Protein 8B7P (pdb70)

Solvent-accessible surface area: 32199 Å² total

Radius of gyration: 28.64 Å; Cα contacts (8 Å, |Δi|>4): 2467; chains: 4; bounding box: 53×58×83 Å

Sequence (848 aa):
YVFPALVQDGAATGDWKYVRDWTGSYGNGPVEDVTSLDIRCNKDASTNGNATETLPVKAGEEIGFTVRTNIGHPGPLLAYMAKAPGDASDFDGDGQVWFKIYEDGPTVTDDGLTWPSDGATNVNFTIPSSLPDGDYLLRVEHIALHGAGTEGGAQFYLSCGQVSVTGGGNGDPAPLVAFPGAYDPTDPGILINIYWPVPTNYTPPGPKVWSGYVFPALVQDGAATGDWKYVRDWTGSYGNGPVEDVTSLDIRCNKDASTTNGNATETLPVKAGEEIGFTVRTNIGHPGPLLAYMAKAPGDASDFDGDGQVWFKIYEDGPTVTDDGLTWPSDGATNVNFTIPSSLPDGDYLLRVEHIALHGAGTEGGAQFYLSCGQVSVTGGGNGDPAPLVAFPGAYDPTDPGILINIYWPVPTNYTPPGPKVWSGYVFPALVQDGAATGDWKKYVRDWTGSYGNGPVEDVTSLDIRCNKDASTNGNATETLPVKAGEEIGFTVRTNIGHPGPLLAYMAKAPGDASDFDGDGQVWFKIYEDGPTVTDDGLTWPSDGATNVNFTIPSSLPDGDYLLRVEHIALHGAGTEGGAQFYLSCGQVSVTGGGNGDPAPLVAFPGAYDPTDPGILINIYWPVPTNYTPPGPKVWSGYVFPALVQDGAATGDWKYVRDWTGSYGNGPVEDVTSLDIRCNKDASTNGNATETLPVKAGEEIGFTVRTNIGHPGPLLAYMAKAPGDASDFDGDGQVWFKIYEDGPTVTDDGLTWPSDGATNVNFTIPSSLPDGDYLLRVEHIALHGAGTEGGAQFYLSCGQVSVTGGGNGDPAPLVAFPGAYDPTDPGILINIYWPVPTNYTPPGPKVWSG

Foldseek 3Di:
DAFFFKAFPNHTDDGVAQWQDADPVVVLAFDLDQQDLCLQAHHPRLQFQLPHDAAEDEAFGKMKTFDDQFDAFDFKKWKKKFFAPAFRRNGSQFDQGIATADMFGWDQDPQFTDTPRHGHRMDIGTRHQQADFGKMWMKIWTWGCQQQQDQSRITIHIIIGIYTYDNHRNDDGDDTAGRSPQDDSVPDLRNDDCPPPHDPDRDHGGDDHDND/DAQFFKDFPRGTDDGCAQWFDADPVVVLFFDLDQLDLCQPAHHPRLQFQLPHDAAADEAFGKMKTFDPQFDAFDFKKWKWKFFAPAFRRNGSQADQGIATADMFGWDQDPQFTHGPRHRHRMGIGTRFLQADFGKMWMKIWTWRCQQLQDQSGITIHIIIGIYTYDNHRNDDGDDTAGRSPQDDSPPPLRNDDCRDPNDDDRDHGGDDHDHD/DAFFFKDFPHGTDDGQQQWQDAPPVVVLAFDLDQQDLCLPAHHPRLQFQPPHDAAEDEQFGKMKTFDPQFDQFDFKKWKKKFFDPAFRRRHSQADQGIFTQDMWDWDQDPQFTHTPRHRPRMTIGHRAQQADFGKMWMKIWTWGCQQLQDQSRITIHIIIGIYGYDNHHNDDGDDTGGGSPQDDSPPQLRRDDCPDPNDDDRDHGGDDHDRD/DAFQFKDFPHGTDDGCQQWFDADCVVVQFFDLDQQDLCQQAHHPRLQFLLRHDAAADEAFGKMKTFDPQFDQFDFKKWKWKFFAPAFRRNGNQFDQGIFTADMWDWDQDPQFTDTPRHGPRMGIGGRAQQAAFGKMWMKIWTWGCQQLQDQSRITIHIIIGIYGYPNHRNDDGDDTAGRSPQDDSPPPLRNDDCRPPHDPDRDHGGDDNDRD

B-factor: mean 17.62, std 5.5, range [0.5, 69.41]

Secondary structure (P-SEA, 3-state):
cccccccccccccccccccccccccccccccccccccccccccccccccccbbbbbbccbbbbbbbbcccccccbbbbbbbbbbcccccccccccccbbbccbbbbbbcccccccccccccbbbbbcccccccbbbbbbbbbbbcccccccccbbbbcbbbbbbbccccccccccccccccccccccccccccccccccccccccccccccc/cccccccccccccccccccccccccccccccccccccccccccccccccccbbbbbbccccccbbbbcccccccbbbbbbbbbbcccccccccccccbbbccbbbbbbcccccccccccccbbbbbcccccccbbbbbbbbbbbcccccccccbbbbcbbbbbbbccccccccccccccccccccccccccccccccccccccccccccccc/cccccccccccccccccccccccccccccccccccccccccccccccccccbbbbbbcccbbbbbbccccccccbbbbbbbbbbcccccccccccccbbbcccccccccccccccccccccbbbbbcccccccbbbbbbbbbbbcccccccccbbbbcbbbbbbbccccccccccccccccccccccccccccccccccccccccccccccc/cccccccccccccccccccccccccccccccccccccccccccccccccccbbbbbbbccbbbbbbccccccccbbbbbbbbbbcccccccccccccbbbcccccccccccccccccccccbbbbbcccccccbbbbbbbbbbbcccccccccbbbbcbbbbbbbccccccccccccccccccccccccccccccccccccccccccccccc

Nearest PDB structures (foldseek):
  8b7p-assembly4_DDD  TM=1.004E+00  e=1.283E-44  Aspergillus nidulans FGSC A4
  7exk-assembly4_D  TM=9.395E-01  e=3.707E-27  Gelatoporia subvermispora B
  4b5q-assembly1_B  TM=9.252E-01  e=2.926E-27  Phanerodontia chrysosporium
  3eii-assembly4_D  TM=9.608E-01  e=3.506E-26  Thermothielavioides terrestris
  4d7v-assembly1_A  TM=8.338E-01  e=1.393E-19  Neurospora crassa OR74A

Structure (mmCIF, N/CA/C/O backbone):
data_8B7P
#
_entry.id   8B7P
#
_cell.length_a   47.900
_cell.length_b   64.378
_cell.length_c   76.237
_cell.angle_alpha   86.459
_cell.angle_beta   85.540
_cell.angle_gamma   68.208
#
_symmetry.space_group_name_H-M   'P 1'
#
loop_
_entity.id
_entity.type
_entity.pdbx_description
1 polymer 'Endo-beta-1,4-glucanase D'
2 non-polymer 2-acetamido-2-deoxy-beta-D-glucopyranose
3 non-polymer 'COPPER (II) ION'
4 water water
#
loop_
_atom_site.group_PDB
_atom_site.id
_atom_site.type_symbol
_atom_site.label_atom_id
_atom_site.label_alt_id
_atom_site.label_comp_id
_atom_site.label_asym_id
_atom_site.label_entity_id
_atom_site.label_seq_id
_atom_site.pdbx_PDB_ins_code
_atom_site.Cartn_x
_atom_site.Cartn_y
_atom_site.Cartn_z
_atom_site.occupancy
_atom_site.B_iso_or_equiv
_atom_site.auth_seq_id
_atom_site.auth_comp_id
_atom_site.auth_asym_id
_atom_site.auth_atom_id
_atom_site.pdbx_PDB_model_num
ATOM 23 N N . TYR A 1 2 ? 0.886 2.846 13.517 1.000 17.666 2 TYR AAA N 1
ATOM 24 C CA . TYR A 1 2 ? 0.124 3.839 12.776 1.000 16.992 2 TYR AAA CA 1
ATOM 25 C C . TYR A 1 2 ? -0.803 3.077 11.818 1.000 17.371 2 TYR AAA C 1
ATOM 26 O O . TYR A 1 2 ? -0.573 1.851 11.630 1.000 19.180 2 TYR AAA O 1
ATOM 44 N N . VAL A 1 3 ? -1.800 3.754 11.242 1.000 16.057 3 VAL AAA N 1
ATOM 45 C CA . VAL A 1 3 ? -2.676 3.196 10.170 1.000 15.798 3 VAL AAA CA 1
ATOM 46 C C . VAL A 1 3 ? -2.865 4.244 9.079 1.000 14.585 3 VAL AAA C 1
ATOM 47 O O . VAL A 1 3 ? -2.552 5.422 9.308 1.000 12.886 3 VAL AAA O 1
ATOM 60 N N . PHE A 1 4 ? -3.325 3.772 7.923 1.000 14.269 4 PHE AAA N 1
ATOM 61 C CA . PHE A 1 4 ? -3.672 4.573 6.728 1.000 14.174 4 PHE AAA CA 1
ATOM 62 C C . PHE A 1 4 ? -5.177 4.452 6.550 1.000 14.605 4 PHE AAA C 1
ATOM 63 O O . PHE A 1 4 ? -5.649 3.525 5.901 1.000 15.815 4 PHE AAA O 1
ATOM 80 N N . PRO A 1 5 ? -5.982 5.329 7.190 1.000 14.887 5 PRO AAA N 1
ATOM 81 C CA . PRO A 1 5 ? -7.442 5.155 7.227 1.000 14.827 5 PRO AAA CA 1
ATOM 82 C C . PRO A 1 5 ? -8.282 5.724 6.074 1.000 14.529 5 PRO AAA C 1
ATOM 83 O O . PRO A 1 5 ? -9.386 5.253 5.875 1.000 13.567 5 PRO AAA O 1
ATOM 94 N N . ALA A 1 6 ? -7.788 6.745 5.363 1.000 14.694 6 ALA AAA N 1
ATOM 95 C CA . ALA A 1 6 ? -8.591 7.438 4.331 1.000 14.626 6 ALA AAA CA 1
ATOM 96 C C . ALA A 1 6 ? -7.729 7.883 3.160 1.000 14.090 6 ALA AAA C 1
ATOM 97 O O . ALA A 1 6 ? -6.568 8.240 3.381 1.000 14.105 6 ALA AAA O 1
ATOM 104 N N . LEU A 1 7 ? -8.315 7.873 1.961 1.000 13.981 7 LEU AAA N 1
ATOM 105 C CA . LEU A 1 7 ? -7.704 8.427 0.728 1.000 13.767 7 LEU AAA CA 1
ATOM 106 C C . LEU A 1 7 ? -7.786 9.951 0.780 1.000 13.824 7 LEU AAA C 1
ATOM 107 O O . LEU A 1 7 ? -8.763 10.485 1.375 1.000 14.128 7 LEU AAA O 1
ATOM 123 N N . VAL A 1 8 ? -6.803 10.602 0.165 1.000 13.336 8 VAL AAA N 1
ATOM 124 C CA . VAL A 1 8 ? -6.696 12.078 0.030 1.000 14.023 8 VAL AAA CA 1
ATOM 125 C C . VAL A 1 8 ? -6.806 12.393 -1.460 1.000 15.050 8 VAL AAA C 1
ATOM 126 O O . VAL A 1 8 ? -6.000 11.860 -2.246 1.000 14.975 8 VAL AAA O 1
ATOM 139 N N . GLN A 1 9 ? -7.783 13.200 -1.837 1.000 16.066 9 GLN AAA N 1
ATOM 140 C CA . GLN A 1 9 ? -7.972 13.639 -3.239 1.000 17.017 9 GLN AAA CA 1
ATOM 141 C C . GLN A 1 9 ? -8.254 15.146 -3.227 1.000 17.422 9 GLN AAA C 1
ATOM 142 O O . GLN A 1 9 ? -8.915 15.594 -2.290 1.000 15.998 9 GLN AAA O 1
ATOM 156 N N . ASP A 1 10 ? -7.710 15.889 -4.201 1.000 19.059 10 ASP AAA N 1
ATOM 157 C CA . ASP A 1 10 ? -7.892 17.358 -4.361 1.000 20.684 10 ASP AAA CA 1
ATOM 158 C C . ASP A 1 10 ? -7.533 18.050 -3.055 1.000 19.104 10 ASP AAA C 1
ATOM 159 O O . ASP A 1 10 ? -8.257 18.936 -2.671 1.000 21.081 10 ASP AAA O 1
ATOM 168 N N . GLY A 1 11 ? -6.479 17.621 -2.377 1.000 19.592 11 GLY AAA N 1
ATOM 169 C CA . GLY A 1 11 ? -6.007 18.279 -1.146 1.000 19.292 11 GLY AAA CA 1
ATOM 170 C C . GLY A 1 11 ? -7.056 18.273 -0.040 1.000 18.972 11 GLY AAA C 1
ATOM 171 O O . GLY A 1 11 ? -7.102 19.264 0.707 1.000 20.133 11 GLY AAA O 1
ATOM 175 N N . ALA A 1 12 ? -7.864 17.213 0.085 1.000 17.550 12 ALA AAA N 1
ATOM 176 C CA . ALA A 1 12 ? -8.764 16.987 1.245 1.000 17.120 12 ALA AAA CA 1
ATOM 177 C C . ALA A 1 12 ? -8.881 15.485 1.539 1.000 17.129 12 ALA AAA C 1
ATOM 178 O O . ALA A 1 12 ? -8.862 14.669 0.577 1.000 17.712 12 ALA AAA O 1
ATOM 185 N N . ALA A 1 13 ? -8.917 15.126 2.825 1.000 15.967 13 ALA AAA N 1
ATOM 186 C CA . ALA A 1 13 ? -9.147 13.739 3.280 1.000 15.720 13 ALA AAA CA 1
ATOM 187 C C . ALA A 1 13 ? -10.608 13.417 2.975 1.000 14.968 13 ALA AAA C 1
ATOM 188 O O . ALA A 1 13 ? -11.432 14.300 3.093 1.000 15.423 13 ALA AAA O 1
ATOM 195 N N . THR A 1 14 ? -10.886 12.207 2.529 1.000 14.731 14 THR AAA N 1
ATOM 196 C CA . THR A 1 14 ? -12.233 11.609 2.542 1.000 14.272 14 THR AAA CA 1
ATOM 197 C C . THR A 1 14 ? -12.427 10.986 3.929 1.000 14.532 14 THR AAA C 1
ATOM 198 O O . THR A 1 14 ? -11.552 11.150 4.803 1.000 15.746 14 THR AAA O 1
ATOM 209 N N . GLY A 1 15 ? -13.522 10.283 4.145 1.000 14.258 15 GLY AAA N 1
ATOM 210 C CA . GLY A 1 15 ? -13.864 9.817 5.499 1.000 14.319 15 GLY AAA CA 1
ATOM 211 C C . GLY A 1 15 ? -12.947 8.693 5.891 1.000 14.216 15 GLY AAA C 1
ATOM 212 O O . GLY A 1 15 ? -12.547 7.943 4.985 1.000 14.261 15 GLY AAA O 1
ATOM 216 N N . ASP A 1 16 ? -12.595 8.604 7.170 1.000 13.653 16 ASP AAA N 1
ATOM 217 C CA . ASP A 1 16 ? -11.838 7.447 7.699 1.000 14.188 16 ASP AAA CA 1
ATOM 218 C C . ASP A 1 16 ? -12.565 6.147 7.323 1.000 13.687 16 ASP AAA C 1
ATOM 219 O O . ASP A 1 16 ? -13.718 5.986 7.745 1.000 12.483 16 ASP AAA O 1
ATOM 228 N N . TRP A 1 17 ? -11.871 5.243 6.622 1.000 13.664 17 TRP AAA N 1
ATOM 229 C CA . TRP A 1 17 ? -12.329 3.887 6.208 1.000 13.313 17 TRP AAA CA 1
ATOM 230 C C . TRP A 1 17 ? -13.488 3.956 5.221 1.000 13.786 17 TRP AAA C 1
ATOM 231 O O . TRP A 1 17 ? -14.161 2.946 5.105 1.000 14.051 17 TRP AAA O 1
ATOM 252 N N . LYS A 1 18 ? -13.744 5.098 4.583 1.000 14.678 18 LYS AAA N 1
ATOM 253 C CA . LYS A 1 18 ? -14.853 5.249 3.598 1.000 14.981 18 LYS AAA CA 1
ATOM 254 C C . LYS A 1 18 ? -14.425 4.533 2.312 1.000 14.746 18 LYS AAA C 1
ATOM 255 O O . LYS A 1 18 ? -15.041 3.512 1.965 1.000 15.253 18 LYS AAA O 1
ATOM 274 N N . TYR A 1 19 ? -13.344 5.003 1.695 1.000 14.016 19 TYR AAA N 1
ATOM 275 C CA . TYR A 1 19 ? -12.822 4.464 0.418 1.000 13.990 19 TYR AAA CA 1
ATOM 276 C C . TYR A 1 19 ? -11.642 3.515 0.668 1.000 12.983 19 TYR AAA C 1
ATOM 277 O O . TYR A 1 19 ? -10.983 3.164 -0.323 1.000 12.815 19 TYR AAA O 1
ATOM 295 N N . VAL A 1 20 ? -11.392 3.140 1.925 1.000 11.562 20 VAL AAA N 1
ATOM 296 C CA . VAL A 1 20 ? -10.265 2.273 2.378 1.000 11.045 20 VAL AAA CA 1
ATOM 297 C C . VAL A 1 20 ? -10.874 1.125 3.180 1.000 10.977 20 VAL AAA C 1
ATOM 298 O O . VAL A 1 20 ? -11.778 1.385 3.988 1.000 10.997 20 VAL AAA O 1
ATOM 311 N N . ARG A 1 21 ? -10.417 -0.103 2.965 1.000 11.142 21 ARG AAA N 1
ATOM 312 C CA . ARG A 1 21 ? -10.974 -1.296 3.667 1.000 11.490 21 ARG AAA CA 1
ATOM 313 C C . ARG A 1 21 ? -10.545 -1.269 5.135 1.000 11.674 21 ARG AAA C 1
ATOM 314 O O . ARG A 1 21 ? -9.342 -1.415 5.389 1.000 12.552 21 ARG AAA O 1
ATOM 335 N N . ASP A 1 22 ? -11.455 -1.068 6.084 1.000 11.816 22 ASP AAA N 1
ATOM 336 C CA . ASP A 1 22 ? -11.090 -1.183 7.526 1.000 11.534 22 ASP AAA CA 1
ATOM 337 C C . ASP A 1 22 ? -10.686 -2.636 7.807 1.000 12.240 22 ASP AAA C 1
ATOM 338 O O . ASP A 1 22 ? -11.134 -3.526 7.056 1.000 12.350 22 ASP AAA O 1
ATOM 347 N N . TRP A 1 23 ? -9.854 -2.868 8.829 1.000 12.502 23 TRP AAA N 1
ATOM 348 C CA . TRP A 1 23 ? -9.341 -4.219 9.159 1.000 13.016 23 TRP AAA CA 1
ATOM 349 C C . TRP A 1 23 ? -9.449 -4.523 10.662 1.000 13.672 23 TRP AAA C 1
ATOM 350 O O . TRP A 1 23 ? -9.360 -3.574 11.512 1.000 12.843 23 TRP AAA O 1
ATOM 371 N N . THR A 1 24 ? -9.675 -5.811 10.957 1.000 13.655 24 THR AAA N 1
ATOM 372 C CA . THR A 1 24 ? -9.791 -6.381 12.317 1.000 12.997 24 THR AAA CA 1
ATOM 373 C C . THR A 1 24 ? -8.576 -5.972 13.129 1.000 13.053 24 THR AAA C 1
ATOM 374 O O . THR A 1 24 ? -7.442 -6.460 12.827 1.000 12.151 24 THR AAA O 1
ATOM 385 N N . GLY A 1 25 ? -8.827 -5.122 14.111 1.000 13.253 25 GLY AAA N 1
ATOM 386 C CA . GLY A 1 25 ? -7.823 -4.704 15.098 1.000 14.371 25 GLY AAA CA 1
ATOM 387 C C . GLY A 1 25 ? -7.142 -3.411 14.694 1.000 14.039 25 GLY AAA C 1
ATOM 388 O O . GLY A 1 25 ? -6.079 -3.129 15.262 1.000 16.224 25 GLY AAA O 1
ATOM 392 N N . SER A 1 26 ? -7.734 -2.627 13.791 1.000 13.597 26 SER AAA N 1
ATOM 393 C CA . SER A 1 26 ? -7.131 -1.362 13.277 1.000 13.144 26 SER AAA CA 1
ATOM 394 C C . SER A 1 26 ? -7.041 -0.335 14.403 1.000 13.727 26 SER AAA C 1
ATOM 395 O O . SER A 1 26 ? -6.186 0.566 14.335 1.000 13.355 26 SER AAA O 1
ATOM 403 N N . TYR A 1 27 ? -7.883 -0.498 15.416 1.000 14.983 27 TYR AAA N 1
ATOM 404 C CA . TYR A 1 27 ? -7.913 0.353 16.622 1.000 16.172 27 TYR AAA CA 1
ATOM 405 C C . TYR A 1 27 ? -6.556 0.266 17.322 1.000 16.290 27 TYR AAA C 1
ATOM 406 O O . TYR A 1 27 ? -6.165 1.276 17.889 1.000 16.737 27 TYR AAA O 1
ATOM 424 N N . GLY A 1 28 ? -5.876 -0.887 17.278 1.000 15.976 28 GLY AAA N 1
ATOM 425 C CA . GLY A 1 28 ? -4.650 -1.147 18.062 1.000 16.216 28 GLY AAA CA 1
ATOM 426 C C . GLY A 1 28 ? -3.369 -0.754 17.337 1.000 17.257 28 GLY AAA C 1
ATOM 427 O O . GLY A 1 28 ? -2.280 -0.880 17.972 1.000 16.783 28 GLY AAA O 1
ATOM 431 N N . ASN A 1 29 ? -3.494 -0.343 16.059 1.000 17.746 29 ASN AAA N 1
ATOM 432 C CA . ASN A 1 29 ? -2.418 0.147 15.159 1.000 18.766 29 ASN AAA CA 1
ATOM 433 C C . ASN A 1 29 ? -1.332 -0.925 14.993 1.000 18.812 29 ASN AAA C 1
ATOM 434 O O . ASN A 1 29 ? -0.163 -0.547 14.796 1.000 19.210 29 ASN AAA O 1
ATOM 445 N N . GLY A 1 30 ? -1.721 -2.204 15.046 1.000 19.580 30 GLY AAA N 1
ATOM 446 C CA . GLY A 1 30 ? -0.827 -3.382 15.065 1.000 18.479 30 GLY AAA CA 1
ATOM 447 C C . GLY A 1 30 ? -0.171 -3.665 13.711 1.000 17.998 30 GLY AAA C 1
ATOM 448 O O . GLY A 1 30 ? -0.789 -3.487 12.645 1.000 15.602 30 GLY AAA O 1
ATOM 452 N N . PRO A 1 31 ? 1.118 -4.100 13.756 1.000 16.446 31 PRO AAA N 1
ATOM 453 C CA . PRO A 1 31 ? 1.878 -4.470 12.567 1.000 16.340 31 PRO AAA CA 1
ATOM 454 C C . PRO A 1 31 ? 1.481 -5.862 12.083 1.000 15.235 31 PRO AAA C 1
ATOM 455 O O . PRO A 1 31 ? 1.263 -6.729 12.921 1.000 14.700 31 PRO AAA O 1
ATOM 466 N N . VAL A 1 32 ? 1.432 -6.050 10.769 1.000 13.855 32 VAL AAA N 1
ATOM 467 C CA . VAL A 1 32 ? 1.539 -7.414 10.177 1.000 13.509 32 VAL AAA CA 1
ATOM 468 C C . VAL A 1 32 ? 3.004 -7.835 10.347 1.000 13.283 32 VAL AAA C 1
ATOM 469 O O . VAL A 1 32 ? 3.872 -6.991 10.084 1.000 11.681 32 VAL AAA O 1
ATOM 482 N N . GLU A 1 33 ? 3.253 -9.075 10.772 1.000 14.437 33 GLU AAA N 1
ATOM 483 C CA . GLU A 1 33 ? 4.608 -9.578 11.136 1.000 15.907 33 GLU AAA CA 1
ATOM 484 C C . GLU A 1 33 ? 4.974 -10.813 10.292 1.000 16.239 33 GLU AAA C 1
ATOM 485 O O . GLU A 1 33 ? 6.167 -11.205 10.309 1.000 18.406 33 GLU AAA O 1
ATOM 497 N N . ASP A 1 34 ? 4.033 -11.377 9.532 1.000 15.115 34 ASP AAA N 1
ATOM 498 C CA . ASP A 1 34 ? 4.235 -12.640 8.782 1.000 14.066 34 ASP AAA CA 1
ATOM 499 C C . ASP A 1 34 ? 3.900 -12.314 7.324 1.000 14.158 34 ASP AAA C 1
ATOM 500 O O . ASP A 1 34 ? 2.702 -12.185 7.011 1.000 12.806 34 ASP AAA O 1
ATOM 509 N N . VAL A 1 35 ? 4.913 -12.153 6.464 1.000 14.399 35 VAL AAA N 1
ATOM 510 C CA . VAL A 1 35 ? 4.699 -11.871 5.010 1.000 14.678 35 VAL AAA CA 1
ATOM 511 C C . VAL A 1 35 ? 4.113 -13.100 4.272 1.000 15.089 35 VAL AAA C 1
ATOM 512 O O . VAL A 1 35 ? 3.867 -12.963 3.059 1.000 16.071 35 VAL AAA O 1
ATOM 525 N N . THR A 1 36 ? 3.945 -14.275 4.900 1.000 15.897 36 THR AAA N 1
ATOM 526 C CA . THR A 1 36 ? 3.260 -15.445 4.262 1.000 16.809 36 THR AAA CA 1
ATOM 527 C C . THR A 1 36 ? 1.755 -15.409 4.558 1.000 16.241 36 THR AAA C 1
ATOM 528 O O . THR A 1 36 ? 1.025 -16.140 3.887 1.000 17.336 36 THR AAA O 1
ATOM 539 N N . SER A 1 37 ? 1.323 -14.607 5.535 1.000 16.105 37 SER AAA N 1
ATOM 540 C CA . SER A 1 37 ? -0.096 -14.433 5.961 1.000 15.950 37 SER AAA CA 1
ATOM 541 C C . SER A 1 37 ? -0.912 -13.700 4.891 1.000 15.458 37 SER AAA C 1
ATOM 542 O O . SER A 1 37 ? -0.357 -12.786 4.251 1.000 13.558 37 SER AAA O 1
ATOM 550 N N . LEU A 1 38 ? -2.213 -14.013 4.785 1.000 15.694 38 LEU AAA N 1
ATOM 551 C CA . LEU A 1 38 ? -3.196 -13.254 3.956 1.000 15.300 38 LEU AAA CA 1
ATOM 552 C C . LEU A 1 38 ? -3.271 -11.790 4.439 1.000 15.034 38 LEU AAA C 1
ATOM 553 O O . LEU A 1 38 ? -3.677 -10.904 3.646 1.000 13.322 38 LEU AAA O 1
ATOM 569 N N . ASP A 1 39 ? -2.884 -11.541 5.695 1.000 15.152 39 ASP AAA N 1
ATOM 570 C CA . ASP A 1 39 ? -2.800 -10.192 6.307 1.000 15.942 39 ASP AAA CA 1
ATOM 571 C C . ASP A 1 39 ? -1.945 -9.251 5.430 1.000 16.466 39 ASP AAA C 1
ATOM 572 O O . ASP A 1 39 ? -2.326 -8.062 5.263 1.000 16.656 39 ASP AAA O 1
ATOM 581 N N . ILE A 1 40 ? -0.849 -9.741 4.844 1.000 15.829 40 ILE AAA N 1
ATOM 582 C CA . ILE A 1 40 ? 0.089 -8.873 4.069 1.000 15.422 40 ILE AAA CA 1
ATOM 583 C C . ILE A 1 40 ? -0.615 -8.270 2.846 1.000 15.523 40 ILE AAA C 1
ATOM 584 O O . ILE A 1 40 ? -0.107 -7.260 2.337 1.000 16.433 40 ILE AAA O 1
ATOM 600 N N . ARG A 1 41 ? -1.718 -8.836 2.352 1.000 14.534 41 ARG AAA N 1
ATOM 601 C CA . ARG A 1 41 ? -2.407 -8.246 1.168 1.000 13.788 41 ARG AAA CA 1
ATOM 602 C C . ARG A 1 41 ? -3.038 -6.878 1.520 1.000 13.491 41 ARG AAA C 1
ATOM 603 O O . ARG A 1 41 ? -2.522 -5.834 1.000 1.000 12.759 41 ARG AAA O 1
ATOM 624 N N . CYS A 1 42 ? -4.087 -6.863 2.359 1.000 13.184 42 CYS AAA N 1
ATOM 625 C CA . CYS A 1 42 ? -4.888 -5.653 2.723 1.000 13.351 42 CYS AAA CA 1
ATOM 626 C C . CYS A 1 42 ? -5.102 -5.547 4.241 1.000 12.907 42 CYS AAA C 1
ATOM 627 O O . CYS A 1 42 ? -5.948 -4.742 4.667 1.000 12.647 42 CYS AAA O 1
ATOM 634 N N . ASN A 1 43 ? -4.351 -6.310 5.032 1.000 13.240 43 ASN AAA N 1
ATOM 635 C CA . ASN A 1 43 ? -4.430 -6.340 6.518 1.000 13.250 43 ASN AAA CA 1
ATOM 636 C C . ASN A 1 43 ? -5.568 -7.275 6.931 1.000 13.778 43 ASN AAA C 1
ATOM 637 O O . ASN A 1 43 ? -6.285 -7.788 6.037 1.000 14.894 43 ASN AAA O 1
ATOM 648 N N . LYS A 1 44 ? -5.724 -7.507 8.233 1.000 15.055 44 LYS AAA N 1
ATOM 649 C CA . LYS A 1 44 ? -6.476 -8.675 8.758 1.000 15.410 44 LYS AAA CA 1
ATOM 650 C C . LYS A 1 44 ? -7.942 -8.597 8.315 1.000 15.674 44 LYS AAA C 1
ATOM 651 O O . LYS A 1 44 ? -8.615 -7.597 8.620 1.000 14.780 44 LYS AAA O 1
ATOM 670 N N . ASP A 1 45 ? -8.388 -9.631 7.593 1.000 15.995 45 ASP AAA N 1
ATOM 671 C CA . ASP A 1 45 ? -9.800 -9.861 7.197 1.000 16.517 45 ASP AAA CA 1
ATOM 672 C C . ASP A 1 45 ? -10.208 -8.883 6.073 1.000 16.906 45 ASP AAA C 1
ATOM 673 O O . ASP A 1 45 ? -11.370 -8.975 5.605 1.000 16.720 45 ASP AAA O 1
ATOM 682 N N . ALA A 1 46 ? -9.310 -8.006 5.606 1.000 15.534 46 ALA AAA N 1
ATOM 683 C CA . ALA A 1 46 ? -9.692 -6.907 4.703 1.000 16.340 46 ALA AAA CA 1
ATOM 684 C C . ALA A 1 46 ? -9.722 -7.402 3.264 1.000 17.294 46 ALA AAA C 1
ATOM 685 O O . ALA A 1 46 ? -10.333 -6.721 2.462 1.000 18.961 46 ALA AAA O 1
ATOM 692 N N . SER A 1 47 ? -9.070 -8.512 2.933 1.000 18.534 47 SER AAA N 1
ATOM 693 C CA . SER A 1 47 ? -8.883 -8.913 1.513 1.000 20.453 47 SER AAA CA 1
ATOM 694 C C . SER A 1 47 ? -10.213 -9.411 0.953 1.000 21.922 47 SER AAA C 1
ATOM 695 O O . SER A 1 47 ? -10.467 -9.157 -0.224 1.000 22.832 47 SER AAA O 1
ATOM 703 N N . THR A 1 48 ? -11.020 -10.095 1.762 1.000 24.790 48 THR AAA N 1
ATOM 704 C CA . THR A 1 48 ? -12.020 -11.075 1.247 1.000 27.205 48 THR AAA CA 1
ATOM 705 C C . THR A 1 48 ? -13.069 -10.318 0.413 1.000 29.211 48 THR AAA C 1
ATOM 706 O O . THR A 1 48 ? -13.462 -10.859 -0.638 1.000 27.871 48 THR AAA O 1
ATOM 717 N N . ASN A 1 49 ? -13.441 -9.089 0.805 1.000 32.966 49 ASN AAA N 1
ATOM 718 C CA . ASN A 1 49 ? -14.153 -8.118 -0.084 1.000 32.003 49 ASN AAA CA 1
ATOM 719 C C . ASN A 1 49 ? -14.263 -6.738 0.587 1.000 28.008 49 ASN AAA C 1
ATOM 720 O O . ASN A 1 49 ? -13.828 -6.594 1.753 1.000 27.342 49 ASN AAA O 1
ATOM 731 N N . GLY A 1 50 ? -14.828 -5.769 -0.139 1.000 24.146 50 GLY AAA N 1
ATOM 732 C CA . GLY A 1 50 ? -15.140 -4.420 0.362 1.000 23.448 50 GLY AAA CA 1
ATOM 733 C C . GLY A 1 50 ? -16.636 -4.162 0.321 1.000 21.964 50 GLY AAA C 1
ATOM 734 O O . GLY A 1 50 ? -17.045 -3.081 -0.172 1.000 20.081 50 GLY AAA O 1
ATOM 738 N N . ASN A 1 51 ? -17.431 -5.113 0.821 1.000 21.537 51 ASN AAA N 1
ATOM 739 C CA . ASN A 1 51 ? -18.910 -5.080 0.699 1.000 22.511 51 ASN AAA CA 1
ATOM 740 C C . ASN A 1 51 ? -19.453 -3.848 1.447 1.000 21.748 51 ASN AAA C 1
ATOM 741 O O . ASN A 1 51 ? -20.615 -3.461 1.137 1.000 25.125 51 ASN AAA O 1
ATOM 752 N N . ALA A 1 52 ? -18.666 -3.242 2.355 1.000 19.152 52 ALA AAA N 1
ATOM 753 C CA . ALA A 1 52 ? -19.004 -1.998 3.095 1.000 16.970 52 ALA AAA CA 1
ATOM 754 C C . ALA A 1 52 ? -17.928 -0.914 2.926 1.000 14.914 52 ALA AAA C 1
ATOM 755 O O . ALA A 1 52 ? -17.823 -0.069 3.830 1.000 12.768 52 ALA AAA O 1
ATOM 762 N N . THR A 1 53 ? -17.190 -0.914 1.810 1.000 13.514 53 THR AAA N 1
ATOM 763 C CA . THR A 1 53 ? -16.202 0.133 1.442 1.000 13.592 53 THR AAA CA 1
ATOM 764 C C . THR A 1 53 ? -16.592 0.724 0.091 1.000 14.543 53 THR AAA C 1
ATOM 765 O O . THR A 1 53 ? -17.017 -0.061 -0.766 1.000 12.931 53 THR AAA O 1
ATOM 776 N N . GLU A 1 54 ? -16.385 2.032 -0.116 1.000 16.094 54 GLU AAA N 1
ATOM 777 C CA . GLU A 1 54 ? -16.736 2.694 -1.399 1.000 18.144 54 GLU AAA CA 1
ATOM 778 C C . GLU A 1 54 ? -15.505 2.816 -2.295 1.000 17.050 54 GLU AAA C 1
ATOM 779 O O . GLU A 1 54 ? -14.374 2.584 -1.841 1.000 17.865 54 GLU AAA O 1
ATOM 791 N N . THR A 1 55 ? -15.738 3.129 -3.554 1.000 16.325 55 THR AAA N 1
ATOM 792 C CA . THR A 1 55 ? -14.680 3.265 -4.577 1.000 16.709 55 THR AAA CA 1
ATOM 793 C C . THR A 1 55 ? -14.625 4.735 -5.012 1.000 16.562 55 THR AAA C 1
ATOM 794 O O . THR A 1 55 ? -15.690 5.307 -5.360 1.000 17.444 55 THR AAA O 1
ATOM 805 N N . LEU A 1 56 ? -13.445 5.352 -4.974 1.000 15.942 56 LEU AAA N 1
ATOM 806 C CA . LEU A 1 56 ? -13.276 6.787 -5.327 1.000 15.870 56 LEU AAA CA 1
ATOM 807 C C . LEU A 1 56 ? -13.025 6.890 -6.825 1.000 16.727 56 LEU AAA C 1
ATOM 808 O O . LEU A 1 56 ? -12.087 6.277 -7.323 1.000 19.664 56 LEU AAA O 1
ATOM 824 N N . PRO A 1 57 ? -13.832 7.632 -7.620 1.000 17.274 57 PRO AAA N 1
ATOM 825 C CA . PRO A 1 57 ? -13.438 7.931 -8.999 1.000 17.551 57 PRO AAA CA 1
ATOM 826 C C . PRO A 1 57 ? -12.146 8.761 -9.033 1.000 17.195 57 PRO AAA C 1
ATOM 827 O O . PRO A 1 57 ? -12.022 9.738 -8.285 1.000 18.116 57 PRO AAA O 1
ATOM 838 N N . VAL A 1 58 ? -11.197 8.331 -9.856 1.000 15.595 58 VAL AAA N 1
ATOM 839 C CA . VAL A 1 58 ? -9.907 9.043 -10.027 1.000 15.958 58 VAL AAA CA 1
ATOM 840 C C . VAL A 1 58 ? -9.553 9.010 -11.510 1.000 17.370 58 VAL AAA C 1
ATOM 841 O O . VAL A 1 58 ? -10.203 8.206 -12.269 1.000 17.693 58 VAL AAA O 1
ATOM 854 N N . LYS A 1 59 ? -8.586 9.856 -11.888 1.000 17.996 59 LYS AAA N 1
ATOM 855 C CA . LYS A 1 59 ? -7.962 9.910 -13.244 1.000 19.684 59 LYS AAA CA 1
ATOM 856 C C . LYS A 1 59 ? -6.577 9.255 -13.220 1.000 18.031 59 LYS AAA C 1
ATOM 857 O O . LYS A 1 59 ? -5.835 9.452 -12.230 1.000 17.517 59 LYS AAA O 1
ATOM 876 N N . ALA A 1 60 ? -6.238 8.537 -14.287 1.000 18.489 60 ALA AAA N 1
ATOM 877 C CA . ALA A 1 60 ? -4.846 8.209 -14.665 1.000 18.974 60 ALA AAA CA 1
ATOM 878 C C . ALA A 1 60 ? -4.053 9.522 -14.655 1.000 18.785 60 ALA AAA C 1
ATOM 879 O O . ALA A 1 60 ? -4.478 10.451 -15.330 1.000 17.776 60 ALA AAA O 1
ATOM 886 N N . GLY A 1 61 ? -3.010 9.620 -13.833 1.000 19.307 61 GLY AAA N 1
ATOM 887 C CA . GLY A 1 61 ? -2.137 10.808 -13.750 1.000 19.687 61 GLY AAA CA 1
ATOM 888 C C . GLY A 1 61 ? -2.379 11.607 -12.482 1.000 19.343 61 GLY AAA C 1
ATOM 889 O O . GLY A 1 61 ? -1.577 12.513 -12.198 1.000 17.961 61 GLY AAA O 1
ATOM 893 N N . GLU A 1 62 ? -3.434 11.278 -11.733 1.000 18.859 62 GLU AAA N 1
ATOM 894 C CA . GLU A 1 62 ? -3.865 12.065 -10.550 1.000 19.379 62 GLU AAA CA 1
ATOM 895 C C . GLU A 1 62 ? -3.009 11.646 -9.356 1.000 20.390 62 GLU AAA C 1
ATOM 896 O O . GLU A 1 62 ? -2.664 10.459 -9.298 1.000 21.181 62 GLU AAA O 1
ATOM 908 N N . GLU A 1 63 ? -2.683 12.595 -8.468 1.000 20.564 63 GLU AAA N 1
ATOM 909 C CA . GLU A 1 63 ? -2.018 12.343 -7.165 1.000 21.056 63 GLU AAA CA 1
ATOM 910 C C . GLU A 1 63 ? -3.122 12.032 -6.152 1.000 20.740 63 GLU AAA C 1
ATOM 911 O O . GLU A 1 63 ? -3.945 12.912 -5.834 1.000 21.665 63 GLU AAA O 1
ATOM 920 N N . ILE A 1 64 ? -3.198 10.757 -5.788 1.000 19.624 64 ILE AAA N 1
ATOM 921 C CA . ILE A 1 64 ? -4.052 10.212 -4.713 1.000 18.620 64 ILE AAA CA 1
ATOM 922 C C . ILE A 1 64 ? -3.093 9.856 -3.583 1.000 17.829 64 ILE AAA C 1
ATOM 923 O O . ILE A 1 64 ? -2.038 9.266 -3.873 1.000 17.992 64 ILE AAA O 1
ATOM 939 N N . GLY A 1 65 ? -3.430 10.268 -2.364 1.000 16.751 65 GLY AAA N 1
ATOM 940 C CA . GLY A 1 65 ? -2.688 9.915 -1.150 1.000 15.767 65 GLY AAA CA 1
ATOM 941 C C . GLY A 1 65 ? -3.544 9.204 -0.119 1.000 14.920 65 GLY AAA C 1
ATOM 942 O O . GLY A 1 65 ? -4.669 8.753 -0.448 1.000 13.751 65 GLY AAA O 1
ATOM 946 N N . PHE A 1 66 ? -2.981 9.072 1.081 1.000 14.186 66 PHE AAA N 1
ATOM 947 C CA . PHE A 1 66 ? -3.632 8.534 2.297 1.000 14.674 66 PHE AAA CA 1
ATOM 948 C C . PHE A 1 66 ? -3.274 9.456 3.470 1.000 15.811 66 PHE AAA C 1
ATOM 949 O O . PHE A 1 66 ? -2.135 9.972 3.539 1.000 16.751 66 PHE AAA O 1
ATOM 966 N N . THR A 1 67 ? -4.225 9.647 4.378 1.000 17.068 67 THR AAA N 1
ATOM 967 C CA . THR A 1 67 ? -3.964 10.192 5.729 1.000 17.388 67 THR AAA CA 1
ATOM 968 C C . THR A 1 67 ? -3.125 9.152 6.469 1.000 18.092 67 THR AAA C 1
ATOM 969 O O . THR A 1 67 ? -3.171 7.968 6.079 1.000 18.387 67 THR AAA O 1
ATOM 980 N N . VAL A 1 68 ? -2.376 9.579 7.473 1.000 18.822 68 VAL AAA N 1
ATOM 981 C CA . VAL A 1 68 ? -1.662 8.665 8.408 1.000 19.927 68 VAL AAA CA 1
ATOM 982 C C . VAL A 1 68 ? -2.242 8.922 9.799 1.000 19.725 68 VAL AAA C 1
ATOM 983 O O . VAL A 1 68 ? -2.383 10.102 10.159 1.000 18.176 68 VAL AAA O 1
ATOM 996 N N . ARG A 1 69 ? -2.664 7.874 10.510 1.000 21.213 69 ARG AAA N 1
ATOM 997 C CA . ARG A 1 69 ? -3.247 8.068 11.858 1.000 21.752 69 ARG AAA CA 1
ATOM 998 C C . ARG A 1 69 ? -2.103 8.040 12.860 1.000 23.816 69 ARG AAA C 1
ATOM 999 O O . ARG A 1 69 ? -1.543 6.954 13.077 1.000 20.956 69 ARG AAA O 1
A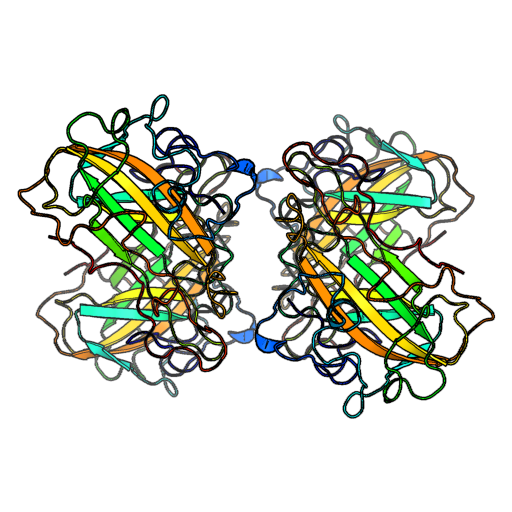TOM 1020 N N . THR A 1 70 ? -1.978 9.201 13.515 1.000 26.089 70 THR AAA N 1
ATOM 1021 C CA . THR A 1 70 ? -0.820 9.817 14.197 1.000 27.194 70 THR AAA CA 1
ATOM 1022 C C . THR A 1 70 ? 0.212 10.091 13.090 1.000 24.184 70 THR AAA C 1
ATOM 1023 O O . THR A 1 70 ? -0.002 11.047 12.327 1.000 21.432 70 THR AAA O 1
ATOM 1034 N N . ASN A 1 71 ? 1.268 9.297 12.969 1.000 23.089 71 ASN AAA N 1
ATOM 1035 C CA . ASN A 1 71 ? 2.350 9.608 12.002 1.000 20.645 71 ASN AAA CA 1
ATOM 1036 C C . ASN A 1 71 ? 3.183 8.355 11.750 1.000 18.265 71 ASN AAA C 1
ATOM 1037 O O . ASN A 1 71 ? 3.050 7.403 12.506 1.000 16.645 71 ASN AAA O 1
ATOM 1048 N N . ILE A 1 72 ? 4.017 8.366 10.710 1.000 16.046 72 ILE AAA N 1
ATOM 1049 C CA . ILE A 1 72 ? 4.990 7.267 10.504 1.000 15.130 72 ILE AAA CA 1
ATOM 1050 C C . ILE A 1 72 ? 6.106 7.496 11.539 1.000 15.385 72 ILE AAA C 1
ATOM 1051 O O . ILE A 1 72 ? 6.914 8.434 11.358 1.000 15.245 72 ILE AAA O 1
ATOM 1067 N N . GLY A 1 73 ? 6.055 6.748 12.650 1.000 14.751 73 GLY AAA N 1
ATOM 1068 C CA . GLY A 1 73 ? 6.940 6.898 13.817 1.000 14.354 73 GLY AAA CA 1
ATOM 1069 C C . GLY A 1 73 ? 8.009 5.825 13.853 1.000 14.718 73 GLY AAA C 1
ATOM 1070 O O . GLY A 1 73 ? 8.727 5.742 14.859 1.000 15.540 73 GLY AAA O 1
ATOM 1074 N N . HIS A 1 74 ? 8.110 5.009 12.807 1.000 15.444 74 HIS AAA N 1
ATOM 1075 C CA . HIS A 1 74 ? 9.201 4.013 12.639 1.000 15.561 74 HIS AAA CA 1
ATOM 1076 C C . HIS A 1 74 ? 10.005 4.330 11.378 1.000 15.220 74 HIS AAA C 1
ATOM 1077 O O . HIS A 1 74 ? 9.503 4.922 10.418 1.000 14.552 74 HIS AAA O 1
ATOM 1092 N N . PRO A 1 75 ? 11.286 3.905 11.339 1.000 15.619 75 PRO AAA N 1
ATOM 1093 C CA . PRO A 1 75 ? 12.103 4.034 10.130 1.000 15.474 75 PRO AAA CA 1
ATOM 1094 C C . PRO A 1 75 ? 11.760 2.956 9.090 1.000 15.653 75 PRO AAA C 1
ATOM 1095 O O . PRO A 1 75 ? 11.631 1.772 9.474 1.000 16.330 75 PRO AAA O 1
ATOM 1106 N N . GLY A 1 76 ? 11.611 3.354 7.821 1.000 14.544 76 GLY AAA N 1
ATOM 1107 C CA . GLY A 1 76 ? 11.627 2.388 6.708 1.000 13.987 76 GLY AAA CA 1
ATOM 1108 C C . GLY A 1 76 ? 11.078 2.943 5.400 1.000 13.202 76 GLY AAA C 1
ATOM 1109 O O . GLY A 1 76 ? 10.711 4.109 5.319 1.000 12.987 76 GLY AAA O 1
ATOM 1113 N N . PRO A 1 77 ? 11.045 2.103 4.336 1.000 12.949 77 PRO AAA N 1
ATOM 1114 C CA . PRO A 1 77 ? 10.585 2.510 3.016 1.000 13.041 77 PRO AAA CA 1
ATOM 1115 C C . PRO A 1 77 ? 9.056 2.650 2.977 1.000 13.145 77 PRO AAA C 1
ATOM 1116 O O . PRO A 1 77 ? 8.357 1.930 3.721 1.000 12.257 77 PRO AAA O 1
ATOM 1127 N N . LEU A 1 78 ? 8.578 3.560 2.133 1.000 13.254 78 LEU AAA N 1
ATOM 1128 C CA . LEU A 1 78 ? 7.156 3.649 1.705 1.000 12.881 78 LEU AAA CA 1
ATOM 1129 C C . LEU A 1 78 ? 7.034 2.962 0.341 1.000 12.581 78 LEU AAA C 1
ATOM 1130 O O . LEU A 1 78 ? 7.928 3.165 -0.532 1.000 10.974 78 LEU AAA O 1
ATOM 1146 N N . LEU A 1 79 ? 5.992 2.144 0.184 1.000 12.836 79 LEU AAA N 1
ATOM 1147 C CA . LEU A 1 79 ? 5.669 1.441 -1.087 1.000 13.158 79 LEU AAA CA 1
ATOM 1148 C C . LEU A 1 79 ? 4.167 1.551 -1.347 1.000 13.299 79 LEU AAA C 1
ATOM 1149 O O . LEU A 1 79 ? 3.380 1.550 -0.377 1.000 13.935 79 LEU AAA O 1
ATOM 1165 N N . ALA A 1 80 ? 3.780 1.662 -2.613 1.000 13.184 80 ALA AAA N 1
ATOM 1166 C CA . ALA A 1 80 ? 2.373 1.567 -3.044 1.000 13.283 80 ALA AAA CA 1
ATOM 1167 C C . ALA A 1 80 ? 2.282 0.529 -4.170 1.000 13.569 80 ALA AAA C 1
ATOM 1168 O O . ALA A 1 80 ? 3.226 0.437 -5.009 1.000 13.525 80 ALA AAA O 1
ATOM 1175 N N . TYR A 1 81 ? 1.189 -0.235 -4.162 1.000 13.267 81 TYR AAA N 1
ATOM 1176 C CA . TYR A 1 81 ? 0.815 -1.233 -5.191 1.000 12.747 81 TYR AAA CA 1
ATOM 1177 C C . TYR A 1 81 ? -0.641 -0.992 -5.615 1.000 12.380 81 TYR AAA C 1
ATOM 1178 O O . TYR A 1 81 ? -1.460 -0.483 -4.809 1.000 11.599 81 TYR AAA O 1
ATOM 1196 N N . MET A 1 82 ? -0.956 -1.396 -6.846 1.000 12.899 82 MET AAA N 1
ATOM 1197 C CA . MET A 1 82 ? -2.340 -1.492 -7.368 1.000 13.427 82 MET AAA CA 1
ATOM 1198 C C . MET A 1 82 ? -2.573 -2.874 -8.014 1.000 13.660 82 MET AAA C 1
ATOM 1199 O O . MET A 1 82 ? -1.607 -3.581 -8.327 1.000 13.672 82 MET AAA O 1
ATOM 1213 N N . ALA A 1 83 ? -3.843 -3.214 -8.201 1.000 13.949 83 ALA AAA N 1
ATOM 1214 C CA . ALA A 1 83 ? -4.359 -4.468 -8.770 1.000 14.789 83 ALA AAA CA 1
ATOM 1215 C C . ALA A 1 83 ? -5.687 -4.175 -9.485 1.000 14.778 83 ALA AAA C 1
ATOM 1216 O O . ALA A 1 83 ? -6.592 -3.636 -8.822 1.000 15.030 83 ALA AAA O 1
ATOM 1223 N N . LYS A 1 84 ? -5.777 -4.486 -10.785 1.000 14.824 84 LYS AAA N 1
ATOM 1224 C CA . LYS A 1 84 ? -6.998 -4.339 -11.612 1.000 14.736 84 LYS AAA CA 1
ATOM 1225 C C . LYS A 1 84 ? -7.990 -5.391 -11.133 1.000 16.030 84 LYS AAA C 1
ATOM 1226 O O . LYS A 1 84 ? -7.643 -6.580 -11.202 1.000 14.514 84 LYS AAA O 1
ATOM 1235 N N . ALA A 1 85 ? -9.160 -4.944 -10.659 1.000 18.212 85 ALA AAA N 1
ATOM 1236 C CA . ALA A 1 85 ? -10.345 -5.785 -10.365 1.000 20.521 85 ALA AAA CA 1
ATOM 1237 C C . ALA A 1 85 ? -11.022 -6.183 -11.671 1.000 21.086 85 ALA AAA C 1
ATOM 1238 O O . ALA A 1 85 ? -11.063 -5.393 -12.606 1.000 21.111 85 ALA AAA O 1
ATOM 1245 N N . PRO A 1 86 ? -11.533 -7.431 -11.789 1.000 22.284 86 PRO AAA N 1
ATOM 1246 C CA . PRO A 1 86 ? -12.211 -7.871 -13.008 1.000 21.605 86 PRO AAA CA 1
ATOM 1247 C C . PRO A 1 86 ? -13.589 -7.212 -13.171 1.000 20.305 86 PRO AAA C 1
ATOM 1248 O O . PRO A 1 86 ? -14.033 -7.101 -14.293 1.000 19.620 86 PRO AAA O 1
ATOM 1259 N N . GLY A 1 87 ? -14.184 -6.738 -12.069 1.000 20.297 87 GLY AAA N 1
ATOM 1260 C CA . GLY A 1 87 ? -15.411 -5.909 -12.054 1.000 20.009 87 GLY AAA CA 1
ATOM 1261 C C . GLY A 1 87 ? -15.328 -4.785 -11.029 1.000 19.526 87 GLY AAA C 1
ATOM 1262 O O . GLY A 1 87 ? -14.408 -3.955 -11.142 1.000 18.196 87 GLY AAA O 1
ATOM 1266 N N . ASP A 1 88 ? -16.260 -4.759 -10.065 1.000 19.237 88 ASP AAA N 1
ATOM 1267 C CA . ASP A 1 88 ? -16.341 -3.734 -8.989 1.000 20.160 88 ASP AAA CA 1
ATOM 1268 C C . ASP A 1 88 ? -15.224 -3.999 -7.955 1.000 18.499 88 ASP AAA C 1
ATOM 1269 O O . ASP A 1 88 ? -15.032 -5.158 -7.548 1.000 17.716 88 ASP AAA O 1
ATOM 1278 N N . ALA A 1 89 ? -14.508 -2.957 -7.535 1.000 17.319 89 ALA AAA N 1
ATOM 1279 C CA . ALA A 1 89 ? -13.400 -3.030 -6.558 1.000 16.646 89 ALA AAA CA 1
ATOM 1280 C C . ALA A 1 89 ? -13.899 -3.775 -5.319 1.000 17.407 89 ALA AAA C 1
ATOM 1281 O O . ALA A 1 89 ? -13.167 -4.654 -4.851 1.000 18.507 89 ALA AAA O 1
ATOM 1288 N N . SER A 1 90 ? -15.117 -3.463 -4.859 1.000 16.840 90 SER AAA N 1
ATOM 1289 C CA . SER A 1 90 ? -15.744 -4.023 -3.622 1.000 18.601 90 SER AAA CA 1
ATOM 1290 C C . SER A 1 90 ? -16.004 -5.536 -3.741 1.000 17.648 90 SER AAA C 1
ATOM 1291 O O . SER A 1 90 ? -16.318 -6.140 -2.727 1.000 17.003 90 SER AAA O 1
ATOM 1299 N N . ASP A 1 91 ? -15.913 -6.126 -4.931 1.000 18.044 91 ASP AAA N 1
ATOM 1300 C CA . ASP A 1 91 ? -16.118 -7.586 -5.122 1.000 18.865 91 ASP AAA CA 1
ATOM 1301 C C . ASP A 1 91 ? -14.767 -8.264 -5.348 1.000 17.122 91 ASP AAA C 1
ATOM 1302 O O . ASP A 1 91 ? -14.743 -9.471 -5.554 1.000 16.495 91 ASP AAA O 1
ATOM 1311 N N . PHE A 1 92 ? -13.683 -7.499 -5.345 1.000 15.888 92 PHE AAA N 1
ATOM 1312 C CA . PHE A 1 92 ? -12.340 -8.008 -5.702 1.000 15.332 92 PHE AAA CA 1
ATOM 1313 C C . PHE A 1 92 ? -11.593 -8.406 -4.418 1.000 15.012 92 PHE AAA C 1
ATOM 1314 O O . PHE A 1 92 ? -11.481 -7.542 -3.526 1.000 14.365 92 PHE AAA O 1
ATOM 1331 N N . ASP A 1 93 ? -11.129 -9.665 -4.337 1.000 15.596 93 ASP AAA N 1
ATOM 1332 C CA . ASP A 1 93 ? -10.333 -10.219 -3.207 1.000 15.916 93 ASP AAA CA 1
ATOM 1333 C C . ASP A 1 93 ? -8.843 -9.913 -3.375 1.000 15.664 93 ASP AAA C 1
ATOM 1334 O O . ASP A 1 93 ? -8.113 -10.056 -2.373 1.000 15.244 93 ASP AAA O 1
ATOM 1343 N N . GLY A 1 94 ? -8.380 -9.515 -4.563 1.000 14.279 94 GLY AAA N 1
ATOM 1344 C CA . GLY A 1 94 ? -6.962 -9.180 -4.752 1.000 14.306 94 GLY AAA CA 1
ATOM 1345 C C . GLY A 1 94 ? -6.092 -10.427 -4.747 1.000 14.974 94 GLY AAA C 1
ATOM 1346 O O . GLY A 1 94 ? -4.867 -10.300 -4.549 1.000 14.123 94 GLY AAA O 1
ATOM 1350 N N . ASP A 1 95 ? -6.681 -11.587 -5.052 1.000 15.258 95 ASP AAA N 1
ATOM 1351 C CA . ASP A 1 95 ? -5.954 -12.881 -5.156 1.000 15.280 95 ASP AAA CA 1
ATOM 1352 C C . ASP A 1 95 ? -5.205 -12.977 -6.487 1.000 15.162 95 ASP AAA C 1
ATOM 1353 O O . ASP A 1 95 ? -5.516 -12.214 -7.402 1.000 15.189 95 ASP AAA O 1
ATOM 1362 N N . GLY A 1 96 ? -4.225 -13.882 -6.577 1.000 15.313 96 GLY AAA N 1
ATOM 1363 C CA . GLY A 1 96 ? -3.485 -14.162 -7.821 1.000 14.809 96 GLY AAA CA 1
ATOM 1364 C C . GLY A 1 96 ? -2.386 -13.135 -8.064 1.000 15.116 96 GLY AAA C 1
ATOM 1365 O O . GLY A 1 96 ? -2.230 -12.211 -7.210 1.000 15.117 96 GLY AAA O 1
ATOM 1369 N N . GLN A 1 97 ? -1.649 -13.286 -9.174 1.000 14.795 97 GLN AAA N 1
ATOM 1370 C CA . GLN A 1 97 ? -0.538 -12.384 -9.576 1.000 14.442 97 GLN AAA CA 1
ATOM 1371 C C . GLN A 1 97 ? -1.165 -11.162 -10.264 1.000 13.489 97 GLN AAA C 1
ATOM 1372 O O . GLN A 1 97 ? -1.226 -11.127 -11.506 1.000 12.294 97 GLN AAA O 1
ATOM 1378 N N . VAL A 1 98 ? -1.655 -10.208 -9.474 1.000 12.342 98 VAL AAA N 1
ATOM 1379 C CA . VAL A 1 98 ? -2.467 -9.063 -9.976 1.000 11.899 98 VAL AAA CA 1
ATOM 1380 C C . VAL A 1 98 ? -1.845 -7.750 -9.486 1.000 11.906 98 VAL AAA C 1
ATOM 1381 O O . VAL A 1 98 ? -2.290 -6.687 -9.936 1.000 12.909 98 VAL AAA O 1
ATOM 1394 N N . TRP A 1 99 ? -0.877 -7.810 -8.572 1.000 11.128 99 TRP AAA N 1
ATOM 1395 C CA . TRP A 1 99 ? -0.282 -6.597 -7.965 1.000 10.946 99 TRP AAA CA 1
ATOM 1396 C C . TRP A 1 99 ? 0.942 -6.124 -8.761 1.000 10.895 99 TRP AAA C 1
ATOM 1397 O O . TRP A 1 99 ? 1.790 -6.970 -9.119 1.000 10.638 99 TRP AAA O 1
ATOM 1418 N N . PHE A 1 100 ? 1.030 -4.812 -8.994 1.000 11.027 100 PHE AAA N 1
ATOM 1419 C CA . PHE A 1 100 ? 2.215 -4.112 -9.548 1.000 11.652 100 PHE AAA CA 1
ATOM 1420 C C . PHE A 1 100 ? 2.560 -2.949 -8.627 1.000 12.451 100 PHE AAA C 1
ATOM 1421 O O . PHE A 1 100 ? 1.677 -2.387 -7.965 1.000 13.866 100 PHE AAA O 1
ATOM 1438 N N . LYS A 1 101 ? 3.840 -2.638 -8.528 1.000 12.815 101 LYS AAA N 1
ATOM 1439 C CA . LYS A 1 101 ? 4.324 -1.527 -7.687 1.000 13.357 101 LYS AAA CA 1
ATOM 1440 C C . LYS A 1 101 ? 4.246 -0.243 -8.517 1.000 13.861 101 LYS AAA C 1
ATOM 1441 O O . LYS A 1 101 ? 4.757 -0.240 -9.641 1.000 13.864 101 LYS AAA O 1
ATOM 1460 N N . ILE A 1 102 ? 3.667 0.824 -7.956 1.000 15.157 102 ILE AAA N 1
ATOM 1461 C CA . ILE A 1 102 ? 3.605 2.169 -8.600 1.000 14.617 102 ILE AAA CA 1
ATOM 1462 C C . ILE A 1 102 ? 4.579 3.144 -7.932 1.000 14.526 102 ILE AAA C 1
ATOM 1463 O O . ILE A 1 102 ? 4.816 4.178 -8.539 1.000 14.228 102 ILE AAA O 1
ATOM 1479 N N . TYR A 1 103 ? 5.154 2.814 -6.761 1.000 14.735 103 TYR AAA N 1
ATOM 1480 C CA . TYR A 1 103 ? 5.956 3.749 -5.923 1.000 14.014 103 TYR AAA CA 1
ATOM 1481 C C . TYR A 1 103 ? 6.813 3.004 -4.891 1.000 14.394 103 TYR AAA C 1
ATOM 1482 O O . TYR A 1 103 ? 6.397 1.981 -4.320 1.000 14.399 103 TYR AAA O 1
ATOM 1500 N N . GLU A 1 104 ? 7.984 3.566 -4.597 1.000 14.131 104 GLU AAA N 1
ATOM 1501 C CA . GLU A 1 104 ? 8.842 3.112 -3.489 1.000 14.225 104 GLU AAA CA 1
ATOM 1502 C C . GLU A 1 104 ? 9.892 4.196 -3.269 1.000 14.236 104 GLU AAA C 1
ATOM 1503 O O . GLU A 1 104 ? 10.253 4.854 -4.263 1.000 14.465 104 GLU AAA O 1
ATOM 1515 N N . ASP A 1 105 ? 10.302 4.419 -2.025 1.000 13.588 105 ASP AAA N 1
ATOM 1516 C CA . ASP A 1 105 ? 11.400 5.351 -1.706 1.000 14.251 105 ASP AAA CA 1
ATOM 1517 C C . ASP A 1 105 ? 12.461 4.547 -0.976 1.000 14.586 105 ASP AAA C 1
ATOM 1518 O O . ASP A 1 105 ? 12.274 3.326 -0.786 1.000 14.531 105 ASP AAA O 1
ATOM 1527 N N . GLY A 1 106 ? 13.569 5.208 -0.686 1.000 14.556 106 GLY AAA N 1
ATOM 1528 C CA . GLY A 1 106 ? 14.724 4.610 -0.007 1.000 14.973 106 GLY AAA CA 1
ATOM 1529 C C . GLY A 1 106 ? 15.398 5.616 0.914 1.000 14.542 106 GLY AAA C 1
ATOM 1530 O O . GLY A 1 106 ? 14.996 6.774 0.976 1.000 13.607 106 GLY AAA O 1
ATOM 1534 N N . PRO A 1 107 ? 16.405 5.178 1.695 1.000 14.790 107 PRO AAA N 1
ATOM 1535 C CA . PRO A 1 107 ? 16.958 6.014 2.745 1.000 15.323 107 PRO AAA CA 1
ATOM 1536 C C . PRO A 1 107 ? 18.073 6.943 2.254 1.000 15.478 107 PRO AAA C 1
ATOM 1537 O O . PRO A 1 107 ? 18.579 6.801 1.141 1.000 15.994 107 PRO AAA O 1
ATOM 1548 N N . THR A 1 108 ? 18.405 7.885 3.121 1.000 15.455 108 THR AAA N 1
ATOM 1549 C CA . THR A 1 108 ? 19.572 8.783 3.022 1.000 15.055 108 THR AAA CA 1
ATOM 1550 C C . THR A 1 108 ? 20.581 8.377 4.097 1.000 14.540 108 THR AAA C 1
ATOM 1551 O O . THR A 1 108 ? 20.184 8.174 5.223 1.000 13.645 108 THR AAA O 1
ATOM 1562 N N . VAL A 1 109 ? 21.859 8.282 3.748 1.000 15.801 109 VAL AAA N 1
ATOM 1563 C CA . VAL A 1 109 ? 22.971 8.026 4.713 1.000 16.696 109 VAL AAA CA 1
ATOM 1564 C C . VAL A 1 109 ? 23.386 9.348 5.358 1.000 17.248 109 VAL AAA C 1
ATOM 1565 O O . VAL A 1 109 ? 23.898 10.223 4.636 1.000 17.225 109 VAL AAA O 1
ATOM 1578 N N . THR A 1 110 ? 23.165 9.475 6.665 1.000 18.260 110 THR AAA N 1
ATOM 1579 C CA . THR A 1 110 ? 23.666 10.598 7.496 1.000 18.349 110 THR AAA CA 1
ATOM 1580 C C . THR A 1 110 ? 24.769 10.105 8.443 1.000 19.938 110 THR AAA C 1
ATOM 1581 O O . THR A 1 110 ? 25.024 8.863 8.544 1.000 17.553 110 THR AAA O 1
ATOM 1592 N N . ASP A 1 111 ? 25.414 11.081 9.088 1.000 23.230 111 ASP AAA N 1
ATOM 1593 C CA . ASP A 1 111 ? 26.180 10.958 10.362 1.000 26.245 111 ASP AAA CA 1
ATOM 1594 C C . ASP A 1 111 ? 25.433 10.025 11.360 1.000 25.175 111 ASP AAA C 1
ATOM 1595 O O . ASP A 1 111 ? 26.009 9.003 11.768 1.000 24.391 111 ASP AAA O 1
ATOM 1601 N N . ASP A 1 112 ? 24.185 10.350 11.727 1.000 25.175 112 ASP AAA N 1
ATOM 1602 C CA . ASP A 1 112 ? 23.370 9.638 12.749 1.000 24.554 112 ASP AAA CA 1
ATOM 1603 C C . ASP A 1 112 ? 22.889 8.260 12.242 1.000 24.481 112 ASP AAA C 1
ATOM 1604 O O . ASP A 1 112 ? 22.238 7.568 13.028 1.000 25.048 112 ASP AAA O 1
ATOM 1610 N N . GLY A 1 113 ? 23.208 7.841 11.005 1.000 23.441 113 GLY AAA N 1
ATOM 1611 C CA . GLY A 1 113 ? 22.672 6.614 10.365 1.000 22.198 113 GLY AAA CA 1
ATOM 1612 C C . GLY A 1 113 ? 21.665 6.916 9.253 1.000 21.859 113 GLY AAA C 1
ATOM 1613 O O . GLY A 1 113 ? 21.735 8.035 8.666 1.000 22.819 113 GLY AAA O 1
ATOM 1617 N N . LEU A 1 114 ? 20.739 5.987 8.954 1.000 19.467 114 LEU AAA N 1
ATOM 1618 C CA . LEU A 1 114 ? 19.719 6.194 7.885 1.000 17.728 114 LEU AAA CA 1
ATOM 1619 C C . LEU A 1 114 ? 18.625 7.157 8.367 1.000 18.347 114 LEU AAA C 1
ATOM 1620 O O . LEU A 1 114 ? 18.127 6.971 9.491 1.000 18.446 114 LEU AAA O 1
ATOM 1636 N N . THR A 1 115 ? 18.273 8.159 7.550 1.000 17.423 115 THR AAA N 1
ATOM 1637 C CA . THR A 1 115 ? 17.002 8.924 7.651 1.000 17.120 115 THR AAA CA 1
ATOM 1638 C C . THR A 1 115 ? 16.118 8.434 6.496 1.000 17.288 115 THR AAA C 1
ATOM 1639 O O . THR A 1 115 ? 16.683 7.789 5.583 1.000 17.256 115 THR AAA O 1
ATOM 1650 N N . TRP A 1 116 ? 14.802 8.693 6.535 1.000 16.658 116 TRP AAA N 1
ATOM 1651 C CA . TRP A 1 116 ? 13.825 8.161 5.538 1.000 16.917 116 TRP AAA CA 1
ATOM 1652 C C . TRP A 1 116 ? 12.839 9.249 5.111 1.000 16.167 116 TRP AAA C 1
ATOM 1653 O O . TRP A 1 116 ? 12.396 10.039 5.942 1.000 18.506 116 TRP AAA O 1
ATOM 1674 N N . PRO A 1 117 ? 12.438 9.327 3.821 1.000 15.635 117 PRO AAA N 1
ATOM 1675 C CA . PRO A 1 117 ? 11.453 10.311 3.392 1.000 15.765 117 PRO AAA CA 1
ATOM 1676 C C . PRO A 1 117 ? 10.148 10.228 4.189 1.000 16.012 117 PRO AAA C 1
ATOM 1677 O O . PRO A 1 117 ? 9.521 11.233 4.296 1.000 17.404 117 PRO AAA O 1
ATOM 1688 N N . SER A 1 118 ? 9.828 9.084 4.788 1.000 16.272 118 SER AAA N 1
ATOM 1689 C CA . SER A 1 118 ? 8.554 8.849 5.512 1.000 16.431 118 SER AAA CA 1
ATOM 1690 C C . SER A 1 118 ? 8.617 9.365 6.948 1.000 17.367 118 SER AAA C 1
ATOM 1691 O O . SER A 1 118 ? 7.561 9.503 7.512 1.000 18.762 118 SER AAA O 1
ATOM 1699 N N . ASP A 1 119 ? 9.803 9.562 7.523 1.000 18.086 119 ASP AAA N 1
ATOM 1700 C CA . ASP A 1 119 ? 9.992 9.818 8.973 1.000 17.352 119 ASP AAA CA 1
ATOM 1701 C C . ASP A 1 119 ? 9.044 10.936 9.402 1.000 17.716 119 ASP AAA C 1
ATOM 1702 O O . ASP A 1 119 ? 9.128 12.015 8.784 1.000 18.254 119 ASP AAA O 1
ATOM 1711 N N . GLY A 1 120 ? 8.183 10.673 10.401 1.000 16.754 120 GLY AAA N 1
ATOM 1712 C CA . GLY A 1 120 ? 7.249 11.636 11.026 1.000 16.603 120 GLY AAA CA 1
ATOM 1713 C C . GLY A 1 120 ? 6.023 11.987 10.179 1.000 15.614 120 GLY AAA C 1
ATOM 1714 O O . GLY A 1 120 ? 5.249 12.847 10.631 1.000 15.466 120 GLY AAA O 1
ATOM 1718 N N . ALA A 1 121 ? 5.823 11.366 9.013 1.000 15.336 121 ALA AAA N 1
ATOM 1719 C CA . ALA A 1 121 ? 4.824 11.798 7.998 1.000 16.852 121 ALA AAA CA 1
ATOM 1720 C C . ALA A 1 121 ? 3.385 11.673 8.542 1.000 17.389 121 ALA AAA C 1
ATOM 1721 O O . ALA A 1 121 ? 3.070 10.623 9.165 1.000 17.675 121 ALA AAA O 1
ATOM 1728 N N . THR A 1 122 ? 2.545 12.695 8.309 1.000 18.411 122 THR AAA N 1
ATOM 1729 C CA . THR A 1 122 ? 1.111 12.762 8.720 1.000 18.187 122 THR AAA CA 1
ATOM 1730 C C . THR A 1 122 ? 0.212 12.490 7.521 1.000 19.313 122 THR AAA C 1
ATOM 1731 O O . THR A 1 122 ? -0.985 12.196 7.726 1.000 19.696 122 THR AAA O 1
ATOM 1742 N N . ASN A 1 123 ? 0.771 12.600 6.319 1.000 21.152 123 ASN AAA N 1
ATOM 1743 C CA . ASN A 1 123 ? 0.120 12.097 5.089 1.000 21.618 123 ASN AAA CA 1
ATOM 1744 C C . ASN A 1 123 ? 1.198 11.571 4.131 1.000 20.277 123 ASN AAA C 1
ATOM 1745 O O . ASN A 1 123 ? 2.403 11.867 4.328 1.000 18.749 123 ASN AAA O 1
ATOM 1756 N N . VAL A 1 124 ? 0.761 10.838 3.110 1.000 17.717 124 VAL AAA N 1
ATOM 1757 C CA . VAL A 1 124 ? 1.647 10.224 2.085 1.000 16.764 124 VAL AAA CA 1
ATOM 1758 C C . VAL A 1 124 ? 0.872 10.408 0.798 1.000 15.708 124 VAL AAA C 1
ATOM 1759 O O . VAL A 1 124 ? -0.335 10.425 0.895 1.000 13.768 124 VAL AAA O 1
ATOM 1772 N N . ASN A 1 125 ? 1.538 10.556 -0.339 1.000 16.420 125 ASN AAA N 1
ATOM 1773 C CA . ASN A 1 125 ? 0.833 10.645 -1.646 1.000 17.193 125 ASN AAA CA 1
ATOM 1774 C C . ASN A 1 125 ? 1.582 9.812 -2.676 1.000 17.320 125 ASN AAA C 1
ATOM 1775 O O . ASN A 1 125 ? 2.801 9.594 -2.496 1.000 17.993 125 ASN AAA O 1
ATOM 1785 N N . PHE A 1 126 ? 0.854 9.393 -3.709 1.000 17.466 126 PHE AAA N 1
ATOM 1786 C CA . PHE A 1 126 ? 1.360 8.662 -4.892 1.000 16.869 126 PHE AAA CA 1
ATOM 1787 C C . PHE A 1 126 ? 0.717 9.272 -6.135 1.000 17.639 126 PHE AAA C 1
ATOM 1788 O O . PHE A 1 126 ? -0.169 10.139 -5.995 1.000 18.657 126 PHE AAA O 1
ATOM 1805 N N . THR A 1 127 ? 1.136 8.831 -7.312 1.000 16.512 127 THR AAA N 1
ATOM 1806 C CA . THR A 1 127 ? 0.594 9.301 -8.607 1.000 17.629 127 THR AAA CA 1
ATOM 1807 C C . THR A 1 127 ? 0.140 8.098 -9.430 1.000 17.599 127 THR AAA C 1
ATOM 1808 O O . THR A 1 127 ? 0.989 7.313 -9.821 1.000 18.198 127 THR AAA O 1
ATOM 1819 N N . ILE A 1 128 ? -1.160 7.956 -9.650 1.000 17.185 128 ILE AAA N 1
ATOM 1820 C CA . ILE A 1 128 ? -1.727 6.936 -10.572 1.000 17.004 128 ILE AAA CA 1
ATOM 1821 C C . ILE A 1 128 ? -1.049 7.141 -11.934 1.000 16.354 128 ILE AAA C 1
ATOM 1822 O O . ILE A 1 128 ? -1.237 8.172 -12.567 1.000 13.944 128 ILE AAA O 1
ATOM 1838 N N . PRO A 1 129 ? -0.198 6.198 -12.415 1.000 17.176 129 PRO AAA N 1
ATOM 1839 C CA . PRO A 1 129 ? 0.471 6.359 -13.711 1.000 17.063 129 PRO AAA CA 1
ATOM 1840 C C . PRO A 1 129 ? -0.508 6.800 -14.811 1.000 17.172 129 PRO AAA C 1
ATOM 1841 O O . PRO A 1 129 ? -1.596 6.266 -14.875 1.000 16.624 129 PRO AAA O 1
ATOM 1852 N N . SER A 1 130 ? -0.081 7.742 -15.645 1.000 17.132 130 SER AAA N 1
ATOM 1853 C CA . SER A 1 130 ? -0.904 8.412 -16.679 1.000 18.080 130 SER AAA CA 1
ATOM 1854 C C . SER A 1 130 ? -1.359 7.417 -17.752 1.000 17.428 130 SER AAA C 1
ATOM 1855 O O . SER A 1 130 ? -2.396 7.693 -18.365 1.000 16.508 130 SER AAA O 1
ATOM 1863 N N . SER A 1 131 ? -0.644 6.305 -17.964 1.000 16.992 131 SER AAA N 1
ATOM 1864 C CA . SER A 1 131 ? -0.992 5.294 -19.005 1.000 17.240 131 SER AAA CA 1
ATOM 1865 C C . SER A 1 131 ? -1.854 4.146 -18.436 1.000 16.643 131 SER AAA C 1
ATOM 1866 O O . SER A 1 131 ? -2.287 3.295 -19.247 1.000 17.536 131 SER AAA O 1
ATOM 1874 N N . LEU A 1 132 ? -2.132 4.117 -17.127 1.000 15.581 132 LEU AAA N 1
ATOM 1875 C CA . LEU A 1 132 ? -2.930 3.037 -16.476 1.000 15.909 132 LEU AAA CA 1
ATOM 1876 C C . LEU A 1 132 ? -4.298 2.932 -17.150 1.000 16.322 132 LEU AAA C 1
ATOM 1877 O O . LEU A 1 132 ? -4.989 3.943 -17.248 1.000 16.762 132 LEU AAA O 1
ATOM 1893 N N . PRO A 1 133 ? -4.752 1.730 -17.590 1.000 15.890 133 PRO AAA N 1
ATOM 1894 C CA . PRO A 1 133 ? -6.049 1.580 -18.258 1.000 16.253 133 PRO AAA CA 1
ATOM 1895 C C . PRO A 1 133 ? -7.277 1.799 -17.353 1.000 16.586 133 PRO AAA C 1
ATOM 1896 O O . PRO A 1 133 ? -7.209 1.589 -16.143 1.000 17.015 133 PRO AAA O 1
ATOM 1907 N N . ASP A 1 134 ? -8.391 2.213 -17.954 1.000 16.101 134 ASP AAA N 1
ATOM 1908 C CA . ASP A 1 134 ? -9.673 2.389 -17.227 1.000 14.281 134 ASP AAA CA 1
ATOM 1909 C C . ASP A 1 134 ? -9.961 1.064 -16.505 1.000 13.995 134 ASP AAA C 1
ATOM 1910 O O . ASP A 1 134 ? -9.629 -0.017 -17.087 1.000 12.898 134 ASP AAA O 1
ATOM 1919 N N . GLY A 1 135 ? -10.540 1.148 -15.299 1.000 12.729 135 GLY AAA N 1
ATOM 1920 C CA . GLY A 1 135 ? -10.857 -0.017 -14.455 1.000 12.732 135 GLY AAA CA 1
ATOM 1921 C C . GLY A 1 135 ? -10.993 0.337 -12.982 1.000 12.440 135 GLY AAA C 1
ATOM 1922 O O . GLY A 1 135 ? -10.665 1.489 -12.592 1.000 12.397 135 GLY AAA O 1
ATOM 1926 N N . ASP A 1 136 ? -11.482 -0.626 -12.195 1.000 12.664 136 ASP AAA N 1
ATOM 1927 C CA . ASP A 1 136 ? -11.535 -0.592 -10.711 1.000 12.594 136 ASP AAA CA 1
ATOM 1928 C C . ASP A 1 136 ? -10.224 -1.238 -10.209 1.000 12.676 136 ASP AAA C 1
ATOM 1929 O O . ASP A 1 136 ? -9.844 -2.361 -10.694 1.000 12.862 136 ASP AAA O 1
ATOM 1938 N N . TYR A 1 137 ? -9.508 -0.542 -9.324 1.000 11.255 137 TYR AAA N 1
ATOM 1939 C CA . TYR A 1 137 ? -8.248 -1.048 -8.730 1.000 11.055 137 TYR AAA CA 1
ATOM 1940 C C . TYR A 1 137 ? -8.311 -1.039 -7.202 1.000 10.477 137 TYR AAA C 1
ATOM 1941 O O . TYR A 1 137 ? -9.027 -0.185 -6.625 1.000 10.085 137 TYR AAA O 1
ATOM 1959 N N . LEU A 1 138 ? -7.570 -1.955 -6.562 1.000 9.760 138 LEU AAA N 1
ATOM 1960 C CA . LEU A 1 138 ? -7.146 -1.774 -5.145 1.000 9.205 138 LEU AAA CA 1
ATOM 1961 C C . LEU A 1 138 ? -5.860 -0.934 -5.173 1.000 8.855 138 LEU AAA C 1
ATOM 1962 O O . LEU A 1 138 ? -5.078 -1.107 -6.112 1.000 8.778 138 LEU AAA O 1
ATOM 1978 N N . LEU A 1 139 ? -5.732 0.028 -4.257 1.000 8.613 139 LEU AAA N 1
ATOM 1979 C CA . LEU A 1 139 ? -4.506 0.827 -4.024 1.000 8.370 139 LEU AAA CA 1
ATOM 1980 C C . LEU A 1 139 ? -4.016 0.465 -2.625 1.000 8.936 139 LEU AAA C 1
ATOM 1981 O O . LEU A 1 139 ? -4.740 0.828 -1.620 1.000 9.429 139 LEU AAA O 1
ATOM 1997 N N . ARG A 1 140 ? -2.948 -0.343 -2.596 1.000 9.049 140 ARG AAA N 1
ATOM 1998 C CA . ARG A 1 140 ? -2.265 -0.889 -1.397 1.000 8.985 140 ARG AAA CA 1
ATOM 1999 C C . ARG A 1 140 ? -1.077 0.006 -1.064 1.000 9.466 140 ARG AAA C 1
ATOM 2000 O O . ARG A 1 140 ? -0.141 0.049 -1.865 1.000 8.583 140 ARG AAA O 1
ATOM 2021 N N . VAL A 1 141 ? -1.168 0.698 0.077 1.000 10.305 141 VAL AAA N 1
ATOM 2022 C CA . VAL A 1 141 ? -0.102 1.553 0.660 1.000 10.734 141 VAL AAA CA 1
ATOM 2023 C C . VAL A 1 141 ? 0.555 0.746 1.778 1.000 11.188 141 VAL AAA C 1
ATOM 2024 O O . VAL A 1 141 ? -0.160 0.128 2.564 1.000 11.263 141 VAL AAA O 1
ATOM 2037 N N . GLU A 1 142 ? 1.882 0.781 1.844 1.000 11.506 142 GLU AAA N 1
ATOM 2038 C CA . GLU A 1 142 ? 2.668 -0.004 2.824 1.000 11.388 142 GLU AAA CA 1
ATOM 2039 C C . GLU A 1 142 ? 3.844 0.832 3.287 1.000 11.045 142 GLU AAA C 1
ATOM 2040 O O . GLU A 1 142 ? 4.520 1.396 2.410 1.000 11.119 142 GLU AAA O 1
ATOM 2052 N N . HIS A 1 143 ? 4.033 0.929 4.600 1.000 10.281 143 HIS AAA N 1
ATOM 2053 C CA . HIS A 1 143 ? 5.315 1.318 5.248 1.000 9.876 143 HIS AAA CA 1
ATOM 2054 C C . HIS A 1 143 ? 5.872 0.067 5.921 1.000 10.021 143 HIS AAA C 1
ATOM 2055 O O . HIS A 1 143 ? 5.107 -0.574 6.648 1.000 11.215 143 HIS AAA O 1
ATOM 2070 N N . ILE A 1 144 ? 7.119 -0.293 5.625 1.000 10.286 144 ILE AAA N 1
ATOM 2071 C CA . ILE A 1 144 ? 7.885 -1.425 6.241 1.000 10.382 144 ILE AAA CA 1
ATOM 2072 C C . ILE A 1 144 ? 8.843 -0.822 7.266 1.000 10.667 144 ILE AAA C 1
ATOM 2073 O O . ILE A 1 144 ? 9.874 -0.238 6.825 1.000 10.806 144 ILE AAA O 1
ATOM 2089 N N . ALA A 1 145 ? 8.490 -0.921 8.552 1.000 11.553 145 ALA AAA N 1
ATOM 2090 C CA . ALA A 1 145 ? 9.298 -0.471 9.711 1.000 11.987 145 ALA AAA CA 1
ATOM 2091 C C . ALA A 1 145 ? 10.423 -1.489 9.941 1.000 12.872 145 ALA AAA C 1
ATOM 2092 O O . ALA A 1 145 ? 10.116 -2.716 9.926 1.000 14.305 145 ALA AAA O 1
ATOM 2099 N N . LEU A 1 146 ? 11.675 -1.031 10.070 1.000 12.820 146 LEU AAA N 1
ATOM 2100 C CA . LEU A 1 146 ? 12.888 -1.907 9.984 1.000 12.966 146 LEU AAA CA 1
ATOM 2101 C C . LEU A 1 146 ? 13.738 -1.854 11.262 1.000 13.315 146 LEU AAA C 1
ATOM 2102 O O . LEU A 1 146 ? 14.767 -2.500 11.282 1.000 12.086 146 LEU AAA O 1
ATOM 2118 N N . HIS A 1 147 ? 13.260 -1.164 12.295 1.000 14.344 147 HIS AAA N 1
ATOM 2119 C CA . HIS A 1 147 ? 13.985 -0.878 13.557 1.000 15.620 147 HIS AAA CA 1
ATOM 2120 C C . HIS A 1 147 ? 14.265 -2.170 14.328 1.000 15.794 147 HIS AAA C 1
ATOM 2121 O O . HIS A 1 147 ? 15.242 -2.163 15.076 1.000 16.802 147 HIS AAA O 1
ATOM 2136 N N . GLY A 1 148 ? 13.454 -3.221 14.143 1.000 16.173 148 GLY AAA N 1
ATOM 2137 C CA . GLY A 1 148 ? 13.694 -4.573 14.693 1.000 15.704 148 GLY AAA CA 1
ATOM 2138 C C . GLY A 1 148 ? 13.884 -5.638 13.612 1.000 16.793 148 GLY AAA C 1
ATOM 2139 O O . GLY A 1 148 ? 13.662 -6.835 13.915 1.000 16.721 148 GLY AAA O 1
ATOM 2143 N N . ALA A 1 149 ? 14.298 -5.245 12.398 1.000 16.717 149 ALA AAA N 1
ATOM 2144 C CA . ALA A 1 149 ? 14.293 -6.100 11.187 1.000 17.268 149 ALA AAA CA 1
ATOM 2145 C C . ALA A 1 149 ? 15.588 -6.923 11.077 1.000 17.929 149 ALA AAA C 1
ATOM 2146 O O . ALA A 1 149 ? 15.712 -7.684 10.081 1.000 17.049 149 ALA AAA O 1
ATOM 2153 N N . GLY A 1 150 ? 16.523 -6.743 12.024 1.000 17.890 150 GLY AAA N 1
ATOM 2154 C CA . GLY A 1 150 ? 17.810 -7.463 12.100 1.000 18.762 150 GLY AAA CA 1
ATOM 2155 C C . GLY A 1 150 ? 17.617 -8.964 12.249 1.000 19.335 150 GLY AAA C 1
ATOM 2156 O O . GLY A 1 150 ? 18.495 -9.740 11.821 1.000 19.251 150 GLY AAA O 1
ATOM 2160 N N . THR A 1 151 ? 16.529 -9.384 12.875 1.000 19.286 151 THR AAA N 1
ATOM 2161 C CA . THR A 1 151 ? 16.230 -10.824 13.037 1.000 20.789 151 THR AAA CA 1
ATOM 2162 C C . THR A 1 151 ? 15.070 -11.173 12.103 1.000 19.898 151 THR AAA C 1
ATOM 2163 O O . THR A 1 151 ? 14.256 -10.284 11.752 1.000 18.836 151 THR AAA O 1
ATOM 2174 N N . GLU A 1 152 ? 15.001 -12.441 11.735 1.000 20.194 152 GLU AAA N 1
ATOM 2175 C CA . GLU A 1 152 ? 13.937 -12.974 10.863 1.000 19.924 152 GLU AAA CA 1
ATOM 2176 C C . GLU A 1 152 ? 12.630 -12.930 11.654 1.000 18.206 152 GLU AAA C 1
ATOM 2177 O O . GLU A 1 152 ? 12.596 -13.415 12.799 1.000 16.718 152 GLU AAA O 1
ATOM 2189 N N . GLY A 1 153 ? 11.608 -12.322 11.072 1.000 16.666 153 GLY AAA N 1
ATOM 2190 C CA . GLY A 1 153 ? 10.304 -12.160 11.732 1.000 16.191 153 GLY AAA CA 1
ATOM 2191 C C . GLY A 1 153 ? 10.161 -10.779 12.346 1.000 15.244 153 GLY AAA C 1
ATOM 2192 O O . GLY A 1 153 ? 9.081 -10.510 12.912 1.000 14.987 153 GLY AAA O 1
ATOM 2196 N N . GLY A 1 154 ? 11.165 -9.912 12.186 1.000 13.656 154 GLY AAA N 1
ATOM 2197 C CA . GLY A 1 154 ? 11.282 -8.657 12.952 1.000 13.736 154 GLY AAA CA 1
ATOM 2198 C C . GLY A 1 154 ? 10.833 -7.411 12.201 1.000 13.730 154 GLY AAA C 1
ATOM 2199 O O . GLY A 1 154 ? 10.566 -6.405 12.867 1.000 12.670 154 GLY AAA O 1
ATOM 2203 N N . ALA A 1 155 ? 10.838 -7.428 10.862 1.000 14.883 155 ALA AAA N 1
ATOM 2204 C CA . ALA A 1 155 ? 10.277 -6.349 10.006 1.000 14.971 155 ALA AAA CA 1
ATOM 2205 C C . ALA A 1 155 ? 8.783 -6.215 10.307 1.000 14.784 155 ALA AAA C 1
ATOM 2206 O O . ALA A 1 155 ? 8.145 -7.242 10.571 1.000 15.229 155 ALA AAA O 1
ATOM 2213 N N . GLN A 1 156 ? 8.271 -4.987 10.325 1.000 14.027 156 GLN AAA N 1
ATOM 2214 C CA . GLN A 1 156 ? 6.843 -4.701 10.601 1.000 13.878 156 GLN AAA CA 1
ATOM 2215 C C . GLN A 1 156 ? 6.242 -4.078 9.349 1.000 13.566 156 GLN AAA C 1
ATOM 2216 O O . GLN A 1 156 ? 6.935 -3.279 8.710 1.000 13.791 156 GLN AAA O 1
ATOM 2230 N N . PHE A 1 157 ? 5.004 -4.453 9.033 1.000 13.545 157 PHE AAA N 1
ATOM 2231 C CA 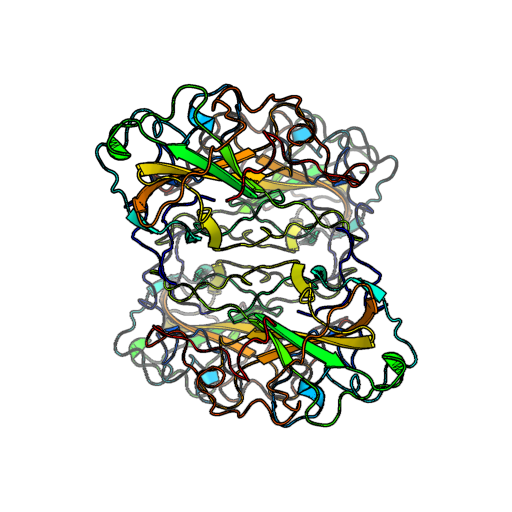. PHE A 1 157 ? 4.264 -4.041 7.817 1.000 13.443 157 PHE AAA CA 1
ATOM 2232 C C . PHE A 1 157 ? 2.975 -3.323 8.236 1.000 14.009 157 PHE AAA C 1
ATOM 2233 O O . PHE A 1 157 ? 2.147 -3.889 8.949 1.000 13.616 157 PHE AAA O 1
ATOM 2250 N N . TYR A 1 158 ? 2.865 -2.062 7.820 1.000 14.867 158 TYR AAA N 1
ATOM 2251 C CA . TYR A 1 158 ? 1.738 -1.142 8.099 1.000 15.318 158 TYR AAA CA 1
ATOM 2252 C C . TYR A 1 158 ? 1.086 -0.804 6.749 1.000 15.556 158 TYR AAA C 1
ATOM 2253 O O . TYR A 1 158 ? 1.717 -0.165 5.924 1.000 15.340 158 TYR AAA O 1
ATOM 2271 N N . LEU A 1 159 ? -0.138 -1.281 6.549 1.000 16.723 159 LEU AAA N 1
ATOM 2272 C CA . LEU A 1 159 ? -0.823 -1.440 5.231 1.000 18.048 159 LEU AAA CA 1
ATOM 2273 C C . LEU A 1 159 ? -2.267 -0.972 5.315 1.000 16.267 159 LEU AAA C 1
ATOM 2274 O O . LEU A 1 159 ? -2.874 -1.103 6.400 1.000 15.748 159 LEU AAA O 1
ATOM 2290 N N . SER A 1 160 ? -2.816 -0.617 4.158 1.000 15.879 160 SER AAA N 1
ATOM 2291 C CA . SER A 1 160 ? -4.271 -0.500 3.909 1.000 15.775 160 SER AAA CA 1
ATOM 2292 C C . SER A 1 160 ? -4.531 -0.663 2.401 1.000 16.025 160 SER AAA C 1
ATOM 2293 O O . SER A 1 160 ? -3.599 -0.440 1.609 1.000 14.883 160 SER AAA O 1
ATOM 2301 N N . CYS A 1 161 ? -5.740 -1.068 2.017 1.000 15.576 161 CYS AAA N 1
ATOM 2302 C CA . CYS A 1 161 ? -6.183 -1.129 0.599 1.000 15.637 161 CYS AAA CA 1
ATOM 2303 C C . CYS A 1 161 ? -7.360 -0.176 0.398 1.000 15.421 161 CYS AAA C 1
ATOM 2304 O O . CYS A 1 161 ? -8.459 -0.371 1.023 1.000 14.929 161 CYS AAA O 1
ATOM 2311 N N . GLY A 1 162 ? -7.122 0.844 -0.420 1.000 15.989 162 GLY AAA N 1
ATOM 2312 C CA . GLY A 1 162 ? -8.169 1.730 -0.949 1.000 15.393 162 GLY AAA CA 1
ATOM 2313 C C . GLY A 1 162 ? -8.769 1.166 -2.232 1.000 15.366 162 GLY AAA C 1
ATOM 2314 O O . GLY A 1 162 ? -8.108 0.319 -2.907 1.000 14.342 162 GLY AAA O 1
ATOM 2318 N N . GLN A 1 163 ? -9.974 1.619 -2.569 1.000 14.354 163 GLN AAA N 1
ATOM 2319 C CA . GLN A 1 163 ? -10.673 1.228 -3.817 1.000 15.305 163 GLN AAA CA 1
ATOM 2320 C C . GLN A 1 163 ? -10.787 2.479 -4.689 1.000 14.587 163 GLN AAA C 1
ATOM 2321 O O . GLN A 1 163 ? -11.191 3.545 -4.155 1.000 15.148 163 GLN AAA O 1
ATOM 2335 N N . VAL A 1 164 ? -10.360 2.394 -5.943 1.000 13.340 164 VAL AAA N 1
ATOM 2336 C CA . VAL A 1 164 ? -10.497 3.527 -6.892 1.000 12.981 164 VAL AAA CA 1
ATOM 2337 C C . VAL A 1 164 ? -11.047 2.985 -8.206 1.000 13.119 164 VAL AAA C 1
ATOM 2338 O O . VAL A 1 164 ? -10.824 1.812 -8.514 1.000 13.794 164 VAL AAA O 1
ATOM 2351 N N . SER A 1 165 ? -11.757 3.841 -8.922 1.000 13.139 165 SER AAA N 1
ATOM 2352 C CA . SER A 1 165 ? -12.238 3.620 -10.303 1.000 13.961 165 SER AAA CA 1
ATOM 2353 C C . SER A 1 165 ? -11.548 4.651 -11.196 1.000 14.401 165 SER AAA C 1
ATOM 2354 O O . SER A 1 165 ? -11.720 5.879 -10.944 1.000 14.088 165 SER AAA O 1
ATOM 2362 N N . VAL A 1 166 ? -10.766 4.151 -12.154 1.000 14.678 166 VAL AAA N 1
ATOM 2363 C CA . VAL A 1 166 ? -9.836 4.954 -12.994 1.000 15.836 166 VAL AAA CA 1
ATOM 2364 C C . VAL A 1 166 ? -10.502 5.212 -14.351 1.000 16.440 166 VAL AAA C 1
ATOM 2365 O O . VAL A 1 166 ? -11.083 4.262 -14.949 1.000 15.587 166 VAL AAA O 1
ATOM 2378 N N . THR A 1 167 ? -10.464 6.482 -14.761 1.000 17.783 167 THR AAA N 1
ATOM 2379 C CA . THR A 1 167 ? -10.879 6.995 -16.094 1.000 19.431 167 THR AAA CA 1
ATOM 2380 C C . THR A 1 167 ? -9.753 7.889 -16.624 1.000 19.737 167 THR AAA C 1
ATOM 2381 O O . THR A 1 167 ? -8.817 8.171 -15.845 1.000 18.496 167 THR AAA O 1
ATOM 2392 N N . GLY A 1 168 ? -9.861 8.341 -17.880 1.000 21.359 168 GLY AAA N 1
ATOM 2393 C CA . GLY A 1 168 ? -8.811 9.115 -18.577 1.000 21.551 168 GLY AAA CA 1
ATOM 2394 C C . GLY A 1 168 ? -7.553 8.281 -18.733 1.000 20.789 168 GLY AAA C 1
ATOM 2395 O O . GLY A 1 168 ? -6.444 8.831 -18.631 1.000 20.402 168 GLY AAA O 1
ATOM 2399 N N . GLY A 1 169 ? -7.727 6.979 -18.932 1.000 20.782 169 GLY AAA N 1
ATOM 2400 C CA . GLY A 1 169 ? -6.623 6.005 -18.885 1.000 22.755 169 GLY AAA CA 1
ATOM 2401 C C . GLY A 1 169 ? -6.009 5.815 -20.259 1.000 23.525 169 GLY AAA C 1
ATOM 2402 O O . GLY A 1 169 ? -6.678 6.138 -21.261 1.000 24.708 169 GLY AAA O 1
ATOM 2406 N N . GLY A 1 170 ? -4.778 5.311 -20.292 1.000 23.535 170 GLY AAA N 1
ATOM 2407 C CA . GLY A 1 170 ? -4.022 5.027 -21.521 1.000 23.152 170 GLY AAA CA 1
ATOM 2408 C C . GLY A 1 170 ? -3.960 3.534 -21.776 1.000 22.627 170 GLY AAA C 1
ATOM 2409 O O . GLY A 1 170 ? -4.875 2.820 -21.317 1.000 21.268 170 GLY AAA O 1
ATOM 2413 N N . ASN A 1 171 ? -2.900 3.084 -22.454 1.000 23.494 171 ASN AAA N 1
ATOM 2414 C CA . ASN A 1 171 ? -2.738 1.680 -22.927 1.000 24.620 171 ASN AAA CA 1
ATOM 2415 C C . ASN A 1 171 ? -1.483 1.091 -22.277 1.000 22.101 171 ASN AAA C 1
ATOM 2416 O O . ASN A 1 171 ? -0.716 0.400 -22.949 1.000 23.241 171 ASN AAA O 1
ATOM 2427 N N . GLY A 1 172 ? -1.290 1.376 -20.994 1.000 20.864 172 GLY AAA N 1
ATOM 2428 C CA . GLY A 1 172 ? -0.227 0.756 -20.188 1.000 19.696 172 GLY AAA CA 1
ATOM 2429 C C . GLY A 1 172 ? -0.516 -0.710 -19.936 1.000 19.371 172 GLY AAA C 1
ATOM 2430 O O . GLY A 1 172 ? -1.700 -1.093 -19.766 1.000 17.149 172 GLY AAA O 1
ATOM 2434 N N . ASP A 1 173 ? 0.533 -1.522 -19.917 1.000 20.474 173 ASP AAA N 1
ATOM 2435 C CA . ASP A 1 173 ? 0.440 -2.935 -19.483 1.000 21.292 173 ASP AAA CA 1
ATOM 2436 C C . ASP A 1 173 ? 1.235 -3.103 -18.192 1.000 20.298 173 ASP AAA C 1
ATOM 2437 O O . ASP A 1 173 ? 2.360 -3.583 -18.240 1.000 18.691 173 ASP AAA O 1
ATOM 2446 N N . PRO A 1 174 ? 0.663 -2.746 -17.012 1.000 20.109 174 PRO AAA N 1
ATOM 2447 C CA . PRO A 1 174 ? 1.354 -2.933 -15.737 1.000 18.973 174 PRO AAA CA 1
ATOM 2448 C C . PRO A 1 174 ? 1.982 -4.327 -15.636 1.000 17.334 174 PRO AAA C 1
ATOM 2449 O O . PRO A 1 174 ? 1.376 -5.301 -15.987 1.000 16.286 174 PRO AAA O 1
ATOM 2460 N N . ALA A 1 175 ? 3.205 -4.348 -15.135 1.000 17.424 175 ALA AAA N 1
ATOM 2461 C CA . ALA A 1 175 ? 4.077 -5.536 -15.003 1.000 18.005 175 ALA AAA CA 1
ATOM 2462 C C . ALA A 1 175 ? 5.375 -5.038 -14.378 1.000 18.353 175 ALA AAA C 1
ATOM 2463 O O . ALA A 1 175 ? 5.694 -3.850 -14.461 1.000 18.336 175 ALA AAA O 1
ATOM 2470 N N . PRO A 1 176 ? 6.141 -5.917 -13.713 1.000 17.555 176 PRO AAA N 1
ATOM 2471 C CA . PRO A 1 176 ? 5.710 -7.299 -13.503 1.000 17.803 176 PRO AAA CA 1
ATOM 2472 C C . PRO A 1 176 ? 4.580 -7.371 -12.460 1.000 17.514 176 PRO AAA C 1
ATOM 2473 O O . PRO A 1 176 ? 4.459 -6.424 -11.674 1.000 16.932 176 PRO AAA O 1
ATOM 2484 N N . LEU A 1 177 ? 3.782 -8.456 -12.493 1.000 16.598 177 LEU AAA N 1
ATOM 2485 C CA . LEU A 1 177 ? 2.650 -8.726 -11.548 1.000 17.163 177 LEU AAA CA 1
ATOM 2486 C C . LEU A 1 177 ? 3.044 -9.782 -10.503 1.000 15.898 177 LEU AAA C 1
ATOM 2487 O O . LEU A 1 177 ? 3.687 -10.797 -10.868 1.000 14.901 177 LEU AAA O 1
ATOM 2503 N N . VAL A 1 178 ? 2.633 -9.573 -9.251 1.000 14.120 178 VAL AAA N 1
ATOM 2504 C CA . VAL A 1 178 ? 3.034 -10.443 -8.117 1.000 13.299 178 VAL AAA CA 1
ATOM 2505 C C . VAL A 1 178 ? 1.821 -10.668 -7.216 1.000 13.104 178 VAL AAA C 1
ATOM 2506 O O . VAL A 1 178 ? 0.789 -10.011 -7.447 1.000 12.177 178 VAL AAA O 1
ATOM 2519 N N . ALA A 1 179 ? 1.942 -11.587 -6.252 1.000 12.599 179 ALA AAA N 1
ATOM 2520 C CA . ALA A 1 179 ? 0.860 -11.939 -5.307 1.000 12.835 179 ALA AAA CA 1
ATOM 2521 C C . ALA A 1 179 ? 1.244 -11.510 -3.896 1.000 12.376 179 ALA AAA C 1
ATOM 2522 O O . ALA A 1 179 ? 2.425 -11.526 -3.577 1.000 12.378 179 ALA AAA O 1
ATOM 2529 N N . PHE A 1 180 ? 0.247 -11.136 -3.099 1.000 12.787 180 PHE AAA N 1
ATOM 2530 C CA . PHE A 1 180 ? 0.341 -10.966 -1.628 1.000 13.120 180 PHE AAA CA 1
ATOM 2531 C C . PHE A 1 180 ? -0.599 -11.974 -0.970 1.000 12.611 180 PHE AAA C 1
ATOM 2532 O O . PHE A 1 180 ? -1.802 -11.855 -1.129 1.000 12.366 180 PHE AAA O 1
ATOM 2549 N N . PRO A 1 181 ? -0.106 -13.020 -0.266 1.000 12.930 181 PRO AAA N 1
ATOM 2550 C CA . PRO A 1 181 ? 1.322 -13.228 -0.019 1.000 12.887 181 PRO AAA CA 1
ATOM 2551 C C . PRO A 1 181 ? 2.013 -13.849 -1.235 1.000 13.113 181 PRO AAA C 1
ATOM 2552 O O . PRO A 1 181 ? 1.314 -14.325 -2.112 1.000 15.127 181 PRO AAA O 1
ATOM 2563 N N . GLY A 1 182 ? 3.346 -13.822 -1.271 1.000 13.177 182 GLY AAA N 1
ATOM 2564 C CA . GLY A 1 182 ? 4.172 -14.449 -2.329 1.000 13.460 182 GLY AAA CA 1
ATOM 2565 C C . GLY A 1 182 ? 5.276 -13.523 -2.834 1.000 13.545 182 GLY AAA C 1
ATOM 2566 O O . GLY A 1 182 ? 6.368 -13.996 -3.099 1.000 14.462 182 GLY AAA O 1
ATOM 2570 N N . ALA A 1 183 ? 5.007 -12.230 -2.944 1.000 14.264 183 ALA AAA N 1
ATOM 2571 C CA . ALA A 1 183 ? 5.973 -11.205 -3.404 1.000 14.866 183 ALA AAA CA 1
ATOM 2572 C C . ALA A 1 183 ? 7.173 -11.190 -2.461 1.000 14.947 183 ALA AAA C 1
ATOM 2573 O O . ALA A 1 183 ? 8.291 -11.106 -2.929 1.000 14.898 183 ALA AAA O 1
ATOM 2580 N N . TYR A 1 184 ? 6.919 -11.236 -1.164 1.000 15.439 184 TYR AAA N 1
ATOM 2581 C CA . TYR A 1 184 ? 7.943 -11.009 -0.120 1.000 15.749 184 TYR AAA CA 1
ATOM 2582 C C . TYR A 1 184 ? 8.328 -12.366 0.479 1.000 16.143 184 TYR AAA C 1
ATOM 2583 O O . TYR A 1 184 ? 7.433 -13.207 0.664 1.000 13.268 184 TYR AAA O 1
ATOM 2601 N N . ASP A 1 185 ? 9.634 -12.548 0.743 1.000 17.833 185 ASP AAA N 1
ATOM 2602 C CA . ASP A 1 185 ? 10.232 -13.652 1.545 1.000 18.525 185 ASP AAA CA 1
ATOM 2603 C C . ASP A 1 185 ? 10.885 -13.053 2.793 1.000 17.842 185 ASP AAA C 1
ATOM 2604 O O . ASP A 1 185 ? 11.517 -12.007 2.715 1.000 20.054 185 ASP AAA O 1
ATOM 2613 N N . PRO A 1 186 ? 10.773 -13.662 3.990 1.000 17.327 186 PRO AAA N 1
ATOM 2614 C CA . PRO A 1 186 ? 11.376 -13.089 5.194 1.000 17.642 186 PRO AAA CA 1
ATOM 2615 C C . PRO A 1 186 ? 12.912 -12.978 5.240 1.000 18.736 186 PRO AAA C 1
ATOM 2616 O O . PRO A 1 186 ? 13.397 -12.293 6.128 1.000 20.254 186 PRO AAA O 1
ATOM 2627 N N . THR A 1 187 ? 13.642 -13.622 4.323 1.000 19.287 187 THR AAA N 1
ATOM 2628 C CA . THR A 1 187 ? 15.125 -13.479 4.180 1.000 19.257 187 THR AAA CA 1
ATOM 2629 C C . THR A 1 187 ? 15.512 -12.404 3.141 1.000 19.789 187 THR AAA C 1
ATOM 2630 O O . THR A 1 187 ? 16.716 -12.165 3.020 1.000 20.763 187 THR AAA O 1
ATOM 2641 N N . ASP A 1 188 ? 14.550 -11.751 2.458 1.000 19.724 188 ASP AAA N 1
ATOM 2642 C CA . ASP A 1 188 ? 14.760 -10.701 1.410 1.000 18.867 188 ASP AAA CA 1
ATOM 2643 C C . ASP A 1 188 ? 15.646 -9.573 1.942 1.000 17.274 188 ASP AAA C 1
ATOM 2644 O O . ASP A 1 188 ? 15.466 -9.116 3.070 1.000 16.632 188 ASP AAA O 1
ATOM 2653 N N . PRO A 1 189 ? 16.603 -9.053 1.138 1.000 16.433 189 PRO AAA N 1
ATOM 2654 C CA . PRO A 1 189 ? 17.612 -8.119 1.656 1.000 16.625 189 PRO AAA CA 1
ATOM 2655 C C . PRO A 1 189 ? 17.023 -6.764 2.091 1.000 15.931 189 PRO AAA C 1
ATOM 2656 O O . PRO A 1 189 ? 17.678 -6.057 2.817 1.000 16.319 189 PRO AAA O 1
ATOM 2667 N N . GLY A 1 190 ? 15.784 -6.465 1.691 1.000 16.001 190 GLY AAA N 1
ATOM 2668 C CA . GLY A 1 190 ? 15.030 -5.266 2.104 1.000 15.286 190 GLY AAA CA 1
ATOM 2669 C C . GLY A 1 190 ? 14.158 -5.498 3.329 1.000 15.091 190 GLY AAA C 1
ATOM 2670 O O . GLY A 1 190 ? 13.625 -4.500 3.820 1.000 14.412 190 GLY AAA O 1
ATOM 2674 N N . ILE A 1 191 ? 14.048 -6.749 3.811 1.000 14.426 191 ILE AAA N 1
ATOM 2675 C CA . ILE A 1 191 ? 13.170 -7.164 4.947 1.000 14.852 191 ILE AAA CA 1
ATOM 2676 C C . ILE A 1 191 ? 14.012 -7.638 6.137 1.000 16.388 191 ILE AAA C 1
ATOM 2677 O O . ILE A 1 191 ? 13.708 -7.242 7.293 1.000 19.165 191 ILE AAA O 1
ATOM 2693 N N . LEU A 1 192 ? 14.973 -8.522 5.889 1.000 16.746 192 LEU AAA N 1
ATOM 2694 C CA . LEU A 1 192 ? 15.908 -9.013 6.925 1.000 16.547 192 LEU AAA CA 1
ATOM 2695 C C . LEU A 1 192 ? 17.163 -8.146 6.836 1.000 16.831 192 LEU AAA C 1
ATOM 2696 O O . LEU A 1 192 ? 17.961 -8.376 5.913 1.000 17.376 192 LEU AAA O 1
ATOM 2712 N N . ILE A 1 193 ? 17.303 -7.138 7.701 1.000 16.271 193 ILE AAA N 1
ATOM 2713 C CA . ILE A 1 193 ? 18.384 -6.123 7.522 1.000 15.697 193 ILE AAA CA 1
ATOM 2714 C C . ILE A 1 193 ? 18.690 -5.459 8.868 1.000 15.527 193 ILE AAA C 1
ATOM 2715 O O . ILE A 1 193 ? 17.742 -5.072 9.566 1.000 13.642 193 ILE AAA O 1
ATOM 2731 N N . ASN A 1 194 ? 19.980 -5.345 9.203 1.000 15.220 194 ASN AAA N 1
ATOM 2732 C CA . ASN A 1 194 ? 20.439 -4.502 10.338 1.000 15.534 194 ASN AAA CA 1
ATOM 2733 C C . ASN A 1 194 ? 20.670 -3.087 9.816 1.000 15.126 194 ASN AAA C 1
ATOM 2734 O O . ASN A 1 194 ? 21.708 -2.865 9.148 1.000 13.714 194 ASN AAA O 1
ATOM 2745 N N . ILE A 1 195 ? 19.756 -2.165 10.098 1.000 15.060 195 ILE AAA N 1
ATOM 2746 C CA . ILE A 1 195 ? 19.814 -0.806 9.495 1.000 16.778 195 ILE AAA CA 1
ATOM 2747 C C . ILE A 1 195 ? 20.845 0.054 10.241 1.000 17.789 195 ILE AAA C 1
ATOM 2748 O O . ILE A 1 195 ? 21.103 1.171 9.729 1.000 18.656 195 ILE AAA O 1
ATOM 2764 N N . TYR A 1 196 ? 21.419 -0.439 11.357 1.000 19.268 196 TYR AAA N 1
ATOM 2765 C CA . TYR A 1 196 ? 22.232 0.337 12.334 1.000 20.522 196 TYR AAA CA 1
ATOM 2766 C C . TYR A 1 196 ? 23.738 -0.013 12.282 1.000 23.837 196 TYR AAA C 1
ATOM 2767 O O . TYR A 1 196 ? 24.529 0.921 12.046 1.000 23.159 196 TYR AAA O 1
ATOM 2785 N N . TRP A 1 197 ? 24.132 -1.274 12.555 1.000 28.076 197 TRP AAA N 1
ATOM 2786 C CA . TRP A 1 197 ? 25.445 -1.661 13.174 1.000 29.199 197 TRP AAA CA 1
ATOM 2787 C C . TRP A 1 197 ? 26.584 -1.619 12.166 1.000 31.456 197 TRP AAA C 1
ATOM 2788 O O . TRP A 1 197 ? 27.701 -1.251 12.561 1.000 31.788 197 TRP AAA O 1
ATOM 2794 N N . PRO A 1 198 ? 26.361 -2.170 10.937 1.000 27.319 198 PRO AAA N 1
ATOM 2795 C CA . PRO A 1 198 ? 26.922 -1.649 9.689 1.000 23.891 198 PRO AAA CA 1
ATOM 2796 C C . PRO A 1 198 ? 25.876 -0.864 8.868 1.000 20.735 198 PRO AAA C 1
ATOM 2797 O O . PRO A 1 198 ? 24.888 -1.429 8.446 1.000 16.151 198 PRO AAA O 1
ATOM 2808 N N . VAL A 1 199 ? 26.106 0.430 8.650 1.000 17.968 199 VAL AAA N 1
ATOM 2809 C CA . VAL A 1 199 ? 25.090 1.332 8.042 1.000 18.063 199 VAL AAA CA 1
ATOM 2810 C C . VAL A 1 199 ? 24.902 0.961 6.566 1.000 17.994 199 VAL AAA C 1
ATOM 2811 O O . VAL A 1 199 ? 25.821 1.118 5.763 1.000 18.781 199 VAL AAA O 1
ATOM 2824 N N . PRO A 1 200 ? 23.706 0.492 6.129 1.000 16.973 200 PRO AAA N 1
ATOM 2825 C CA . PRO A 1 200 ? 23.515 0.066 4.739 1.000 15.746 200 PRO AAA CA 1
ATOM 2826 C C . PRO A 1 200 ? 23.859 1.194 3.762 1.000 14.795 200 PRO AAA C 1
ATOM 2827 O O . PRO A 1 200 ? 23.442 2.322 3.983 1.000 14.552 200 PRO AAA O 1
ATOM 2838 N N . THR A 1 201 ? 24.580 0.841 2.707 1.000 13.927 201 THR AAA N 1
ATOM 2839 C CA . THR A 1 201 ? 25.058 1.761 1.654 1.000 14.938 201 THR AAA CA 1
ATOM 2840 C C . THR A 1 201 ? 24.090 1.717 0.459 1.000 15.635 201 THR AAA C 1
ATOM 2841 O O . THR A 1 201 ? 24.074 2.699 -0.288 1.000 14.298 201 THR AAA O 1
ATOM 2852 N N . ASN A 1 202 ? 23.337 0.624 0.263 1.000 16.338 202 ASN AAA N 1
ATOM 2853 C CA . ASN A 1 202 ? 22.579 0.374 -0.998 1.000 18.033 202 ASN AAA CA 1
ATOM 2854 C C . ASN A 1 202 ? 21.286 -0.364 -0.655 1.000 17.085 202 ASN AAA C 1
ATOM 2855 O O . ASN A 1 202 ? 21.020 -1.404 -1.294 1.000 16.912 202 ASN AAA O 1
ATOM 2866 N N . TYR A 1 203 ? 20.519 0.143 0.306 1.000 16.491 203 TYR AAA N 1
ATOM 2867 C CA . TYR A 1 203 ? 19.233 -0.474 0.720 1.000 16.933 203 TYR AAA CA 1
ATOM 2868 C C . TYR A 1 203 ? 18.260 -0.544 -0.464 1.000 16.814 203 TYR AAA C 1
ATOM 2869 O O . TYR A 1 203 ? 18.018 0.455 -1.126 1.000 15.798 203 TYR AAA O 1
ATOM 2887 N N . THR A 1 204 ? 17.611 -1.701 -0.546 1.000 18.938 204 THR AAA N 1
ATOM 2888 C CA . THR A 1 204 ? 16.891 -2.293 -1.693 1.000 21.497 204 THR AAA CA 1
ATOM 2889 C C . THR A 1 204 ? 15.472 -2.653 -1.244 1.000 20.246 204 THR AAA C 1
ATOM 2890 O O . THR A 1 204 ? 15.288 -3.754 -0.714 1.000 21.587 204 THR AAA O 1
ATOM 2901 N N . PRO A 1 205 ? 14.429 -1.786 -1.415 1.000 18.099 205 PRO AAA N 1
ATOM 2902 C CA . PRO A 1 205 ? 13.085 -2.105 -0.915 1.000 16.330 205 PRO AAA CA 1
ATOM 2903 C C . PRO A 1 205 ? 12.669 -3.425 -1.559 1.000 15.022 205 PRO AAA C 1
ATOM 2904 O O . PRO A 1 205 ? 13.020 -3.696 -2.701 1.000 15.185 205 PRO AAA O 1
ATOM 2915 N N . PRO A 1 206 ? 12.003 -4.337 -0.826 1.000 14.148 206 PRO AAA N 1
ATOM 2916 C CA . PRO A 1 206 ? 11.648 -5.632 -1.388 1.000 13.646 206 PRO AAA CA 1
ATOM 2917 C C . PRO A 1 206 ? 10.558 -5.540 -2.461 1.000 12.847 206 PRO AAA C 1
ATOM 2918 O O . PRO A 1 206 ? 9.988 -4.498 -2.640 1.000 12.517 206 PRO AAA O 1
ATOM 2929 N N . GLY A 1 207 ? 10.265 -6.673 -3.083 1.000 12.948 207 GLY AAA N 1
ATOM 2930 C CA . GLY A 1 207 ? 9.170 -6.838 -4.044 1.000 12.920 207 GLY AAA CA 1
ATOM 2931 C C . GLY A 1 207 ? 9.704 -6.512 -5.421 1.000 13.311 207 GLY AAA C 1
ATOM 2932 O O . GLY A 1 207 ? 10.901 -6.290 -5.596 1.000 12.736 207 GLY AAA O 1
ATOM 2936 N N . PRO A 1 208 ? 8.808 -6.449 -6.419 1.000 14.016 208 PRO AAA N 1
ATOM 2937 C CA . PRO A 1 208 ? 9.214 -6.278 -7.810 1.000 14.109 208 PRO AAA CA 1
ATOM 2938 C C . PRO A 1 208 ? 9.516 -4.812 -8.142 1.000 14.758 208 PRO AAA C 1
ATOM 2939 O O . PRO A 1 208 ? 9.185 -3.955 -7.386 1.000 13.377 208 PRO AAA O 1
ATOM 2950 N N . LYS A 1 209 ? 10.113 -4.547 -9.303 1.000 16.417 209 LYS AAA N 1
ATOM 2951 C CA . LYS A 1 209 ? 10.491 -3.164 -9.694 1.000 17.005 209 LYS AAA CA 1
ATOM 2952 C C . LYS A 1 209 ? 9.211 -2.329 -9.898 1.000 15.812 209 LYS AAA C 1
ATOM 2953 O O . LYS A 1 209 ? 8.096 -2.904 -10.004 1.000 13.428 209 LYS AAA O 1
ATOM 2972 N N . VAL A 1 210 ? 9.376 -1.011 -9.916 1.000 14.590 210 VAL AAA N 1
ATOM 2973 C CA . VAL A 1 210 ? 8.271 -0.037 -10.107 1.000 14.121 210 VAL AAA CA 1
ATOM 2974 C C . VAL A 1 210 ? 7.787 -0.152 -11.552 1.000 14.106 210 VAL AAA C 1
ATOM 2975 O O . VAL A 1 210 ? 8.629 -0.183 -12.515 1.000 13.290 210 VAL AAA O 1
ATOM 2988 N N . TRP A 1 211 ? 6.475 -0.207 -11.719 1.000 13.656 211 TRP AAA N 1
ATOM 2989 C CA . TRP A 1 211 ? 5.859 0.003 -13.042 1.000 14.037 211 TRP AAA CA 1
ATOM 2990 C C . TRP A 1 211 ? 5.570 1.497 -13.232 1.000 14.787 211 TRP AAA C 1
ATOM 2991 O O . TRP A 1 211 ? 4.686 2.027 -12.529 1.000 15.185 211 TRP AAA O 1
ATOM 3012 N N . SER A 1 212 ? 6.331 2.135 -14.131 1.000 15.489 212 SER AAA N 1
ATOM 3013 C CA . SER A 1 212 ? 6.246 3.562 -14.555 1.000 15.420 212 SER AAA CA 1
ATOM 3014 C C . SER A 1 212 ? 5.306 3.695 -15.760 1.000 15.345 212 SER AAA C 1
ATOM 3015 O O . SER A 1 212 ? 4.636 4.740 -15.876 1.000 15.769 212 SER AAA O 1
ATOM 3023 N N . GLY A 1 213 ? 5.264 2.678 -16.627 1.000 14.893 213 GLY AAA N 1
ATOM 3024 C CA . GLY A 1 213 ? 4.609 2.754 -17.957 1.000 14.919 213 GLY AAA CA 1
ATOM 3025 C C . GLY A 1 213 ? 5.472 3.553 -18.919 1.000 14.233 213 GLY AAA C 1
ATOM 3026 O O . GLY A 1 213 ? 5.198 3.740 -20.102 1.000 14.002 213 GLY AAA O 1
ATOM 3053 N N . TYR B 1 2 ? 14.189 24.677 13.353 1.000 16.731 2 TYR BBB N 1
ATOM 3054 C CA . TYR B 1 2 ? 14.960 23.673 12.630 1.000 16.372 2 TYR BBB CA 1
ATOM 3055 C C . TYR B 1 2 ? 15.842 24.412 11.630 1.000 15.610 2 TYR BBB C 1
ATOM 3056 O O . TYR B 1 2 ? 15.490 25.582 11.337 1.000 16.318 2 TYR BBB O 1
ATOM 3074 N N . VAL B 1 3 ? 16.924 23.770 11.174 1.000 13.912 3 VAL BBB N 1
ATOM 3075 C CA . VAL B 1 3 ? 17.826 24.292 10.110 1.000 14.752 3 VAL BBB CA 1
ATOM 3076 C C . VAL B 1 3 ? 17.978 23.234 9.024 1.000 14.307 3 VAL BBB C 1
ATOM 3077 O O . VAL B 1 3 ? 17.769 22.037 9.334 1.000 13.954 3 VAL BBB O 1
ATOM 3090 N N . PHE B 1 4 ? 18.308 23.689 7.814 1.000 13.485 4 PHE BBB N 1
ATOM 3091 C CA . PHE B 1 4 ? 18.706 22.868 6.644 1.000 13.597 4 PHE BBB CA 1
ATOM 3092 C C . PHE B 1 4 ? 20.209 23.015 6.461 1.000 15.194 4 PHE BBB C 1
ATOM 3093 O O . PHE B 1 4 ? 20.662 23.932 5.777 1.000 14.807 4 PHE BBB O 1
ATOM 3110 N N . PRO B 1 5 ? 21.028 22.170 7.135 1.000 16.858 5 PRO BBB N 1
ATOM 3111 C CA . PRO B 1 5 ? 22.479 22.381 7.187 1.000 16.825 5 PRO BBB CA 1
ATOM 3112 C C . PRO B 1 5 ? 23.342 21.752 6.076 1.000 16.695 5 PRO BBB C 1
ATOM 3113 O O . PRO B 1 5 ? 24.490 22.117 5.961 1.000 16.773 5 PRO BBB O 1
ATOM 3124 N N . ALA B 1 6 ? 22.790 20.864 5.251 1.000 16.480 6 ALA BBB N 1
ATOM 3125 C CA . ALA B 1 6 ? 23.601 20.041 4.333 1.000 15.799 6 ALA BBB CA 1
ATOM 3126 C C . ALA B 1 6 ? 22.801 19.607 3.112 1.000 15.207 6 ALA BBB C 1
ATOM 3127 O O . ALA B 1 6 ? 21.643 19.171 3.268 1.000 14.738 6 ALA BBB O 1
ATOM 3134 N N . LEU B 1 7 ? 23.426 19.668 1.939 1.000 14.861 7 LEU BBB N 1
ATOM 3135 C CA . LEU B 1 7 ? 22.820 19.122 0.706 1.000 15.001 7 LEU BBB CA 1
ATOM 3136 C C . LEU B 1 7 ? 22.806 17.597 0.794 1.000 15.019 7 LEU BBB C 1
ATOM 3137 O O . LEU B 1 7 ? 23.626 17.016 1.539 1.000 14.982 7 LEU BBB O 1
ATOM 3153 N N . VAL B 1 8 ? 21.955 16.978 -0.010 1.000 14.566 8 VAL BBB N 1
ATOM 3154 C CA . VAL B 1 8 ? 21.847 15.500 -0.129 1.000 14.890 8 VAL BBB CA 1
ATOM 3155 C C . VAL B 1 8 ? 21.954 15.130 -1.611 1.000 15.435 8 VAL BBB C 1
ATOM 3156 O O . VAL B 1 8 ? 21.166 15.618 -2.434 1.000 15.755 8 VAL BBB O 1
ATOM 3169 N N . GLN B 1 9 ? 22.891 14.267 -1.942 1.000 17.061 9 GLN BBB N 1
ATOM 3170 C CA . GLN B 1 9 ? 23.085 13.835 -3.342 1.000 19.054 9 GLN BBB CA 1
ATOM 3171 C C . GLN B 1 9 ? 23.246 12.323 -3.352 1.000 20.349 9 GLN BBB C 1
ATOM 3172 O O . GLN B 1 9 ? 24.013 11.812 -2.510 1.000 18.551 9 GLN BBB O 1
ATOM 3186 N N . ASP B 1 10 ? 22.524 11.651 -4.249 1.000 23.009 10 ASP BBB N 1
ATOM 3187 C CA . ASP B 1 10 ? 22.764 10.222 -4.548 1.000 25.201 10 ASP BBB CA 1
ATOM 3188 C C . ASP B 1 10 ? 22.619 9.429 -3.247 1.000 24.112 10 ASP BBB C 1
ATOM 3189 O O . ASP B 1 10 ? 23.557 8.680 -2.908 1.000 23.719 10 ASP BBB O 1
ATOM 3198 N N . GLY B 1 11 ? 21.521 9.668 -2.519 1.000 24.763 11 GLY BBB N 1
ATOM 3199 C CA . GLY B 1 11 ? 21.116 8.962 -1.286 1.000 22.178 11 GLY BBB CA 1
ATOM 3200 C C . GLY B 1 11 ? 22.134 9.080 -0.154 1.000 22.541 11 GLY BBB C 1
ATOM 3201 O O . GLY B 1 11 ? 22.185 8.130 0.666 1.000 23.251 11 GLY BBB O 1
ATOM 3205 N N . ALA B 1 12 ? 22.909 10.171 -0.066 1.000 19.409 12 ALA BBB N 1
ATOM 3206 C CA . ALA B 1 12 ? 23.799 10.440 1.090 1.000 18.588 12 ALA BBB CA 1
ATOM 3207 C C . ALA B 1 12 ? 23.863 11.935 1.395 1.000 18.749 12 ALA BBB C 1
ATOM 3208 O O . ALA B 1 12 ? 23.737 12.757 0.472 1.000 18.616 12 ALA BBB O 1
ATOM 3215 N N . ALA B 1 13 ? 24.046 12.257 2.671 1.000 18.908 13 ALA BBB N 1
ATOM 3216 C CA . ALA B 1 13 ? 24.238 13.633 3.176 1.000 19.463 13 ALA BBB CA 1
ATOM 3217 C C . ALA B 1 13 ? 25.702 14.014 2.932 1.000 19.509 13 ALA BBB C 1
ATOM 3218 O O . ALA B 1 13 ? 26.567 13.194 3.239 1.000 19.063 13 ALA BBB O 1
ATOM 3225 N N . THR B 1 14 ? 25.947 15.199 2.373 1.000 18.986 14 THR BBB N 1
ATOM 3226 C CA . THR B 1 14 ? 27.273 15.875 2.373 1.000 18.755 14 THR BBB CA 1
ATOM 3227 C C . THR B 1 14 ? 27.429 16.531 3.752 1.000 17.846 14 THR BBB C 1
ATOM 3228 O O . THR B 1 14 ? 26.458 16.556 4.511 1.000 20.281 14 THR BBB O 1
ATOM 3239 N N . GLY B 1 15 ? 28.603 17.027 4.092 1.000 17.122 15 GLY BBB N 1
ATOM 3240 C CA . GLY B 1 15 ? 28.855 17.503 5.466 1.000 16.349 15 GLY BBB CA 1
ATOM 3241 C C . GLY B 1 15 ? 28.009 18.716 5.794 1.000 15.462 15 GLY BBB C 1
ATOM 3242 O O . GLY B 1 15 ? 27.644 19.452 4.869 1.000 15.272 15 GLY BBB O 1
ATOM 3246 N N . ASP B 1 16 ? 27.698 18.901 7.074 1.000 14.811 16 ASP BBB N 1
ATOM 3247 C CA . ASP B 1 16 ? 26.958 20.068 7.596 1.000 15.152 16 ASP BBB CA 1
ATOM 3248 C C . ASP B 1 16 ? 27.671 21.370 7.171 1.000 14.858 16 ASP BBB C 1
ATOM 3249 O O . ASP B 1 16 ? 28.868 21.516 7.453 1.000 13.832 16 ASP BBB O 1
ATOM 3258 N N . TRP B 1 17 ? 26.951 22.273 6.491 1.000 14.362 17 TRP BBB N 1
ATOM 3259 C CA . TRP B 1 17 ? 27.413 23.631 6.099 1.000 14.072 17 TRP BBB CA 1
ATOM 3260 C C . TRP B 1 17 ? 28.558 23.565 5.096 1.000 14.887 17 TRP BBB C 1
ATOM 3261 O O . TRP B 1 17 ? 29.169 24.613 4.875 1.000 16.102 17 TRP BBB O 1
ATOM 3282 N N . LYS B 1 18 ? 28.833 22.406 4.495 1.000 16.050 18 LYS BBB N 1
ATOM 3283 C CA . LYS B 1 18 ? 29.945 22.261 3.512 1.000 16.343 18 LYS BBB CA 1
ATOM 3284 C C . LYS B 1 18 ? 29.553 22.958 2.201 1.000 15.736 18 LYS BBB C 1
ATOM 3285 O O . LYS B 1 18 ? 30.252 23.938 1.817 1.000 15.444 18 LYS BBB O 1
ATOM 3304 N N . TYR B 1 19 ? 28.468 22.480 1.577 1.000 14.040 19 TYR BBB N 1
ATOM 3305 C CA . TYR B 1 19 ? 27.909 23.014 0.312 1.000 13.665 19 TYR BBB CA 1
ATOM 3306 C C . TYR B 1 19 ? 26.695 23.898 0.571 1.000 12.436 19 TYR BBB C 1
ATOM 3307 O O . TYR B 1 19 ? 26.104 24.302 -0.425 1.000 11.948 19 TYR BBB O 1
ATOM 3325 N N . VAL B 1 20 ? 26.378 24.176 1.836 1.000 12.107 20 VAL BBB N 1
ATOM 3326 C CA . VAL B 1 20 ? 25.268 25.070 2.293 1.000 11.746 20 VAL BBB CA 1
ATOM 3327 C C . VAL B 1 20 ? 25.868 26.183 3.148 1.000 12.086 20 VAL BBB C 1
ATOM 3328 O O . VAL B 1 20 ? 26.740 25.889 3.983 1.000 12.563 20 VAL BBB O 1
ATOM 3341 N N . ARG B 1 21 ? 25.404 27.417 2.974 1.000 12.335 21 ARG BBB N 1
ATOM 3342 C CA . ARG B 1 21 ? 26.007 28.607 3.639 1.000 12.562 21 ARG BBB CA 1
ATOM 3343 C C . ARG B 1 21 ? 25.521 28.687 5.095 1.000 12.405 21 ARG BBB C 1
ATOM 3344 O O . ARG B 1 21 ? 24.318 28.937 5.314 1.000 11.981 21 ARG BBB O 1
ATOM 3365 N N . ASP B 1 22 ? 26.409 28.513 6.063 1.000 12.090 22 ASP BBB N 1
ATOM 3366 C CA . ASP B 1 22 ? 26.035 28.662 7.492 1.000 12.160 22 ASP BBB CA 1
ATOM 3367 C C . ASP B 1 22 ? 25.659 30.129 7.711 1.000 12.707 22 ASP BBB C 1
ATOM 3368 O O . ASP B 1 22 ? 26.060 30.954 6.873 1.000 13.253 22 ASP BBB O 1
ATOM 3377 N N . TRP B 1 23 ? 24.848 30.405 8.736 1.000 12.709 23 TRP BBB N 1
ATOM 3378 C CA . TRP B 1 23 ? 24.351 31.751 9.100 1.000 13.126 23 TRP BBB CA 1
ATOM 3379 C C . TRP B 1 23 ? 24.549 32.039 10.597 1.000 13.422 23 TRP BBB C 1
ATOM 3380 O O . TRP B 1 23 ? 24.442 31.093 11.427 1.000 11.987 23 TRP BBB O 1
ATOM 3401 N N . THR B 1 24 ? 24.860 33.302 10.904 1.000 13.488 24 THR BBB N 1
ATOM 3402 C CA . THR B 1 24 ? 24.970 33.848 12.266 1.000 13.699 24 THR BBB CA 1
ATOM 3403 C C . THR B 1 24 ? 23.751 33.414 13.068 1.000 14.872 24 THR BBB C 1
ATOM 3404 O O . THR B 1 24 ? 22.624 33.864 12.702 1.000 12.949 24 THR BBB O 1
ATOM 3415 N N . GLY B 1 25 ? 23.975 32.596 14.108 1.000 15.810 25 GLY BBB N 1
ATOM 3416 C CA . GLY B 1 25 ? 22.935 32.164 15.059 1.000 16.113 25 GLY BBB CA 1
ATOM 3417 C C . GLY B 1 25 ? 22.304 30.843 14.673 1.000 17.080 25 GLY BBB C 1
ATOM 3418 O O . GLY B 1 25 ? 21.250 30.497 15.248 1.000 18.771 25 GLY BBB O 1
ATOM 3422 N N . SER B 1 26 ? 22.909 30.097 13.753 1.000 17.136 26 SER BBB N 1
ATOM 3423 C CA . SER B 1 26 ? 22.339 28.828 13.237 1.000 16.571 26 SER BBB CA 1
ATOM 3424 C C . SER B 1 26 ? 22.096 27.851 14.401 1.000 17.388 26 SER BBB C 1
ATOM 3425 O O . SER B 1 26 ? 21.060 27.111 14.358 1.000 17.887 26 SER BBB O 1
ATOM 3433 N N . TYR B 1 27 ? 22.982 27.851 15.401 1.000 16.798 27 TYR BBB N 1
ATOM 3434 C CA . TYR B 1 27 ? 22.989 26.893 16.540 1.000 18.665 27 TYR BBB CA 1
ATOM 3435 C C . TYR B 1 27 ? 21.668 26.920 17.329 1.000 18.406 27 TYR BBB C 1
ATOM 3436 O O . TYR B 1 27 ? 21.370 25.884 17.932 1.000 17.647 27 TYR BBB O 1
ATOM 3454 N N . GLY B 1 28 ? 20.942 28.055 17.360 1.000 19.255 28 GLY BBB N 1
ATOM 3455 C CA . GLY B 1 28 ? 19.677 28.249 18.105 1.000 19.234 28 GLY BBB CA 1
ATOM 3456 C C . GLY B 1 28 ? 18.416 28.033 17.256 1.000 20.770 28 GLY BBB C 1
ATOM 3457 O O . GLY B 1 28 ? 17.286 28.140 17.832 1.000 22.234 28 GLY BBB O 1
ATOM 3461 N N . ASN B 1 29 ? 18.579 27.807 15.943 1.000 19.581 29 ASN BBB N 1
ATOM 3462 C CA . ASN B 1 29 ? 17.524 27.366 14.990 1.000 20.165 29 ASN BBB CA 1
ATOM 3463 C C . ASN B 1 29 ? 16.424 28.434 14.895 1.000 19.289 29 ASN BBB C 1
ATOM 3464 O O . ASN B 1 29 ? 15.264 28.080 14.604 1.000 17.828 29 ASN BBB O 1
ATOM 3475 N N . GLY B 1 30 ? 16.783 29.700 15.129 1.000 19.767 30 GLY BBB N 1
ATOM 3476 C CA . GLY B 1 30 ? 15.862 30.851 15.192 1.000 18.590 30 GLY BBB CA 1
ATOM 3477 C C . GLY B 1 30 ? 15.185 31.118 13.843 1.000 18.801 30 GLY BBB C 1
ATOM 3478 O O . GLY B 1 30 ? 15.814 30.983 12.774 1.000 16.653 30 GLY BBB O 1
ATOM 3482 N N . PRO B 1 31 ? 13.885 31.512 13.873 1.000 17.552 31 PRO BBB N 1
ATOM 3483 C CA . PRO B 1 31 ? 13.139 31.859 12.664 1.000 18.459 31 PRO BBB CA 1
ATOM 3484 C C . PRO B 1 31 ? 13.547 33.214 12.094 1.000 17.803 31 PRO BBB C 1
ATOM 3485 O O . PRO B 1 31 ? 13.809 34.097 12.867 1.000 21.019 31 PRO BBB O 1
ATOM 3496 N N . VAL B 1 32 ? 13.530 33.366 10.780 1.000 17.456 32 VAL BBB N 1
ATOM 3497 C CA . VAL B 1 32 ? 13.490 34.719 10.141 1.000 17.853 32 VAL BBB CA 1
ATOM 3498 C C . VAL B 1 32 ? 12.039 35.208 10.237 1.000 17.107 32 VAL BBB C 1
ATOM 3499 O O . VAL B 1 32 ? 11.153 34.414 9.916 1.000 15.078 32 VAL BBB O 1
ATOM 3512 N N . GLU B 1 33 ? 11.827 36.436 10.707 1.000 18.243 33 GLU BBB N 1
ATOM 3513 C CA . GLU B 1 33 ? 10.490 36.990 11.044 1.000 19.533 33 GLU BBB CA 1
ATOM 3514 C C . GLU B 1 33 ? 10.132 38.155 10.123 1.000 18.744 33 GLU BBB C 1
ATOM 3515 O O . GLU B 1 33 ? 8.947 38.497 10.053 1.000 20.997 33 GLU BBB O 1
ATOM 3527 N N . ASP B 1 34 ? 11.107 38.737 9.439 1.000 17.050 34 ASP BBB N 1
ATOM 3528 C CA . ASP B 1 34 ? 10.919 39.989 8.680 1.000 15.999 34 ASP BBB CA 1
ATOM 3529 C C . ASP B 1 34 ? 11.184 39.666 7.213 1.000 15.204 34 ASP BBB C 1
ATOM 3530 O O . ASP B 1 34 ? 12.349 39.456 6.880 1.000 16.491 34 ASP BBB O 1
ATOM 3539 N N . VAL B 1 35 ? 10.157 39.593 6.371 1.000 13.915 35 VAL BBB N 1
ATOM 3540 C CA . VAL B 1 35 ? 10.353 39.301 4.918 1.000 13.616 35 VAL BBB CA 1
ATOM 3541 C C . VAL B 1 35 ? 10.968 40.522 4.203 1.000 13.058 35 VAL BBB C 1
ATOM 3542 O O . VAL B 1 35 ? 11.275 40.362 3.000 1.000 12.011 35 VAL BBB O 1
ATOM 3555 N N . THR B 1 36 ? 11.106 41.693 4.858 1.000 13.227 36 THR BBB N 1
ATOM 3556 C CA . THR B 1 36 ? 11.755 42.915 4.273 1.000 14.039 36 THR BBB CA 1
ATOM 3557 C C . THR B 1 36 ? 13.241 42.963 4.641 1.000 13.978 36 THR BBB C 1
ATOM 3558 O O . THR B 1 36 ? 13.921 43.914 4.217 1.000 15.094 36 THR BBB O 1
ATOM 3569 N N . SER B 1 37 ? 13.722 41.975 5.401 1.000 13.770 37 SER BBB N 1
ATOM 3570 C CA . SER B 1 37 ? 15.112 41.915 5.919 1.000 13.210 37 SER BBB CA 1
ATOM 3571 C C . SER B 1 37 ? 15.958 41.166 4.907 1.000 12.627 37 SER BBB C 1
ATOM 3572 O O . SER B 1 37 ? 15.411 40.257 4.272 1.000 11.727 37 SER BBB O 1
ATOM 3580 N N . LEU B 1 38 ? 17.247 41.512 4.804 1.000 13.265 38 LEU BBB N 1
ATOM 3581 C CA . LEU B 1 38 ? 18.249 40.735 4.012 1.000 12.773 38 LEU BBB CA 1
ATOM 3582 C C . LEU B 1 38 ? 18.265 39.268 4.479 1.000 12.625 38 LEU BBB C 1
ATOM 3583 O O . LEU B 1 38 ? 18.633 38.398 3.672 1.000 13.007 38 LEU BBB O 1
ATOM 3599 N N . ASP B 1 39 ? 17.855 38.985 5.715 1.000 12.324 39 ASP BBB N 1
ATOM 3600 C CA . ASP B 1 39 ? 17.891 37.613 6.283 1.000 13.492 39 ASP BBB CA 1
ATOM 3601 C C . ASP B 1 39 ? 16.990 36.683 5.448 1.000 13.890 39 ASP BBB C 1
ATOM 3602 O O . ASP B 1 39 ? 17.260 35.489 5.393 1.000 14.338 39 ASP BBB O 1
ATOM 3611 N N . ILE B 1 40 ? 15.974 37.199 4.773 1.000 14.719 40 ILE BBB N 1
ATOM 3612 C CA . ILE B 1 40 ? 15.011 36.352 4.006 1.000 14.761 40 ILE BBB CA 1
ATOM 3613 C C . ILE B 1 40 ? 15.674 35.715 2.778 1.000 15.610 40 ILE BBB C 1
ATOM 3614 O O . ILE B 1 40 ? 15.044 34.833 2.170 1.000 17.097 40 ILE BBB O 1
ATOM 3630 N N . ARG B 1 41 ? 16.860 36.154 2.368 1.000 14.896 41 ARG BBB N 1
ATOM 3631 C CA . ARG B 1 41 ? 17.479 35.617 1.147 1.000 14.974 41 ARG BBB CA 1
ATOM 3632 C C . ARG B 1 41 ? 18.098 34.264 1.492 1.000 15.056 41 ARG BBB C 1
ATOM 3633 O O . ARG B 1 41 ? 17.597 33.246 0.968 1.000 14.437 41 ARG BBB O 1
ATOM 3654 N N . CYS B 1 42 ? 19.164 34.278 2.304 1.000 15.935 42 CYS BBB N 1
ATOM 3655 C CA . CYS B 1 42 ? 19.979 33.093 2.696 1.000 15.961 42 CYS BBB CA 1
ATOM 3656 C C . CYS B 1 42 ? 20.151 32.999 4.227 1.000 15.905 42 CYS BBB C 1
ATOM 3657 O O . CYS B 1 42 ? 21.009 32.207 4.678 1.000 14.836 42 CYS BBB O 1
ATOM 3664 N N . ASN B 1 43 ? 19.343 33.734 4.998 1.000 16.057 43 ASN BBB N 1
ATOM 3665 C CA . ASN B 1 43 ? 19.391 33.771 6.487 1.000 16.395 43 ASN BBB CA 1
ATOM 3666 C C . ASN B 1 43 ? 20.517 34.721 6.907 1.000 16.729 43 ASN BBB C 1
ATOM 3667 O O . ASN B 1 43 ? 21.095 35.412 6.022 1.000 16.635 43 ASN BBB O 1
ATOM 3678 N N . LYS B 1 44 ? 20.779 34.823 8.206 1.000 17.246 44 LYS BBB N 1
ATOM 3679 C CA . LYS B 1 44 ? 21.474 36.017 8.759 1.000 19.589 44 LYS BBB CA 1
ATOM 3680 C C . LYS B 1 44 ? 22.964 35.990 8.385 1.000 18.155 44 LYS BBB C 1
ATOM 3681 O O . LYS B 1 44 ? 23.696 35.146 8.917 1.000 16.695 44 LYS BBB O 1
ATOM 3700 N N . ASP B 1 45 ? 23.359 36.945 7.536 1.000 18.746 45 ASP BBB N 1
ATOM 3701 C CA . ASP B 1 45 ? 24.759 37.293 7.167 1.000 17.816 45 ASP BBB CA 1
ATOM 3702 C C . ASP B 1 45 ? 25.227 36.336 6.057 1.000 17.346 45 ASP BBB C 1
ATOM 3703 O O . ASP B 1 45 ? 26.376 36.474 5.565 1.000 17.278 45 ASP BBB O 1
ATOM 3712 N N . ALA B 1 46 ? 24.349 35.460 5.573 1.000 16.115 46 ALA BBB N 1
ATOM 3713 C CA . ALA B 1 46 ? 24.746 34.373 4.653 1.000 16.112 46 ALA BBB CA 1
ATOM 3714 C C . ALA B 1 46 ? 24.799 34.867 3.199 1.000 16.973 46 ALA BBB C 1
ATOM 3715 O O . ALA B 1 46 ? 25.502 34.226 2.402 1.000 16.757 46 ALA BBB O 1
ATOM 3722 N N . SER B 1 47 ? 24.083 35.943 2.851 1.000 18.970 47 SER BBB N 1
ATOM 3723 C CA . SER B 1 47 ? 23.908 36.400 1.446 1.000 21.505 47 SER BBB CA 1
ATOM 3724 C C . SER B 1 47 ? 25.228 36.953 0.901 1.000 23.720 47 SER BBB C 1
ATOM 3725 O O . SER B 1 47 ? 25.607 36.566 -0.216 1.000 24.406 47 SER BBB O 1
ATOM 3733 N N . THR B 1 48 ? 25.920 37.780 1.688 1.000 26.285 48 THR BBB N 1
ATOM 3734 C CA A THR B 1 48 ? 27.054 38.615 1.208 0.500 28.101 48 THR BBB CA 1
ATOM 3735 C CA B THR B 1 48 ? 27.079 38.606 1.235 0.500 26.967 48 THR BBB CA 1
ATOM 3736 C C . THR B 1 48 ? 27.956 37.767 0.295 1.000 28.474 48 THR BBB C 1
ATOM 3737 O O . THR B 1 48 ? 28.172 38.199 -0.846 1.000 27.728 48 THR BBB O 1
ATOM 3757 N N . ASN B 1 49 ? 28.419 36.601 0.761 1.000 30.188 49 ASN BBB N 1
ATOM 3758 C CA . ASN B 1 49 ? 29.240 35.676 -0.071 1.000 29.374 49 ASN BBB CA 1
ATOM 3759 C C . ASN B 1 49 ? 29.296 34.272 0.557 1.000 29.419 49 ASN BBB C 1
ATOM 3760 O O . ASN B 1 49 ? 28.745 34.062 1.678 1.000 31.129 49 ASN BBB O 1
ATOM 3771 N N . GLY B 1 50 ? 29.950 33.346 -0.154 1.000 27.080 50 GLY BBB N 1
ATOM 3772 C CA . GLY B 1 50 ? 30.262 31.984 0.305 1.000 25.969 50 GLY BBB CA 1
ATOM 3773 C C . GLY B 1 50 ? 31.757 31.730 0.280 1.000 25.174 50 GLY BBB C 1
ATOM 3774 O O . GLY B 1 50 ? 32.160 30.624 -0.149 1.000 24.354 50 GLY BBB O 1
ATOM 3778 N N . ASN B 1 51 ? 32.553 32.701 0.747 1.000 24.777 51 ASN BBB N 1
ATOM 3779 C CA . ASN B 1 51 ? 34.037 32.638 0.750 1.000 25.276 51 ASN BBB CA 1
ATOM 3780 C C . ASN B 1 51 ? 34.496 31.352 1.467 1.000 25.395 51 ASN BBB C 1
ATOM 3781 O O . ASN B 1 51 ? 35.658 30.986 1.297 1.000 29.990 51 ASN BBB O 1
ATOM 3792 N N . ALA B 1 52 ? 33.631 30.696 2.251 1.000 23.633 52 ALA BBB N 1
ATOM 3793 C CA . ALA B 1 52 ? 33.952 29.494 3.059 1.000 20.727 52 ALA BBB CA 1
ATOM 3794 C C . ALA B 1 52 ? 32.918 28.396 2.811 1.000 18.756 52 ALA BBB C 1
ATOM 3795 O O . ALA B 1 52 ? 32.686 27.609 3.728 1.000 18.391 52 ALA BBB O 1
ATOM 3802 N N . THR B 1 53 ? 32.294 28.381 1.639 1.000 17.610 53 THR BBB N 1
ATOM 3803 C CA . THR B 1 53 ? 31.280 27.373 1.251 1.000 17.493 53 THR BBB CA 1
ATOM 3804 C C . THR B 1 53 ? 31.671 26.785 -0.096 1.000 17.126 53 THR BBB C 1
ATOM 3805 O O . THR B 1 53 ? 32.152 27.567 -0.924 1.000 17.047 53 THR BBB O 1
ATOM 3816 N N . GLU B 1 54 ? 31.433 25.482 -0.295 1.000 17.116 54 GLU BBB N 1
ATOM 3817 C CA . GLU B 1 54 ? 31.766 24.753 -1.544 1.000 17.875 54 GLU BBB CA 1
ATOM 3818 C C . GLU B 1 54 ? 30.536 24.658 -2.450 1.000 17.090 54 GLU BBB C 1
ATOM 3819 O O . GLU B 1 54 ? 29.412 24.969 -2.021 1.000 17.347 54 GLU BBB O 1
ATOM 3831 N N . THR B 1 55 ? 30.780 24.293 -3.699 1.000 15.713 55 THR BBB N 1
ATOM 3832 C CA . THR B 1 55 ? 29.783 24.259 -4.789 1.000 16.260 55 THR BBB CA 1
ATOM 3833 C C . THR B 1 55 ? 29.663 22.797 -5.255 1.000 16.510 55 THR BBB C 1
ATOM 3834 O O . THR B 1 55 ? 30.646 22.256 -5.860 1.000 15.054 55 THR BBB O 1
ATOM 3845 N N . LEU B 1 56 ? 28.544 22.142 -4.933 1.000 16.346 56 LEU BBB N 1
ATOM 3846 C CA . LEU B 1 56 ? 28.333 20.702 -5.251 1.000 16.662 56 LEU BBB CA 1
ATOM 3847 C C . LEU B 1 56 ? 28.023 20.566 -6.734 1.000 16.710 56 LEU BBB C 1
ATOM 3848 O O . LEU B 1 56 ? 27.031 21.096 -7.200 1.000 15.975 56 LEU BBB O 1
ATOM 3864 N N . PRO B 1 57 ? 28.857 19.860 -7.523 1.000 18.412 57 PRO BBB N 1
ATOM 3865 C CA . PRO B 1 57 ? 28.528 19.566 -8.921 1.000 18.723 57 PRO BBB CA 1
ATOM 3866 C C . PRO B 1 57 ? 27.256 18.713 -9.026 1.000 18.155 57 PRO BBB C 1
ATOM 3867 O O . PRO B 1 57 ? 27.149 17.691 -8.369 1.000 18.985 57 PRO BBB O 1
ATOM 3878 N N . VAL B 1 58 ? 26.299 19.174 -9.817 1.000 17.650 58 VAL BBB N 1
ATOM 3879 C CA . VAL B 1 58 ? 25.009 18.460 -10.007 1.000 17.751 58 VAL BBB CA 1
ATOM 3880 C C . VAL B 1 58 ? 24.707 18.454 -11.503 1.000 18.424 58 VAL BBB C 1
ATOM 3881 O O . VAL B 1 58 ? 25.335 19.257 -12.220 1.000 19.805 58 VAL BBB O 1
ATOM 3894 N N . LYS B 1 59 ? 23.804 17.567 -11.929 1.000 19.294 59 LYS BBB N 1
ATOM 3895 C CA . LYS B 1 59 ? 23.285 17.459 -13.316 1.000 19.574 59 LYS BBB CA 1
ATOM 3896 C C . LYS B 1 59 ? 21.871 18.075 -13.364 1.000 19.880 59 LYS BBB C 1
ATOM 3897 O O . LYS B 1 59 ? 21.112 17.950 -12.377 1.000 19.455 59 LYS BBB O 1
ATOM 3906 N N . ALA B 1 60 ? 21.522 18.748 -14.466 1.000 20.332 60 ALA BBB N 1
ATOM 3907 C CA . ALA B 1 60 ? 20.126 19.125 -14.780 1.000 20.510 60 ALA BBB CA 1
ATOM 3908 C C . ALA B 1 60 ? 19.294 17.840 -14.769 1.000 20.185 60 ALA BBB C 1
ATOM 3909 O O . ALA B 1 60 ? 19.693 16.887 -15.418 1.000 20.284 60 ALA BBB O 1
ATOM 3916 N N . GLY B 1 61 ? 18.204 17.803 -13.999 1.000 20.796 61 GLY BBB N 1
ATOM 3917 C CA . GLY B 1 61 ? 17.303 16.632 -13.904 1.000 20.415 61 GLY BBB CA 1
ATOM 3918 C C . GLY B 1 61 ? 17.456 15.905 -12.578 1.000 19.731 61 GLY BBB C 1
ATOM 3919 O O . GLY B 1 61 ? 16.525 15.164 -12.190 1.000 19.777 61 GLY BBB O 1
ATOM 3923 N N . GLU B 1 62 ? 18.569 16.138 -11.884 1.000 19.381 62 GLU BBB N 1
ATOM 3924 C CA . GLU B 1 62 ? 18.982 15.345 -10.705 1.000 21.017 62 GLU BBB CA 1
ATOM 3925 C C . GLU B 1 62 ? 18.134 15.722 -9.485 1.000 21.280 62 GLU BBB C 1
ATOM 3926 O O . GLU B 1 62 ? 17.805 16.901 -9.321 1.000 21.410 62 GLU BBB O 1
ATOM 3938 N N . GLU B 1 63 ? 17.837 14.725 -8.662 1.000 23.707 63 GLU BBB N 1
ATOM 3939 C CA . GLU B 1 63 ? 17.206 14.841 -7.317 1.000 24.738 63 GLU BBB CA 1
ATOM 3940 C C . GLU B 1 63 ? 18.292 15.300 -6.338 1.000 22.436 63 GLU BBB C 1
ATOM 3941 O O . GLU B 1 63 ? 19.166 14.490 -6.009 1.000 21.591 63 GLU BBB O 1
ATOM 3950 N N . ILE B 1 64 ? 18.275 16.580 -5.979 1.000 20.908 64 ILE BBB N 1
ATOM 3951 C CA . ILE B 1 64 ? 19.106 17.185 -4.901 1.000 21.324 64 ILE BBB CA 1
ATOM 3952 C C . ILE B 1 64 ? 18.189 17.493 -3.712 1.000 21.697 64 ILE BBB C 1
ATOM 3953 O O . ILE B 1 64 ? 17.082 18.069 -3.925 1.000 22.254 64 ILE BBB O 1
ATOM 3969 N N . GLY B 1 65 ? 18.641 17.140 -2.506 1.000 21.010 65 GLY BBB N 1
ATOM 3970 C CA . GLY B 1 65 ? 17.895 17.353 -1.257 1.000 19.788 65 GLY BBB CA 1
ATOM 3971 C C . GLY B 1 65 ? 18.641 18.220 -0.259 1.000 19.244 65 GLY BBB C 1
ATOM 3972 O O . GLY B 1 65 ? 19.740 18.729 -0.587 1.000 18.945 65 GLY BBB O 1
ATOM 3976 N N . PHE B 1 66 ? 18.036 18.417 0.917 1.000 16.980 66 PHE BBB N 1
ATOM 3977 C CA . PHE B 1 66 ? 18.710 18.929 2.135 1.000 16.122 66 PHE BBB CA 1
ATOM 3978 C C . PHE B 1 66 ? 18.373 17.958 3.276 1.000 16.850 66 PHE BBB C 1
ATOM 3979 O O . PHE B 1 66 ? 17.296 17.334 3.241 1.000 15.377 66 PHE BBB O 1
ATOM 3996 N N . THR B 1 67 ? 19.272 17.822 4.251 1.000 17.242 67 THR BBB N 1
ATOM 3997 C CA . THR B 1 67 ? 18.922 17.275 5.581 1.000 17.991 67 THR BBB CA 1
ATOM 3998 C C . THR B 1 67 ? 18.193 18.377 6.335 1.000 18.212 67 THR BBB C 1
ATOM 3999 O O . THR B 1 67 ? 18.305 19.568 5.946 1.000 17.321 67 THR BBB O 1
ATOM 4010 N N . VAL B 1 68 ? 17.422 17.960 7.324 1.000 18.832 68 VAL BBB N 1
ATOM 4011 C CA . VAL B 1 68 ? 16.750 18.847 8.299 1.000 18.988 68 VAL BBB CA 1
ATOM 4012 C C . VAL B 1 68 ? 17.384 18.532 9.650 1.000 20.501 68 VAL BBB C 1
ATOM 4013 O O . VAL B 1 68 ? 17.485 17.343 9.999 1.000 18.877 68 VAL BBB O 1
ATOM 4026 N N . ARG B 1 69 ? 17.895 19.553 10.333 1.000 22.373 69 ARG BBB N 1
ATOM 4027 C CA . ARG B 1 69 ? 18.442 19.351 11.685 1.000 22.371 69 ARG BBB CA 1
ATOM 4028 C C . ARG B 1 69 ? 17.260 19.310 12.651 1.000 23.779 69 ARG BBB C 1
ATOM 4029 O O . ARG B 1 69 ? 16.680 20.372 12.948 1.000 20.667 69 ARG BBB O 1
ATOM 4050 N N . THR B 1 70 ? 17.085 18.088 13.161 1.000 24.521 70 THR BBB N 1
ATOM 4051 C CA . THR B 1 70 ? 15.935 17.475 13.846 1.000 25.437 70 THR BBB CA 1
ATOM 4052 C C . THR B 1 70 ? 14.867 17.303 12.767 1.000 22.622 70 THR BBB C 1
ATOM 4053 O O . THR B 1 70 ? 15.009 16.388 11.977 1.000 20.004 70 THR BBB O 1
ATOM 4064 N N . ASN B 1 71 ? 13.848 18.140 12.711 1.000 22.301 71 ASN BBB N 1
ATOM 4065 C CA . ASN B 1 71 ? 12.714 17.857 11.804 1.000 21.507 71 ASN BBB CA 1
ATOM 4066 C C . ASN B 1 71 ? 11.862 19.112 11.634 1.000 20.000 71 ASN BBB C 1
ATOM 4067 O O . ASN B 1 71 ? 11.980 20.070 12.422 1.000 19.171 71 ASN BBB O 1
ATOM 4078 N N . ILE B 1 72 ? 11.028 19.105 10.612 1.000 18.865 72 ILE BBB N 1
ATOM 4079 C CA . ILE B 1 72 ? 10.078 20.219 10.398 1.000 18.827 72 ILE BBB CA 1
ATOM 4080 C C . ILE B 1 72 ? 8.976 19.992 11.438 1.000 18.351 72 ILE BBB C 1
ATOM 4081 O O . ILE B 1 72 ? 8.200 19.038 11.270 1.000 20.736 72 ILE BBB O 1
ATOM 4097 N N . GLY B 1 73 ? 9.012 20.737 12.547 1.000 17.450 73 GLY BBB N 1
ATOM 4098 C CA . GLY B 1 73 ? 8.131 20.556 13.717 1.000 16.211 73 GLY BBB CA 1
ATOM 4099 C C . GLY B 1 73 ? 7.106 21.668 13.832 1.000 16.369 73 GLY BBB C 1
ATOM 4100 O O . GLY B 1 73 ? 6.476 21.804 14.917 1.000 16.415 73 GLY BBB O 1
ATOM 4104 N N . HIS B 1 74 ? 6.943 22.447 12.762 1.000 16.286 74 HIS BBB N 1
ATOM 4105 C CA . HIS B 1 74 ? 5.880 23.473 12.599 1.000 16.185 74 HIS BBB CA 1
ATOM 4106 C C . HIS B 1 74 ? 5.124 23.191 11.305 1.000 15.459 74 HIS BBB C 1
ATOM 4107 O O . HIS B 1 74 ? 5.715 22.714 10.329 1.000 14.638 74 HIS BBB O 1
ATOM 4122 N N . PRO B 1 75 ? 3.807 23.503 11.267 1.000 14.769 75 PRO BBB N 1
ATOM 4123 C CA . PRO B 1 75 ? 2.986 23.275 10.077 1.000 14.247 75 PRO BBB CA 1
ATOM 4124 C C . PRO B 1 75 ? 3.271 24.358 9.032 1.000 14.317 75 PRO BBB C 1
ATOM 4125 O O . PRO B 1 75 ? 3.431 25.545 9.420 1.000 14.193 75 PRO BBB O 1
ATOM 4136 N N . GLY B 1 76 ? 3.352 23.954 7.758 1.000 13.841 76 GLY BBB N 1
ATOM 4137 C CA . GLY B 1 76 ? 3.359 24.913 6.643 1.000 12.894 76 GLY BBB CA 1
ATOM 4138 C C . GLY B 1 76 ? 3.985 24.346 5.376 1.000 12.381 76 GLY BBB C 1
ATOM 4139 O O . GLY B 1 76 ? 4.423 23.199 5.356 1.000 11.271 76 GLY BBB O 1
ATOM 4143 N N . PRO B 1 77 ? 4.003 25.162 4.291 1.000 12.551 77 PRO BBB N 1
ATOM 4144 C CA . PRO B 1 77 ? 4.511 24.751 2.985 1.000 13.008 77 PRO BBB CA 1
ATOM 4145 C C . PRO B 1 77 ? 6.045 24.777 2.885 1.000 12.894 77 PRO BBB C 1
ATOM 4146 O O . PRO B 1 77 ? 6.702 25.595 3.548 1.000 11.449 77 PRO BBB O 1
ATOM 4157 N N . LEU B 1 78 ? 6.562 23.877 2.050 1.000 12.998 78 LEU BBB N 1
ATOM 4158 C CA . LEU B 1 78 ? 7.983 23.813 1.656 1.000 12.770 78 LEU BBB CA 1
ATOM 4159 C C . LEU B 1 78 ? 8.071 24.503 0.302 1.000 12.841 78 LEU BBB C 1
ATOM 4160 O O . LEU B 1 78 ? 7.159 24.288 -0.533 1.000 12.335 78 LEU BBB O 1
ATOM 4176 N N . LEU B 1 79 ? 9.067 25.371 0.129 1.000 13.193 79 LEU BBB N 1
ATOM 4177 C CA . LEU B 1 79 ? 9.348 26.030 -1.173 1.000 14.272 79 LEU BBB CA 1
ATOM 4178 C C . LEU B 1 79 ? 10.843 25.905 -1.475 1.000 13.826 79 LEU BBB C 1
ATOM 4179 O O . LEU B 1 79 ? 11.627 25.905 -0.511 1.000 13.827 79 LEU BBB O 1
ATOM 4195 N N . ALA B 1 80 ? 11.210 25.842 -2.759 1.000 13.924 80 ALA BBB N 1
ATOM 4196 C CA . ALA B 1 80 ? 12.609 25.975 -3.226 1.000 13.647 80 ALA BBB CA 1
ATOM 4197 C C . ALA B 1 80 ? 12.677 26.958 -4.403 1.000 14.338 80 ALA BBB C 1
ATOM 4198 O O . ALA B 1 80 ? 11.723 27.008 -5.250 1.000 13.990 80 ALA BBB O 1
ATOM 4205 N N . TYR B 1 81 ? 13.773 27.718 -4.431 1.000 13.797 81 TYR BBB N 1
ATOM 4206 C CA . TYR B 1 81 ? 14.124 28.728 -5.451 1.000 13.954 81 TYR BBB CA 1
ATOM 4207 C C . TYR B 1 81 ? 15.596 28.552 -5.822 1.000 13.776 81 TYR BBB C 1
ATOM 4208 O O . TYR B 1 81 ? 16.396 28.039 -4.983 1.000 13.688 81 TYR BBB O 1
ATOM 4226 N N . MET B 1 82 ? 15.948 29.013 -7.019 1.000 13.708 82 MET BBB N 1
ATOM 4227 C CA . MET B 1 82 ? 17.337 29.005 -7.541 1.000 13.521 82 MET BBB CA 1
ATOM 4228 C C . MET B 1 82 ? 17.671 30.389 -8.114 1.000 14.117 82 MET BBB C 1
ATOM 4229 O O . MET B 1 82 ? 16.750 31.184 -8.338 1.000 14.790 82 MET BBB O 1
ATOM 4243 N N . ALA B 1 83 ? 18.952 30.651 -8.362 1.000 14.532 83 ALA BBB N 1
ATOM 4244 C CA . ALA B 1 83 ? 19.459 31.910 -8.940 1.000 15.662 83 ALA BBB CA 1
ATOM 4245 C C . ALA B 1 83 ? 20.857 31.666 -9.528 1.000 15.208 83 ALA BBB C 1
ATOM 4246 O O . ALA B 1 83 ? 21.748 31.300 -8.758 1.000 14.862 83 ALA BBB O 1
ATOM 4253 N N . LYS B 1 84 ? 20.980 31.792 -10.854 1.000 14.755 84 LYS BBB N 1
ATOM 4254 C CA . LYS B 1 84 ? 22.227 31.715 -11.660 1.000 14.229 84 LYS BBB CA 1
ATOM 4255 C C . LYS B 1 84 ? 23.187 32.814 -11.198 1.000 14.261 84 LYS BBB C 1
ATOM 4256 O O . LYS B 1 84 ? 22.834 34.004 -11.224 1.000 12.748 84 LYS BBB O 1
ATOM 4265 N N . ALA B 1 85 ? 24.361 32.401 -10.735 1.000 15.847 85 ALA BBB N 1
ATOM 4266 C CA . ALA B 1 85 ? 25.461 33.286 -10.313 1.000 16.556 85 ALA BBB CA 1
ATOM 4267 C C . ALA B 1 85 ? 26.100 33.801 -11.588 1.000 16.791 85 ALA BBB C 1
ATOM 4268 O O . ALA B 1 85 ? 26.238 33.028 -12.515 1.000 17.195 85 ALA BBB O 1
ATOM 4275 N N . PRO B 1 86 ? 26.467 35.089 -11.695 1.000 18.171 86 PRO BBB N 1
ATOM 4276 C CA . PRO B 1 86 ? 27.241 35.569 -12.846 1.000 18.677 86 PRO BBB CA 1
ATOM 4277 C C . PRO B 1 86 ? 28.537 34.762 -13.059 1.000 18.797 86 PRO BBB C 1
ATOM 4278 O O . PRO B 1 86 ? 28.909 34.568 -14.205 1.000 18.440 86 PRO BBB O 1
ATOM 4289 N N . GLY B 1 87 ? 29.170 34.305 -11.971 1.000 18.761 87 GLY BBB N 1
ATOM 4290 C CA . GLY B 1 87 ? 30.446 33.559 -11.982 1.000 17.846 87 GLY BBB CA 1
ATOM 4291 C C . GLY B 1 87 ? 30.357 32.360 -11.058 1.000 18.008 87 GLY BBB C 1
ATOM 4292 O O . GLY B 1 87 ? 29.407 31.557 -11.227 1.000 18.525 87 GLY BBB O 1
ATOM 4296 N N . ASP B 1 88 ? 31.273 32.268 -10.091 1.000 17.428 88 ASP BBB N 1
ATOM 4297 C CA . ASP B 1 88 ? 31.317 31.194 -9.061 1.000 18.293 88 ASP BBB CA 1
ATOM 4298 C C . ASP B 1 88 ? 30.207 31.450 -8.028 1.000 16.995 88 ASP BBB C 1
ATOM 4299 O O . ASP B 1 88 ? 30.068 32.610 -7.535 1.000 15.367 88 ASP BBB O 1
ATOM 4308 N N . ALA B 1 89 ? 29.466 30.397 -7.682 1.000 15.983 89 ALA BBB N 1
ATOM 4309 C CA . ALA B 1 89 ? 28.425 30.438 -6.637 1.000 15.892 89 ALA BBB CA 1
ATOM 4310 C C . ALA B 1 89 ? 28.990 31.182 -5.420 1.000 16.494 89 ALA BBB C 1
ATOM 4311 O O . ALA B 1 89 ? 28.334 32.124 -4.957 1.000 15.457 89 ALA BBB O 1
ATOM 4318 N N . SER B 1 90 ? 30.206 30.825 -4.990 1.000 17.717 90 SER BBB N 1
ATOM 4319 C CA . SER B 1 90 ? 30.861 31.330 -3.747 1.000 19.742 90 SER BBB CA 1
ATOM 4320 C C . SER B 1 90 ? 31.118 32.840 -3.792 1.000 19.111 90 SER BBB C 1
ATOM 4321 O O . SER B 1 90 ? 31.432 33.379 -2.750 1.000 17.763 90 SER BBB O 1
ATOM 4329 N N . ASP B 1 91 ? 30.991 33.495 -4.948 1.000 20.898 91 ASP BBB N 1
ATOM 4330 C CA . ASP B 1 91 ? 31.182 34.966 -5.089 1.000 21.014 91 ASP BBB CA 1
ATOM 4331 C C . ASP B 1 91 ? 29.814 35.668 -5.142 1.000 20.463 91 ASP BBB C 1
ATOM 4332 O O . ASP B 1 91 ? 29.774 36.898 -5.060 1.000 21.959 91 ASP BBB O 1
ATOM 4341 N N . PHE B 1 92 ? 28.724 34.919 -5.265 1.000 17.790 92 PHE BBB N 1
ATOM 4342 C CA . PHE B 1 92 ? 27.404 35.455 -5.664 1.000 16.531 92 PHE BBB CA 1
ATOM 4343 C C . PHE B 1 92 ? 26.598 35.832 -4.405 1.000 16.575 92 PHE BBB C 1
ATOM 4344 O O . PHE B 1 92 ? 26.420 34.952 -3.518 1.000 16.079 92 PHE BBB O 1
ATOM 4361 N N . ASP B 1 93 ? 26.092 37.069 -4.311 1.000 16.243 93 ASP BBB N 1
ATOM 4362 C CA . ASP B 1 93 ? 25.293 37.491 -3.125 1.000 17.136 93 ASP BBB CA 1
ATOM 4363 C C . ASP B 1 93 ? 23.777 37.278 -3.362 1.000 16.887 93 ASP BBB C 1
ATOM 4364 O O . ASP B 1 93 ? 23.014 37.559 -2.429 1.000 16.257 93 ASP BBB O 1
ATOM 4373 N N . GLY B 1 94 ? 23.341 36.808 -4.542 1.000 16.152 94 GLY BBB N 1
ATOM 4374 C CA . GLY B 1 94 ? 21.916 36.593 -4.889 1.000 15.688 94 GLY BBB CA 1
ATOM 4375 C C . GLY B 1 94 ? 21.068 37.863 -4.821 1.000 16.068 94 GLY BBB C 1
ATOM 4376 O O . GLY B 1 94 ? 19.841 37.769 -4.524 1.000 16.019 94 GLY BBB O 1
ATOM 4380 N N . ASP B 1 95 ? 21.669 39.021 -5.085 1.000 14.785 95 ASP BBB N 1
ATOM 4381 C CA . ASP B 1 95 ? 20.964 40.325 -5.096 1.000 15.212 95 ASP BBB CA 1
ATOM 4382 C C . ASP B 1 95 ? 20.192 40.476 -6.407 1.000 14.535 95 ASP BBB C 1
ATOM 4383 O O . ASP B 1 95 ? 20.495 39.776 -7.365 1.000 14.123 95 ASP BBB O 1
ATOM 4392 N N . GLY B 1 96 ? 19.208 41.365 -6.428 1.000 15.823 96 GLY BBB N 1
ATOM 4393 C CA . GLY B 1 96 ? 18.415 41.669 -7.632 1.000 16.531 96 GLY BBB CA 1
ATOM 4394 C C . GLY B 1 96 ? 17.415 40.573 -7.985 1.000 16.810 96 GLY BBB C 1
ATOM 4395 O O . GLY B 1 96 ? 17.325 39.544 -7.276 1.000 16.017 96 GLY BBB O 1
ATOM 4399 N N . GLN B 1 97 ? 16.709 40.792 -9.084 1.000 18.383 97 GLN BBB N 1
ATOM 4400 C CA . GLN B 1 97 ? 15.613 39.936 -9.578 1.000 18.980 97 GLN BBB CA 1
ATOM 4401 C C . GLN B 1 97 ? 16.230 38.722 -10.281 1.000 17.707 97 GLN BBB C 1
ATOM 4402 O O . GLN B 1 97 ? 16.294 38.737 -11.514 1.000 15.983 97 GLN BBB O 1
ATOM 4416 N N . VAL B 1 98 ? 16.655 37.708 -9.506 1.000 16.619 98 VAL BBB N 1
ATOM 4417 C CA . VAL B 1 98 ? 17.461 36.554 -10.005 1.000 15.845 98 VAL BBB CA 1
ATOM 4418 C C . VAL B 1 98 ? 16.849 35.232 -9.543 1.000 15.719 98 VAL BBB C 1
ATOM 4419 O O . VAL B 1 98 ? 17.350 34.187 -9.989 1.000 16.821 98 VAL BBB O 1
ATOM 4432 N N . TRP B 1 99 ? 15.830 35.265 -8.686 1.000 15.036 99 TRP BBB N 1
ATOM 4433 C CA . TRP B 1 99 ? 15.303 34.068 -7.990 1.000 14.062 99 TRP BBB CA 1
ATOM 4434 C C . TRP B 1 99 ? 14.046 33.556 -8.701 1.000 14.001 99 TRP BBB C 1
ATOM 4435 O O . TRP B 1 99 ? 13.101 34.351 -8.865 1.000 13.972 99 TRP BBB O 1
ATOM 4456 N N . PHE B 1 100 ? 14.035 32.279 -9.094 1.000 13.692 100 PHE BBB N 1
ATOM 4457 C CA . PHE B 1 100 ? 12.839 31.581 -9.630 1.000 14.058 100 PHE BBB CA 1
ATOM 4458 C C . PHE B 1 100 ? 12.492 30.371 -8.752 1.000 13.645 100 PHE BBB C 1
ATOM 4459 O O . PHE B 1 100 ? 13.369 29.737 -8.151 1.000 13.778 100 PHE BBB O 1
ATOM 4476 N N . LYS B 1 101 ? 11.205 30.074 -8.670 1.000 13.408 101 LYS BBB N 1
ATOM 4477 C CA . LYS B 1 101 ? 10.664 28.960 -7.854 1.000 13.404 101 LYS BBB CA 1
ATOM 4478 C C . LYS B 1 101 ? 10.761 27.661 -8.664 1.000 12.838 101 LYS BBB C 1
ATOM 4479 O O . LYS B 1 101 ? 10.371 27.656 -9.839 1.000 12.526 101 LYS BBB O 1
ATOM 4498 N N . ILE B 1 102 ? 11.323 26.615 -8.070 1.000 13.189 102 ILE BBB N 1
ATOM 4499 C CA . ILE B 1 102 ? 11.443 25.269 -8.693 1.000 13.312 102 ILE BBB CA 1
ATOM 4500 C C . ILE B 1 102 ? 10.460 24.304 -8.021 1.000 13.695 102 ILE BBB C 1
ATOM 4501 O O . ILE B 1 102 ? 10.254 23.238 -8.580 1.000 14.161 102 ILE BBB O 1
ATOM 4517 N N . TYR B 1 103 ? 9.848 24.678 -6.892 1.000 14.704 103 TYR BBB N 1
ATOM 4518 C CA . TYR B 1 103 ? 8.997 23.785 -6.045 1.000 14.839 103 TYR BBB CA 1
ATOM 4519 C C . TYR B 1 103 ? 8.166 24.591 -5.037 1.000 14.703 103 TYR BBB C 1
ATOM 4520 O O . TYR B 1 103 ? 8.670 25.569 -4.413 1.000 14.145 103 TYR BBB O 1
ATOM 4538 N N . GLU B 1 104 ? 6.929 24.140 -4.835 1.000 15.722 104 GLU BBB N 1
ATOM 4539 C CA . GLU B 1 104 ? 6.139 24.418 -3.615 1.000 16.429 104 GLU BBB CA 1
ATOM 4540 C C . GLU B 1 104 ? 5.198 23.231 -3.419 1.000 17.160 104 GLU BBB C 1
ATOM 4541 O O . GLU B 1 104 ? 4.948 22.523 -4.401 1.000 16.086 104 GLU BBB O 1
ATOM 4553 N N . ASP B 1 105 ? 4.777 22.999 -2.175 1.000 17.559 105 ASP BBB N 1
ATOM 4554 C CA . ASP B 1 105 ? 3.703 22.047 -1.828 1.000 18.482 105 ASP BBB CA 1
ATOM 4555 C C . ASP B 1 105 ? 2.625 22.834 -1.088 1.000 18.130 105 ASP BBB C 1
ATOM 4556 O O . ASP B 1 105 ? 2.709 24.091 -1.072 1.000 19.070 105 ASP BBB O 1
ATOM 4565 N N . GLY B 1 106 ? 1.644 22.131 -0.531 1.000 16.860 106 GLY BBB N 1
ATOM 4566 C CA . GLY B 1 106 ? 0.455 22.762 0.062 1.000 16.441 106 GLY BBB CA 1
ATOM 4567 C C . GLY B 1 106 ? -0.318 21.785 0.936 1.000 15.652 106 GLY BBB C 1
ATOM 4568 O O . GLY B 1 106 ? -0.005 20.597 0.960 1.000 14.140 106 GLY BBB O 1
ATOM 4572 N N . PRO B 1 107 ? -1.316 22.278 1.701 1.000 14.885 107 PRO BBB N 1
ATOM 4573 C CA . PRO B 1 107 ? -1.851 21.515 2.815 1.000 15.477 107 PRO BBB CA 1
ATOM 4574 C C . PRO B 1 107 ? -2.933 20.542 2.333 1.000 16.212 107 PRO BBB C 1
ATOM 4575 O O . PRO B 1 107 ? -3.356 20.637 1.188 1.000 16.067 107 PRO BBB O 1
ATOM 4586 N N . THR B 1 108 ? -3.288 19.607 3.211 1.000 16.340 108 THR BBB N 1
ATOM 4587 C CA . THR B 1 108 ? -4.468 18.718 3.108 1.000 16.654 108 THR BBB CA 1
ATOM 4588 C C . THR B 1 108 ? -5.508 19.164 4.141 1.000 17.397 108 THR BBB C 1
ATOM 4589 O O . THR B 1 108 ? -5.161 19.324 5.324 1.000 16.835 108 THR BBB O 1
ATOM 4600 N N . VAL B 1 109 ? -6.752 19.355 3.703 1.000 18.886 109 VAL BBB N 1
ATOM 4601 C CA . VAL B 1 109 ? -7.917 19.646 4.585 1.000 19.168 109 VAL BBB CA 1
ATOM 4602 C C . VAL B 1 109 ? -8.320 18.315 5.194 1.000 19.643 109 VAL BBB C 1
ATOM 4603 O O . VAL B 1 109 ? -8.675 17.402 4.424 1.000 20.074 109 VAL BBB O 1
ATOM 4616 N N . THR B 1 110 ? -8.232 18.209 6.510 1.000 21.493 110 THR BBB N 1
ATOM 4617 C CA . THR B 1 110 ? -8.741 17.053 7.278 1.000 21.850 110 THR BBB CA 1
ATOM 4618 C C . THR B 1 110 ? -9.724 17.537 8.340 1.000 23.393 110 THR BBB C 1
ATOM 4619 O O . THR B 1 110 ? -9.901 18.758 8.505 1.000 21.008 110 THR BBB O 1
ATOM 4630 N N . ASP B 1 111 ? -10.313 16.554 9.013 1.000 27.956 111 ASP BBB N 1
ATOM 4631 C CA . ASP B 1 111 ? -11.120 16.637 10.262 1.000 30.596 111 ASP BBB CA 1
ATOM 4632 C C . ASP B 1 111 ? -10.437 17.546 11.309 1.000 28.179 111 ASP BBB C 1
ATOM 4633 O O . ASP B 1 111 ? -11.035 18.580 11.661 1.000 29.127 111 ASP BBB O 1
ATOM 4642 N N . ASP B 1 112 ? -9.233 17.198 11.779 1.000 25.556 112 ASP BBB N 1
ATOM 4643 C CA . ASP B 1 112 ? -8.505 17.910 12.869 1.000 25.373 112 ASP BBB CA 1
ATOM 4644 C C . ASP B 1 112 ? -7.830 19.216 12.370 1.000 24.155 112 ASP BBB C 1
ATOM 4645 O O . ASP B 1 112 ? -7.012 19.759 13.118 1.000 23.588 112 ASP BBB O 1
ATOM 4651 N N . GLY B 1 113 ? -8.153 19.718 11.165 1.000 23.906 113 GLY BBB N 1
ATOM 4652 C CA . GLY B 1 113 ? -7.520 20.898 10.535 1.000 23.336 113 GLY BBB CA 1
ATOM 4653 C C . GLY B 1 113 ? -6.528 20.520 9.444 1.000 23.605 113 GLY BBB C 1
ATOM 4654 O O . GLY B 1 113 ? -6.649 19.405 8.833 1.000 25.794 113 GLY BBB O 1
ATOM 4658 N N . LEU B 1 114 ? -5.567 21.399 9.158 1.000 21.877 114 LEU BBB N 1
ATOM 4659 C CA . LEU B 1 114 ? -4.633 21.189 8.015 1.000 19.817 114 LEU BBB CA 1
ATOM 4660 C C . LEU B 1 114 ? -3.523 20.230 8.439 1.000 19.432 114 LEU BBB C 1
ATOM 4661 O O . LEU B 1 114 ? -3.015 20.378 9.548 1.000 18.273 114 LEU BBB O 1
ATOM 4677 N N . THR B 1 115 ? -3.154 19.295 7.562 1.000 19.379 115 THR BBB N 1
ATOM 4678 C CA . THR B 1 115 ? -1.862 18.580 7.634 1.000 19.085 115 THR BBB CA 1
ATOM 4679 C C . THR B 1 115 ? -1.027 19.091 6.467 1.000 18.547 115 THR BBB C 1
ATOM 4680 O O . THR B 1 115 ? -1.617 19.747 5.596 1.000 17.816 115 THR BBB O 1
ATOM 4691 N N . TRP B 1 116 ? 0.278 18.809 6.487 1.000 18.382 116 TRP BBB N 1
ATOM 4692 C CA . TRP B 1 116 ? 1.290 19.283 5.498 1.000 19.782 116 TRP BBB CA 1
ATOM 4693 C C . TRP B 1 116 ? 2.209 18.119 5.116 1.000 17.726 116 TRP BBB C 1
ATOM 4694 O O . TRP B 1 116 ? 2.545 17.286 5.951 1.000 18.902 116 TRP BBB O 1
ATOM 4715 N N . PRO B 1 117 ? 2.628 17.985 3.839 1.000 17.712 117 PRO BBB N 1
ATOM 4716 C CA . PRO B 1 117 ? 3.572 16.930 3.464 1.000 17.194 117 PRO BBB CA 1
ATOM 4717 C C . PRO B 1 117 ? 4.928 17.090 4.172 1.000 16.720 117 PRO BBB C 1
ATOM 4718 O O . PRO B 1 117 ? 5.613 16.109 4.225 1.000 17.366 117 PRO BBB O 1
ATOM 4729 N N . SER B 1 118 ? 5.254 18.265 4.736 1.000 16.232 118 SER BBB N 1
ATOM 4730 C CA . SER B 1 118 ? 6.546 18.534 5.435 1.000 16.219 118 SER BBB CA 1
ATOM 4731 C C . SER B 1 118 ? 6.500 18.058 6.892 1.000 16.020 118 SER BBB C 1
ATOM 4732 O O . SER B 1 118 ? 7.581 17.884 7.475 1.000 15.270 118 SER BBB O 1
ATOM 4740 N N . ASP B 1 119 ? 5.310 17.873 7.458 1.000 16.038 119 ASP BBB N 1
ATOM 4741 C CA . ASP B 1 119 ? 5.106 17.569 8.902 1.000 16.170 119 ASP BBB CA 1
ATOM 4742 C C . ASP B 1 119 ? 6.056 16.447 9.334 1.000 15.814 119 ASP BBB C 1
ATOM 4743 O O . ASP B 1 119 ? 5.896 15.352 8.792 1.000 16.496 119 ASP BBB O 1
ATOM 4752 N N . GLY B 1 120 ? 6.963 16.700 10.296 1.000 15.317 120 GLY BBB N 1
ATOM 4753 C CA . GLY B 1 120 ? 7.908 15.714 10.875 1.000 15.107 120 GLY BBB CA 1
ATOM 4754 C C . GLY B 1 120 ? 9.126 15.424 9.989 1.000 15.147 120 GLY BBB C 1
ATOM 4755 O O . GLY B 1 120 ? 9.955 14.587 10.375 1.000 14.794 120 GLY BBB O 1
ATOM 4759 N N . ALA B 1 121 ? 9.259 16.074 8.835 1.000 15.329 121 ALA BBB N 1
ATOM 4760 C CA . ALA B 1 121 ? 10.275 15.729 7.809 1.000 16.798 121 ALA BBB CA 1
ATOM 4761 C C . ALA B 1 121 ? 11.687 15.836 8.392 1.000 17.946 121 ALA BBB C 1
ATOM 4762 O O . ALA B 1 121 ? 11.983 16.887 8.997 1.000 20.357 121 ALA BBB O 1
ATOM 4769 N N . THR B 1 122 ? 12.528 14.811 8.199 1.000 17.854 122 THR BBB N 1
ATOM 4770 C CA . THR B 1 122 ? 13.977 14.831 8.556 1.000 18.072 122 THR BBB CA 1
ATOM 4771 C C . THR B 1 122 ? 14.827 15.078 7.304 1.000 18.998 122 THR BBB C 1
ATOM 4772 O O . THR B 1 122 ? 16.080 15.161 7.420 1.000 18.073 122 THR BBB O 1
ATOM 4783 N N . ASN B 1 123 ? 14.173 15.153 6.152 1.000 19.529 123 ASN BBB N 1
ATOM 4784 C CA . ASN B 1 123 ? 14.865 15.391 4.864 1.000 22.107 123 ASN BBB CA 1
ATOM 4785 C C . ASN B 1 123 ? 13.834 15.869 3.851 1.000 20.425 123 ASN BBB C 1
ATOM 4786 O O . ASN B 1 123 ? 12.629 15.548 4.002 1.000 19.979 123 ASN BBB O 1
ATOM 4797 N N . VAL B 1 124 ? 14.299 16.652 2.885 1.000 19.086 124 VAL BBB N 1
ATOM 4798 C CA . VAL B 1 124 ? 13.445 17.243 1.819 1.000 17.229 124 VAL BBB CA 1
ATOM 4799 C C . VAL B 1 124 ? 14.222 17.069 0.508 1.000 16.471 124 VAL BBB C 1
ATOM 4800 O O . VAL B 1 124 ? 15.434 17.024 0.593 1.000 16.067 124 VAL BBB O 1
ATOM 4813 N N . ASN B 1 125 ? 13.549 16.931 -0.635 1.000 16.226 125 ASN BBB N 1
ATOM 4814 C CA . ASN B 1 125 ? 14.202 16.741 -1.956 1.000 17.459 125 ASN BBB CA 1
ATOM 4815 C C . ASN B 1 125 ? 13.506 17.597 -3.027 1.000 17.000 125 ASN BBB C 1
ATOM 4816 O O . ASN B 1 125 ? 12.278 17.801 -2.963 1.000 15.878 125 ASN BBB O 1
ATOM 4826 N N . PHE B 1 126 ? 14.285 18.051 -4.010 1.000 16.335 126 PHE BBB N 1
ATOM 4827 C CA . PHE B 1 126 ? 13.824 18.866 -5.161 1.000 16.037 126 PHE BBB CA 1
ATOM 4828 C C . PHE B 1 126 ? 14.432 18.261 -6.420 1.000 16.379 126 PHE BBB C 1
ATOM 4829 O O . PHE B 1 126 ? 15.331 17.422 -6.308 1.000 16.904 126 PHE BBB O 1
ATOM 4846 N N . THR B 1 127 ? 13.924 18.628 -7.579 1.000 16.558 127 THR BBB N 1
ATOM 4847 C CA . THR B 1 127 ? 14.492 18.189 -8.874 1.000 17.681 127 THR BBB CA 1
ATOM 4848 C C . THR B 1 127 ? 15.005 19.436 -9.578 1.000 17.255 127 THR BBB C 1
ATOM 4849 O O . THR B 1 127 ? 14.212 20.305 -9.862 1.000 17.412 127 THR BBB O 1
ATOM 4860 N N . ILE B 1 128 ? 16.309 19.556 -9.746 1.000 18.820 128 ILE BBB N 1
ATOM 4861 C CA . ILE B 1 128 ? 16.888 20.563 -10.668 1.000 20.017 128 ILE BBB CA 1
ATOM 4862 C C . ILE B 1 128 ? 16.232 20.335 -12.025 1.000 21.131 128 ILE BBB C 1
ATOM 4863 O O . ILE B 1 128 ? 16.315 19.249 -12.583 1.000 22.866 128 ILE BBB O 1
ATOM 4879 N N . PRO B 1 129 ? 15.530 21.325 -12.599 1.000 20.557 129 PRO BBB N 1
ATOM 4880 C CA . PRO B 1 129 ? 14.872 21.105 -13.887 1.000 21.854 129 PRO BBB CA 1
ATOM 4881 C C . PRO B 1 129 ? 15.876 20.703 -14.987 1.000 22.157 129 PRO BBB C 1
ATOM 4882 O O . PRO B 1 129 ? 16.974 21.245 -15.032 1.000 21.336 129 PRO BBB O 1
ATOM 4893 N N . SER B 1 130 ? 15.473 19.765 -15.852 1.000 23.380 130 SER BBB N 1
ATOM 4894 C CA . SER B 1 130 ? 16.322 19.133 -16.898 1.000 25.140 130 SER BBB CA 1
ATOM 4895 C C . SER B 1 130 ? 16.620 20.099 -18.053 1.000 26.426 130 SER BBB C 1
ATOM 4896 O O . SER B 1 130 ? 17.487 19.747 -18.866 1.000 30.472 130 SER BBB O 1
ATOM 4904 N N . SER B 1 131 ? 15.926 21.237 -18.161 1.000 25.481 131 SER BBB N 1
ATOM 4905 C CA . SER B 1 131 ? 16.222 22.290 -19.169 1.000 23.685 131 SER BBB CA 1
ATOM 4906 C C . SER B 1 131 ? 16.992 23.479 -18.548 1.000 24.213 131 SER BBB C 1
ATOM 4907 O O . SER B 1 131 ? 17.304 24.438 -19.293 1.000 25.245 131 SER BBB O 1
ATOM 4915 N N . LEU B 1 132 ? 17.394 23.410 -17.272 1.000 23.086 132 LEU BBB N 1
ATOM 4916 C CA . LEU B 1 132 ? 18.229 24.477 -16.644 1.000 23.165 132 LEU BBB CA 1
ATOM 4917 C C . LEU B 1 132 ? 19.568 24.598 -17.380 1.000 22.232 132 LEU BBB C 1
ATOM 4918 O O . LEU B 1 132 ? 20.270 23.602 -17.547 1.000 21.562 132 LEU BBB O 1
ATOM 4934 N N . PRO B 1 133 ? 19.954 25.811 -17.856 1.000 20.934 133 PRO BBB N 1
ATOM 4935 C CA . PRO B 1 133 ? 21.271 26.031 -18.457 1.000 19.849 133 PRO BBB CA 1
ATOM 4936 C C . PRO B 1 133 ? 22.441 25.711 -17.523 1.000 19.960 133 PRO BBB C 1
ATOM 4937 O O . PRO B 1 133 ? 22.316 25.920 -16.331 1.000 20.547 133 PRO BBB O 1
ATOM 4948 N N . ASP B 1 134 ? 23.548 25.221 -18.069 1.000 19.099 134 ASP BBB N 1
ATOM 4949 C CA . ASP B 1 134 ? 24.799 25.041 -17.284 1.000 19.302 134 ASP BBB CA 1
ATOM 4950 C C . ASP B 1 134 ? 25.055 26.347 -16.517 1.000 18.343 134 ASP BBB C 1
ATOM 4951 O O . ASP B 1 134 ? 24.725 27.428 -17.057 1.000 16.060 134 ASP BBB O 1
ATOM 4960 N N . GLY B 1 135 ? 25.584 26.244 -15.296 1.000 17.925 135 GLY BBB N 1
ATOM 4961 C CA . GLY B 1 135 ? 26.055 27.404 -14.513 1.000 17.843 135 GLY BBB CA 1
ATOM 4962 C C . GLY B 1 135 ? 26.123 27.117 -13.025 1.000 17.643 135 GLY BBB C 1
ATOM 4963 O O . GLY B 1 135 ? 25.615 26.060 -12.598 1.000 18.463 135 GLY BBB O 1
ATOM 4967 N N . ASP B 1 136 ? 26.735 28.033 -12.268 1.000 16.773 136 ASP BBB N 1
ATOM 4968 C CA . ASP B 1 136 ? 26.675 28.070 -10.788 1.000 16.262 136 ASP BBB CA 1
ATOM 4969 C C . ASP B 1 136 ? 25.336 28.721 -10.387 1.000 15.581 136 ASP BBB C 1
ATOM 4970 O O . ASP B 1 136 ? 24.929 29.708 -11.025 1.000 15.075 136 ASP BBB O 1
ATOM 4979 N N . TYR B 1 137 ? 24.637 28.112 -9.431 1.000 15.021 137 TYR BBB N 1
ATOM 4980 C CA . TYR B 1 137 ? 23.340 28.559 -8.872 1.000 15.541 137 TYR BBB CA 1
ATOM 4981 C C . TYR B 1 137 ? 23.379 28.466 -7.346 1.000 14.493 137 TYR BBB C 1
ATOM 4982 O O . TYR B 1 137 ? 24.045 27.549 -6.830 1.000 13.034 137 TYR BBB O 1
ATOM 5000 N N . LEU B 1 138 ? 22.685 29.380 -6.658 1.000 13.863 138 LEU BBB N 1
ATOM 5001 C CA . LEU B 1 138 ? 22.265 29.183 -5.243 1.000 14.137 138 LEU BBB CA 1
ATOM 5002 C C . LEU B 1 138 ? 20.952 28.402 -5.254 1.000 13.509 138 LEU BBB C 1
ATOM 5003 O O . LEU B 1 138 ? 20.123 28.705 -6.136 1.000 13.661 138 LEU BBB O 1
ATOM 5019 N N . LEU B 1 139 ? 20.809 27.456 -4.314 1.000 13.121 139 LEU BBB N 1
ATOM 5020 C CA . LEU B 1 139 ? 19.609 26.616 -4.059 1.000 13.243 139 LEU BBB CA 1
ATOM 5021 C C . LEU B 1 139 ? 19.057 27.015 -2.688 1.000 13.389 139 LEU BBB C 1
ATOM 5022 O O . LEU B 1 139 ? 19.703 26.709 -1.684 1.000 14.721 139 LEU BBB O 1
ATOM 5038 N N . ARG B 1 140 ? 17.939 27.739 -2.690 1.000 13.205 140 ARG BBB N 1
ATOM 5039 C CA . ARG B 1 140 ? 17.264 28.331 -1.512 1.000 12.741 140 ARG BBB CA 1
ATOM 5040 C C . ARG B 1 140 ? 16.081 27.438 -1.143 1.000 13.037 140 ARG BBB C 1
ATOM 5041 O O . ARG B 1 140 ? 15.108 27.413 -1.913 1.000 12.624 140 ARG BBB O 1
ATOM 5062 N N . VAL B 1 141 ? 16.212 26.707 -0.033 1.000 13.714 141 VAL BBB N 1
ATOM 5063 C CA . VAL B 1 141 ? 15.150 25.881 0.602 1.000 14.023 141 VAL BBB CA 1
ATOM 5064 C C . VAL B 1 141 ? 14.494 26.755 1.667 1.000 14.230 141 VAL BBB C 1
ATOM 5065 O O . VAL B 1 141 ? 15.224 27.508 2.314 1.000 14.338 141 VAL BBB O 1
ATOM 5078 N N . GLU B 1 142 ? 13.163 26.724 1.771 1.000 13.526 142 GLU BBB N 1
ATOM 5079 C CA . GLU B 1 142 ? 12.407 27.531 2.756 1.000 13.004 142 GLU BBB CA 1
ATOM 5080 C C . GLU B 1 142 ? 11.179 26.747 3.203 1.000 12.776 142 GLU BBB C 1
ATOM 5081 O O . GLU B 1 142 ? 10.480 26.227 2.341 1.000 12.630 142 GLU BBB O 1
ATOM 5093 N N . HIS B 1 143 ? 10.977 26.635 4.510 1.000 12.298 143 HIS BBB N 1
ATOM 5094 C CA . HIS B 1 143 ? 9.718 26.162 5.140 1.000 11.994 143 HIS BBB CA 1
ATOM 5095 C C . HIS B 1 143 ? 9.149 27.371 5.863 1.000 12.842 143 HIS BBB C 1
ATOM 5096 O O . HIS B 1 143 ? 9.939 28.021 6.601 1.000 13.706 143 HIS BBB O 1
ATOM 5111 N N . ILE B 1 144 ? 7.879 27.697 5.604 1.000 13.140 144 ILE BBB N 1
ATOM 5112 C CA . ILE B 1 144 ? 7.125 28.790 6.290 1.000 13.038 144 ILE BBB CA 1
ATOM 5113 C C . ILE B 1 144 ? 6.220 28.138 7.339 1.000 13.301 144 ILE BBB C 1
ATOM 5114 O O . ILE B 1 144 ? 5.229 27.447 6.940 1.000 13.574 144 ILE BBB O 1
ATOM 5130 N N . ALA B 1 145 ? 6.599 28.295 8.611 1.000 12.946 145 ALA BBB N 1
ATOM 5131 C CA . ALA B 1 145 ? 5.837 27.837 9.788 1.000 13.016 145 ALA BBB CA 1
ATOM 5132 C C . ALA B 1 145 ? 4.700 28.835 9.984 1.000 12.772 145 ALA BBB C 1
ATOM 5133 O O . ALA B 1 145 ? 4.990 30.040 10.060 1.000 14.353 145 ALA BBB O 1
ATOM 5140 N N . LEU B 1 146 ? 3.455 28.375 9.990 1.000 13.001 146 LEU BBB N 1
ATOM 5141 C CA . LEU B 1 146 ? 2.266 29.267 9.918 1.000 12.932 146 LEU BBB CA 1
ATOM 5142 C C . LEU B 1 146 ? 1.430 29.183 11.203 1.000 13.082 146 LEU BBB C 1
ATOM 5143 O O . LEU B 1 146 ? 0.365 29.834 11.260 1.000 12.690 146 LEU BBB O 1
ATOM 5159 N N . HIS B 1 147 ? 1.954 28.525 12.233 1.000 13.763 147 HIS BBB N 1
ATOM 5160 C CA . HIS B 1 147 ? 1.242 28.276 13.514 1.000 14.643 147 HIS BBB CA 1
ATOM 5161 C C . HIS B 1 147 ? 0.860 29.601 14.204 1.000 14.384 147 HIS BBB C 1
ATOM 5162 O O . HIS B 1 147 ? -0.208 29.619 14.834 1.000 15.850 147 HIS BBB O 1
ATOM 5177 N N . GLY B 1 148 ? 1.689 30.648 14.115 1.000 13.939 148 GLY BBB N 1
ATOM 5178 C CA . GLY B 1 148 ? 1.434 31.988 14.687 1.000 14.216 148 GLY BBB CA 1
ATOM 5179 C C . GLY B 1 148 ? 1.274 33.077 13.624 1.000 14.866 148 GLY BBB C 1
ATOM 5180 O O . GLY B 1 148 ? 1.517 34.252 13.934 1.000 15.724 148 GLY BBB O 1
ATOM 5184 N N . ALA B 1 149 ? 0.866 32.722 12.403 1.000 15.666 149 ALA BBB N 1
ATOM 5185 C CA . ALA B 1 149 ? 0.841 33.613 11.226 1.000 15.140 149 ALA BBB CA 1
ATOM 5186 C C . ALA B 1 149 ? -0.497 34.367 11.157 1.000 15.937 149 ALA BBB C 1
ATOM 5187 O O . ALA B 1 149 ? -0.713 35.157 10.190 1.000 14.241 149 ALA BBB O 1
ATOM 5194 N N . GLY B 1 150 ? -1.375 34.112 12.132 1.000 15.571 150 GLY BBB N 1
ATOM 5195 C CA . GLY B 1 150 ? -2.687 34.778 12.247 1.000 16.585 150 GLY BBB CA 1
ATOM 5196 C C . GLY B 1 150 ? -2.547 36.291 12.362 1.000 17.046 150 GLY BBB C 1
ATOM 5197 O O . GLY B 1 150 ? -3.481 37.028 11.994 1.000 17.633 150 GLY BBB O 1
ATOM 5201 N N . THR B 1 151 ? -1.425 36.769 12.864 1.000 16.928 151 THR BBB N 1
ATOM 5202 C CA . THR B 1 151 ? -1.198 38.221 13.012 1.000 17.433 151 THR BBB CA 1
ATOM 5203 C C . THR B 1 151 ? -0.023 38.586 12.114 1.000 17.861 151 THR BBB C 1
ATOM 5204 O O . THR B 1 151 ? 0.776 37.705 11.720 1.000 17.811 151 THR BBB O 1
ATOM 5215 N N . GLU B 1 152 ? 0.026 39.854 11.750 1.000 19.066 152 GLU BBB N 1
ATOM 5216 C CA . GLU B 1 152 ? 1.023 40.363 10.791 1.000 18.470 152 GLU BBB CA 1
ATOM 5217 C C . GLU B 1 152 ? 2.386 40.329 11.475 1.000 17.564 152 GLU BBB C 1
ATOM 5218 O O . GLU B 1 152 ? 2.507 40.890 12.584 1.000 16.318 152 GLU BBB O 1
ATOM 5230 N N . GLY B 1 153 ? 3.353 39.690 10.822 1.000 16.622 153 GLY BBB N 1
ATOM 5231 C CA . GLY B 1 153 ? 4.706 39.512 11.359 1.000 16.436 153 GLY BBB CA 1
ATOM 5232 C C . GLY B 1 153 ? 4.807 38.291 12.246 1.000 16.627 153 GLY BBB C 1
ATOM 5233 O O . GLY B 1 153 ? 5.802 38.216 12.987 1.000 17.118 153 GLY BBB O 1
ATOM 5237 N N . GLY B 1 154 ? 3.867 37.341 12.132 1.000 16.435 154 GLY BBB N 1
ATOM 5238 C CA . GLY B 1 154 ? 3.812 36.141 12.995 1.000 16.113 154 GLY BBB CA 1
ATOM 5239 C C . GLY B 1 154 ? 4.244 34.860 12.291 1.000 16.257 154 GLY BBB C 1
ATOM 5240 O O . GLY B 1 154 ? 4.703 33.925 12.988 1.000 16.390 154 GLY BBB O 1
ATOM 5244 N N . ALA B 1 155 ? 4.111 34.795 10.961 1.000 16.480 155 ALA BBB N 1
ATOM 5245 C CA . ALA B 1 155 ? 4.730 33.745 10.116 1.000 16.753 155 ALA BBB CA 1
ATOM 5246 C C . ALA B 1 155 ? 6.230 33.654 10.432 1.000 16.241 155 ALA BBB C 1
ATOM 5247 O O . ALA B 1 155 ? 6.847 34.697 10.752 1.000 15.701 155 ALA BBB O 1
ATOM 5254 N N . GLN B 1 156 ? 6.782 32.443 10.360 1.000 16.100 156 GLN BBB N 1
ATOM 5255 C CA . GLN B 1 156 ? 8.223 32.156 10.612 1.000 16.191 156 GLN BBB CA 1
ATOM 5256 C C . GLN B 1 156 ? 8.842 31.547 9.349 1.000 15.716 156 GLN BBB C 1
ATOM 5257 O O . GLN B 1 156 ? 8.119 30.830 8.608 1.000 20.229 156 GLN BBB O 1
ATOM 5271 N N . PHE B 1 157 ? 10.134 31.779 9.141 1.000 14.577 157 PHE BBB N 1
ATOM 5272 C CA . PHE B 1 157 ? 10.871 31.431 7.902 1.000 13.537 157 PHE BBB CA 1
ATOM 5273 C C . PHE B 1 157 ? 12.146 30.678 8.307 1.000 13.718 157 PHE BBB C 1
ATOM 5274 O O . PHE B 1 157 ? 13.053 31.263 8.944 1.000 13.758 157 PHE BBB O 1
ATOM 5291 N N . TYR B 1 158 ? 12.201 29.402 7.937 1.000 12.767 158 TYR BBB N 1
ATOM 5292 C CA . TYR B 1 158 ? 13.366 28.519 8.153 1.000 13.020 158 TYR BBB CA 1
ATOM 5293 C C . TYR B 1 158 ? 13.948 28.221 6.766 1.000 13.454 158 TYR BBB C 1
ATOM 5294 O O . TYR B 1 158 ? 13.244 27.694 5.887 1.000 14.331 158 TYR BBB O 1
ATOM 5312 N N . LEU B 1 159 ? 15.177 28.656 6.524 1.000 13.208 159 LEU BBB N 1
ATOM 5313 C CA . LEU B 1 159 ? 15.748 28.606 5.158 1.000 13.695 159 LEU BBB CA 1
ATOM 5314 C C . LEU B 1 159 ? 17.266 28.501 5.206 1.000 12.886 159 LEU BBB C 1
ATOM 5315 O O . LEU B 1 159 ? 17.872 28.864 6.256 1.000 12.482 159 LEU BBB O 1
ATOM 5331 N N . SER B 1 160 ? 17.825 27.984 4.112 1.000 12.307 160 SER BBB N 1
ATOM 5332 C CA . SER B 1 160 ? 19.274 27.928 3.824 1.000 13.162 160 SER BBB CA 1
ATOM 5333 C C . SER B 1 160 ? 19.475 28.123 2.317 1.000 13.441 160 SER BBB C 1
ATOM 5334 O O . SER B 1 160 ? 18.555 27.817 1.533 1.000 13.276 160 SER BBB O 1
ATOM 5342 N N . CYS B 1 161 ? 20.649 28.593 1.923 1.000 13.981 161 CYS BBB N 1
ATOM 5343 C CA . CYS B 1 161 ? 21.085 28.641 0.505 1.000 15.100 161 CYS BBB CA 1
ATOM 5344 C C . CYS B 1 161 ? 22.219 27.636 0.269 1.000 14.908 161 CYS BBB C 1
ATOM 5345 O O . CYS B 1 161 ? 23.321 27.797 0.868 1.000 15.568 161 CYS BBB O 1
ATOM 5352 N N . GLY B 1 162 ? 21.970 26.629 -0.557 1.000 14.269 162 GLY BBB N 1
ATOM 5353 C CA . GLY B 1 162 ? 23.031 25.752 -1.085 1.000 13.976 162 GLY BBB CA 1
ATOM 5354 C C . GLY B 1 162 ? 23.718 26.370 -2.297 1.000 14.379 162 GLY BBB C 1
ATOM 5355 O O . GLY B 1 162 ? 23.131 27.294 -2.914 1.000 13.193 162 GLY BBB O 1
ATOM 5359 N N . GLN B 1 163 ? 24.921 25.881 -2.621 1.000 14.124 163 GLN BBB N 1
ATOM 5360 C CA . GLN B 1 163 ? 25.714 26.256 -3.820 1.000 15.072 163 GLN BBB CA 1
ATOM 5361 C C . GLN B 1 163 ? 25.915 24.986 -4.641 1.000 15.345 163 GLN BBB C 1
ATOM 5362 O O . GLN B 1 163 ? 26.344 23.971 -4.051 1.000 15.256 163 GLN BBB O 1
ATOM 5376 N N . VAL B 1 164 ? 25.555 25.022 -5.923 1.000 15.503 164 VAL BBB N 1
ATOM 5377 C CA . VAL B 1 164 ? 25.612 23.834 -6.821 1.000 15.758 164 VAL BBB CA 1
ATOM 5378 C C . VAL B 1 164 ? 26.106 24.322 -8.171 1.000 18.004 164 VAL BBB C 1
ATOM 5379 O O . VAL B 1 164 ? 25.664 25.403 -8.583 1.000 21.048 164 VAL BBB O 1
ATOM 5392 N N . SER B 1 165 ? 26.962 23.558 -8.843 1.000 18.958 165 SER BBB N 1
ATOM 5393 C CA . SER B 1 165 ? 27.365 23.834 -10.242 1.000 18.732 165 SER BBB CA 1
ATOM 5394 C C . SER B 1 165 ? 26.654 22.838 -11.159 1.000 19.204 165 SER BBB C 1
ATOM 5395 O O . SER B 1 165 ? 26.784 21.637 -10.942 1.000 20.632 165 SER BBB O 1
ATOM 5403 N N . VAL B 1 166 ? 25.919 23.329 -12.150 1.000 19.748 166 VAL BBB N 1
ATOM 5404 C CA . VAL B 1 166 ? 25.119 22.476 -13.066 1.000 20.604 166 VAL BBB CA 1
ATOM 5405 C C . VAL B 1 166 ? 25.904 22.237 -14.359 1.000 21.513 166 VAL BBB C 1
ATOM 5406 O O . VAL B 1 166 ? 26.509 23.199 -14.877 1.000 24.272 166 VAL BBB O 1
ATOM 5419 N N . THR B 1 167 ? 25.916 20.985 -14.821 1.000 21.490 167 THR BBB N 1
ATOM 5420 C CA . THR B 1 167 ? 26.305 20.548 -16.188 1.000 22.219 167 THR BBB CA 1
ATOM 5421 C C . THR B 1 167 ? 25.118 19.753 -16.767 1.000 24.885 167 THR BBB C 1
ATOM 5422 O O . THR B 1 167 ? 24.041 19.715 -16.108 1.000 22.164 167 THR BBB O 1
ATOM 5433 N N . GLY B 1 168 ? 25.275 19.166 -17.964 1.000 25.521 168 GLY BBB N 1
ATOM 5434 C CA . GLY B 1 168 ? 24.205 18.413 -18.654 1.000 25.571 168 GLY BBB CA 1
ATOM 5435 C C . GLY B 1 168 ? 22.945 19.245 -18.812 1.000 26.064 168 GLY BBB C 1
ATOM 5436 O O . GLY B 1 168 ? 21.839 18.648 -18.816 1.000 24.534 168 GLY BBB O 1
ATOM 5440 N N . GLY B 1 169 ? 23.115 20.571 -18.940 1.000 26.817 169 GLY BBB N 1
ATOM 5441 C CA . GLY B 1 169 ? 22.030 21.571 -18.939 1.000 27.391 169 GLY BBB CA 1
ATOM 5442 C C . GLY B 1 169 ? 21.350 21.677 -20.297 1.000 28.818 169 GLY BBB C 1
ATOM 5443 O O . GLY B 1 169 ? 21.894 21.138 -21.270 1.000 29.840 169 GLY BBB O 1
ATOM 5447 N N . GLY B 1 170 ? 20.192 22.338 -20.342 1.000 29.257 170 GLY BBB N 1
ATOM 5448 C CA . GLY B 1 170 ? 19.364 22.570 -21.543 1.000 31.922 170 GLY BBB CA 1
ATOM 5449 C C . GLY B 1 170 ? 19.325 24.051 -21.866 1.000 32.194 170 GLY BBB C 1
ATOM 5450 O O . GLY B 1 170 ? 20.286 24.742 -21.451 1.000 32.280 170 GLY BBB O 1
ATOM 5454 N N . ASN B 1 171 ? 18.269 24.538 -22.531 1.000 31.668 171 ASN BBB N 1
ATOM 5455 C CA . ASN B 1 171 ? 18.158 25.965 -22.963 1.000 32.507 171 ASN BBB CA 1
ATOM 5456 C C . ASN B 1 171 ? 16.864 26.578 -22.429 1.000 28.795 171 ASN BBB C 1
ATOM 5457 O O . ASN B 1 171 ? 16.260 27.390 -23.129 1.000 26.607 171 ASN BBB O 1
ATOM 5468 N N . GLY B 1 172 ? 16.463 26.185 -21.225 1.000 26.778 172 GLY BBB N 1
ATOM 5469 C CA . GLY B 1 172 ? 15.294 26.745 -20.529 1.000 26.509 172 GLY BBB CA 1
ATOM 5470 C C . GLY B 1 172 ? 15.538 28.198 -20.178 1.000 24.924 172 GLY BBB C 1
ATOM 5471 O O . GLY B 1 172 ? 16.730 28.596 -20.088 1.000 25.475 172 GLY BBB O 1
ATOM 5475 N N . ASP B 1 173 ? 14.455 28.949 -19.979 1.000 23.213 173 ASP BBB N 1
ATOM 5476 C CA . ASP B 1 173 ? 14.458 30.406 -19.692 1.000 24.036 173 ASP BBB CA 1
ATOM 5477 C C . ASP B 1 173 ? 13.691 30.653 -18.392 1.000 22.106 173 ASP BBB C 1
ATOM 5478 O O . ASP B 1 173 ? 12.524 31.040 -18.419 1.000 21.942 173 ASP BBB O 1
ATOM 5487 N N . PRO B 1 174 ? 14.330 30.452 -17.220 1.000 20.251 174 PRO BBB N 1
ATOM 5488 C CA . PRO B 1 174 ? 13.623 30.504 -15.945 1.000 20.056 174 PRO BBB CA 1
ATOM 5489 C C . PRO B 1 174 ? 12.917 31.854 -15.776 1.000 18.275 174 PRO BBB C 1
ATOM 5490 O O . PRO B 1 174 ? 13.552 32.886 -15.854 1.000 16.111 174 PRO BBB O 1
ATOM 5501 N N . ALA B 1 175 ? 11.603 31.798 -15.604 1.000 18.136 175 ALA BBB N 1
ATOM 5502 C CA . ALA B 1 175 ? 10.720 32.968 -15.402 1.000 18.639 175 ALA BBB CA 1
ATOM 5503 C C . ALA B 1 175 ? 9.504 32.485 -14.615 1.000 18.450 175 ALA BBB C 1
ATOM 5504 O O . ALA B 1 175 ? 9.083 31.347 -14.793 1.000 20.336 175 ALA BBB O 1
ATOM 5511 N N . PRO B 1 176 ? 8.870 33.338 -13.785 1.000 17.341 176 PRO BBB N 1
ATOM 5512 C CA . PRO B 1 176 ? 9.326 34.716 -13.586 1.000 16.540 176 PRO BBB CA 1
ATOM 5513 C C . PRO B 1 176 ? 10.436 34.792 -12.533 1.000 17.110 176 PRO BBB C 1
ATOM 5514 O O . PRO B 1 176 ? 10.592 33.851 -11.736 1.000 16.615 176 PRO BBB O 1
ATOM 5525 N N . LEU B 1 177 ? 11.169 35.907 -12.537 1.000 16.669 177 LEU BBB N 1
ATOM 5526 C CA . LEU B 1 177 ? 12.271 36.151 -11.575 1.000 16.962 177 LEU BBB CA 1
ATOM 5527 C C . LEU B 1 177 ? 11.835 37.225 -10.569 1.000 16.467 177 LEU BBB C 1
ATOM 5528 O O . LEU B 1 177 ? 11.161 38.217 -10.987 1.000 14.653 177 LEU BBB O 1
ATOM 5544 N N . VAL B 1 178 ? 12.210 36.996 -9.293 1.000 15.571 178 VAL BBB N 1
ATOM 5545 C CA . VAL B 1 178 ? 11.871 37.841 -8.114 1.000 14.535 178 VAL BBB CA 1
ATOM 5546 C C . VAL B 1 178 ? 13.125 38.051 -7.266 1.000 14.185 178 VAL BBB C 1
ATOM 5547 O O . VAL B 1 178 ? 14.113 37.319 -7.459 1.000 13.286 178 VAL BBB O 1
ATOM 5560 N N . ALA B 1 179 ? 13.051 39.035 -6.374 1.000 13.978 179 ALA BBB N 1
ATOM 5561 C CA . ALA B 1 179 ? 14.128 39.444 -5.451 1.000 13.696 179 ALA BBB CA 1
ATOM 5562 C C . ALA B 1 179 ? 13.748 39.015 -4.037 1.000 12.949 179 ALA BBB C 1
ATOM 5563 O O . ALA B 1 179 ? 12.558 38.961 -3.717 1.000 12.735 179 ALA BBB O 1
ATOM 5570 N N . PHE B 1 180 ? 14.760 38.675 -3.254 1.000 13.076 180 PHE BBB N 1
ATOM 5571 C CA . PHE B 1 180 ? 14.694 38.381 -1.802 1.000 13.590 180 PHE BBB CA 1
ATOM 5572 C C . PHE B 1 180 ? 15.677 39.305 -1.083 1.000 13.678 180 PHE BBB C 1
ATOM 5573 O O . PHE B 1 180 ? 16.872 39.208 -1.291 1.000 13.165 180 PHE BBB O 1
ATOM 5590 N N . PRO B 1 181 ? 15.241 40.269 -0.253 1.000 14.323 181 PRO BBB N 1
ATOM 5591 C CA . PRO B 1 181 ? 13.824 40.591 -0.084 1.000 14.042 181 PRO BBB CA 1
ATOM 5592 C C . PRO B 1 181 ? 13.167 41.186 -1.341 1.000 15.204 181 PRO BBB C 1
ATOM 5593 O O . PRO B 1 181 ? 13.894 41.596 -2.267 1.000 15.128 181 PRO BBB O 1
ATOM 5604 N N . GLY B 1 182 ? 11.827 41.197 -1.356 1.000 16.154 182 GLY BBB N 1
ATOM 5605 C CA . GLY B 1 182 ? 10.981 41.866 -2.374 1.000 16.749 182 GLY BBB CA 1
ATOM 5606 C C . GLY B 1 182 ? 9.862 40.970 -2.887 1.000 17.294 182 GLY BBB C 1
ATOM 5607 O O . GLY B 1 182 ? 8.803 41.506 -3.259 1.000 18.283 182 GLY BBB O 1
ATOM 5611 N N . ALA B 1 183 ? 10.088 39.656 -2.930 1.000 16.534 183 ALA BBB N 1
ATOM 5612 C CA . ALA B 1 183 ? 9.106 38.663 -3.420 1.000 16.853 183 ALA BBB CA 1
ATOM 5613 C C . ALA B 1 183 ? 7.954 38.550 -2.410 1.000 16.252 183 ALA BBB C 1
ATOM 5614 O O . ALA B 1 183 ? 6.824 38.375 -2.851 1.000 16.835 183 ALA BBB O 1
ATOM 5621 N N . TYR B 1 184 ? 8.226 38.656 -1.108 1.000 15.642 184 TYR BBB N 1
ATOM 5622 C CA . TYR B 1 184 ? 7.190 38.503 -0.056 1.000 16.070 184 TYR BBB CA 1
ATOM 5623 C C . TYR B 1 184 ? 6.784 39.852 0.534 1.000 15.773 184 TYR BBB C 1
ATOM 5624 O O . TYR B 1 184 ? 7.620 40.779 0.671 1.000 14.522 184 TYR BBB O 1
ATOM 5642 N N . ASP B 1 185 ? 5.497 39.926 0.878 1.000 16.302 185 ASP BBB N 1
ATOM 5643 C CA . ASP B 1 185 ? 4.842 41.054 1.584 1.000 18.023 185 ASP BBB CA 1
ATOM 5644 C C . ASP B 1 185 ? 4.239 40.501 2.868 1.000 17.159 185 ASP BBB C 1
ATOM 5645 O O . ASP B 1 185 ? 3.614 39.454 2.847 1.000 17.928 185 ASP BBB O 1
ATOM 5654 N N . PRO B 1 186 ? 4.393 41.155 4.032 1.000 16.891 186 PRO BBB N 1
ATOM 5655 C CA . PRO B 1 186 ? 3.810 40.635 5.263 1.000 17.222 186 PRO BBB CA 1
ATOM 5656 C C . PRO B 1 186 ? 2.286 40.472 5.219 1.000 18.734 186 PRO BBB C 1
ATOM 5657 O O . PRO B 1 186 ? 1.770 39.816 6.113 1.000 18.054 186 PRO BBB O 1
ATOM 5668 N N . THR B 1 187 ? 1.620 41.066 4.219 1.000 20.395 187 THR BBB N 1
ATOM 5669 C CA . THR B 1 187 ? 0.147 41.006 3.991 1.000 21.690 187 THR BBB CA 1
ATOM 5670 C C . THR B 1 187 ? -0.240 39.853 3.047 1.000 21.676 187 THR BBB C 1
ATOM 5671 O O . THR B 1 187 ? -1.427 39.579 2.998 1.000 21.742 187 THR BBB O 1
ATOM 5682 N N . ASP B 1 188 ? 0.706 39.202 2.345 1.000 21.504 188 ASP BBB N 1
ATOM 5683 C CA . ASP B 1 188 ? 0.452 38.090 1.373 1.000 21.743 188 ASP BBB CA 1
ATOM 5684 C C . ASP B 1 188 ? -0.508 37.072 2.003 1.000 19.902 188 ASP BBB C 1
ATOM 5685 O O . ASP B 1 188 ? -0.449 36.797 3.196 1.000 21.244 188 ASP BBB O 1
ATOM 5694 N N . PRO B 1 189 ? -1.478 36.518 1.249 1.000 18.886 189 PRO BBB N 1
ATOM 5695 C CA . PRO B 1 189 ? -2.466 35.598 1.824 1.000 18.991 189 PRO BBB CA 1
ATOM 5696 C C . PRO B 1 189 ? -1.919 34.192 2.128 1.000 17.470 189 PRO BBB C 1
ATOM 5697 O O . PRO B 1 189 ? -2.576 33.420 2.792 1.000 16.197 189 PRO BBB O 1
ATOM 5708 N N . GLY B 1 190 ? -0.722 33.896 1.635 1.000 16.442 190 GLY BBB N 1
ATOM 5709 C CA . GLY B 1 190 ? 0.049 32.700 2.020 1.000 16.033 190 GLY BBB CA 1
ATOM 5710 C C . GLY B 1 190 ? 0.924 32.909 3.252 1.000 15.203 190 GLY BBB C 1
ATOM 5711 O O . GLY B 1 190 ? 1.477 31.894 3.722 1.000 14.271 190 GLY BBB O 1
ATOM 5715 N N . ILE B 1 191 ? 1.024 34.150 3.753 1.000 14.018 191 ILE BBB N 1
ATOM 5716 C CA . ILE B 1 191 ? 1.909 34.560 4.880 1.000 14.915 191 ILE BBB CA 1
ATOM 5717 C C . ILE B 1 191 ? 1.074 35.043 6.074 1.000 15.853 191 ILE BBB C 1
ATOM 5718 O O . ILE B 1 191 ? 1.390 34.643 7.219 1.000 16.874 191 ILE BBB O 1
ATOM 5734 N N . LEU B 1 192 ? 0.128 35.947 5.826 1.000 16.780 192 LEU BBB N 1
ATOM 5735 C CA . LEU B 1 192 ? -0.807 36.502 6.839 1.000 17.963 192 LEU BBB CA 1
ATOM 5736 C C . LEU B 1 192 ? -2.116 35.715 6.766 1.000 18.230 192 LEU BBB C 1
ATOM 5737 O O . LEU B 1 192 ? -2.946 36.001 5.858 1.000 18.947 192 LEU BBB O 1
ATOM 5753 N N . ILE B 1 193 ? -2.283 34.745 7.664 1.000 17.657 193 ILE BBB N 1
ATOM 5754 C CA . ILE B 1 193 ? -3.355 33.722 7.524 1.000 17.624 193 ILE BBB CA 1
ATOM 5755 C C . ILE B 1 193 ? -3.578 32.999 8.851 1.000 18.044 193 ILE BBB C 1
ATOM 5756 O O . ILE B 1 193 ? -2.584 32.672 9.541 1.000 17.717 193 ILE BBB O 1
ATOM 5772 N N . ASN B 1 194 ? -4.852 32.725 9.149 1.000 17.116 194 ASN BBB N 1
ATOM 5773 C CA . ASN B 1 194 ? -5.285 31.888 10.287 1.000 17.092 194 ASN BBB CA 1
ATOM 5774 C C . ASN B 1 194 ? -5.606 30.472 9.810 1.000 17.577 194 ASN BBB C 1
ATOM 5775 O O . ASN B 1 194 ? -6.722 30.239 9.283 1.000 18.273 194 ASN BBB O 1
ATOM 5786 N N . ILE B 1 195 ? -4.708 29.534 10.093 1.000 17.757 195 ILE BBB N 1
ATOM 5787 C CA . ILE B 1 195 ? -4.762 28.143 9.562 1.000 19.365 195 ILE BBB CA 1
ATOM 5788 C C . ILE B 1 195 ? -5.718 27.289 10.397 1.000 20.076 195 ILE BBB C 1
ATOM 5789 O O . ILE B 1 195 ? -5.949 26.152 9.991 1.000 21.863 195 ILE BBB O 1
ATOM 5805 N N . TYR B 1 196 ? -6.200 27.796 11.537 1.000 22.089 196 TYR BBB N 1
ATOM 5806 C CA . TYR B 1 196 ? -7.105 27.098 12.489 1.000 22.780 196 TYR BBB CA 1
ATOM 5807 C C . TYR B 1 196 ? -8.550 27.546 12.232 1.000 26.473 196 TYR BBB C 1
ATOM 5808 O O . TYR B 1 196 ? -9.368 26.646 11.970 1.000 24.723 196 TYR BBB O 1
ATOM 5826 N N . TRP B 1 197 ? -8.763 28.882 12.257 1.000 32.391 197 TRP BBB N 1
ATOM 5827 C CA . TRP B 1 197 ? -9.996 29.743 12.269 1.000 36.787 197 TRP BBB CA 1
ATOM 5828 C C . TRP B 1 197 ? -11.120 29.131 11.447 1.000 34.276 197 TRP BBB C 1
ATOM 5829 O O . TRP B 1 197 ? -11.720 28.185 11.952 1.000 37.746 197 TRP BBB O 1
ATOM 5850 N N . PRO B 1 198 ? -11.510 29.643 10.241 1.000 29.626 198 PRO BBB N 1
ATOM 5851 C CA . PRO B 1 198 ? -12.136 28.803 9.231 1.000 25.272 198 PRO BBB CA 1
ATOM 5852 C C . PRO B 1 198 ? -10.924 28.067 8.670 1.000 21.079 198 PRO BBB C 1
ATOM 5853 O O . PRO B 1 198 ? -9.954 28.726 8.411 1.000 16.879 198 PRO BBB O 1
ATOM 5864 N N . VAL B 1 199 ? -11.000 26.743 8.584 1.000 19.454 199 VAL BBB N 1
ATOM 5865 C CA . VAL B 1 199 ? -9.897 25.898 8.060 1.000 19.540 199 VAL BBB CA 1
ATOM 5866 C C . VAL B 1 199 ? -9.755 26.291 6.593 1.000 19.747 199 VAL BBB C 1
ATOM 5867 O O . VAL B 1 199 ? -10.689 26.056 5.836 1.000 18.027 199 VAL BBB O 1
ATOM 5880 N N . PRO B 1 200 ? -8.659 26.990 6.176 1.000 20.361 200 PRO BBB N 1
ATOM 5881 C CA . PRO B 1 200 ? -8.455 27.398 4.784 1.000 19.654 200 PRO BBB CA 1
ATOM 5882 C C . PRO B 1 200 ? -8.825 26.321 3.758 1.000 18.603 200 PRO BBB C 1
ATOM 5883 O O . PRO B 1 200 ? -8.457 25.178 3.926 1.000 18.372 200 PRO BBB O 1
ATOM 5894 N N . THR B 1 201 ? -9.556 26.771 2.747 1.000 17.793 201 THR BBB N 1
ATOM 5895 C CA . THR B 1 201 ? -10.073 26.017 1.594 1.000 20.129 201 THR BBB CA 1
ATOM 5896 C C . THR B 1 201 ? -8.961 25.785 0.557 1.000 22.112 201 THR BBB C 1
ATOM 5897 O O . THR B 1 201 ? -8.858 24.641 0.076 1.000 23.159 201 THR BBB O 1
ATOM 5908 N N . ASN B 1 202 ? -8.221 26.849 0.183 1.000 22.473 202 ASN BBB N 1
ATOM 5909 C CA . ASN B 1 202 ? -7.411 26.961 -1.072 1.000 22.301 202 ASN BBB CA 1
ATOM 5910 C C . ASN B 1 202 ? -6.075 27.644 -0.755 1.000 21.815 202 ASN BBB C 1
ATOM 5911 O O . ASN B 1 202 ? -5.732 28.641 -1.434 1.000 21.184 202 ASN BBB O 1
ATOM 5922 N N . TYR B 1 203 ? -5.364 27.161 0.265 1.000 20.995 203 TYR BBB N 1
ATOM 5923 C CA . TYR B 1 203 ? -4.098 27.778 0.715 1.000 21.441 203 TYR BBB CA 1
ATOM 5924 C C . TYR B 1 203 ? -3.178 27.983 -0.494 1.000 21.081 203 TYR BBB C 1
ATOM 5925 O O . TYR B 1 203 ? -2.871 27.005 -1.181 1.000 20.551 203 TYR BBB O 1
ATOM 5943 N N . THR B 1 204 ? -2.744 29.230 -0.694 1.000 22.445 204 THR BBB N 1
ATOM 5944 C CA . THR B 1 204 ? -1.863 29.711 -1.798 1.000 23.880 204 THR BBB CA 1
ATOM 5945 C C . THR B 1 204 ? -0.464 29.995 -1.243 1.000 23.247 204 THR BBB C 1
ATOM 5946 O O . THR B 1 204 ? -0.304 31.019 -0.581 1.000 21.602 204 THR BBB O 1
ATOM 5957 N N . PRO B 1 205 ? 0.595 29.173 -1.511 1.000 21.936 205 PRO BBB N 1
ATOM 5958 C CA . PRO B 1 205 ? 1.955 29.537 -1.095 1.000 20.812 205 PRO BBB CA 1
ATOM 5959 C C . PRO B 1 205 ? 2.310 30.906 -1.684 1.000 19.392 205 PRO BBB C 1
ATOM 5960 O O . PRO B 1 205 ? 1.859 31.257 -2.769 1.000 18.597 205 PRO BBB O 1
ATOM 5971 N N . PRO B 1 206 ? 3.095 31.748 -0.978 1.000 19.527 206 PRO BBB N 1
ATOM 5972 C CA . PRO B 1 206 ? 3.457 33.061 -1.502 1.000 18.564 206 PRO BBB CA 1
ATOM 5973 C C . PRO B 1 206 ? 4.524 32.930 -2.593 1.000 19.530 206 PRO BBB C 1
ATOM 5974 O O . PRO B 1 206 ? 5.003 31.827 -2.792 1.000 20.987 206 PRO BBB O 1
ATOM 5985 N N . GLY B 1 207 ? 4.899 34.061 -3.209 1.000 19.514 207 GLY BBB N 1
ATOM 5986 C CA . GLY B 1 207 ? 5.967 34.167 -4.215 1.000 17.691 207 GLY BBB CA 1
ATOM 5987 C C . GLY B 1 207 ? 5.399 33.891 -5.594 1.000 17.315 207 GLY BBB C 1
ATOM 5988 O O . GLY B 1 207 ? 4.193 33.671 -5.714 1.000 14.916 207 GLY BBB O 1
ATOM 5992 N N . PRO B 1 208 ? 6.271 33.906 -6.636 1.000 16.566 208 PRO BBB N 1
ATOM 5993 C CA . PRO B 1 208 ? 5.881 33.633 -8.024 1.000 16.432 208 PRO BBB CA 1
ATOM 5994 C C . PRO B 1 208 ? 5.556 32.166 -8.372 1.000 16.737 208 PRO BBB C 1
ATOM 5995 O O . PRO B 1 208 ? 5.856 31.285 -7.584 1.000 15.325 208 PRO BBB O 1
ATOM 6006 N N . LYS B 1 209 ? 4.943 31.944 -9.550 1.000 17.080 209 LYS BBB N 1
ATOM 6007 C CA . LYS B 1 209 ? 4.551 30.601 -10.064 1.000 17.401 209 LYS BBB CA 1
ATOM 6008 C C . LYS B 1 209 ? 5.831 29.777 -10.251 1.000 18.210 209 LYS BBB C 1
ATOM 6009 O O . LYS B 1 209 ? 6.917 30.369 -10.464 1.000 18.876 209 LYS BBB O 1
ATOM 6015 N N . VAL B 1 210 ? 5.715 28.460 -10.101 1.000 18.282 210 VAL BBB N 1
ATOM 6016 C CA . VAL B 1 210 ? 6.809 27.466 -10.295 1.000 19.171 210 VAL BBB CA 1
ATOM 6017 C C . VAL B 1 210 ? 7.281 27.537 -11.763 1.000 20.059 210 VAL BBB C 1
ATOM 6018 O O . VAL B 1 210 ? 6.433 27.502 -12.674 1.000 19.757 210 VAL BBB O 1
ATOM 6031 N N . TRP B 1 211 ? 8.586 27.638 -11.999 1.000 21.932 211 TRP BBB N 1
ATOM 6032 C CA . TRP B 1 211 ? 9.173 27.421 -13.341 1.000 23.192 211 TRP BBB CA 1
ATOM 6033 C C . TRP B 1 211 ? 9.720 25.987 -13.410 1.000 26.673 211 TRP BBB C 1
ATOM 6034 O O . TRP B 1 211 ? 10.442 25.585 -12.478 1.000 28.357 211 TRP BBB O 1
ATOM 6055 N N . SER B 1 212 ? 9.406 25.234 -14.469 1.000 32.220 212 SER BBB N 1
ATOM 6056 C CA . SER B 1 212 ? 9.868 23.828 -14.666 1.000 36.087 212 SER BBB CA 1
ATOM 6057 C C . SER B 1 212 ? 10.493 23.654 -16.059 1.000 39.311 212 SER BBB C 1
ATOM 6058 O O . SER B 1 212 ? 10.221 24.487 -16.969 1.000 39.838 212 SER BBB O 1
ATOM 6066 N N . GLY B 1 213 ? 11.296 22.597 -16.215 1.000 43.245 213 GLY BBB N 1
ATOM 6067 C CA . GLY B 1 213 ? 12.161 22.362 -17.391 1.000 46.886 213 GLY BBB CA 1
ATOM 6068 C C . GLY B 1 213 ? 12.439 20.885 -17.631 1.000 51.778 213 GLY BBB C 1
ATOM 6069 O O . GLY B 1 213 ? 13.132 20.239 -16.846 1.000 52.077 213 GLY BBB O 1
ATOM 6096 N N . TYR C 1 2 ? 0.902 24.610 23.208 1.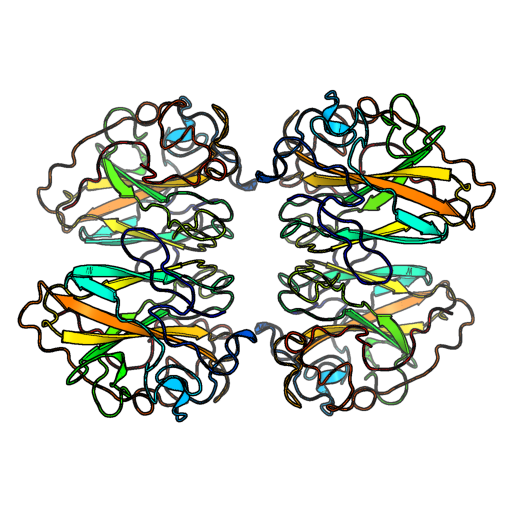000 14.705 2 TYR CCC N 1
ATOM 6097 C CA . TYR C 1 2 ? 0.099 23.659 23.953 1.000 15.492 2 TYR CCC CA 1
ATOM 6098 C C . TYR C 1 2 ? -0.790 24.450 24.918 1.000 15.760 2 TYR CCC C 1
ATOM 6099 O O . TYR C 1 2 ? -0.473 25.633 25.229 1.000 15.162 2 TYR CCC O 1
ATOM 6117 N N . VAL C 1 3 ? -1.866 23.813 25.378 1.000 16.095 3 VAL CCC N 1
ATOM 6118 C CA . VAL C 1 3 ? -2.739 24.343 26.465 1.000 16.902 3 VAL CCC CA 1
ATOM 6119 C C . VAL C 1 3 ? -2.878 23.299 27.582 1.000 15.691 3 VAL CCC C 1
ATOM 6120 O O . VAL C 1 3 ? -2.565 22.109 27.366 1.000 14.088 3 VAL CCC O 1
ATOM 6133 N N . PHE C 1 4 ? -3.276 23.763 28.761 1.000 14.960 4 PHE CCC N 1
ATOM 6134 C CA . PHE C 1 4 ? -3.585 22.929 29.941 1.000 14.922 4 PHE CCC CA 1
ATOM 6135 C C . PHE C 1 4 ? -5.091 22.994 30.136 1.000 15.613 4 PHE CCC C 1
ATOM 6136 O O . PHE C 1 4 ? -5.569 23.884 30.820 1.000 15.822 4 PHE CCC O 1
ATOM 6153 N N . PRO C 1 5 ? -5.892 22.117 29.489 1.000 17.089 5 PRO CCC N 1
ATOM 6154 C CA . PRO C 1 5 ? -7.350 22.290 29.443 1.000 17.021 5 PRO CCC CA 1
ATOM 6155 C C . PRO C 1 5 ? -8.178 21.731 30.610 1.000 16.524 5 PRO CCC C 1
ATOM 6156 O O . PRO C 1 5 ? -9.279 22.162 30.781 1.000 15.504 5 PRO CCC O 1
ATOM 6167 N N . ALA C 1 6 ? -7.649 20.779 31.379 1.000 17.134 6 ALA CCC N 1
ATOM 6168 C CA . ALA C 1 6 ? -8.460 20.003 32.343 1.000 16.676 6 ALA CCC CA 1
ATOM 6169 C C . ALA C 1 6 ? -7.654 19.594 33.573 1.000 16.114 6 ALA CCC C 1
ATOM 6170 O O . ALA C 1 6 ? -6.534 19.107 33.425 1.000 16.004 6 ALA CCC O 1
ATOM 6177 N N . LEU C 1 7 ? -8.269 19.704 34.740 1.000 15.682 7 LEU CCC N 1
ATOM 6178 C CA . LEU C 1 7 ? -7.737 19.101 35.980 1.000 15.838 7 LEU CCC CA 1
ATOM 6179 C C . LEU C 1 7 ? -7.813 17.574 35.903 1.000 16.075 7 LEU CCC C 1
ATOM 6180 O O . LEU C 1 7 ? -8.801 17.031 35.361 1.000 14.670 7 LEU CCC O 1
ATOM 6196 N N . VAL C 1 8 ? -6.803 16.930 36.476 1.000 16.012 8 VAL CCC N 1
ATOM 6197 C CA . VAL C 1 8 ? -6.715 15.461 36.679 1.000 16.901 8 VAL CCC CA 1
ATOM 6198 C C . VAL C 1 8 ? -6.851 15.201 38.179 1.000 18.446 8 VAL CCC C 1
ATOM 6199 O O . VAL C 1 8 ? -6.112 15.843 38.965 1.000 17.425 8 VAL CCC O 1
ATOM 6212 N N . GLN C 1 9 ? -7.751 14.284 38.550 1.000 19.273 9 GLN CCC N 1
ATOM 6213 C CA . GLN C 1 9 ? -7.959 13.840 39.953 1.000 20.350 9 GLN CCC CA 1
ATOM 6214 C C . GLN C 1 9 ? -8.193 12.321 39.987 1.000 22.050 9 GLN CCC C 1
ATOM 6215 O O . GLN C 1 9 ? -8.929 11.791 39.095 1.000 20.295 9 GLN CCC O 1
ATOM 6229 N N . ASP C 1 10 ? -7.608 11.659 40.994 1.000 23.386 10 ASP CCC N 1
ATOM 6230 C CA . ASP C 1 10 ? -7.770 10.210 41.262 1.000 24.646 10 ASP CCC CA 1
ATOM 6231 C C . ASP C 1 10 ? -7.624 9.472 39.928 1.000 23.019 10 ASP CCC C 1
ATOM 6232 O O . ASP C 1 10 ? -8.542 8.727 39.581 1.000 20.719 10 ASP CCC O 1
ATOM 6241 N N . GLY C 1 11 ? -6.539 9.763 39.201 1.000 23.421 11 GLY CCC N 1
ATOM 6242 C CA . GLY C 1 11 ? -6.064 9.020 38.012 1.000 24.021 11 GLY CCC CA 1
ATOM 6243 C C . GLY C 1 11 ? -6.903 9.199 36.744 1.000 24.190 11 GLY CCC C 1
ATOM 6244 O O . GLY C 1 11 ? -6.688 8.404 35.782 1.000 24.253 11 GLY CCC O 1
ATOM 6248 N N . ALA C 1 12 ? -7.807 10.186 36.680 1.000 21.975 12 ALA CCC N 1
ATOM 6249 C CA . ALA C 1 12 ? -8.622 10.437 35.466 1.000 22.556 12 ALA CCC CA 1
ATOM 6250 C C . ALA C 1 12 ? -8.721 11.936 35.183 1.000 22.142 12 ALA CCC C 1
ATOM 6251 O O . ALA C 1 12 ? -8.526 12.748 36.110 1.000 23.305 12 ALA CCC O 1
ATOM 6258 N N . ALA C 1 13 ? -8.962 12.288 33.923 1.000 20.429 13 ALA CCC N 1
ATOM 6259 C CA . ALA C 1 13 ? -9.144 13.687 33.501 1.000 19.153 13 ALA CCC CA 1
ATOM 6260 C C . ALA C 1 13 ? -10.603 14.037 33.795 1.000 19.370 13 ALA CCC C 1
ATOM 6261 O O . ALA C 1 13 ? -11.446 13.128 33.733 1.000 18.951 13 ALA CCC O 1
ATOM 6268 N N . THR C 1 14 ? -10.857 15.286 34.182 1.000 19.072 14 THR CCC N 1
ATOM 6269 C CA . THR C 1 14 ? -12.175 15.961 34.106 1.000 18.475 14 THR CCC CA 1
ATOM 6270 C C . THR C 1 14 ? -12.271 16.547 32.698 1.000 19.165 14 THR CCC C 1
ATOM 6271 O O . THR C 1 14 ? -11.299 16.402 31.936 1.000 20.921 14 THR CCC O 1
ATOM 6282 N N . GLY C 1 15 ? -13.407 17.137 32.347 1.000 18.922 15 GLY CCC N 1
ATOM 6283 C CA . GLY C 1 15 ? -13.688 17.543 30.958 1.000 18.353 15 GLY CCC CA 1
ATOM 6284 C C . GLY C 1 15 ? -12.920 18.795 30.616 1.000 17.726 15 GLY CCC C 1
ATOM 6285 O O . GLY C 1 15 ? -12.685 19.592 31.533 1.000 17.888 15 GLY CCC O 1
ATOM 6289 N N . ASP C 1 16 ? -12.493 18.945 29.365 1.000 16.931 16 ASP CCC N 1
ATOM 6290 C CA . ASP C 1 16 ? -11.746 20.152 28.930 1.000 18.080 16 ASP CCC CA 1
ATOM 6291 C C . ASP C 1 16 ? -12.495 21.423 29.382 1.000 17.457 16 ASP CCC C 1
ATOM 6292 O O . ASP C 1 16 ? -13.676 21.553 29.038 1.000 16.328 16 ASP CCC O 1
ATOM 6301 N N . TRP C 1 17 ? -11.832 22.302 30.151 1.000 17.677 17 TRP CCC N 1
ATOM 6302 C CA . TRP C 1 17 ? -12.302 23.655 30.586 1.000 16.822 17 TRP CCC CA 1
ATOM 6303 C C . TRP C 1 17 ? -13.486 23.557 31.539 1.000 17.769 17 TRP CCC C 1
ATOM 6304 O O . TRP C 1 17 ? -14.168 24.581 31.691 1.000 19.573 17 TRP CCC O 1
ATOM 6325 N N . LYS C 1 18 ? -13.738 22.395 32.154 1.000 18.050 18 LYS CCC N 1
ATOM 6326 C CA A LYS C 1 18 ? -14.858 22.210 33.126 0.500 17.733 18 LYS CCC CA 1
ATOM 6327 C CA B LYS C 1 18 ? -14.862 22.229 33.118 0.500 17.522 18 LYS CCC CA 1
ATOM 6328 C C . LYS C 1 18 ? -14.501 22.930 34.437 1.000 17.336 18 LYS CCC C 1
ATOM 6329 O O . LYS C 1 18 ? -15.255 23.851 34.836 1.000 17.806 18 LYS CCC O 1
ATOM 6365 N N . TYR C 1 19 ? -13.388 22.530 35.056 1.000 15.363 19 TYR CCC N 1
ATOM 6366 C CA . TYR C 1 19 ? -12.870 23.146 36.296 1.000 14.525 19 TYR CCC CA 1
ATOM 6367 C C . TYR C 1 19 ? -11.641 23.984 35.969 1.000 13.944 19 TYR CCC C 1
ATOM 6368 O O . TYR C 1 19 ? -10.884 24.256 36.894 1.000 13.297 19 TYR CCC O 1
ATOM 6386 N N . VAL C 1 20 ? -11.434 24.321 34.698 1.000 13.779 20 VAL CCC N 1
ATOM 6387 C CA . VAL C 1 20 ? -10.309 25.190 34.245 1.000 13.481 20 VAL CCC CA 1
ATOM 6388 C C . VAL C 1 20 ? -10.910 26.336 33.441 1.000 13.510 20 VAL CCC C 1
ATOM 6389 O O . VAL C 1 20 ? -11.861 26.133 32.665 1.000 14.441 20 VAL CCC O 1
ATOM 6402 N N . ARG C 1 21 ? -10.401 27.528 33.670 1.000 13.724 21 ARG CCC N 1
ATOM 6403 C CA . ARG C 1 21 ? -10.925 28.744 33.013 1.000 13.924 21 ARG CCC CA 1
ATOM 6404 C C . ARG C 1 21 ? -10.459 28.745 31.558 1.000 13.801 21 ARG CCC C 1
ATOM 6405 O O . ARG C 1 21 ? -9.233 28.924 31.324 1.000 13.674 21 ARG CCC O 1
ATOM 6426 N N . ASP C 1 22 ? -11.371 28.542 30.610 1.000 13.303 22 ASP CCC N 1
ATOM 6427 C CA . ASP C 1 22 ? -11.025 28.658 29.170 1.000 12.983 22 ASP CCC CA 1
ATOM 6428 C C . ASP C 1 22 ? -10.596 30.105 28.896 1.000 13.726 22 ASP CCC C 1
ATOM 6429 O O . ASP C 1 22 ? -11.022 31.008 29.637 1.000 13.826 22 ASP CCC O 1
ATOM 6438 N N . TRP C 1 23 ? -9.779 30.342 27.874 1.000 14.843 23 TRP CCC N 1
ATOM 6439 C CA . TRP C 1 23 ? -9.274 31.704 27.579 1.000 15.882 23 TRP CCC CA 1
ATOM 6440 C C . TRP C 1 23 ? -9.387 32.021 26.081 1.000 16.526 23 TRP CCC C 1
ATOM 6441 O O . TRP C 1 23 ? -9.378 31.068 25.264 1.000 16.356 23 TRP CCC O 1
ATOM 6462 N N . THR C 1 24 ? -9.572 33.308 25.756 1.000 16.922 24 THR CCC N 1
ATOM 6463 C CA . THR C 1 24 ? -9.787 33.796 24.378 1.000 16.403 24 THR CCC CA 1
ATOM 6464 C C . THR C 1 24 ? -8.603 33.374 23.523 1.000 16.706 24 THR CCC C 1
ATOM 6465 O O . THR C 1 24 ? -7.479 33.852 23.818 1.000 15.398 24 THR CCC O 1
ATOM 6476 N N . GLY C 1 25 ? -8.873 32.548 22.505 1.000 17.107 25 GLY CCC N 1
ATOM 6477 C CA . GLY C 1 25 ? -7.885 32.056 21.530 1.000 17.245 25 GLY CCC CA 1
ATOM 6478 C C . GLY C 1 25 ? -7.257 30.727 21.938 1.000 17.028 25 GLY CCC C 1
ATOM 6479 O O . GLY C 1 25 ? -6.228 30.370 21.327 1.000 17.296 25 GLY CCC O 1
ATOM 6483 N N . SER C 1 26 ? -7.845 30.001 22.901 1.000 15.798 26 SER CCC N 1
ATOM 6484 C CA . SER C 1 26 ? -7.323 28.702 23.402 1.000 15.303 26 SER CCC CA 1
ATOM 6485 C C . SER C 1 26 ? -7.119 27.747 22.224 1.000 16.064 26 SER CCC C 1
ATOM 6486 O O . SER C 1 26 ? -6.184 26.901 22.264 1.000 15.194 26 SER CCC O 1
ATOM 6494 N N . TYR C 1 27 ? -7.943 27.882 21.200 1.000 17.014 27 TYR CCC N 1
ATOM 6495 C CA . TYR C 1 27 ? -7.935 26.958 20.044 1.000 19.292 27 TYR CCC CA 1
ATOM 6496 C C . TYR C 1 27 ? -6.561 26.993 19.370 1.000 18.723 27 TYR CCC C 1
ATOM 6497 O O . TYR C 1 27 ? -6.179 25.951 18.877 1.000 21.124 27 TYR CCC O 1
ATOM 6515 N N . GLY C 1 28 ? -5.874 28.142 19.321 1.000 19.649 28 GLY CCC N 1
ATOM 6516 C CA . GLY C 1 28 ? -4.609 28.336 18.578 1.000 19.796 28 GLY CCC CA 1
ATOM 6517 C C . GLY C 1 28 ? -3.374 27.953 19.391 1.000 21.296 28 GLY CCC C 1
ATOM 6518 O O . GLY C 1 28 ? -2.253 27.884 18.810 1.000 21.255 28 GLY CCC O 1
ATOM 6522 N N . ASN C 1 29 ? -3.547 27.748 20.701 1.000 19.688 29 ASN CCC N 1
ATOM 6523 C CA . ASN C 1 29 ? -2.476 27.301 21.629 1.000 20.754 29 ASN CCC CA 1
ATOM 6524 C C . ASN C 1 29 ? -1.414 28.409 21.736 1.000 19.337 29 ASN CCC C 1
ATOM 6525 O O . ASN C 1 29 ? -0.243 28.090 22.044 1.000 18.305 29 ASN CCC O 1
ATOM 6536 N N . GLY C 1 30 ? -1.833 29.671 21.584 1.000 17.997 30 GLY CCC N 1
ATOM 6537 C CA . GLY C 1 30 ? -0.932 30.843 21.568 1.000 17.926 30 GLY CCC CA 1
ATOM 6538 C C . GLY C 1 30 ? -0.237 31.106 22.913 1.000 16.981 30 GLY CCC C 1
ATOM 6539 O O . GLY C 1 30 ? -0.854 31.028 23.977 1.000 15.471 30 GLY CCC O 1
ATOM 6543 N N . PRO C 1 31 ? 1.063 31.480 22.882 1.000 17.043 31 PRO CCC N 1
ATOM 6544 C CA . PRO C 1 31 ? 1.804 31.861 24.079 1.000 17.393 31 PRO CCC CA 1
ATOM 6545 C C . PRO C 1 31 ? 1.413 33.240 24.613 1.000 17.382 31 PRO CCC C 1
ATOM 6546 O O . PRO C 1 31 ? 1.173 34.124 23.838 1.000 18.817 31 PRO CCC O 1
ATOM 6557 N N . VAL C 1 32 ? 1.446 33.417 25.924 1.000 17.233 32 VAL CCC N 1
ATOM 6558 C CA . VAL C 1 32 ? 1.571 34.773 26.529 1.000 17.789 32 VAL CCC CA 1
ATOM 6559 C C . VAL C 1 32 ? 3.034 35.191 26.319 1.000 17.039 32 VAL CCC C 1
ATOM 6560 O O . VAL C 1 32 ? 3.910 34.345 26.509 1.000 15.442 32 VAL CCC O 1
ATOM 6573 N N . GLU C 1 33 ? 3.275 36.429 25.892 1.000 18.110 33 GLU CCC N 1
ATOM 6574 C CA . GLU C 1 33 ? 4.628 36.939 25.548 1.000 18.920 33 GLU CCC CA 1
ATOM 6575 C C . GLU C 1 33 ? 4.984 38.193 26.368 1.000 19.151 33 GLU CCC C 1
ATOM 6576 O O . GLU C 1 33 ? 6.137 38.654 26.227 1.000 20.254 33 GLU CCC O 1
ATOM 6585 N N . ASP C 1 34 ? 4.047 38.749 27.152 1.000 18.019 34 ASP CCC N 1
ATOM 6586 C CA . ASP C 1 34 ? 4.192 40.050 27.869 1.000 17.006 34 ASP CCC CA 1
ATOM 6587 C C . ASP C 1 34 ? 3.878 39.758 29.344 1.000 16.113 34 ASP CCC C 1
ATOM 6588 O O . ASP C 1 34 ? 2.704 39.601 29.642 1.000 14.698 34 ASP CCC O 1
ATOM 6597 N N . VAL C 1 35 ? 4.896 39.614 30.206 1.000 15.699 35 VAL CCC N 1
ATOM 6598 C CA . VAL C 1 35 ? 4.746 39.318 31.671 1.000 15.306 35 VAL CCC CA 1
ATOM 6599 C C . VAL C 1 35 ? 4.172 40.542 32.420 1.000 15.520 35 VAL CCC C 1
ATOM 6600 O O . VAL C 1 35 ? 3.914 40.404 33.648 1.000 15.885 35 VAL CCC O 1
ATOM 6613 N N . THR C 1 36 ? 3.996 41.705 31.771 1.000 15.257 36 THR CCC N 1
ATOM 6614 C CA . THR C 1 36 ? 3.291 42.877 32.378 1.000 15.512 36 THR CCC CA 1
ATOM 6615 C C . THR C 1 36 ? 1.809 42.879 31.996 1.000 15.131 36 THR CCC C 1
ATOM 6616 O O . THR C 1 36 ? 1.062 43.732 32.540 1.000 16.507 36 THR CCC O 1
ATOM 6627 N N . SER C 1 37 ? 1.403 41.986 31.092 1.000 14.032 37 SER CCC N 1
ATOM 6628 C CA . SER C 1 37 ? 0.004 41.850 30.607 1.000 13.765 37 SER CCC CA 1
ATOM 6629 C C . SER C 1 37 ? -0.841 41.159 31.673 1.000 13.341 37 SER CCC C 1
ATOM 6630 O O . SER C 1 37 ? -0.310 40.324 32.404 1.000 12.988 37 SER CCC O 1
ATOM 6638 N N . LEU C 1 38 ? -2.125 41.481 31.728 1.000 13.784 38 LEU CCC N 1
ATOM 6639 C CA . LEU C 1 38 ? -3.105 40.745 32.565 1.000 14.253 38 LEU CCC CA 1
ATOM 6640 C C . LEU C 1 38 ? -3.173 39.280 32.099 1.000 13.741 38 LEU CCC C 1
ATOM 6641 O O . LEU C 1 38 ? -3.511 38.426 32.919 1.000 13.047 38 LEU CCC O 1
ATOM 6657 N N . ASP C 1 39 ? -2.786 38.987 30.853 1.000 14.493 39 ASP CCC N 1
ATOM 6658 C CA . ASP C 1 39 ? -2.706 37.609 30.281 1.000 15.309 39 ASP CCC CA 1
ATOM 6659 C C . ASP C 1 39 ? -1.807 36.689 31.141 1.000 15.738 39 ASP CCC C 1
ATOM 6660 O O . ASP C 1 39 ? -2.082 35.465 31.228 1.000 16.721 39 ASP CCC O 1
ATOM 6669 N N . ILE C 1 40 ? -0.764 37.209 31.784 1.000 15.447 40 ILE CCC N 1
ATOM 6670 C CA . ILE C 1 40 ? 0.193 36.329 32.509 1.000 15.252 40 ILE CCC CA 1
ATOM 6671 C C . ILE C 1 40 ? -0.493 35.727 33.746 1.000 14.632 40 ILE CCC C 1
ATOM 6672 O O . ILE C 1 40 ? 0.069 34.777 34.262 1.000 14.452 40 ILE CCC O 1
ATOM 6688 N N . ARG C 1 41 ? -1.664 36.209 34.176 1.000 14.382 41 ARG CCC N 1
ATOM 6689 C CA . ARG C 1 41 ? -2.351 35.702 35.392 1.000 14.726 41 ARG CCC CA 1
ATOM 6690 C C . ARG C 1 41 ? -3.014 34.343 35.120 1.000 14.556 41 ARG CCC C 1
ATOM 6691 O O . ARG C 1 41 ? -2.552 33.347 35.737 1.000 13.694 41 ARG CCC O 1
ATOM 6712 N N . CYS C 1 42 ? -4.075 34.318 34.295 1.000 14.065 42 CYS CCC N 1
ATOM 6713 C CA . CYS C 1 42 ? -4.876 33.105 33.939 1.000 14.283 42 CYS CCC CA 1
ATOM 6714 C C . CYS C 1 42 ? -5.065 32.995 32.413 1.000 13.763 42 CYS CCC C 1
ATOM 6715 O O . CYS C 1 42 ? -5.852 32.136 31.955 1.000 12.933 42 CYS CCC O 1
ATOM 6722 N N . ASN C 1 43 ? -4.318 33.794 31.656 1.000 13.448 43 ASN CCC N 1
ATOM 6723 C CA . ASN C 1 43 ? -4.333 33.829 30.172 1.000 13.783 43 ASN CCC CA 1
ATOM 6724 C C . ASN C 1 43 ? -5.463 34.750 29.700 1.000 14.050 43 ASN CCC C 1
ATOM 6725 O O . ASN C 1 43 ? -6.151 35.332 30.537 1.000 13.340 43 ASN CCC O 1
ATOM 6736 N N . LYS C 1 44 ? -5.605 34.943 28.392 1.000 16.231 44 LYS CCC N 1
ATOM 6737 C CA . LYS C 1 44 ? -6.347 36.103 27.828 1.000 17.796 44 LYS CCC CA 1
ATOM 6738 C C . LYS C 1 44 ? -7.836 36.027 28.215 1.000 17.388 44 LYS CCC C 1
ATOM 6739 O O . LYS C 1 44 ? -8.553 35.135 27.725 1.000 15.439 44 LYS CCC O 1
ATOM 6758 N N . ASP C 1 45 ? -8.251 36.965 29.068 1.000 17.999 45 ASP CCC N 1
ATOM 6759 C CA . ASP C 1 45 ? -9.660 37.293 29.410 1.000 18.588 45 ASP CCC CA 1
ATOM 6760 C C . ASP C 1 45 ? -10.144 36.321 30.501 1.000 18.237 45 ASP CCC C 1
ATOM 6761 O O . ASP C 1 45 ? -11.336 36.379 30.878 1.000 17.821 45 ASP CCC O 1
ATOM 6770 N N . ALA C 1 46 ? -9.257 35.475 31.026 1.000 17.322 46 ALA CCC N 1
ATOM 6771 C CA . ALA C 1 46 ? -9.628 34.377 31.940 1.000 17.797 46 ALA CCC CA 1
ATOM 6772 C C . ALA C 1 46 ? -9.696 34.869 33.379 1.000 18.150 46 ALA CCC C 1
ATOM 6773 O O . ALA C 1 46 ? -10.416 34.245 34.167 1.000 21.734 46 ALA CCC O 1
ATOM 6780 N N . SER C 1 47 ? -8.965 35.915 33.739 1.000 18.559 47 SER CCC N 1
ATOM 6781 C CA . SER C 1 47 ? -8.850 36.362 35.155 1.000 19.953 47 SER CCC CA 1
ATOM 6782 C C . SER C 1 47 ? -10.198 36.894 35.666 1.000 21.775 47 SER CCC C 1
ATOM 6783 O O . SER C 1 47 ? -10.520 36.614 36.846 1.000 22.399 47 SER CCC O 1
ATOM 6791 N N . THR C 1 48 ? -10.955 37.623 34.839 1.000 22.595 48 THR CCC N 1
ATOM 6792 C CA . THR C 1 48 ? -12.057 38.512 35.315 1.000 25.642 48 THR CCC CA 1
ATOM 6793 C C . THR C 1 48 ? -12.964 37.717 36.261 1.000 27.109 48 THR CCC C 1
ATOM 6794 O O . THR C 1 48 ? -13.255 38.228 37.376 1.000 26.237 48 THR CCC O 1
ATOM 6805 N N . ASN C 1 49 ? -13.377 36.513 35.839 1.000 28.834 49 ASN CCC N 1
ATOM 6806 C CA . ASN C 1 49 ? -14.126 35.567 36.713 1.000 29.275 49 ASN CCC CA 1
ATOM 6807 C C . ASN C 1 49 ? -14.220 34.169 36.086 1.000 27.887 49 ASN CCC C 1
ATOM 6808 O O . ASN C 1 49 ? -13.723 33.972 34.966 1.000 27.732 49 ASN CCC O 1
ATOM 6819 N N . GLY C 1 50 ? -14.864 33.249 36.806 1.000 27.872 50 GLY CCC N 1
ATOM 6820 C CA . GLY C 1 50 ? -15.356 31.954 36.300 1.000 27.315 50 GLY CCC CA 1
ATOM 6821 C C . GLY C 1 50 ? -16.876 31.903 36.295 1.000 27.391 50 GLY CCC C 1
ATOM 6822 O O . GLY C 1 50 ? -17.412 30.930 36.832 1.000 28.408 50 GLY CCC O 1
ATOM 6826 N N . ASN C 1 51 ? -17.525 32.941 35.753 1.000 27.362 51 ASN CCC N 1
ATOM 6827 C CA . ASN C 1 51 ? -18.916 32.922 35.234 1.000 29.016 51 ASN CCC CA 1
ATOM 6828 C C . ASN C 1 51 ? -19.296 31.464 34.979 1.000 27.170 51 ASN CCC C 1
ATOM 6829 O O . ASN C 1 51 ? -20.226 30.989 35.624 1.000 32.108 51 ASN CCC O 1
ATOM 6840 N N . ALA C 1 52 ? -18.579 30.793 34.071 1.000 23.353 52 ALA CCC N 1
ATOM 6841 C CA . ALA C 1 52 ? -18.908 29.445 33.549 1.000 21.256 52 ALA CCC CA 1
ATOM 6842 C C . ALA C 1 52 ? -17.768 28.443 33.785 1.000 18.588 52 ALA CCC C 1
ATOM 6843 O O . ALA C 1 52 ? -17.530 27.652 32.892 1.000 17.614 52 ALA CCC O 1
ATOM 6850 N N . THR C 1 53 ? -17.095 28.480 34.937 1.000 17.644 53 THR CCC N 1
ATOM 6851 C CA . THR C 1 53 ? -16.083 27.477 35.361 1.000 16.869 53 THR CCC CA 1
ATOM 6852 C C . THR C 1 53 ? -16.541 26.905 36.703 1.000 17.515 53 THR CCC C 1
ATOM 6853 O O . THR C 1 53 ? -17.087 27.687 37.507 1.000 16.391 53 THR CCC O 1
ATOM 6864 N N . GLU C 1 54 ? -16.410 25.582 36.871 1.000 19.121 54 GLU CCC N 1
ATOM 6865 C CA . GLU C 1 54 ? -16.749 24.854 38.117 1.000 21.127 54 GLU CCC CA 1
ATOM 6866 C C . GLU C 1 54 ? -15.478 24.743 38.963 1.000 20.320 54 GLU CCC C 1
ATOM 6867 O O . GLU C 1 54 ? -14.363 24.981 38.431 1.000 19.550 54 GLU CCC O 1
ATOM 6879 N N . THR C 1 55 ? -15.668 24.451 40.244 1.000 19.579 55 THR CCC N 1
ATOM 6880 C CA . THR C 1 55 ? -14.621 24.366 41.288 1.000 21.294 55 THR CCC CA 1
ATOM 6881 C C . THR C 1 55 ? -14.537 22.890 41.721 1.000 23.105 55 THR CCC C 1
ATOM 6882 O O . THR C 1 55 ? -15.587 22.346 42.127 1.000 22.691 55 THR CCC O 1
ATOM 6893 N N . LEU C 1 56 ? -13.374 22.239 41.583 1.000 22.987 56 LEU CCC N 1
ATOM 6894 C CA . LEU C 1 56 ? -13.208 20.795 41.913 1.000 23.845 56 LEU CCC CA 1
ATOM 6895 C C . LEU C 1 56 ? -12.959 20.663 43.408 1.000 25.829 56 LEU CCC C 1
ATOM 6896 O O . LEU C 1 56 ? -12.061 21.317 43.929 1.000 25.949 56 LEU CCC O 1
ATOM 6912 N N . PRO C 1 57 ? -13.757 19.854 44.153 1.000 27.349 57 PRO CCC N 1
ATOM 6913 C CA . PRO C 1 57 ? -13.444 19.536 45.548 1.000 26.800 57 PRO CCC CA 1
ATOM 6914 C C . PRO C 1 57 ? -12.173 18.689 45.610 1.000 24.619 57 PRO CCC C 1
ATOM 6915 O O . PRO C 1 57 ? -12.061 17.727 44.894 1.000 24.845 57 PRO CCC O 1
ATOM 6926 N N . VAL C 1 58 ? -11.238 19.123 46.440 1.000 24.797 58 VAL CCC N 1
ATOM 6927 C CA . VAL C 1 58 ? -9.938 18.442 46.643 1.000 25.079 58 VAL CCC CA 1
ATOM 6928 C C . VAL C 1 58 ? -9.646 18.462 48.136 1.000 25.670 58 VAL CCC C 1
ATOM 6929 O O . VAL C 1 58 ? -10.263 19.298 48.851 1.000 25.252 58 VAL CCC O 1
ATOM 6942 N N . LYS C 1 59 ? -8.740 17.575 48.558 1.000 26.070 59 LYS CCC N 1
ATOM 6943 C CA . LYS C 1 59 ? -8.158 17.525 49.925 1.000 25.799 59 LYS CCC CA 1
ATOM 6944 C C . LYS C 1 59 ? -6.800 18.220 49.900 1.000 24.105 59 LYS CCC C 1
ATOM 6945 O O . LYS C 1 59 ? -6.068 18.039 48.902 1.000 23.283 59 LYS CCC O 1
ATOM 6964 N N . ALA C 1 60 ? -6.461 18.979 50.942 1.000 23.819 60 ALA CCC N 1
ATOM 6965 C CA . ALA C 1 60 ? -5.051 19.313 51.240 1.000 24.171 60 ALA CCC CA 1
ATOM 6966 C C . ALA C 1 60 ? -4.279 17.993 51.348 1.000 23.123 60 ALA CCC C 1
ATOM 6967 O O . ALA C 1 60 ? -4.815 17.062 51.918 1.000 24.537 60 ALA CCC O 1
ATOM 6974 N N . GLY C 1 61 ? -3.107 17.894 50.725 1.000 23.355 61 GLY CCC N 1
ATOM 6975 C CA . GLY C 1 61 ? -2.313 16.651 50.642 1.000 23.123 61 GLY CCC CA 1
ATOM 6976 C C . GLY C 1 61 ? -2.444 15.958 49.292 1.000 22.633 61 GLY CCC C 1
ATOM 6977 O O . GLY C 1 61 ? -1.530 15.206 48.937 1.000 22.861 61 GLY CCC O 1
ATOM 6981 N N . GLU C 1 62 ? -3.524 16.207 48.552 1.000 22.559 62 GLU CCC N 1
ATOM 6982 C CA . GLU C 1 62 ? -3.914 15.420 47.350 1.000 24.185 62 GLU CCC CA 1
ATOM 6983 C C . GLU C 1 62 ? -3.075 15.832 46.125 1.000 24.703 62 GLU CCC C 1
ATOM 6984 O O . GLU C 1 62 ? -2.687 17.000 46.029 1.000 23.707 62 GLU CCC O 1
ATOM 6996 N N . GLU C 1 63 ? -2.824 14.883 45.217 1.000 25.792 63 GLU CCC N 1
ATOM 6997 C CA . GLU C 1 63 ? -2.204 15.091 43.879 1.000 24.561 63 GLU CCC CA 1
ATOM 6998 C C . GLU C 1 63 ? -3.243 15.649 42.900 1.000 23.034 63 GLU CCC C 1
ATOM 6999 O O . GLU C 1 63 ? -4.118 14.886 42.483 1.000 20.986 63 GLU CCC O 1
ATOM 7011 N N . ILE C 1 64 ? -3.139 16.934 42.553 1.000 22.061 64 ILE CCC N 1
ATOM 7012 C CA . ILE C 1 64 ? -3.936 17.575 41.472 1.000 22.066 64 ILE CCC CA 1
ATOM 7013 C C . ILE C 1 64 ? -3.002 17.869 40.300 1.000 20.931 64 ILE CCC C 1
ATOM 7014 O O . ILE C 1 64 ? -1.861 18.352 40.515 1.000 20.131 64 ILE CCC O 1
ATOM 7030 N N . GLY C 1 65 ? -3.493 17.542 39.106 1.000 19.747 65 GLY CCC N 1
ATOM 7031 C CA . GLY C 1 65 ? -2.734 17.597 37.851 1.000 17.934 65 GLY CCC CA 1
ATOM 7032 C C . GLY C 1 65 ? -3.517 18.277 36.756 1.000 16.077 65 GLY CCC C 1
ATOM 7033 O O . GLY C 1 65 ? -4.658 18.692 37.005 1.000 16.350 65 GLY CCC O 1
ATOM 7037 N N . PHE C 1 66 ? -2.902 18.433 35.592 1.000 14.478 66 PHE CCC N 1
ATOM 7038 C CA . PHE C 1 66 ? -3.559 18.948 34.371 1.000 14.915 66 PHE CCC CA 1
ATOM 7039 C C . PHE C 1 66 ? -3.201 18.003 33.220 1.000 15.082 66 PHE CCC C 1
ATOM 7040 O O . PHE C 1 66 ? -2.096 17.482 33.197 1.000 14.272 66 PHE CCC O 1
ATOM 7057 N N . THR C 1 67 ? -4.140 17.773 32.300 1.000 16.638 67 THR CCC N 1
ATOM 7058 C CA . THR C 1 67 ? -3.836 17.249 30.946 1.000 16.317 67 THR CCC CA 1
ATOM 7059 C C . THR C 1 67 ? -3.065 18.349 30.218 1.000 17.074 67 THR CCC C 1
ATOM 7060 O O . THR C 1 67 ? -3.196 19.536 30.599 1.000 16.163 67 THR CCC O 1
ATOM 7071 N N . VAL C 1 68 ? -2.245 17.963 29.250 1.000 17.631 68 VAL CCC N 1
ATOM 7072 C CA . VAL C 1 68 ? -1.638 18.901 28.267 1.000 17.648 68 VAL CCC CA 1
ATOM 7073 C C . VAL C 1 68 ? -2.317 18.604 26.939 1.000 18.655 68 VAL CCC C 1
ATOM 7074 O O . VAL C 1 68 ? -2.472 17.400 26.643 1.000 15.929 68 VAL CCC O 1
ATOM 7087 N N . ARG C 1 69 ? -2.767 19.638 26.213 1.000 21.148 69 ARG CCC N 1
ATOM 7088 C CA . ARG C 1 69 ? -3.334 19.425 24.857 1.000 23.116 69 ARG CCC CA 1
ATOM 7089 C C . ARG C 1 69 ? -2.166 19.324 23.875 1.000 24.475 69 ARG CCC C 1
ATOM 7090 O O . ARG C 1 69 ? -1.542 20.337 23.553 1.000 21.209 69 ARG CCC O 1
ATOM 7111 N N . THR C 1 70 ? -2.087 18.112 23.326 1.000 28.237 70 THR CCC N 1
ATOM 7112 C CA . THR C 1 70 ? -0.929 17.347 22.815 1.000 27.354 70 THR CCC CA 1
ATOM 7113 C C . THR C 1 70 ? 0.159 17.348 23.887 1.000 23.614 70 THR CCC C 1
ATOM 7114 O O . THR C 1 70 ? 0.062 16.474 24.738 1.000 21.053 70 THR CCC O 1
ATOM 7125 N N . ASN C 1 71 ? 1.176 18.206 23.848 1.000 22.725 71 ASN CCC N 1
ATOM 7126 C CA . ASN C 1 71 ? 2.334 17.965 24.750 1.000 22.484 71 ASN CCC CA 1
ATOM 7127 C C . ASN C 1 71 ? 3.216 19.196 24.927 1.000 20.175 71 ASN CCC C 1
ATOM 7128 O O . ASN C 1 71 ? 3.118 20.141 24.125 1.000 17.602 71 ASN CCC O 1
ATOM 7139 N N . ILE C 1 72 ? 4.094 19.136 25.922 1.000 18.196 72 ILE CCC N 1
ATOM 7140 C CA . ILE C 1 72 ? 5.084 20.222 26.157 1.000 18.474 72 ILE CCC CA 1
ATOM 7141 C C . ILE C 1 72 ? 6.212 19.996 25.140 1.000 19.340 72 ILE CCC C 1
ATOM 7142 O O . ILE C 1 72 ? 7.073 19.122 25.395 1.000 21.248 72 ILE CCC O 1
ATOM 7158 N N . GLY C 1 73 ? 6.150 20.691 23.994 1.000 17.788 73 GLY CCC N 1
ATOM 7159 C CA . GLY C 1 73 ? 7.070 20.510 22.859 1.000 17.254 73 GLY CCC CA 1
ATOM 7160 C C . GLY C 1 73 ? 8.098 21.626 22.777 1.000 17.213 73 GLY CCC C 1
ATOM 7161 O O . GLY C 1 73 ? 8.792 21.729 21.719 1.000 17.476 73 GLY CCC O 1
ATOM 7165 N N . HIS C 1 74 ? 8.196 22.447 23.827 1.000 16.031 74 HIS CCC N 1
ATOM 7166 C CA . HIS C 1 74 ? 9.268 23.463 24.006 1.000 15.502 74 HIS CCC CA 1
ATOM 7167 C C . HIS C 1 74 ? 10.023 23.172 25.297 1.000 14.904 74 HIS CCC C 1
ATOM 7168 O O . HIS C 1 74 ? 9.458 22.716 26.291 1.000 14.420 74 HIS CCC O 1
ATOM 7183 N N . PRO C 1 75 ? 11.337 23.480 25.309 1.000 15.282 75 PRO CCC N 1
ATOM 7184 C CA . PRO C 1 75 ? 12.165 23.297 26.500 1.000 14.861 75 PRO CCC CA 1
ATOM 7185 C C . PRO C 1 75 ? 11.874 24.400 27.529 1.000 14.986 75 PRO CCC C 1
ATOM 7186 O O . PRO C 1 75 ? 11.729 25.553 27.123 1.000 14.524 75 PRO CCC O 1
ATOM 7197 N N . GLY C 1 76 ? 11.746 24.031 28.813 1.000 14.396 76 GLY CCC N 1
ATOM 7198 C CA . GLY C 1 76 ? 11.720 25.004 29.918 1.000 13.505 76 GLY CCC CA 1
ATOM 7199 C C . GLY C 1 76 ? 11.151 24.424 31.209 1.000 12.896 76 GLY CCC C 1
ATOM 7200 O O . GLY C 1 76 ? 10.796 23.247 31.263 1.000 12.481 76 GLY CCC O 1
ATOM 7204 N N . PRO C 1 77 ? 11.073 25.252 32.281 1.000 12.567 77 PRO CCC N 1
ATOM 7205 C CA . PRO C 1 77 ? 10.596 24.814 33.591 1.000 12.564 77 PRO CCC CA 1
ATOM 7206 C C . PRO C 1 77 ? 9.059 24.831 33.711 1.000 12.228 77 PRO CCC C 1
ATOM 7207 O O . PRO C 1 77 ? 8.379 25.613 33.013 1.000 11.346 77 PRO CCC O 1
ATOM 7218 N N . LEU C 1 78 ? 8.547 23.912 34.522 1.000 11.793 78 LEU CCC N 1
ATOM 7219 C CA . LEU C 1 78 ? 7.117 23.830 34.913 1.000 11.434 78 LEU CCC CA 1
ATOM 7220 C C . LEU C 1 78 ? 7.010 24.452 36.298 1.000 11.420 78 LEU CCC C 1
ATOM 7221 O O . LEU C 1 78 ? 7.968 24.321 37.068 1.000 11.739 78 LEU CCC O 1
ATOM 7237 N N . LEU C 1 79 ? 5.917 25.165 36.557 1.000 11.885 79 LEU CCC N 1
ATOM 7238 C CA . LEU C 1 79 ? 5.660 25.889 37.828 1.000 12.104 79 LEU CCC CA 1
ATOM 7239 C C . LEU C 1 79 ? 4.166 25.772 38.119 1.000 11.992 79 LEU CCC C 1
ATOM 7240 O O . LEU C 1 79 ? 3.407 25.669 37.148 1.000 12.294 79 LEU CCC O 1
ATOM 7256 N N . ALA C 1 80 ? 3.774 25.791 39.394 1.000 11.904 80 ALA CCC N 1
ATOM 7257 C CA . ALA C 1 80 ? 2.368 25.892 39.837 1.000 12.461 80 ALA CCC CA 1
ATOM 7258 C C . ALA C 1 80 ? 2.314 26.870 41.009 1.000 12.986 80 ALA CCC C 1
ATOM 7259 O O . ALA C 1 80 ? 3.256 26.887 41.864 1.000 13.113 80 ALA CCC O 1
ATOM 7266 N N . TYR C 1 81 ? 1.281 27.706 40.995 1.000 13.354 81 TYR CCC N 1
ATOM 7267 C CA . TYR C 1 81 ? 0.968 28.720 42.026 1.000 13.175 81 TYR CCC CA 1
ATOM 7268 C C . TYR C 1 81 ? -0.494 28.528 42.412 1.000 13.702 81 TYR CCC C 1
ATOM 7269 O O . TYR C 1 81 ? -1.297 27.967 41.615 1.000 12.578 81 TYR CCC O 1
ATOM 7287 N N . MET C 1 82 ? -0.818 29.009 43.600 1.000 14.309 82 MET CCC N 1
ATOM 7288 C CA . MET C 1 82 ? -2.195 29.038 44.120 1.000 15.270 82 MET CCC CA 1
ATOM 7289 C C . MET C 1 82 ? -2.429 30.420 44.727 1.000 15.667 82 MET CCC C 1
ATOM 7290 O O . MET C 1 82 ? -1.440 31.084 45.093 1.000 17.864 82 MET CCC O 1
ATOM 7304 N N . ALA C 1 83 ? -3.685 30.856 44.762 1.000 15.594 83 ALA CCC N 1
ATOM 7305 C CA . ALA C 1 83 ? -4.117 32.069 45.476 1.000 17.258 83 ALA CCC CA 1
ATOM 7306 C C . ALA C 1 83 ? -5.514 31.839 46.064 1.000 17.948 83 ALA CCC C 1
ATOM 7307 O O . ALA C 1 83 ? -6.413 31.332 45.321 1.000 17.210 83 ALA CCC O 1
ATOM 7314 N N . LYS C 1 84 ? -5.677 32.198 47.342 1.000 17.956 84 LYS CCC N 1
ATOM 7315 C CA . LYS C 1 84 ? -6.945 32.063 48.100 1.000 18.090 84 LYS CCC CA 1
ATOM 7316 C C . LYS C 1 84 ? -7.969 33.120 47.656 1.000 17.614 84 LYS CCC C 1
ATOM 7317 O O . LYS C 1 84 ? -7.739 34.320 47.849 1.000 16.905 84 LYS CCC O 1
ATOM 7336 N N . ALA C 1 85 ? -9.104 32.669 47.129 1.000 18.459 85 ALA CCC N 1
ATOM 7337 C CA . ALA C 1 85 ? -10.308 33.499 46.886 1.000 19.459 85 ALA CCC CA 1
ATOM 7338 C C . ALA C 1 85 ? -10.914 33.918 48.223 1.000 19.657 85 ALA CCC C 1
ATOM 7339 O O . ALA C 1 85 ? -10.862 33.163 49.182 1.000 18.463 85 ALA CCC O 1
ATOM 7346 N N . PRO C 1 86 ? -11.522 35.115 48.337 1.000 20.252 86 PRO CCC N 1
ATOM 7347 C CA . PRO C 1 86 ? -12.216 35.495 49.565 1.000 20.844 86 PRO CCC CA 1
ATOM 7348 C C . PRO C 1 86 ? -13.546 34.733 49.676 1.000 20.655 86 PRO CCC C 1
ATOM 7349 O O . PRO C 1 86 ? -13.995 34.493 50.793 1.000 19.827 86 PRO CCC O 1
ATOM 7360 N N . GLY C 1 87 ? -14.128 34.353 48.533 1.000 21.019 87 GLY CCC N 1
ATOM 7361 C CA . GLY C 1 87 ? -15.405 33.621 48.462 1.000 20.177 87 GLY CCC CA 1
ATOM 7362 C C . GLY C 1 87 ? -15.301 32.435 47.526 1.000 20.046 87 GLY CCC C 1
ATOM 7363 O O . GLY C 1 87 ? -14.339 31.669 47.666 1.000 19.078 87 GLY CCC O 1
ATOM 7367 N N . ASP C 1 88 ? -16.269 32.290 46.617 1.000 21.000 88 ASP CCC N 1
ATOM 7368 C CA . ASP C 1 88 ? -16.262 31.228 45.582 1.000 23.487 88 ASP CCC CA 1
ATOM 7369 C C . ASP C 1 88 ? -15.129 31.526 44.595 1.000 23.423 88 ASP CCC C 1
ATOM 7370 O O . ASP C 1 88 ? -14.914 32.728 44.259 1.000 22.263 88 ASP CCC O 1
ATOM 7379 N N . ALA C 1 89 ? -14.435 30.461 44.175 1.000 23.941 89 ALA CCC N 1
ATOM 7380 C CA . ALA C 1 89 ? -13.400 30.463 43.123 1.000 24.773 89 ALA CCC CA 1
ATOM 7381 C C . ALA C 1 89 ? -13.980 31.153 41.886 1.000 25.618 89 ALA CCC C 1
ATOM 7382 O O . ALA C 1 89 ? -13.277 32.019 41.342 1.000 26.114 89 ALA CCC O 1
ATOM 7389 N N . SER C 1 90 ? -15.232 30.834 41.520 1.000 24.206 90 SER CCC N 1
ATOM 7390 C CA . SER C 1 90 ? -15.881 31.249 40.245 1.000 24.525 90 SER CCC CA 1
ATOM 7391 C C . SER C 1 90 ? -16.027 32.776 40.157 1.000 24.306 90 SER CCC C 1
ATOM 7392 O O . SER C 1 90 ? -16.349 33.264 39.067 1.000 25.108 90 SER CCC O 1
ATOM 7398 N N . ASP C 1 91 ? -15.800 33.548 41.218 1.000 25.023 91 ASP CCC N 1
ATOM 7399 C CA . ASP C 1 91 ? -15.758 35.023 41.026 1.000 24.712 91 ASP CCC CA 1
ATOM 7400 C C . ASP C 1 91 ? -14.555 35.627 41.737 1.000 21.535 91 ASP CCC C 1
ATOM 7401 O O . ASP C 1 91 ? -14.583 36.821 42.029 1.000 21.043 91 ASP CCC O 1
ATOM 7410 N N . PHE C 1 92 ? -13.509 34.844 41.929 1.000 18.830 92 PHE CCC N 1
ATOM 7411 C CA . PHE C 1 92 ? -12.179 35.382 42.289 1.000 17.763 92 PHE CCC CA 1
ATOM 7412 C C . PHE C 1 92 ? -11.479 35.812 40.987 1.000 15.943 92 PHE CCC C 1
ATOM 7413 O O . PHE C 1 92 ? -11.522 35.041 40.011 1.000 14.862 92 PHE CCC O 1
ATOM 7430 N N . ASP C 1 93 ? -10.903 37.017 40.949 1.000 15.434 93 ASP CCC N 1
ATOM 7431 C CA . ASP C 1 93 ? -10.149 37.513 39.775 1.000 15.372 93 ASP CCC CA 1
ATOM 7432 C C . ASP C 1 93 ? -8.647 37.299 40.006 1.000 16.004 93 ASP CCC C 1
ATOM 7433 O O . ASP C 1 93 ? -7.865 37.517 39.063 1.000 16.127 93 ASP CCC O 1
ATOM 7442 N N . GLY C 1 94 ? -8.244 36.885 41.212 1.000 15.978 94 GLY CCC N 1
ATOM 7443 C CA . GLY C 1 94 ? -6.829 36.653 41.559 1.000 15.527 94 GLY CCC CA 1
ATOM 7444 C C . GLY C 1 94 ? -5.986 37.914 41.458 1.000 15.510 94 GLY CCC C 1
ATOM 7445 O O . GLY C 1 94 ? -4.791 37.795 41.113 1.000 16.120 94 GLY CCC O 1
ATOM 7449 N N . ASP C 1 95 ? -6.546 39.079 41.792 1.000 14.573 95 ASP CCC N 1
ATOM 7450 C CA . ASP C 1 95 ? -5.806 40.373 41.789 1.000 14.553 95 ASP CCC CA 1
ATOM 7451 C C . ASP C 1 95 ? -4.989 40.542 43.075 1.000 14.732 95 ASP CCC C 1
ATOM 7452 O O . ASP C 1 95 ? -5.216 39.797 44.026 1.000 13.602 95 ASP CCC O 1
ATOM 7461 N N . GLY C 1 96 ? -4.068 41.506 43.098 1.000 16.231 96 GLY CCC N 1
ATOM 7462 C CA . GLY C 1 96 ? -3.282 41.826 44.302 1.000 18.568 96 GLY CCC CA 1
ATOM 7463 C C . GLY C 1 96 ? -2.251 40.739 44.619 1.000 21.164 96 GLY CCC C 1
ATOM 7464 O O . GLY C 1 96 ? -2.129 39.763 43.817 1.000 20.521 96 GLY CCC O 1
ATOM 7468 N N . GLN C 1 97 ? -1.523 40.899 45.735 1.000 21.131 97 GLN CCC N 1
ATOM 7469 C CA . GLN C 1 97 ? -0.425 39.996 46.156 1.000 21.668 97 GLN CCC CA 1
ATOM 7470 C C . GLN C 1 97 ? -1.032 38.789 46.890 1.000 19.248 97 GLN CCC C 1
ATOM 7471 O O . GLN C 1 97 ? -1.122 38.807 48.119 1.000 18.243 97 GLN CCC O 1
ATOM 7485 N N . VAL C 1 98 ? -1.438 37.782 46.128 1.000 17.515 98 VAL CCC N 1
ATOM 7486 C CA . VAL C 1 98 ? -2.283 36.645 46.596 1.000 16.427 98 VAL CCC CA 1
ATOM 7487 C C . VAL C 1 98 ? -1.681 35.322 46.105 1.000 15.011 98 VAL CCC C 1
ATOM 7488 O O . VAL C 1 98 ? -2.104 34.268 46.584 1.000 15.463 98 VAL CCC O 1
ATOM 7501 N N . TRP C 1 99 ? -0.744 35.370 45.161 1.000 13.275 99 TRP CCC N 1
ATOM 7502 C CA . TRP C 1 99 ? -0.205 34.158 44.499 1.000 12.568 99 TRP CCC CA 1
ATOM 7503 C C . TRP C 1 99 ? 1.001 33.617 45.271 1.000 13.252 99 TRP CCC C 1
ATOM 7504 O O . TRP C 1 99 ? 1.933 34.401 45.580 1.000 12.661 99 TRP CCC O 1
ATOM 7525 N N . PHE C 1 100 ? 0.987 32.312 45.568 1.000 13.589 100 PHE CCC N 1
ATOM 7526 C CA . PHE C 1 100 ? 2.167 31.604 46.127 1.000 13.837 100 PHE CCC CA 1
ATOM 7527 C C . PHE C 1 100 ? 2.565 30.429 45.216 1.000 14.221 100 PHE CCC C 1
ATOM 7528 O O . PHE C 1 100 ? 1.703 29.710 44.687 1.000 14.691 100 PHE CCC O 1
ATOM 7545 N N . LYS C 1 101 ? 3.871 30.252 45.020 1.000 14.606 101 LYS CCC N 1
ATOM 7546 C CA . LYS C 1 101 ? 4.436 29.083 44.293 1.000 14.949 101 LYS CCC CA 1
ATOM 7547 C C . LYS C 1 101 ? 4.333 27.825 45.179 1.000 14.150 101 LYS CCC C 1
ATOM 7548 O O . LYS C 1 101 ? 4.678 27.895 46.381 1.000 14.605 101 LYS CCC O 1
ATOM 7567 N N . ILE C 1 102 ? 3.843 26.722 44.612 1.000 14.446 102 ILE CCC N 1
ATOM 7568 C CA . ILE C 1 102 ? 3.744 25.394 45.288 1.000 14.676 102 ILE CCC CA 1
ATOM 7569 C C . ILE C 1 102 ? 4.709 24.423 44.611 1.000 14.921 102 ILE CCC C 1
ATOM 7570 O O . ILE C 1 102 ? 4.902 23.348 45.143 1.000 14.147 102 ILE CCC O 1
ATOM 7586 N N . TYR C 1 103 ? 5.262 24.778 43.448 1.000 16.501 103 TYR CCC N 1
ATOM 7587 C CA . TYR C 1 103 ? 6.058 23.844 42.604 1.000 16.742 103 TYR CCC CA 1
ATOM 7588 C C . TYR C 1 103 ? 6.888 24.608 41.570 1.000 16.705 103 TYR CCC C 1
ATOM 7589 O O . TYR C 1 103 ? 6.406 25.603 40.957 1.000 16.563 103 TYR CCC O 1
ATOM 7607 N N . GLU C 1 104 ? 8.095 24.094 41.338 1.000 16.638 104 GLU CCC N 1
ATOM 7608 C CA . GLU C 1 104 ? 8.958 24.500 40.215 1.000 17.646 104 GLU CCC CA 1
ATOM 7609 C C . GLU C 1 104 ? 9.906 23.336 39.917 1.000 18.175 104 GLU CCC C 1
ATOM 7610 O O . GLU C 1 104 ? 10.152 22.533 40.839 1.000 16.776 104 GLU CCC O 1
ATOM 7622 N N . ASP C 1 105 ? 10.392 23.323 38.669 1.000 19.158 105 ASP CCC N 1
ATOM 7623 C CA . ASP C 1 105 ? 11.213 22.328 37.932 1.000 18.609 105 ASP CCC CA 1
ATOM 7624 C C . ASP C 1 105 ? 12.546 22.964 37.588 1.000 18.912 105 ASP CCC C 1
ATOM 7625 O O . ASP C 1 105 ? 12.564 24.196 37.451 1.000 20.467 105 ASP CCC O 1
ATOM 7634 N N . GLY C 1 106 ? 13.568 22.142 37.352 1.000 18.667 106 GLY CCC N 1
ATOM 7635 C CA . GLY C 1 106 ? 14.937 22.558 36.975 1.000 18.328 106 GLY CCC CA 1
ATOM 7636 C C . GLY C 1 106 ? 15.489 21.706 35.832 1.000 16.845 106 GLY CCC C 1
ATOM 7637 O O . GLY C 1 106 ? 15.078 20.567 35.650 1.000 15.718 106 GLY CCC O 1
ATOM 7641 N N . PRO C 1 107 ? 16.445 22.215 35.028 1.000 16.031 107 PRO CCC N 1
ATOM 7642 C CA . PRO C 1 107 ? 16.978 21.445 33.909 1.000 16.698 107 PRO CCC CA 1
ATOM 7643 C C . PRO C 1 107 ? 18.137 20.515 34.306 1.000 17.452 107 PRO CCC C 1
ATOM 7644 O O . PRO C 1 107 ? 18.741 20.740 35.337 1.000 18.576 107 PRO CCC O 1
ATOM 7655 N N . THR C 1 108 ? 18.398 19.501 33.475 1.000 17.396 108 THR CCC N 1
ATOM 7656 C CA . THR C 1 108 ? 19.620 18.660 33.469 1.000 18.083 108 THR CCC CA 1
ATOM 7657 C C . THR C 1 108 ? 20.610 19.138 32.386 1.000 17.961 108 THR CCC C 1
ATOM 7658 O O . THR C 1 108 ? 20.189 19.436 31.249 1.000 15.832 108 THR CCC O 1
ATOM 7669 N N . VAL C 1 109 ? 21.901 19.166 32.728 1.000 19.796 109 VAL CCC N 1
ATOM 7670 C CA . VAL C 1 109 ? 23.038 19.515 31.817 1.000 20.615 109 VAL CCC CA 1
ATOM 7671 C C . VAL C 1 109 ? 23.485 18.219 31.150 1.000 21.087 109 VAL CCC C 1
ATOM 7672 O O . VAL C 1 109 ? 23.982 17.370 31.905 1.000 21.104 109 VAL CCC O 1
ATOM 7685 N N . THR C 1 110 ? 23.267 18.063 29.833 1.000 20.793 110 THR CCC N 1
ATOM 7686 C CA . THR C 1 110 ? 23.693 16.867 29.052 1.000 21.860 110 THR CCC CA 1
ATOM 7687 C C . THR C 1 110 ? 24.834 17.243 28.108 1.000 24.329 110 THR CCC C 1
ATOM 7688 O O . THR C 1 110 ? 25.150 18.443 27.987 1.000 22.116 110 THR CCC O 1
ATOM 7699 N N . ASP C 1 111 ? 25.392 16.224 27.447 1.000 29.750 111 ASP CCC N 1
ATOM 7700 C CA . ASP C 1 111 ? 26.284 16.328 26.259 1.000 31.277 111 ASP CCC CA 1
ATOM 7701 C C . ASP C 1 111 ? 25.695 17.306 25.212 1.000 30.831 111 ASP CCC C 1
ATOM 7702 O O . ASP C 1 111 ? 26.489 18.060 24.597 1.000 30.854 111 ASP CCC O 1
ATOM 7708 N N . ASP C 1 112 ? 24.366 17.308 25.009 1.000 29.580 112 ASP CCC N 1
ATOM 7709 C CA . ASP C 1 112 ? 23.682 17.968 23.856 1.000 28.130 112 ASP CCC CA 1
ATOM 7710 C C . ASP C 1 112 ? 22.982 19.284 24.278 1.000 27.261 112 ASP CCC C 1
ATOM 7711 O O . ASP C 1 112 ? 22.255 19.855 23.443 1.000 26.878 112 ASP CCC O 1
ATOM 7717 N N . GLY C 1 113 ? 23.218 19.809 25.485 1.000 24.611 113 GLY CCC N 1
ATOM 7718 C CA . GLY C 1 113 ? 22.517 21.005 25.998 1.000 23.947 113 GLY CCC CA 1
ATOM 7719 C C . GLY C 1 113 ? 21.585 20.649 27.150 1.000 22.767 113 GLY CCC C 1
ATOM 7720 O O . GLY C 1 113 ? 21.690 19.506 27.680 1.000 22.223 113 GLY CCC O 1
ATOM 7724 N N . LEU C 1 114 ? 20.695 21.562 27.545 1.000 21.307 114 LEU CCC N 1
ATOM 7725 C CA . LEU C 1 114 ? 19.753 21.301 28.677 1.000 20.340 114 LEU CCC CA 1
ATOM 7726 C C . LEU C 1 114 ? 18.630 20.374 28.211 1.000 20.607 114 LEU CCC C 1
ATOM 7727 O O . LEU C 1 114 ? 18.080 20.636 27.123 1.000 23.187 114 LEU CCC O 1
ATOM 7743 N N . THR C 1 115 ? 18.288 19.355 29.007 1.000 20.427 115 THR CCC N 1
ATOM 7744 C CA . THR C 1 115 ? 17.002 18.611 28.926 1.000 20.885 115 THR CCC CA 1
ATOM 7745 C C . THR C 1 115 ? 16.138 19.066 30.118 1.000 21.128 115 THR CCC C 1
ATOM 7746 O O . THR C 1 115 ? 16.734 19.631 31.077 1.000 20.619 115 THR CCC O 1
ATOM 7757 N N . TRP C 1 116 ? 14.814 18.838 30.057 1.000 18.782 116 TRP CCC N 1
ATOM 7758 C CA . TRP C 1 116 ? 13.798 19.342 31.033 1.000 18.785 116 TRP CCC CA 1
ATOM 7759 C C . TRP C 1 116 ? 12.849 18.208 31.439 1.000 16.755 116 TRP CCC C 1
ATOM 7760 O O . TRP C 1 116 ? 12.489 17.396 30.590 1.000 17.573 116 TRP CCC O 1
ATOM 7781 N N . PRO C 1 117 ? 12.412 18.104 32.726 1.000 15.773 117 PRO CCC N 1
ATOM 7782 C CA . PRO C 1 117 ? 11.453 17.076 33.137 1.000 15.389 117 PRO CCC CA 1
ATOM 7783 C C . PRO C 1 117 ? 10.163 17.123 32.309 1.000 15.136 117 PRO CCC C 1
ATOM 7784 O O . PRO C 1 117 ? 9.545 16.115 32.151 1.000 14.401 117 PRO CCC O 1
ATOM 7795 N N . SER C 1 118 ? 9.786 18.296 31.818 1.000 15.448 118 SER CCC N 1
ATOM 7796 C CA . SER C 1 118 ? 8.490 18.520 31.136 1.000 15.866 118 SER CCC CA 1
ATOM 7797 C C . SER C 1 118 ? 8.565 18.081 29.672 1.000 16.219 118 SER CCC C 1
ATOM 7798 O O . SER C 1 118 ? 7.505 17.869 29.098 1.000 17.735 118 SER CCC O 1
ATOM 7806 N N . ASP C 1 119 ? 9.754 17.981 29.074 1.000 16.661 119 ASP CCC N 1
ATOM 7807 C CA . ASP C 1 119 ? 9.903 17.670 27.618 1.000 16.045 119 ASP CCC CA 1
ATOM 7808 C C . ASP C 1 119 ? 8.937 16.529 27.246 1.000 16.027 119 ASP CCC C 1
ATOM 7809 O O . ASP C 1 119 ? 9.066 15.465 27.883 1.000 14.969 119 ASP CCC O 1
ATOM 7818 N N . GLY C 1 120 ? 8.027 16.732 26.272 1.000 16.224 120 GLY CCC N 1
ATOM 7819 C CA . GLY C 1 120 ? 7.092 15.717 25.717 1.000 16.068 120 GLY CCC CA 1
ATOM 7820 C C . GLY C 1 120 ? 5.859 15.414 26.575 1.000 15.687 120 GLY CCC C 1
ATOM 7821 O O . GLY C 1 120 ? 5.068 14.521 26.201 1.000 15.295 120 GLY CCC O 1
ATOM 7825 N N . ALA C 1 121 ? 5.641 16.125 27.672 1.000 15.180 121 ALA CCC N 1
ATOM 7826 C CA . ALA C 1 121 ? 4.668 15.698 28.702 1.000 17.147 121 ALA CCC CA 1
ATOM 7827 C C . ALA C 1 121 ? 3.237 15.832 28.174 1.000 17.895 121 ALA CCC C 1
ATOM 7828 O O . ALA C 1 121 ? 2.882 16.906 27.637 1.000 20.585 121 ALA CCC O 1
ATOM 7835 N N . THR C 1 122 ? 2.450 14.766 28.323 1.000 17.848 122 THR CCC N 1
ATOM 7836 C CA . THR C 1 122 ? 1.009 14.714 27.982 1.000 19.301 122 THR CCC CA 1
ATOM 7837 C C . THR C 1 122 ? 0.212 15.122 29.218 1.000 20.166 122 THR CCC C 1
ATOM 7838 O O . THR C 1 122 ? -1.010 15.360 29.117 1.000 19.852 122 THR CCC O 1
ATOM 7849 N N . ASN C 1 123 ? 0.919 15.232 30.335 1.000 21.398 123 ASN CCC N 1
ATOM 7850 C CA . ASN C 1 123 ? 0.345 14.972 31.667 1.000 23.022 123 ASN CCC CA 1
ATOM 7851 C C . ASN C 1 123 ? 1.250 15.642 32.702 1.000 20.688 123 ASN CCC C 1
ATOM 7852 O O . ASN C 1 123 ? 2.465 15.442 32.578 1.000 20.868 123 ASN CCC O 1
ATOM 7863 N N . VAL C 1 124 ? 0.699 16.434 33.632 1.000 18.895 124 VAL CCC N 1
ATOM 7864 C CA . VAL C 1 124 ? 1.490 17.136 34.694 1.000 19.171 124 VAL CCC CA 1
ATOM 7865 C C . VAL C 1 124 ? 0.721 17.053 36.011 1.000 19.267 124 VAL CCC C 1
ATOM 7866 O O . VAL C 1 124 ? -0.494 17.066 35.955 1.000 18.016 124 VAL CCC O 1
ATOM 7879 N N . ASN C 1 125 ? 1.434 16.988 37.142 1.000 19.789 125 ASN CCC N 1
ATOM 7880 C CA . ASN C 1 125 ? 0.846 16.783 38.494 1.000 19.611 125 ASN CCC CA 1
ATOM 7881 C C . ASN C 1 125 ? 1.594 17.646 39.506 1.000 19.251 125 ASN CCC C 1
ATOM 7882 O O . ASN C 1 125 ? 2.816 17.809 39.372 1.000 17.717 125 ASN CCC O 1
ATOM 7892 N N . PHE C 1 126 ? 0.844 18.179 40.470 1.000 19.952 126 PHE CCC N 1
ATOM 7893 C CA . PHE C 1 126 ? 1.343 18.961 41.625 1.000 19.638 126 PHE CCC CA 1
ATOM 7894 C C . PHE C 1 126 ? 0.743 18.322 42.869 1.000 19.991 126 PHE CCC C 1
ATOM 7895 O O . PHE C 1 126 ? -0.140 17.485 42.731 1.000 19.056 126 PHE CCC O 1
ATOM 7912 N N . THR C 1 127 ? 1.247 18.664 44.043 1.000 21.684 127 THR CCC N 1
ATOM 7913 C CA . THR C 1 127 ? 0.679 18.184 45.323 1.000 24.303 127 THR CCC CA 1
ATOM 7914 C C . THR C 1 127 ? 0.227 19.423 46.097 1.000 23.583 127 THR CCC C 1
ATOM 7915 O O . THR C 1 127 ? 1.098 20.213 46.478 1.000 22.944 127 THR CCC O 1
ATOM 7926 N N . ILE C 1 128 ? -1.092 19.620 46.220 1.000 24.209 128 ILE CCC N 1
ATOM 7927 C CA . ILE C 1 128 ? -1.711 20.612 47.153 1.000 24.202 128 ILE CCC CA 1
ATOM 7928 C C . ILE C 1 128 ? -1.051 20.387 48.511 1.000 23.479 128 ILE CCC C 1
ATOM 7929 O O . ILE C 1 128 ? -1.178 19.299 49.057 1.000 21.338 128 ILE CCC O 1
ATOM 7945 N N . PRO C 1 129 ? -0.303 21.359 49.084 1.000 24.553 129 PRO CCC N 1
ATOM 7946 C CA . PRO C 1 129 ? 0.342 21.173 50.394 1.000 25.473 129 PRO CCC CA 1
ATOM 7947 C C . PRO C 1 129 ? -0.623 20.756 51.519 1.000 23.791 129 PRO CCC C 1
ATOM 7948 O O . PRO C 1 129 ? -1.752 21.172 51.495 1.000 25.123 129 PRO CCC O 1
ATOM 7959 N N . SER C 1 130 ? -0.146 19.974 52.485 1.000 23.304 130 SER CCC N 1
ATOM 7960 C CA . SER C 1 130 ? -0.978 19.335 53.542 1.000 24.367 130 SER CCC CA 1
ATOM 7961 C C . SER C 1 130 ? -1.493 20.360 54.558 1.000 23.458 130 SER CCC C 1
ATOM 7962 O O . SER C 1 130 ? -2.663 20.267 54.930 1.000 21.707 130 SER CCC O 1
ATOM 7970 N N . SER C 1 131 ? -0.668 21.333 54.940 1.000 23.424 131 SER CCC N 1
ATOM 7971 C CA . SER C 1 131 ? -1.032 22.414 55.889 1.000 23.291 131 SER CCC CA 1
ATOM 7972 C C . SER C 1 131 ? -1.994 23.450 55.272 1.000 23.933 131 SER CCC C 1
ATOM 7973 O O . SER C 1 131 ? -2.485 24.334 56.057 1.000 25.322 131 SER CCC O 1
ATOM 7981 N N . LEU C 1 132 ? -2.292 23.388 53.964 1.000 22.493 132 LEU CCC N 1
ATOM 7982 C CA . LEU C 1 132 ? -3.022 24.498 53.283 1.000 21.835 132 LEU CCC CA 1
ATOM 7983 C C . LEU C 1 132 ? -4.409 24.646 53.898 1.000 20.508 132 LEU CCC C 1
ATOM 7984 O O . LEU C 1 132 ? -5.097 23.640 54.090 1.000 19.633 132 LEU CCC O 1
ATOM 8000 N N . PRO C 1 133 ? -4.832 25.886 54.260 1.000 19.851 133 PRO CCC N 1
ATOM 8001 C CA . PRO C 1 133 ? -6.135 26.110 54.899 1.000 20.434 133 PRO CCC CA 1
ATOM 8002 C C . PRO C 1 133 ? -7.345 25.864 53.995 1.000 22.096 133 PRO CCC C 1
ATOM 8003 O O . PRO C 1 133 ? -7.272 26.103 52.778 1.000 22.448 133 PRO CCC O 1
ATOM 8014 N N . ASP C 1 134 ? -8.421 25.366 54.609 1.000 22.589 134 ASP CCC N 1
ATOM 8015 C CA . ASP C 1 134 ? -9.706 25.148 53.908 1.000 22.630 134 ASP CCC CA 1
ATOM 8016 C C . ASP C 1 134 ? -9.968 26.444 53.139 1.000 22.173 134 ASP CCC C 1
ATOM 8017 O O . ASP C 1 134 ? -9.610 27.544 53.667 1.000 23.594 134 ASP CCC O 1
ATOM 8026 N N . GLY C 1 135 ? -10.498 26.336 51.926 1.000 19.422 135 GLY CCC N 1
ATOM 8027 C CA . GLY C 1 135 ? -10.931 27.527 51.181 1.000 19.035 135 GLY CCC CA 1
ATOM 8028 C C . GLY C 1 135 ? -11.025 27.250 49.707 1.000 18.113 135 GLY CCC C 1
ATOM 8029 O O . GLY C 1 135 ? -10.690 26.123 49.283 1.000 18.990 135 GLY CCC O 1
ATOM 8033 N N . ASP C 1 136 ? -11.527 28.231 48.973 1.000 17.757 136 ASP CCC N 1
ATOM 8034 C CA . ASP C 1 136 ? -11.530 28.223 47.497 1.000 18.008 136 ASP CCC CA 1
ATOM 8035 C C . ASP C 1 136 ? -10.209 28.844 47.025 1.000 17.913 136 ASP CCC C 1
ATOM 8036 O O . ASP C 1 136 ? -9.739 29.847 47.626 1.000 17.466 136 ASP CCC O 1
ATOM 8045 N N . TYR C 1 137 ? -9.593 28.214 46.029 1.000 18.004 137 TYR CCC N 1
ATOM 8046 C CA . TYR C 1 137 ? -8.302 28.653 45.436 1.000 18.459 137 TYR CCC CA 1
ATOM 8047 C C . TYR C 1 137 ? -8.343 28.577 43.909 1.000 17.832 137 TYR CCC C 1
ATOM 8048 O O . TYR C 1 137 ? -9.081 27.751 43.320 1.000 17.033 137 TYR CCC O 1
ATOM 8066 N N . LEU C 1 138 ? -7.538 29.430 43.277 1.000 18.011 138 LEU CCC N 1
ATOM 8067 C CA . LEU C 1 138 ? -7.127 29.259 41.858 1.000 17.231 138 LEU CCC CA 1
ATOM 8068 C C . LEU C 1 138 ? -5.808 28.482 41.891 1.000 16.418 138 LEU CCC C 1
ATOM 8069 O O . LEU C 1 138 ? -5.004 28.756 42.800 1.000 15.508 138 LEU CCC O 1
ATOM 8085 N N . LEU C 1 139 ? -5.657 27.515 40.980 1.000 15.378 139 LEU CCC N 1
ATOM 8086 C CA . LEU C 1 139 ? -4.416 26.748 40.719 1.000 15.222 139 LEU CCC CA 1
ATOM 8087 C C . LEU C 1 139 ? -3.935 27.141 39.318 1.000 14.828 139 LEU CCC C 1
ATOM 8088 O O . LEU C 1 139 ? -4.661 26.834 38.359 1.000 15.546 139 LEU CCC O 1
ATOM 8104 N N . ARG C 1 140 ? -2.792 27.840 39.237 1.000 14.252 140 ARG CCC N 1
ATOM 8105 C CA . ARG C 1 140 ? -2.160 28.387 38.005 1.000 13.615 140 ARG CCC CA 1
ATOM 8106 C C . ARG C 1 140 ? -0.945 27.514 37.638 1.000 13.651 140 ARG CCC C 1
ATOM 8107 O O . ARG C 1 140 ? 0.059 27.482 38.387 1.000 13.786 140 ARG CCC O 1
ATOM 8128 N N . VAL C 1 141 ? -1.079 26.770 36.546 1.000 14.011 141 VAL CCC N 1
ATOM 8129 C CA . VAL C 1 141 ? -0.037 25.896 35.948 1.000 13.850 141 VAL CCC CA 1
ATOM 8130 C C . VAL C 1 141 ? 0.600 26.731 34.857 1.000 13.486 141 VAL CCC C 1
ATOM 8131 O O . VAL C 1 141 ? -0.120 27.456 34.210 1.000 14.583 141 VAL CCC O 1
ATOM 8144 N N . GLU C 1 142 ? 1.906 26.640 34.706 1.000 12.977 142 GLU CCC N 1
ATOM 8145 C CA . GLU C 1 142 ? 2.679 27.508 33.805 1.000 12.266 142 GLU CCC CA 1
ATOM 8146 C C . GLU C 1 142 ? 3.890 26.717 33.369 1.000 11.971 142 GLU CCC C 1
ATOM 8147 O O . GLU C 1 142 ? 4.637 26.295 34.260 1.000 12.371 142 GLU CCC O 1
ATOM 8159 N N . HIS C 1 143 ? 4.079 26.568 32.063 1.000 11.578 143 HIS CCC N 1
ATOM 8160 C CA . HIS C 1 143 ? 5.343 26.104 31.445 1.000 11.171 143 HIS CCC CA 1
ATOM 8161 C C . HIS C 1 143 ? 5.972 27.295 30.728 1.000 11.898 143 HIS CCC C 1
ATOM 8162 O O . HIS C 1 143 ? 5.239 27.953 29.946 1.000 12.481 143 HIS CCC O 1
ATOM 8177 N N . ILE C 1 144 ? 7.252 27.584 31.006 1.000 11.854 144 ILE CCC N 1
ATOM 8178 C CA . ILE C 1 144 ? 7.987 28.713 30.361 1.000 12.168 144 ILE CCC CA 1
ATOM 8179 C C . ILE C 1 144 ? 8.902 28.128 29.285 1.000 12.470 144 ILE CCC C 1
ATOM 8180 O O . ILE C 1 144 ? 9.927 27.484 29.641 1.000 12.595 144 ILE CCC O 1
ATOM 8196 N N . ALA C 1 145 ? 8.524 28.324 28.020 1.000 12.158 145 ALA CCC N 1
ATOM 8197 C CA . ALA C 1 145 ? 9.299 27.895 26.837 1.000 12.015 145 ALA CCC CA 1
ATOM 8198 C C . ALA C 1 145 ? 10.450 28.894 26.657 1.000 11.670 145 ALA CCC C 1
ATOM 8199 O O . ALA C 1 145 ? 10.179 30.109 26.738 1.000 11.928 145 ALA CCC O 1
ATOM 8206 N N . LEU C 1 146 ? 11.688 28.414 26.487 1.000 12.074 146 LEU CCC N 1
ATOM 8207 C CA . LEU C 1 146 ? 12.919 29.255 26.622 1.000 12.207 146 LEU CCC CA 1
ATOM 8208 C C . LEU C 1 146 ? 13.776 29.219 25.354 1.000 12.611 146 LEU CCC C 1
ATOM 8209 O O . LEU C 1 146 ? 14.773 29.969 25.283 1.000 11.417 146 LEU CCC O 1
ATOM 8225 N N . HIS C 1 147 ? 13.356 28.418 24.375 1.000 13.653 147 HIS CCC N 1
ATOM 8226 C CA . HIS C 1 147 ? 14.037 28.237 23.069 1.000 14.326 147 HIS CCC CA 1
ATOM 8227 C C . HIS C 1 147 ? 14.354 29.590 22.418 1.000 14.558 147 HIS CCC C 1
ATOM 8228 O O . HIS C 1 147 ? 15.424 29.679 21.765 1.000 15.358 147 HIS CCC O 1
ATOM 8243 N N . GLY C 1 148 ? 13.460 30.579 22.552 1.000 14.512 148 GLY CCC N 1
ATOM 8244 C CA . GLY C 1 148 ? 13.648 31.947 22.020 1.000 14.718 148 GLY CCC CA 1
ATOM 8245 C C . GLY C 1 148 ? 13.874 32.995 23.114 1.000 15.070 148 GLY CCC C 1
ATOM 8246 O O . GLY C 1 148 ? 13.703 34.193 22.824 1.000 14.208 148 GLY CCC O 1
ATOM 8250 N N . ALA C 1 149 ? 14.247 32.593 24.333 1.000 15.575 149 ALA CCC N 1
ATOM 8251 C CA . ALA C 1 149 ? 14.310 33.477 25.519 1.000 16.084 149 ALA CCC CA 1
ATOM 8252 C C . ALA C 1 149 ? 15.576 34.356 25.474 1.000 16.268 149 ALA CCC C 1
ATOM 8253 O O . ALA C 1 149 ? 15.761 35.194 26.390 1.000 15.288 149 ALA CCC O 1
ATOM 8260 N N . GLY C 1 150 ? 16.433 34.140 24.468 1.000 18.284 150 GLY CCC N 1
ATOM 8261 C CA . GLY C 1 150 ? 17.757 34.778 24.330 1.000 18.666 150 GLY CCC CA 1
ATOM 8262 C C . GLY C 1 150 ? 17.647 36.289 24.284 1.000 19.686 150 GLY CCC C 1
ATOM 8263 O O . GLY C 1 150 ? 18.607 36.973 24.668 1.000 19.869 150 GLY CCC O 1
ATOM 8267 N N . THR C 1 151 ? 16.530 36.815 23.801 1.000 20.196 151 THR CCC N 1
ATOM 8268 C CA . THR C 1 151 ? 16.314 38.284 23.737 1.000 21.719 151 THR CCC CA 1
ATOM 8269 C C . THR C 1 151 ? 15.077 38.629 24.556 1.000 20.905 151 THR CCC C 1
ATOM 8270 O O . THR C 1 151 ? 14.314 37.719 24.924 1.000 21.840 151 THR CCC O 1
ATOM 8281 N N . GLU C 1 152 ? 14.944 39.906 24.890 1.000 21.516 152 GLU CCC N 1
ATOM 8282 C CA . GLU C 1 152 ? 13.920 40.414 25.837 1.000 19.936 152 GLU CCC CA 1
ATOM 8283 C C . GLU C 1 152 ? 12.579 40.352 25.102 1.000 19.150 152 GLU CCC C 1
ATOM 8284 O O . GLU C 1 152 ? 12.516 40.774 23.943 1.000 19.349 152 GLU CCC O 1
ATOM 8296 N N . GLY C 1 153 ? 11.566 39.766 25.727 1.000 18.621 153 GLY CCC N 1
ATOM 8297 C CA . GLY C 1 153 ? 10.263 39.542 25.090 1.000 18.199 153 GLY CCC CA 1
ATOM 8298 C C . GLY C 1 153 ? 10.207 38.238 24.313 1.000 17.993 153 GLY CCC C 1
ATOM 8299 O O . GLY C 1 153 ? 9.156 37.993 23.682 1.000 19.645 153 GLY CCC O 1
ATOM 8303 N N . GLY C 1 154 ? 11.243 37.397 24.387 1.000 16.281 154 GLY CCC N 1
ATOM 8304 C CA . GLY C 1 154 ? 11.319 36.136 23.615 1.000 15.813 154 GLY CCC CA 1
ATOM 8305 C C . GLY C 1 154 ? 10.865 34.895 24.388 1.000 15.307 154 GLY CCC C 1
ATOM 8306 O O . GLY C 1 154 ? 10.652 33.843 23.765 1.000 13.842 154 GLY CCC O 1
ATOM 8310 N N . ALA C 1 155 ? 10.784 34.984 25.715 1.000 15.509 155 ALA CCC N 1
ATOM 8311 C CA . ALA C 1 155 ? 10.279 33.904 26.591 1.000 16.028 155 ALA CCC CA 1
ATOM 8312 C C . ALA C 1 155 ? 8.791 33.732 26.292 1.000 15.615 155 ALA CCC C 1
ATOM 8313 O O . ALA C 1 155 ? 8.124 34.767 26.099 1.000 15.422 155 ALA CCC O 1
ATOM 8320 N N . GLN C 1 156 ? 8.308 32.490 26.215 1.000 15.326 156 GLN CCC N 1
ATOM 8321 C CA . GLN C 1 156 ? 6.874 32.158 25.955 1.000 14.821 156 GLN CCC CA 1
ATOM 8322 C C . GLN C 1 156 ? 6.267 31.523 27.215 1.000 14.700 156 GLN CCC C 1
ATOM 8323 O O . GLN C 1 156 ? 6.969 30.745 27.899 1.000 16.264 156 GLN CCC O 1
ATOM 8337 N N . PHE C 1 157 ? 5.034 31.888 27.547 1.000 13.839 157 PHE CCC N 1
ATOM 8338 C CA . PHE C 1 157 ? 4.356 31.495 28.810 1.000 13.133 157 PHE CCC CA 1
ATOM 8339 C C . PHE C 1 157 ? 3.028 30.834 28.437 1.000 13.583 157 PHE CCC C 1
ATOM 8340 O O . PHE C 1 157 ? 2.191 31.455 27.774 1.000 13.011 157 PHE CCC O 1
ATOM 8357 N N . TYR C 1 158 ? 2.897 29.569 28.821 1.000 14.553 158 TYR CCC N 1
ATOM 8358 C CA . TYR C 1 158 ? 1.754 28.680 28.510 1.000 14.315 158 TYR CCC CA 1
ATOM 8359 C C . TYR C 1 158 ? 1.155 28.263 29.847 1.000 14.520 158 TYR CCC C 1
ATOM 8360 O O . TYR C 1 158 ? 1.854 27.666 30.666 1.000 14.735 158 TYR CCC O 1
ATOM 8378 N N . LEU C 1 159 ? -0.096 28.616 30.096 1.000 14.846 159 LEU CCC N 1
ATOM 8379 C CA . LEU C 1 159 ? -0.644 28.568 31.472 1.000 14.963 159 LEU CCC CA 1
ATOM 8380 C C . LEU C 1 159 ? -2.173 28.509 31.455 1.000 14.274 159 LEU CCC C 1
ATOM 8381 O O . LEU C 1 159 ? -2.802 28.921 30.444 1.000 13.048 159 LEU CCC O 1
ATOM 8397 N N . SER C 1 160 ? -2.736 28.011 32.557 1.000 14.133 160 SER CCC N 1
ATOM 8398 C CA . SER C 1 160 ? -4.195 27.973 32.812 1.000 14.306 160 SER CCC CA 1
ATOM 8399 C C . SER C 1 160 ? -4.441 28.109 34.322 1.000 15.611 160 SER CCC C 1
ATOM 8400 O O . SER C 1 160 ? -3.527 27.774 35.116 1.000 15.006 160 SER CCC O 1
ATOM 8408 N N . CYS C 1 161 ? -5.632 28.569 34.714 1.000 15.291 161 CYS CCC N 1
ATOM 8409 C CA . CYS C 1 161 ? -6.054 28.613 36.133 1.000 15.705 161 CYS CCC CA 1
ATOM 8410 C C . CYS C 1 161 ? -7.194 27.625 36.330 1.000 15.846 161 CYS CCC C 1
ATOM 8411 O O . CYS C 1 161 ? -8.215 27.716 35.604 1.000 14.035 161 CYS CCC O 1
ATOM 8418 N N . GLY C 1 162 ? -6.973 26.680 37.245 1.000 16.059 162 GLY CCC N 1
ATOM 8419 C CA . GLY C 1 162 ? -8.016 25.785 37.767 1.000 15.727 162 GLY CCC CA 1
ATOM 8420 C C . GLY C 1 162 ? -8.705 26.416 38.958 1.000 15.354 162 GLY CCC C 1
ATOM 8421 O O . GLY C 1 162 ? -8.106 27.332 39.565 1.000 13.730 162 GLY CCC O 1
ATOM 8425 N N . GLN C 1 163 ? -9.929 25.964 39.245 1.000 15.555 163 GLN CCC N 1
ATOM 8426 C CA . GLN C 1 163 ? -10.691 26.315 40.466 1.000 16.434 163 GLN CCC CA 1
ATOM 8427 C C . GLN C 1 163 ? -10.827 25.055 41.322 1.000 17.119 163 GLN CCC C 1
ATOM 8428 O O . GLN C 1 163 ? -11.261 23.982 40.783 1.000 16.762 163 GLN CCC O 1
ATOM 8442 N N . VAL C 1 164 ? -10.413 25.148 42.586 1.000 17.470 164 VAL CCC N 1
ATOM 8443 C CA . VAL C 1 164 ? -10.489 24.007 43.538 1.000 18.764 164 VAL CCC CA 1
ATOM 8444 C C . VAL C 1 164 ? -11.019 24.532 44.874 1.000 20.815 164 VAL CCC C 1
ATOM 8445 O O . VAL C 1 164 ? -10.685 25.671 45.257 1.000 23.654 164 VAL CCC O 1
ATOM 8458 N N . SER C 1 165 ? -11.840 23.730 45.548 1.000 21.350 165 SER CCC N 1
ATOM 8459 C CA . SER C 1 165 ? -12.316 23.999 46.921 1.000 21.333 165 SER CCC CA 1
ATOM 8460 C C . SER C 1 165 ? -11.641 22.989 47.860 1.000 21.322 165 SER CCC C 1
ATOM 8461 O O . SER C 1 165 ? -11.810 21.764 47.664 1.000 19.535 165 SER CCC O 1
ATOM 8469 N N . VAL C 1 166 ? -10.830 23.501 48.789 1.000 22.375 166 VAL CCC N 1
ATOM 8470 C CA . VAL C 1 166 ? -9.940 22.694 49.670 1.000 23.056 166 VAL CCC CA 1
ATOM 8471 C C . VAL C 1 166 ? -10.696 22.370 50.966 1.000 23.680 166 VAL CCC C 1
ATOM 8472 O O . VAL C 1 166 ? -11.404 23.256 51.495 1.000 24.133 166 VAL CCC O 1
ATOM 8485 N N . THR C 1 167 ? -10.566 21.126 51.429 1.000 26.601 167 THR CCC N 1
ATOM 8486 C CA . THR C 1 167 ? -10.983 20.642 52.777 1.000 27.067 167 THR CCC CA 1
ATOM 8487 C C . THR C 1 167 ? -9.883 19.711 53.301 1.000 29.436 167 THR CCC C 1
ATOM 8488 O O . THR C 1 167 ? -8.912 19.490 52.551 1.000 28.311 167 THR CCC O 1
ATOM 8499 N N . GLY C 1 168 ? -10.018 19.222 54.545 1.000 30.778 168 GLY CCC N 1
ATOM 8500 C CA . GLY C 1 168 ? -8.966 18.474 55.268 1.000 29.867 168 GLY CCC CA 1
ATOM 8501 C C . GLY C 1 168 ? -7.717 19.322 55.488 1.000 27.423 168 GLY CCC C 1
ATOM 8502 O O . GLY C 1 168 ? -6.619 18.747 55.535 1.000 27.989 168 GLY CCC O 1
ATOM 8506 N N . GLY C 1 169 ? -7.887 20.642 55.604 1.000 27.104 169 GLY CCC N 1
ATOM 8507 C CA . GLY C 1 169 ? -6.804 21.645 55.595 1.000 26.987 169 GLY CCC CA 1
ATOM 8508 C C . GLY C 1 169 ? -6.248 21.894 56.987 1.000 27.925 169 GLY CCC C 1
ATOM 8509 O O . GLY C 1 169 ? -6.882 21.472 57.960 1.000 26.377 169 GLY CCC O 1
ATOM 8513 N N . GLY C 1 170 ? -5.109 22.579 57.078 1.000 28.097 170 GLY CCC N 1
ATOM 8514 C CA . GLY C 1 170 ? -4.414 22.873 58.345 1.000 30.596 170 GLY CCC CA 1
ATOM 8515 C C . GLY C 1 170 ? -4.264 24.369 58.547 1.000 31.482 170 GLY CCC C 1
ATOM 8516 O O . GLY C 1 170 ? -5.095 25.132 57.960 1.000 27.677 170 GLY CCC O 1
ATOM 8520 N N . ASN C 1 171 ? -3.231 24.773 59.302 1.000 30.938 171 ASN CCC N 1
ATOM 8521 C CA . ASN C 1 171 ? -3.027 26.172 59.777 1.000 32.197 171 ASN CCC CA 1
ATOM 8522 C C . ASN C 1 171 ? -1.731 26.759 59.197 1.000 27.435 171 ASN CCC C 1
ATOM 8523 O O . ASN C 1 171 ? -1.162 27.640 59.850 1.000 24.434 171 ASN CCC O 1
ATOM 8534 N N . GLY C 1 172 ? -1.304 26.292 58.013 1.000 24.558 172 GLY CCC N 1
ATOM 8535 C CA . GLY C 1 172 ? -0.170 26.847 57.251 1.000 23.193 172 GLY CCC CA 1
ATOM 8536 C C . GLY C 1 172 ? -0.460 28.254 56.753 1.000 21.889 172 GLY CCC C 1
ATOM 8537 O O . GLY C 1 172 ? -1.631 28.557 56.494 1.000 24.348 172 GLY CCC O 1
ATOM 8541 N N . ASP C 1 173 ? 0.559 29.108 56.644 1.000 21.306 173 ASP CCC N 1
ATOM 8542 C CA . ASP C 1 173 ? 0.405 30.480 56.089 1.000 21.122 173 ASP CCC CA 1
ATOM 8543 C C . ASP C 1 173 ? 1.253 30.618 54.824 1.000 19.913 173 ASP CCC C 1
ATOM 8544 O O . ASP C 1 173 ? 2.446 30.859 54.912 1.000 20.041 173 ASP CCC O 1
ATOM 8553 N N . PRO C 1 174 ? 0.668 30.477 53.613 1.000 18.796 174 PRO CCC N 1
ATOM 8554 C CA . PRO C 1 174 ? 1.427 30.622 52.368 1.000 18.349 174 PRO CCC CA 1
ATOM 8555 C C . PRO C 1 174 ? 2.195 31.941 52.250 1.000 17.191 174 PRO CCC C 1
ATOM 8556 O O . PRO C 1 174 ? 1.651 32.963 52.543 1.000 18.175 174 PRO CCC O 1
ATOM 8567 N N . ALA C 1 175 ? 3.437 31.878 51.789 1.000 16.890 175 ALA CCC N 1
ATOM 8568 C CA . ALA C 1 175 ? 4.328 33.047 51.621 1.000 17.028 175 ALA CCC CA 1
ATOM 8569 C C . ALA C 1 175 ? 5.632 32.581 50.980 1.000 17.381 175 ALA CCC C 1
ATOM 8570 O O . ALA C 1 175 ? 6.058 31.438 51.147 1.000 17.809 175 ALA CCC O 1
ATOM 8573 N N . PRO C 1 176 ? 6.322 33.473 50.246 1.000 16.606 176 PRO CCC N 1
ATOM 8574 C CA . PRO C 1 176 ? 5.834 34.834 50.059 1.000 16.727 176 PRO CCC CA 1
ATOM 8575 C C . PRO C 1 176 ? 4.657 34.884 49.071 1.000 16.985 176 PRO CCC C 1
ATOM 8576 O O . PRO C 1 176 ? 4.472 33.944 48.294 1.000 16.286 176 PRO CCC O 1
ATOM 8587 N N . LEU C 1 177 ? 3.878 35.969 49.130 1.000 17.633 177 LEU CCC N 1
ATOM 8588 C CA . LEU C 1 177 ? 2.759 36.257 48.187 1.000 18.017 177 LEU CCC CA 1
ATOM 8589 C C . LEU C 1 177 ? 3.233 37.249 47.114 1.000 17.377 177 LEU CCC C 1
ATOM 8590 O O . LEU C 1 177 ? 3.927 38.225 47.482 1.000 16.866 177 LEU CCC O 1
ATOM 8606 N N . VAL C 1 178 ? 2.884 37.002 45.845 1.000 16.468 178 VAL CCC N 1
ATOM 8607 C CA . VAL C 1 178 ? 3.167 37.937 44.716 1.000 16.284 178 VAL CCC CA 1
ATOM 8608 C C . VAL C 1 178 ? 1.887 38.163 43.920 1.000 15.412 178 VAL CCC C 1
ATOM 8609 O O . VAL C 1 178 ? 0.919 37.478 44.193 1.000 14.728 178 VAL CCC O 1
ATOM 8622 N N . ALA C 1 179 ? 1.974 39.070 42.945 1.000 14.753 179 ALA CCC N 1
ATOM 8623 C CA . ALA C 1 179 ? 0.914 39.500 42.010 1.000 14.748 179 ALA CCC CA 1
ATOM 8624 C C . ALA C 1 179 ? 1.234 39.021 40.585 1.000 14.303 179 ALA CCC C 1
ATOM 8625 O O . ALA C 1 179 ? 2.397 38.736 40.298 1.000 14.392 179 ALA CCC O 1
ATOM 8632 N N . PHE C 1 180 ? 0.228 38.930 39.718 1.000 14.367 180 PHE CCC N 1
ATOM 8633 C CA . PHE C 1 180 ? 0.403 38.588 38.280 1.000 14.305 180 PHE CCC CA 1
ATOM 8634 C C . PHE C 1 180 ? -0.545 39.433 37.453 1.000 14.248 180 PHE CCC C 1
ATOM 8635 O O . PHE C 1 180 ? -1.750 39.200 37.528 1.000 14.350 180 PHE CCC O 1
ATOM 8652 N N . PRO C 1 181 ? -0.048 40.415 36.664 1.000 14.768 181 PRO CCC N 1
ATOM 8653 C CA . PRO C 1 181 ? 1.389 40.684 36.523 1.000 14.422 181 PRO CCC CA 1
ATOM 8654 C C . PRO C 1 181 ? 2.008 41.249 37.812 1.000 14.548 181 PRO CCC C 1
ATOM 8655 O O . PRO C 1 181 ? 1.252 41.459 38.765 1.000 14.389 181 PRO CCC O 1
ATOM 8666 N N . GLY C 1 182 ? 3.345 41.406 37.839 1.000 14.916 182 GLY CCC N 1
ATOM 8667 C CA . GLY C 1 182 ? 4.137 41.987 38.954 1.000 15.173 182 GLY CCC CA 1
ATOM 8668 C C . GLY C 1 182 ? 5.272 41.086 39.460 1.000 15.629 182 GLY CCC C 1
ATOM 8669 O O . GLY C 1 182 ? 6.328 41.608 39.904 1.000 14.583 182 GLY CCC O 1
ATOM 8673 N N . ALA C 1 183 ? 5.085 39.768 39.428 1.000 15.398 183 ALA CCC N 1
ATOM 8674 C CA . ALA C 1 183 ? 6.036 38.799 40.012 1.000 15.140 183 ALA CCC CA 1
ATOM 8675 C C . ALA C 1 183 ? 7.225 38.673 39.062 1.000 15.039 183 ALA CCC C 1
ATOM 8676 O O . ALA C 1 183 ? 8.361 38.542 39.554 1.000 15.001 183 ALA CCC O 1
ATOM 8683 N N . TYR C 1 184 ? 6.983 38.729 37.751 1.000 15.382 184 TYR CCC N 1
ATOM 8684 C CA . TYR C 1 184 ? 8.029 38.514 36.721 1.000 16.174 184 TYR CCC CA 1
ATOM 8685 C C . TYR C 1 184 ? 8.389 39.845 36.035 1.000 17.124 184 TYR CCC C 1
ATOM 8686 O O . TYR C 1 184 ? 7.457 40.571 35.610 1.000 15.273 184 TYR CCC O 1
ATOM 8704 N N . ASP C 1 185 ? 9.699 40.130 35.908 1.000 17.569 185 ASP CCC N 1
ATOM 8705 C CA . ASP C 1 185 ? 10.281 41.225 35.079 1.000 18.325 185 ASP CCC CA 1
ATOM 8706 C C . ASP C 1 185 ? 10.861 40.623 33.802 1.000 17.454 185 ASP CCC C 1
ATOM 8707 O O . ASP C 1 185 ? 11.401 39.526 33.821 1.000 17.288 185 ASP CCC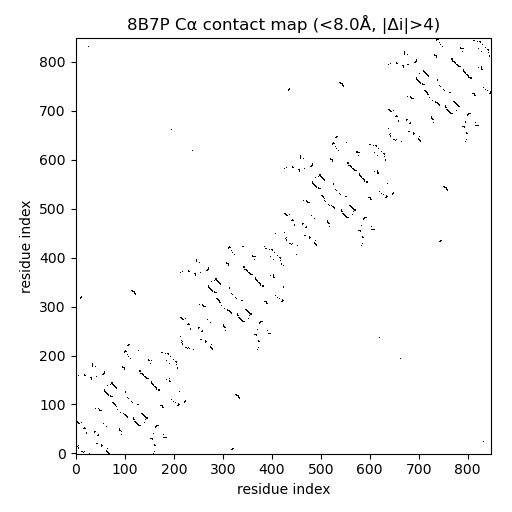 O 1
ATOM 8716 N N . PRO C 1 186 ? 10.799 41.281 32.628 1.000 17.819 186 PRO CCC N 1
ATOM 8717 C CA . PRO C 1 186 ? 11.322 40.646 31.417 1.000 17.274 186 PRO CCC CA 1
ATOM 8718 C C . PRO C 1 186 ? 12.856 40.484 31.371 1.000 18.878 186 PRO CCC C 1
ATOM 8719 O O . PRO C 1 186 ? 13.338 39.851 30.437 1.000 18.548 186 PRO CCC O 1
ATOM 8730 N N . THR C 1 187 ? 13.603 40.990 32.370 1.000 18.920 187 THR CCC N 1
ATOM 8731 C CA . THR C 1 187 ? 15.078 40.808 32.472 1.000 18.555 187 THR CCC CA 1
ATOM 8732 C C . THR C 1 187 ? 15.464 39.765 33.531 1.000 17.344 187 THR CCC C 1
ATOM 8733 O O . THR C 1 187 ? 16.628 39.468 33.599 1.000 16.274 187 THR CCC O 1
ATOM 8744 N N . ASP C 1 188 ? 14.521 39.168 34.268 1.000 17.440 188 ASP CCC N 1
ATOM 8745 C CA . ASP C 1 188 ? 14.811 38.102 35.272 1.000 17.475 188 ASP CCC CA 1
ATOM 8746 C C . ASP C 1 188 ? 15.730 37.057 34.643 1.000 16.676 188 ASP CCC C 1
ATOM 8747 O O . ASP C 1 188 ? 15.569 36.725 33.471 1.000 17.016 188 ASP CCC O 1
ATOM 8756 N N . PRO C 1 189 ? 16.711 36.510 35.392 1.000 15.844 189 PRO CCC N 1
ATOM 8757 C CA . PRO C 1 189 ? 17.656 35.533 34.837 1.000 16.994 189 PRO CCC CA 1
ATOM 8758 C C . PRO C 1 189 ? 17.043 34.158 34.501 1.000 16.337 189 PRO CCC C 1
ATOM 8759 O O . PRO C 1 189 ? 17.653 33.388 33.787 1.000 15.560 189 PRO CCC O 1
ATOM 8770 N N . GLY C 1 190 ? 15.854 33.886 35.030 1.000 16.644 190 GLY CCC N 1
ATOM 8771 C CA . GLY C 1 190 ? 15.014 32.747 34.622 1.000 17.265 190 GLY CCC CA 1
ATOM 8772 C C . GLY C 1 190 ? 14.238 33.014 33.332 1.000 16.719 190 GLY CCC C 1
ATOM 8773 O O . GLY C 1 190 ? 13.734 32.017 32.753 1.000 15.512 190 GLY CCC O 1
ATOM 8777 N N . ILE C 1 191 ? 14.140 34.272 32.883 1.000 16.369 191 ILE CCC N 1
ATOM 8778 C CA . ILE C 1 191 ? 13.211 34.688 31.778 1.000 17.643 191 ILE CCC CA 1
ATOM 8779 C C . ILE C 1 191 ? 14.015 35.163 30.558 1.000 18.616 191 ILE CCC C 1
ATOM 8780 O O . ILE C 1 191 ? 13.684 34.789 29.396 1.000 19.269 191 ILE CCC O 1
ATOM 8796 N N . LEU C 1 192 ? 15.003 36.013 30.796 1.000 20.124 192 LEU CCC N 1
ATOM 8797 C CA . LEU C 1 192 ? 15.930 36.508 29.750 1.000 19.911 192 LEU CCC CA 1
ATOM 8798 C C . LEU C 1 192 ? 17.192 35.638 29.807 1.000 19.098 192 LEU CCC C 1
ATOM 8799 O O . LEU C 1 192 ? 17.997 35.856 30.727 1.000 18.690 192 LEU CCC O 1
ATOM 8815 N N . ILE C 1 193 ? 17.357 34.687 28.870 1.000 19.040 193 ILE CCC N 1
ATOM 8816 C CA . ILE C 1 193 ? 18.425 33.643 28.976 1.000 18.143 193 ILE CCC CA 1
ATOM 8817 C C . ILE C 1 193 ? 18.664 32.937 27.634 1.000 17.804 193 ILE CCC C 1
ATOM 8818 O O . ILE C 1 193 ? 17.702 32.482 26.990 1.000 16.542 193 ILE CCC O 1
ATOM 8834 N N . ASN C 1 194 ? 19.942 32.824 27.266 1.000 17.104 194 ASN CCC N 1
ATOM 8835 C CA . ASN C 1 194 ? 20.421 31.997 26.135 1.000 17.435 194 ASN CCC CA 1
ATOM 8836 C C . ASN C 1 194 ? 20.702 30.586 26.659 1.000 17.945 194 ASN CCC C 1
ATOM 8837 O O . ASN C 1 194 ? 21.800 30.380 27.231 1.000 16.959 194 ASN CCC O 1
ATOM 8848 N N . ILE C 1 195 ? 19.790 29.640 26.415 1.000 19.034 195 ILE CCC N 1
ATOM 8849 C CA . ILE C 1 195 ? 19.898 28.230 26.897 1.000 20.361 195 ILE CCC CA 1
ATOM 8850 C C . ILE C 1 195 ? 20.860 27.408 26.027 1.000 23.335 195 ILE CCC C 1
ATOM 8851 O O . ILE C 1 195 ? 20.961 26.181 26.308 1.000 23.241 195 ILE CCC O 1
ATOM 8867 N N . TYR C 1 196 ? 21.528 28.013 25.028 1.000 25.635 196 TYR CCC N 1
ATOM 8868 C CA . TYR C 1 196 ? 22.320 27.303 23.982 1.000 28.283 196 TYR CCC CA 1
ATOM 8869 C C . TYR C 1 196 ? 23.854 27.474 24.190 1.000 32.532 196 TYR CCC C 1
ATOM 8870 O O . TYR C 1 196 ? 24.413 26.463 24.641 1.000 34.942 196 TYR CCC O 1
ATOM 8888 N N . TRP C 1 197 ? 24.531 28.608 23.869 1.000 37.921 197 TRP CCC N 1
ATOM 8889 C CA . TRP C 1 197 ? 26.005 28.610 23.559 1.000 44.799 197 TRP CCC CA 1
ATOM 8890 C C . TRP C 1 197 ? 26.833 28.586 24.835 1.000 45.274 197 TRP CCC C 1
ATOM 8891 O O . TRP C 1 197 ? 27.819 27.854 24.892 1.000 53.986 197 TRP CCC O 1
ATOM 8912 N N . PRO C 1 198 ? 26.528 29.413 25.856 1.000 36.938 198 PRO CCC N 1
ATOM 8913 C CA . PRO C 1 198 ? 27.004 29.150 27.210 1.000 31.614 198 PRO CCC CA 1
ATOM 8914 C C . PRO C 1 198 ? 25.888 28.343 27.882 1.000 26.686 198 PRO CCC C 1
ATOM 8915 O O . PRO C 1 198 ? 24.879 28.919 28.158 1.000 24.636 198 PRO CCC O 1
ATOM 8926 N N . VAL C 1 199 ? 26.045 27.031 28.026 1.000 23.164 199 VAL CCC N 1
ATOM 8927 C CA . VAL C 1 199 ? 24.943 26.164 28.534 1.000 23.422 199 VAL CCC CA 1
ATOM 8928 C C . VAL C 1 199 ? 24.738 26.487 30.018 1.000 23.148 199 VAL CCC C 1
ATOM 8929 O O . VAL C 1 199 ? 25.658 26.289 30.814 1.000 23.854 199 VAL CCC O 1
ATOM 8942 N N . PRO C 1 200 ? 23.554 27.007 30.445 1.000 21.707 200 PRO CCC N 1
ATOM 8943 C CA . PRO C 1 200 ? 23.328 27.371 31.848 1.000 20.706 200 PRO CCC CA 1
ATOM 8944 C C . PRO C 1 200 ? 23.728 26.266 32.842 1.000 19.632 200 PRO CCC C 1
ATOM 8945 O O . PRO C 1 200 ? 23.336 25.120 32.682 1.000 18.378 200 PRO CCC O 1
ATOM 8956 N N . THR C 1 201 ? 24.493 26.655 33.854 1.000 19.502 201 THR CCC N 1
ATOM 8957 C CA . THR C 1 201 ? 25.021 25.761 34.909 1.000 21.561 201 THR CCC CA 1
ATOM 8958 C C . THR C 1 201 ? 24.098 25.759 36.145 1.000 21.531 201 THR CCC C 1
ATOM 8959 O O . THR C 1 201 ? 23.962 24.680 36.755 1.000 20.173 201 THR CCC O 1
ATOM 8970 N N . ASN C 1 202 ? 23.495 26.899 36.506 1.000 22.279 202 ASN CCC N 1
ATOM 8971 C CA . ASN C 1 202 ? 22.645 27.052 37.724 1.000 22.313 202 ASN CCC CA 1
ATOM 8972 C C . ASN C 1 202 ? 21.362 27.793 37.349 1.000 21.115 202 ASN CCC C 1
ATOM 8973 O O . ASN C 1 202 ? 21.089 28.824 38.001 1.000 20.470 202 ASN CCC O 1
ATOM 8984 N N . TYR C 1 203 ? 20.614 27.311 36.350 1.000 18.803 203 TYR CCC N 1
ATOM 8985 C CA . TYR C 1 203 ? 19.338 27.948 35.938 1.000 18.753 203 TYR CCC CA 1
ATOM 8986 C C . TYR C 1 203 ? 18.376 28.042 37.121 1.000 19.130 203 TYR CCC C 1
ATOM 8987 O O . TYR C 1 203 ? 18.091 27.007 37.750 1.000 18.063 203 TYR CCC O 1
ATOM 9005 N N . THR C 1 204 ? 17.837 29.235 37.350 1.000 20.370 204 THR CCC N 1
ATOM 9006 C CA . THR C 1 204 ? 16.926 29.585 38.473 1.000 22.253 204 THR CCC CA 1
ATOM 9007 C C . THR C 1 204 ? 15.563 30.001 37.920 1.000 21.098 204 THR CCC C 1
ATOM 9008 O O . THR C 1 204 ? 15.442 31.065 37.303 1.000 19.680 204 THR CCC O 1
ATOM 9019 N N . PRO C 1 205 ? 14.488 29.204 38.139 1.000 19.297 205 PRO CCC N 1
ATOM 9020 C CA . PRO C 1 205 ? 13.152 29.625 37.739 1.000 18.482 205 PRO CCC CA 1
ATOM 9021 C C . PRO C 1 205 ? 12.828 30.996 38.330 1.000 17.694 205 PRO CCC C 1
ATOM 9022 O O . PRO C 1 205 ? 13.260 31.345 39.435 1.000 16.349 205 PRO CCC O 1
ATOM 9033 N N . PRO C 1 206 ? 12.029 31.812 37.608 1.000 16.481 206 PRO CCC N 1
ATOM 9034 C CA . PRO C 1 206 ? 11.659 33.132 38.088 1.000 15.774 206 PRO CCC CA 1
ATOM 9035 C C . PRO C 1 206 ? 10.577 33.033 39.168 1.000 15.854 206 PRO CCC C 1
ATOM 9036 O O . PRO C 1 206 ? 9.958 31.980 39.340 1.000 15.725 206 PRO CCC O 1
ATOM 9047 N N . GLY C 1 207 ? 10.338 34.154 39.836 1.000 15.150 207 GLY CCC N 1
ATOM 9048 C CA . GLY C 1 207 ? 9.249 34.306 40.796 1.000 13.709 207 GLY CCC CA 1
ATOM 9049 C C . GLY C 1 207 ? 9.795 33.954 42.164 1.000 14.118 207 GLY CCC C 1
ATOM 9050 O O . GLY C 1 207 ? 10.989 33.714 42.315 1.000 11.921 207 GLY CCC O 1
ATOM 9054 N N . PRO C 1 208 ? 8.897 33.876 43.165 1.000 13.987 208 PRO CCC N 1
ATOM 9055 C CA . PRO C 1 208 ? 9.286 33.678 44.561 1.000 14.754 208 PRO CCC CA 1
ATOM 9056 C C . PRO C 1 208 ? 9.520 32.214 44.973 1.000 15.285 208 PRO CCC C 1
ATOM 9057 O O . PRO C 1 208 ? 9.074 31.318 44.260 1.000 13.054 208 PRO CCC O 1
ATOM 9068 N N . LYS C 1 209 ? 10.171 32.027 46.134 1.000 16.848 209 LYS CCC N 1
ATOM 9069 C CA . LYS C 1 209 ? 10.454 30.711 46.775 1.000 17.796 209 LYS CCC CA 1
ATOM 9070 C C . LYS C 1 209 ? 9.168 29.870 46.766 1.000 18.609 209 LYS CCC C 1
ATOM 9071 O O . LYS C 1 209 ? 8.066 30.455 46.848 1.000 18.573 209 LYS CCC O 1
ATOM 9077 N N . VAL C 1 210 ? 9.319 28.553 46.637 1.000 18.881 210 VAL CCC N 1
ATOM 9078 C CA . VAL C 1 210 ? 8.252 27.552 46.919 1.000 20.048 210 VAL CCC CA 1
ATOM 9079 C C . VAL C 1 210 ? 7.828 27.696 48.394 1.000 20.985 210 VAL CCC C 1
ATOM 9080 O O . VAL C 1 210 ? 8.702 27.809 49.271 1.000 22.567 210 VAL CCC O 1
ATOM 9093 N N . TRP C 1 211 ? 6.527 27.753 48.659 1.000 22.000 211 TRP CCC N 1
ATOM 9094 C CA . TRP C 1 211 ? 5.955 27.513 50.005 1.000 22.974 211 TRP CCC CA 1
ATOM 9095 C C . TRP C 1 211 ? 5.526 26.043 50.103 1.000 26.575 211 TRP CCC C 1
ATOM 9096 O O . TRP C 1 211 ? 4.557 25.670 49.401 1.000 28.033 211 TRP CCC O 1
ATOM 9117 N N . SER C 1 212 ? 6.195 25.233 50.936 1.000 30.648 212 SER CCC N 1
ATOM 9118 C CA . SER C 1 212 ? 5.940 23.767 51.085 1.000 32.112 212 SER CCC CA 1
ATOM 9119 C C . SER C 1 212 ? 4.896 23.512 52.174 1.000 33.299 212 SER CCC C 1
ATOM 9120 O O . SER C 1 212 ? 4.110 22.577 52.014 1.000 32.842 212 SER CCC O 1
ATOM 9128 N N . GLY C 1 213 ? 4.928 24.285 53.259 1.000 37.997 213 GLY CCC N 1
ATOM 9129 C CA . GLY C 1 213 ? 4.067 24.078 54.440 1.000 42.807 213 GLY CCC CA 1
ATOM 9130 C C . GLY C 1 213 ? 4.609 24.799 55.662 1.000 47.374 213 GLY CCC C 1
ATOM 9131 O O . GLY C 1 213 ? 3.990 24.853 56.738 1.000 51.176 213 GLY CCC O 1
ATOM 9158 N N . TYR D 1 2 ? 14.269 2.815 23.092 1.000 13.986 2 TYR DDD N 1
ATOM 9159 C CA . TYR D 1 2 ? 15.027 3.796 23.858 1.000 13.861 2 TYR DDD CA 1
ATOM 9160 C C . TYR D 1 2 ? 15.863 3.021 24.887 1.000 13.746 2 TYR DDD C 1
ATOM 9161 O O . TYR D 1 2 ? 15.497 1.842 25.230 1.000 14.023 2 TYR DDD O 1
ATOM 9179 N N . VAL D 1 3 ? 16.935 3.646 25.369 1.000 12.378 3 VAL DDD N 1
ATOM 9180 C CA . VAL D 1 3 ? 17.825 3.048 26.396 1.000 12.897 3 VAL DDD CA 1
ATOM 9181 C C . VAL D 1 3 ? 18.090 4.099 27.455 1.000 13.028 3 VAL DDD C 1
ATOM 9182 O O . VAL D 1 3 ? 17.919 5.310 27.161 1.000 12.584 3 VAL DDD O 1
ATOM 9195 N N . PHE D 1 4 ? 18.473 3.630 28.639 1.000 12.218 4 PHE DDD N 1
ATOM 9196 C CA . PHE D 1 4 ? 18.823 4.491 29.788 1.000 12.054 4 PHE DDD CA 1
ATOM 9197 C C . PHE D 1 4 ? 20.324 4.397 29.965 1.000 12.600 4 PHE DDD C 1
ATOM 9198 O O . PHE D 1 4 ? 20.777 3.517 30.689 1.000 11.671 4 PHE DDD O 1
ATOM 9215 N N . PRO D 1 5 ? 21.110 5.272 29.280 1.000 13.207 5 PRO DDD N 1
ATOM 9216 C CA . PRO D 1 5 ? 22.573 5.179 29.267 1.000 13.996 5 PRO DDD CA 1
ATOM 9217 C C . PRO D 1 5 ? 23.342 5.755 30.468 1.000 14.295 5 PRO DDD C 1
ATOM 9218 O O . PRO D 1 5 ? 24.463 5.320 30.714 1.000 13.803 5 PRO DDD O 1
ATOM 9229 N N . ALA D 1 6 ? 22.779 6.747 31.163 1.000 14.757 6 ALA DDD N 1
ATOM 9230 C CA . ALA D 1 6 ? 23.550 7.577 32.120 1.000 15.603 6 ALA DDD CA 1
ATOM 9231 C C . ALA D 1 6 ? 22.757 7.866 33.380 1.000 15.684 6 ALA DDD C 1
ATOM 9232 O O . ALA D 1 6 ? 21.569 8.173 33.263 1.000 15.957 6 ALA DDD O 1
ATOM 9239 N N . LEU D 1 7 ? 23.455 7.912 34.509 1.000 15.880 7 LEU DDD N 1
ATOM 9240 C CA . LEU D 1 7 ? 22.915 8.502 35.756 1.000 15.914 7 LEU DDD CA 1
ATOM 9241 C C . LEU D 1 7 ? 22.954 10.027 35.649 1.000 15.979 7 LEU DDD C 1
ATOM 9242 O O . LEU D 1 7 ? 23.898 10.588 35.068 1.000 13.785 7 LEU DDD O 1
ATOM 9258 N N . VAL D 1 8 ? 21.973 10.642 36.289 1.000 16.557 8 VAL DDD N 1
ATOM 9259 C CA . VAL D 1 8 ? 21.800 12.104 36.449 1.000 16.746 8 VAL DDD CA 1
ATOM 9260 C C . VAL D 1 8 ? 21.936 12.407 37.938 1.000 17.574 8 VAL DDD C 1
ATOM 9261 O O . VAL D 1 8 ? 21.189 11.785 38.723 1.000 16.707 8 VAL DDD O 1
ATOM 9274 N N . GLN D 1 9 ? 22.840 13.316 38.307 1.000 17.833 9 GLN DDD N 1
ATOM 9275 C CA . GLN D 1 9 ? 23.072 13.718 39.721 1.000 17.640 9 GLN DDD CA 1
ATOM 9276 C C . GLN D 1 9 ? 23.321 15.229 39.802 1.000 17.786 9 GLN DDD C 1
ATOM 9277 O O . GLN D 1 9 ? 24.110 15.751 38.965 1.000 15.934 9 GLN DDD O 1
ATOM 9291 N N . ASP D 1 10 ? 22.694 15.885 40.792 1.000 19.249 10 ASP DDD N 1
ATOM 9292 C CA . ASP D 1 10 ? 22.884 17.330 41.104 1.000 20.231 10 ASP DDD CA 1
ATOM 9293 C C . ASP D 1 10 ? 22.750 18.126 39.810 1.000 18.880 10 ASP DDD C 1
ATOM 9294 O O . ASP D 1 10 ? 23.655 18.882 39.495 1.000 19.270 10 ASP DDD O 1
ATOM 9303 N N . GLY D 1 11 ? 21.694 17.883 39.044 1.000 19.318 11 GLY DDD N 1
ATOM 9304 C CA . GLY D 1 11 ? 21.339 18.714 37.876 1.000 19.025 11 GLY DDD CA 1
ATOM 9305 C C . GLY D 1 11 ? 22.117 18.400 36.603 1.000 18.596 11 GLY DDD C 1
ATOM 9306 O O . GLY D 1 11 ? 21.870 19.095 35.607 1.000 18.863 11 GLY DDD O 1
ATOM 9310 N N . ALA D 1 12 ? 23.000 17.397 36.570 1.000 18.045 12 ALA DDD N 1
ATOM 9311 C CA . ALA D 1 12 ? 23.820 17.107 35.369 1.000 17.143 12 ALA DDD CA 1
ATOM 9312 C C . ALA D 1 12 ? 23.958 15.602 35.144 1.000 17.616 12 ALA DDD C 1
ATOM 9313 O O . ALA D 1 12 ? 23.840 14.800 36.116 1.000 18.519 12 ALA DDD O 1
ATOM 9320 N N . ALA D 1 13 ? 24.154 15.230 33.883 1.000 16.153 13 ALA DDD N 1
ATOM 9321 C CA . ALA D 1 13 ? 24.283 13.829 33.442 1.000 15.173 13 ALA DDD CA 1
ATOM 9322 C C . ALA D 1 13 ? 25.756 13.447 33.573 1.000 14.800 13 ALA DDD C 1
ATOM 9323 O O . ALA D 1 13 ? 26.623 14.314 33.389 1.000 13.254 13 ALA DDD O 1
ATOM 9330 N N . THR D 1 14 ? 26.004 12.191 33.927 1.000 14.217 14 THR DDD N 1
ATOM 9331 C CA . THR D 1 14 ? 27.338 11.574 33.997 1.000 13.960 14 THR DDD CA 1
ATOM 9332 C C . THR D 1 14 ? 27.577 10.947 32.614 1.000 14.387 14 THR DDD C 1
ATOM 9333 O O . THR D 1 14 ? 26.713 11.109 31.735 1.000 15.444 14 THR DDD O 1
ATOM 9344 N N . GLY D 1 15 ? 28.717 10.319 32.374 1.000 13.896 15 GLY DDD N 1
ATOM 9345 C CA . GLY D 1 15 ? 29.041 9.811 31.025 1.000 14.087 15 GLY DDD CA 1
ATOM 9346 C C . GLY D 1 15 ? 28.101 8.695 30.620 1.000 13.548 15 GLY DDD C 1
ATOM 9347 O O . GLY D 1 15 ? 27.748 7.905 31.478 1.000 14.299 15 GLY DDD O 1
ATOM 9351 N N . ASP D 1 16 ? 27.719 8.617 29.349 1.000 13.509 16 ASP DDD N 1
ATOM 9352 C CA . ASP D 1 16 ? 26.904 7.491 28.837 1.000 14.347 16 ASP DDD CA 1
ATOM 9353 C C . ASP D 1 16 ? 27.602 6.166 29.231 1.000 13.977 16 ASP DDD C 1
ATOM 9354 O O . ASP D 1 16 ? 28.735 5.957 28.808 1.000 12.882 16 ASP DDD O 1
ATOM 9363 N N . TRP D 1 17 ? 26.933 5.294 30.005 1.000 14.365 17 TRP DDD N 1
ATOM 9364 C CA . TRP D 1 17 ? 27.386 3.920 30.371 1.000 13.632 17 TRP DDD CA 1
ATOM 9365 C C . TRP D 1 17 ? 28.577 3.983 31.309 1.000 13.697 17 TRP DDD C 1
ATOM 9366 O O . TRP D 1 17 ? 29.225 2.955 31.404 1.000 13.765 17 TRP DDD O 1
ATOM 9387 N N . LYS D 1 18 ? 28.862 5.131 31.938 1.000 14.789 18 LYS DDD N 1
ATOM 9388 C CA . LYS D 1 18 ? 30.005 5.308 32.897 1.000 15.762 18 LYS DDD CA 1
ATOM 9389 C C . LYS D 1 18 ? 29.656 4.636 34.240 1.000 15.576 18 LYS DDD C 1
ATOM 9390 O O . LYS D 1 18 ? 30.439 3.746 34.681 1.000 15.529 18 LYS DDD O 1
ATOM 9409 N N . TYR D 1 19 ? 28.523 5.030 34.838 1.000 14.832 19 TYR DDD N 1
ATOM 9410 C CA . TYR D 1 19 ? 27.994 4.494 36.120 1.000 15.110 19 TYR DDD CA 1
ATOM 9411 C C . TYR D 1 19 ? 26.775 3.607 35.852 1.000 14.525 19 TYR DDD C 1
ATOM 9412 O O . TYR D 1 19 ? 26.116 3.220 36.834 1.000 13.287 19 TYR DDD O 1
ATOM 9430 N N . VAL D 1 20 ? 26.495 3.296 34.582 1.000 14.549 20 VAL DDD N 1
ATOM 9431 C CA . VAL D 1 20 ? 25.397 2.379 34.157 1.000 13.560 20 VAL DDD CA 1
ATOM 9432 C C . VAL D 1 20 ? 26.013 1.274 33.322 1.000 14.057 20 VAL DDD C 1
ATOM 9433 O O . VAL D 1 20 ? 26.812 1.600 32.419 1.000 14.928 20 VAL DDD O 1
ATOM 9446 N N . ARG D 1 21 ? 25.615 0.030 33.579 1.000 14.109 21 ARG DDD N 1
ATOM 9447 C CA . ARG D 1 21 ? 26.150 -1.171 32.873 1.000 13.697 21 ARG DDD CA 1
ATOM 9448 C C . ARG D 1 21 ? 25.683 -1.158 31.411 1.000 14.023 21 ARG DDD C 1
ATOM 9449 O O . ARG D 1 21 ? 24.465 -1.337 31.176 1.000 13.490 21 ARG DDD O 1
ATOM 9470 N N . ASP D 1 22 ? 26.593 -0.963 30.453 1.000 13.762 22 ASP DDD N 1
ATOM 9471 C CA . ASP D 1 22 ? 26.224 -1.137 29.026 1.000 13.988 22 ASP DDD CA 1
ATOM 9472 C C . ASP D 1 22 ? 25.825 -2.605 28.806 1.000 14.375 22 ASP DDD C 1
ATOM 9473 O O . ASP D 1 22 ? 26.295 -3.456 29.567 1.000 14.559 22 ASP DDD O 1
ATOM 9482 N N . TRP D 1 23 ? 24.959 -2.877 27.824 1.000 14.657 23 TRP DDD N 1
ATOM 9483 C CA . TRP D 1 23 ? 24.472 -4.239 27.480 1.000 14.578 23 TRP DDD CA 1
ATOM 9484 C C . TRP D 1 23 ? 24.616 -4.508 25.978 1.000 15.192 23 TRP DDD C 1
ATOM 9485 O O . TRP D 1 23 ? 24.607 -3.537 25.179 1.000 13.160 23 TRP DDD O 1
ATOM 9506 N N . THR D 1 24 ? 24.764 -5.788 25.622 1.000 16.309 24 THR DDD N 1
ATOM 9507 C CA . THR D 1 24 ? 24.966 -6.247 24.226 1.000 17.278 24 THR DDD CA 1
ATOM 9508 C C . THR D 1 24 ? 23.757 -5.892 23.373 1.000 17.283 24 THR DDD C 1
ATOM 9509 O O . THR D 1 24 ? 22.703 -6.505 23.626 1.000 16.584 24 THR DDD O 1
ATOM 9520 N N . GLY D 1 25 ? 23.935 -5.003 22.383 1.000 17.384 25 GLY DDD N 1
ATOM 9521 C CA . GLY D 1 25 ? 22.879 -4.554 21.464 1.000 16.639 25 GLY DDD CA 1
ATOM 9522 C C . GLY D 1 25 ? 22.279 -3.228 21.905 1.000 17.398 25 GLY DDD C 1
ATOM 9523 O O . GLY D 1 25 ? 21.225 -2.844 21.350 1.000 19.077 25 GLY DDD O 1
ATOM 9527 N N . SER D 1 26 ? 22.930 -2.495 22.809 1.000 16.173 26 SER DDD N 1
ATOM 9528 C CA . SER D 1 26 ? 22.383 -1.207 23.304 1.000 15.618 26 SER DDD CA 1
ATOM 9529 C C . SER D 1 26 ? 22.250 -0.230 22.133 1.000 15.730 26 SER DDD C 1
ATOM 9530 O O . SER D 1 26 ? 21.365 0.663 22.165 1.000 15.376 26 SER DDD O 1
ATOM 9538 N N . TYR D 1 27 ? 23.073 -0.409 21.111 1.000 15.966 27 TYR DDD N 1
ATOM 9539 C CA . TYR D 1 27 ? 23.101 0.504 19.950 1.000 16.777 27 TYR DDD CA 1
ATOM 9540 C C . TYR D 1 27 ? 21.765 0.447 19.200 1.000 15.968 27 TYR DDD C 1
ATOM 9541 O O . TYR D 1 27 ? 21.516 1.423 18.504 1.000 16.716 27 TYR DDD O 1
ATOM 9559 N N . GLY D 1 28 ? 21.003 -0.657 19.276 1.000 15.940 28 GLY DDD N 1
ATOM 9560 C CA . GLY D 1 28 ? 19.777 -0.923 18.492 1.000 15.867 28 GLY DDD CA 1
ATOM 9561 C C . GLY D 1 28 ? 18.482 -0.702 19.291 1.000 17.335 28 GLY DDD C 1
ATOM 9562 O O . GLY D 1 28 ? 17.366 -0.839 18.693 1.000 16.191 28 GLY DDD O 1
ATOM 9566 N N . ASN D 1 29 ? 18.611 -0.414 20.595 1.000 17.194 29 ASN DDD N 1
ATOM 9567 C CA . ASN D 1 29 ? 17.543 0.095 21.494 1.000 18.161 29 ASN DDD CA 1
ATOM 9568 C C . ASN D 1 29 ? 16.438 -0.967 21.663 1.000 17.666 29 ASN DDD C 1
ATOM 9569 O O . ASN D 1 29 ? 15.304 -0.591 22.010 1.000 17.738 29 ASN DDD O 1
ATOM 9580 N N . GLY D 1 30 ? 16.780 -2.249 21.498 1.000 17.798 30 GLY DDD N 1
ATOM 9581 C CA . GLY D 1 30 ? 15.830 -3.377 21.409 1.000 18.228 30 GLY DDD CA 1
ATOM 9582 C C . GLY D 1 30 ? 15.208 -3.716 22.768 1.000 18.532 30 GLY DDD C 1
ATOM 9583 O O . GLY D 1 30 ? 15.876 -3.686 23.804 1.000 16.798 30 GLY DDD O 1
ATOM 9587 N N . PRO D 1 31 ? 13.907 -4.083 22.787 1.000 17.821 31 PRO DDD N 1
ATOM 9588 C CA . PRO D 1 31 ? 13.231 -4.457 24.028 1.000 16.988 31 PRO DDD CA 1
ATOM 9589 C C . PRO D 1 31 ? 13.679 -5.802 24.595 1.000 15.888 31 PRO DDD C 1
ATOM 9590 O O . PRO D 1 31 ? 13.996 -6.676 23.838 1.000 16.317 31 PRO DDD O 1
ATOM 9601 N N . VAL D 1 32 ? 13.605 -5.977 25.904 1.000 14.794 32 VAL DDD N 1
ATOM 9602 C CA . VAL D 1 32 ? 13.499 -7.352 26.465 1.000 15.239 32 VAL DDD CA 1
ATOM 9603 C C . VAL D 1 32 ? 12.037 -7.767 26.299 1.000 14.673 32 VAL DDD C 1
ATOM 9604 O O . VAL D 1 32 ? 11.204 -6.921 26.540 1.000 12.876 32 VAL DDD O 1
ATOM 9617 N N . GLU D 1 33 ? 11.785 -9.000 25.855 1.000 17.137 33 GLU DDD N 1
ATOM 9618 C CA . GLU D 1 33 ? 10.445 -9.534 25.479 1.000 20.290 33 GLU DDD CA 1
ATOM 9619 C C . GLU D 1 33 ? 10.084 -10.787 26.284 1.000 19.945 33 GLU DDD C 1
ATOM 9620 O O . GLU D 1 33 ? 8.916 -11.249 26.176 1.000 20.396 33 GLU DDD O 1
ATOM 9632 N N . ASP D 1 34 ? 11.034 -11.339 27.041 1.000 18.959 34 ASP DDD N 1
ATOM 9633 C CA . ASP D 1 34 ? 10.841 -12.589 27.817 1.000 17.308 34 ASP DDD CA 1
ATOM 9634 C C . ASP D 1 34 ? 11.232 -12.285 29.262 1.000 16.826 34 ASP DDD C 1
ATOM 9635 O O . ASP D 1 34 ? 12.434 -12.168 29.519 1.000 15.714 34 ASP DDD O 1
ATOM 9644 N N . VAL D 1 35 ? 10.244 -12.228 30.167 1.000 15.112 35 VAL DDD N 1
ATOM 9645 C CA . VAL D 1 35 ? 10.430 -11.871 31.607 1.000 14.275 35 VAL DDD CA 1
ATOM 9646 C C . VAL D 1 35 ? 11.079 -13.042 32.382 1.000 14.239 35 VAL DDD C 1
ATOM 9647 O O . VAL D 1 35 ? 11.455 -12.829 33.563 1.000 13.429 35 VAL DDD O 1
ATOM 9660 N N . THR D 1 36 ? 11.236 -14.223 31.762 1.000 14.221 36 THR DDD N 1
ATOM 9661 C CA . THR D 1 36 ? 11.935 -15.394 32.367 1.000 14.604 36 THR DDD CA 1
ATOM 9662 C C . THR D 1 36 ? 13.422 -15.360 32.019 1.000 14.193 36 THR DDD C 1
ATOM 9663 O O . THR D 1 36 ? 14.144 -16.213 32.539 1.000 16.374 36 THR DDD O 1
ATOM 9674 N N . SER D 1 37 ? 13.851 -14.437 31.168 1.000 13.569 37 SER DDD N 1
ATOM 9675 C CA . SER D 1 37 ? 15.235 -14.383 30.633 1.000 13.041 37 SER DDD CA 1
ATOM 9676 C C . SER D 1 37 ? 16.125 -13.633 31.623 1.000 13.113 37 SER DDD C 1
ATOM 9677 O O . SER D 1 37 ? 15.627 -12.712 32.279 1.000 11.762 37 SER DDD O 1
ATOM 9685 N N . LEU D 1 38 ? 17.409 -13.992 31.715 1.000 13.394 38 LEU DDD N 1
ATOM 9686 C CA . LEU D 1 38 ? 18.377 -13.236 32.556 1.000 13.873 38 LEU DDD CA 1
ATOM 9687 C C . LEU D 1 38 ? 18.424 -11.771 32.078 1.000 13.768 38 LEU DDD C 1
ATOM 9688 O O . LEU D 1 38 ? 18.810 -10.884 32.880 1.000 12.816 38 LEU DDD O 1
ATOM 9704 N N . ASP D 1 39 ? 18.011 -11.521 30.822 1.000 14.454 39 ASP DDD N 1
ATOM 9705 C CA . ASP D 1 39 ? 17.965 -10.174 30.197 1.000 15.335 39 ASP DDD CA 1
ATOM 9706 C C . ASP D 1 39 ? 17.135 -9.227 31.091 1.000 15.641 39 ASP DDD C 1
ATOM 9707 O O . ASP D 1 39 ? 17.486 -8.042 31.160 1.000 16.533 39 ASP DDD O 1
ATOM 9716 N N . ILE D 1 40 ? 16.126 -9.714 31.825 1.000 14.678 40 ILE DDD N 1
ATOM 9717 C CA . ILE D 1 40 ? 15.178 -8.824 32.572 1.000 14.061 40 ILE DDD CA 1
ATOM 9718 C C . ILE D 1 40 ? 15.842 -8.185 33.809 1.000 13.709 40 ILE DDD C 1
ATOM 9719 O O . ILE D 1 40 ? 15.258 -7.246 34.358 1.000 13.812 40 ILE DDD O 1
ATOM 9735 N N . ARG D 1 41 ? 17.007 -8.638 34.251 1.000 13.693 41 ARG DDD N 1
ATOM 9736 C CA . ARG D 1 41 ? 17.660 -8.058 35.447 1.000 14.583 41 ARG DDD CA 1
ATOM 9737 C C . ARG D 1 41 ? 18.284 -6.700 35.081 1.000 14.929 41 ARG DDD C 1
ATOM 9738 O O . ARG D 1 41 ? 17.743 -5.650 35.542 1.000 15.018 41 ARG DDD O 1
ATOM 9759 N N . CYS D 1 42 ? 19.325 -6.716 34.236 1.000 14.087 42 CYS DDD N 1
ATOM 9760 C CA . CYS D 1 42 ? 20.151 -5.540 33.842 1.000 14.137 42 CYS DDD CA 1
ATOM 9761 C C . CYS D 1 42 ? 20.300 -5.428 32.319 1.000 13.829 42 CYS DDD C 1
ATOM 9762 O O . CYS D 1 42 ? 21.085 -4.609 31.845 1.000 13.369 42 CYS DDD O 1
ATOM 9769 N N . ASN D 1 43 ? 19.489 -6.165 31.578 1.000 13.935 43 ASN DDD N 1
ATOM 9770 C CA . ASN D 1 43 ? 19.543 -6.203 30.106 1.000 13.968 43 ASN DDD CA 1
ATOM 9771 C C . ASN D 1 43 ? 20.699 -7.105 29.691 1.000 14.433 43 ASN DDD C 1
ATOM 9772 O O . ASN D 1 43 ? 21.384 -7.667 30.590 1.000 16.208 43 ASN DDD O 1
ATOM 9783 N N . LYS D 1 44 ? 20.868 -7.302 28.389 1.000 15.445 44 LYS DDD N 1
ATOM 9784 C CA . LYS D 1 44 ? 21.502 -8.540 27.864 1.000 16.660 44 LYS DDD CA 1
ATOM 9785 C C . LYS D 1 44 ? 22.990 -8.543 28.222 1.000 16.393 44 LYS DDD C 1
ATOM 9786 O O . LYS D 1 44 ? 23.693 -7.604 27.784 1.000 15.098 44 LYS DDD O 1
ATOM 9805 N N . ASP D 1 45 ? 23.419 -9.572 28.976 1.000 14.974 45 ASP DDD N 1
ATOM 9806 C CA . ASP D 1 45 ? 24.838 -9.896 29.270 1.000 14.887 45 ASP DDD CA 1
ATOM 9807 C C . ASP D 1 45 ? 25.341 -8.961 30.392 1.000 14.621 45 ASP DDD C 1
ATOM 9808 O O . ASP D 1 45 ? 26.527 -9.024 30.783 1.000 14.916 45 ASP DDD O 1
ATOM 9817 N N . ALA D 1 46 ? 24.481 -8.124 30.946 1.000 14.058 46 ALA DDD N 1
ATOM 9818 C CA . ALA D 1 46 ? 24.923 -6.993 31.785 1.000 14.454 46 ALA DDD CA 1
ATOM 9819 C C . ALA D 1 46 ? 24.907 -7.377 33.260 1.000 15.085 46 ALA DDD C 1
ATOM 9820 O O . ALA D 1 46 ? 25.458 -6.623 34.053 1.000 16.117 46 ALA DDD O 1
ATOM 9827 N N . SER D 1 47 ? 24.250 -8.462 33.640 1.000 16.172 47 SER DDD N 1
ATOM 9828 C CA . SER D 1 47 ? 24.134 -8.842 35.068 1.000 17.906 47 SER DDD CA 1
ATOM 9829 C C . SER D 1 47 ? 25.513 -9.302 35.562 1.000 20.293 47 SER DDD C 1
ATOM 9830 O O . SER D 1 47 ? 25.903 -8.975 36.703 1.000 20.459 47 SER DDD O 1
ATOM 9838 N N . THR D 1 48 ? 26.218 -10.047 34.721 1.000 22.776 48 THR DDD N 1
ATOM 9839 C CA . THR D 1 48 ? 27.299 -10.967 35.163 1.000 24.198 48 THR DDD CA 1
ATOM 9840 C C . THR D 1 48 ? 28.210 -10.209 36.146 1.000 23.950 48 THR DDD C 1
ATOM 9841 O O . THR D 1 48 ? 28.409 -10.702 37.276 1.000 21.692 48 THR DDD O 1
ATOM 9852 N N . ASN D 1 49 ? 28.685 -9.023 35.761 1.000 23.904 49 ASN DDD N 1
ATOM 9853 C CA . ASN D 1 49 ? 29.374 -8.078 36.684 1.000 23.624 49 ASN DDD CA 1
ATOM 9854 C C . ASN D 1 49 ? 29.346 -6.682 36.069 1.000 22.026 49 ASN DDD C 1
ATOM 9855 O O . ASN D 1 49 ? 28.822 -6.567 34.949 1.000 23.184 49 ASN DDD O 1
ATOM 9866 N N . GLY D 1 50 ? 29.921 -5.697 36.768 1.000 21.541 50 GLY DDD N 1
ATOM 9867 C CA . GLY D 1 50 ? 30.284 -4.365 36.245 1.000 20.800 50 GLY DDD CA 1
ATOM 9868 C C . GLY D 1 50 ? 31.794 -4.178 36.230 1.000 21.780 50 GLY DDD C 1
ATOM 9869 O O . GLY D 1 50 ? 32.254 -3.128 36.749 1.000 18.932 50 GLY DDD O 1
ATOM 9873 N N . ASN D 1 51 ? 32.493 -5.205 35.709 1.000 22.841 51 ASN DDD N 1
ATOM 9874 C CA . ASN D 1 51 ? 33.909 -5.275 35.257 1.000 24.226 51 ASN DDD CA 1
ATOM 9875 C C . ASN D 1 51 ? 34.449 -3.872 34.956 1.000 23.296 51 ASN DDD C 1
ATOM 9876 O O . ASN D 1 51 ? 35.486 -3.487 35.514 1.000 23.532 51 ASN DDD O 1
ATOM 9887 N N . ALA D 1 52 ? 33.786 -3.159 34.048 1.000 21.326 52 ALA DDD N 1
ATOM 9888 C CA . ALA D 1 52 ? 34.213 -1.839 33.526 1.000 19.590 52 ALA DDD CA 1
ATOM 9889 C C . ALA D 1 52 ? 33.061 -0.839 33.661 1.000 17.159 52 ALA DDD C 1
ATOM 9890 O O . ALA D 1 52 ? 32.834 -0.073 32.712 1.000 16.007 52 ALA DDD O 1
ATOM 9897 N N . THR D 1 53 ? 32.333 -0.895 34.777 1.000 14.313 53 THR DDD N 1
ATOM 9898 C CA . THR D 1 53 ? 31.313 0.103 35.164 1.000 13.718 53 THR DDD CA 1
ATOM 9899 C C . THR D 1 53 ? 31.731 0.704 36.501 1.000 13.727 53 THR DDD C 1
ATOM 9900 O O . THR D 1 53 ? 32.219 -0.048 37.375 1.000 12.688 53 THR DDD O 1
ATOM 9911 N N . GLU D 1 54 ? 31.595 2.022 36.617 1.000 14.387 54 GLU DDD N 1
ATOM 9912 C CA . GLU D 1 54 ? 31.973 2.773 37.833 1.000 15.344 54 GLU DDD CA 1
ATOM 9913 C C . GLU D 1 54 ? 30.771 2.840 38.785 1.000 14.552 54 GLU DDD C 1
ATOM 9914 O O . GLU D 1 54 ? 29.647 2.415 38.399 1.000 13.614 54 GLU DDD O 1
ATOM 9926 N N . THR D 1 55 ? 31.030 3.260 40.020 1.000 13.586 55 THR DDD N 1
ATOM 9927 C CA . THR D 1 55 ? 30.030 3.323 41.108 1.000 14.094 55 THR DDD CA 1
ATOM 9928 C C . THR D 1 55 ? 29.941 4.791 41.546 1.000 14.802 55 THR DDD C 1
ATOM 9929 O O . THR D 1 55 ? 30.988 5.356 41.994 1.000 13.770 55 THR DDD O 1
ATOM 9940 N N . LEU D 1 56 ? 28.777 5.414 41.334 1.000 14.570 56 LEU DDD N 1
ATOM 9941 C CA . LEU D 1 56 ? 28.520 6.839 41.691 1.000 15.381 56 LEU DDD CA 1
ATOM 9942 C C . LEU D 1 56 ? 28.215 6.920 43.186 1.000 15.679 56 LEU DDD C 1
ATOM 9943 O O . LEU D 1 56 ? 27.252 6.333 43.654 1.000 15.944 56 LEU DDD O 1
ATOM 9959 N N . PRO D 1 57 ? 28.988 7.670 43.998 1.000 16.811 57 PRO DDD N 1
ATOM 9960 C CA . PRO D 1 57 ? 28.630 7.848 45.402 1.000 17.348 57 PRO DDD CA 1
ATOM 9961 C C . PRO D 1 57 ? 27.386 8.741 45.482 1.000 17.559 57 PRO DDD C 1
ATOM 9962 O O . PRO D 1 57 ? 27.354 9.758 44.824 1.000 17.300 57 PRO DDD O 1
ATOM 9973 N N . VAL D 1 58 ? 26.376 8.307 46.226 1.000 17.593 58 VAL DDD N 1
ATOM 9974 C CA . VAL D 1 58 ? 25.141 9.110 46.441 1.000 18.588 58 VAL DDD CA 1
ATOM 9975 C C . VAL D 1 58 ? 24.814 9.075 47.928 1.000 18.824 58 VAL DDD C 1
ATOM 9976 O O . VAL D 1 58 ? 25.419 8.228 48.644 1.000 18.770 58 VAL DDD O 1
ATOM 9989 N N . LYS D 1 59 ? 23.863 9.927 48.335 1.000 20.002 59 LYS DDD N 1
ATOM 9990 C CA . LYS D 1 59 ? 23.321 10.013 49.721 1.000 20.494 59 LYS DDD CA 1
ATOM 9991 C C . LYS D 1 59 ? 21.922 9.405 49.777 1.000 19.349 59 LYS DDD C 1
ATOM 9992 O O . LYS D 1 59 ? 21.182 9.524 48.788 1.000 17.689 59 LYS DDD O 1
ATOM 10011 N N . ALA D 1 60 ? 21.556 8.842 50.927 1.000 19.530 60 ALA DDD N 1
ATOM 10012 C CA . ALA D 1 60 ? 20.164 8.457 51.226 1.000 19.778 60 ALA DDD CA 1
ATOM 10013 C C . ALA D 1 60 ? 19.331 9.738 51.233 1.000 19.968 60 ALA DDD C 1
ATOM 10014 O O . ALA D 1 60 ? 19.806 10.743 51.775 1.000 20.461 60 ALA DDD O 1
ATOM 10021 N N . GLY D 1 61 ? 18.164 9.708 50.582 1.000 21.072 61 GLY DDD N 1
ATOM 10022 C CA . GLY D 1 61 ? 17.265 10.871 50.436 1.000 21.418 61 GLY DDD CA 1
ATOM 10023 C C . GLY D 1 61 ? 17.490 11.652 49.141 1.000 20.838 61 GLY DDD C 1
ATOM 10024 O O . GLY D 1 61 ? 16.667 12.545 48.845 1.000 19.181 61 GLY DDD O 1
ATOM 10028 N N . GLU D 1 62 ? 18.537 11.320 48.383 1.000 20.300 62 GLU DDD N 1
ATOM 10029 C CA . GLU D 1 62 ? 18.988 12.095 47.200 1.000 20.707 62 GLU DDD CA 1
ATOM 10030 C C . GLU D 1 62 ? 18.215 11.646 45.951 1.000 20.035 62 GLU DDD C 1
ATOM 10031 O O . GLU D 1 62 ? 18.032 10.461 45.748 1.000 18.782 62 GLU DDD O 1
ATOM 10043 N N . GLU D 1 63 ? 17.796 12.608 45.147 1.000 20.635 63 GLU DDD N 1
ATOM 10044 C CA . GLU D 1 63 ? 17.177 12.424 43.818 1.000 21.531 63 GLU DDD CA 1
ATOM 10045 C C . GLU D 1 63 ? 18.264 11.965 42.846 1.000 19.589 63 GLU DDD C 1
ATOM 10046 O O . GLU D 1 63 ? 19.207 12.727 42.608 1.000 17.846 63 GLU DDD O 1
ATOM 10058 N N . ILE D 1 64 ? 18.175 10.722 42.381 1.000 18.453 64 ILE DDD N 1
ATOM 10059 C CA . ILE D 1 64 ? 19.064 10.154 41.331 1.000 18.021 64 ILE DDD CA 1
ATOM 10060 C C . ILE D 1 64 ? 18.219 9.731 40.132 1.000 17.468 64 ILE DDD C 1
ATOM 10061 O O . ILE D 1 64 ? 17.170 9.081 40.316 1.000 18.284 64 ILE DDD O 1
ATOM 10077 N N . GLY D 1 65 ? 18.687 10.087 38.944 1.000 17.107 65 GLY DDD N 1
ATOM 10078 C CA . GLY D 1 65 ? 17.937 9.888 37.698 1.000 16.790 65 GLY DDD CA 1
ATOM 10079 C C . GLY D 1 65 ? 18.770 9.232 36.623 1.000 15.891 65 GLY DDD C 1
ATOM 10080 O O . GLY D 1 65 ? 19.911 8.820 36.900 1.000 15.127 65 GLY DDD O 1
ATOM 10084 N N . PHE D 1 66 ? 18.173 9.119 35.446 1.000 14.820 66 PHE DDD N 1
ATOM 10085 C CA . PHE D 1 66 ? 18.790 8.573 34.220 1.000 14.920 66 PHE DDD CA 1
ATOM 10086 C C . PHE D 1 66 ? 18.404 9.516 33.079 1.000 15.073 66 PHE DDD C 1
ATOM 10087 O O . PHE D 1 66 ? 17.311 10.093 33.124 1.000 14.854 66 PHE DDD O 1
ATOM 10104 N N . THR D 1 67 ? 19.307 9.697 32.121 1.000 15.214 67 THR DDD N 1
ATOM 10105 C CA . THR D 1 67 ? 18.995 10.266 30.795 1.000 15.290 67 THR DDD CA 1
ATOM 10106 C C . THR D 1 67 ? 18.197 9.197 30.056 1.000 16.152 67 THR DDD C 1
ATOM 10107 O O . THR D 1 67 ? 18.209 8.022 30.525 1.000 16.085 67 THR DDD O 1
ATOM 10118 N N . VAL D 1 68 ? 17.493 9.588 28.997 1.000 15.858 68 VAL DDD N 1
ATOM 10119 C CA . VAL D 1 68 ? 16.753 8.644 28.118 1.000 16.651 68 VAL DDD CA 1
ATOM 10120 C C . VAL D 1 68 ? 17.335 8.842 26.725 1.000 18.078 68 VAL DDD C 1
ATOM 10121 O O . VAL D 1 68 ? 17.448 9.998 26.323 1.000 17.142 68 VAL DDD O 1
ATOM 10134 N N . ARG D 1 69 ? 17.798 7.777 26.067 1.000 20.827 69 ARG DDD N 1
ATOM 10135 C CA . ARG D 1 69 ? 18.414 7.972 24.738 1.000 23.385 69 ARG DDD CA 1
ATOM 10136 C C . ARG D 1 69 ? 17.263 8.152 23.750 1.000 24.301 69 ARG DDD C 1
ATOM 10137 O O . ARG D 1 69 ? 16.621 7.172 23.315 1.000 22.611 69 ARG DDD O 1
ATOM 10158 N N . THR D 1 70 ? 17.136 9.435 23.429 1.000 26.148 70 THR DDD N 1
ATOM 10159 C CA . THR D 1 70 ? 16.060 10.155 22.734 1.000 25.980 70 THR DDD CA 1
ATOM 10160 C C . THR D 1 70 ? 14.914 10.216 23.738 1.000 23.060 70 THR DDD C 1
ATOM 10161 O O . THR D 1 70 ? 15.007 11.104 24.577 1.000 22.268 70 THR DDD O 1
ATOM 10172 N N . ASN D 1 71 ? 13.922 9.337 23.737 1.000 21.070 71 ASN DDD N 1
ATOM 10173 C CA . ASN D 1 71 ? 12.766 9.588 24.633 1.000 18.908 71 ASN DDD CA 1
ATOM 10174 C C . ASN D 1 71 ? 11.901 8.340 24.792 1.000 17.717 71 ASN DDD C 1
ATOM 10175 O O . ASN D 1 71 ? 12.016 7.378 23.975 1.000 15.976 71 ASN DDD O 1
ATOM 10186 N N . ILE D 1 72 ? 11.024 8.390 25.791 1.000 15.330 72 ILE DDD N 1
ATOM 10187 C CA . ILE D 1 72 ? 10.047 7.299 26.006 1.000 15.190 72 ILE DDD CA 1
ATOM 10188 C C . ILE D 1 72 ? 8.906 7.489 24.995 1.000 15.235 72 ILE DDD C 1
ATOM 10189 O O . ILE D 1 72 ? 8.015 8.311 25.246 1.000 15.273 72 ILE DDD O 1
ATOM 10205 N N . GLY D 1 73 ? 8.965 6.772 23.870 1.000 14.793 73 GLY DDD N 1
ATOM 10206 C CA . GLY D 1 73 ? 8.044 6.923 22.736 1.000 13.621 73 GLY DDD CA 1
ATOM 10207 C C . GLY D 1 73 ? 7.067 5.773 22.688 1.000 13.802 73 GLY DDD C 1
ATOM 10208 O O . GLY D 1 73 ? 6.471 5.556 21.616 1.000 13.873 73 GLY DDD O 1
ATOM 10212 N N . HIS D 1 74 ? 6.887 5.068 23.810 1.000 13.739 74 HIS DDD N 1
ATOM 10213 C CA . HIS D 1 74 ? 5.842 4.025 23.979 1.000 13.243 74 HIS DDD CA 1
ATOM 10214 C C . HIS D 1 74 ? 5.064 4.320 25.243 1.000 13.245 74 HIS DDD C 1
ATOM 10215 O O . HIS D 1 74 ? 5.621 4.872 26.190 1.000 13.861 74 HIS DDD O 1
ATOM 10230 N N . PRO D 1 75 ? 3.761 3.946 25.282 1.000 13.433 75 PRO DDD N 1
ATOM 10231 C CA . PRO D 1 75 ? 2.955 4.072 26.497 1.000 13.130 75 PRO DDD CA 1
ATOM 10232 C C . PRO D 1 75 ? 3.319 2.999 27.521 1.000 13.220 75 PRO DDD C 1
ATOM 10233 O O . PRO D 1 75 ? 3.457 1.844 27.134 1.000 13.176 75 PRO DDD O 1
ATOM 10244 N N . GLY D 1 76 ? 3.436 3.401 28.792 1.000 12.932 76 GLY DDD N 1
ATOM 10245 C CA . GLY D 1 76 ? 3.528 2.453 29.911 1.000 12.262 76 GLY DDD CA 1
ATOM 10246 C C . GLY D 1 76 ? 4.032 3.105 31.189 1.000 11.986 76 GLY DDD C 1
ATOM 10247 O O . GLY D 1 76 ? 4.384 4.281 31.197 1.000 11.223 76 GLY DDD O 1
ATOM 10251 N N . PRO D 1 77 ? 4.085 2.313 32.287 1.000 12.294 77 PRO DDD N 1
ATOM 10252 C CA . PRO D 1 77 ? 4.584 2.782 33.581 1.000 12.197 77 PRO DDD CA 1
ATOM 10253 C C . PRO D 1 77 ? 6.115 2.757 33.762 1.000 12.125 77 PRO DDD C 1
ATOM 10254 O O . PRO D 1 77 ? 6.779 1.862 33.279 1.000 12.076 77 PRO DDD O 1
ATOM 10265 N N . LEU D 1 78 ? 6.660 3.770 34.423 1.000 11.879 78 LEU DDD N 1
ATOM 10266 C CA . LEU D 1 78 ? 8.070 3.804 34.868 1.000 11.664 78 LEU DDD CA 1
ATOM 10267 C C . LEU D 1 78 ? 8.166 3.071 36.205 1.000 12.343 78 LEU DDD C 1
ATOM 10268 O O . LEU D 1 78 ? 7.272 3.308 37.051 1.000 12.052 78 LEU DDD O 1
ATOM 10284 N N . LEU D 1 79 ? 9.165 2.197 36.376 1.000 11.928 79 LEU DDD N 1
ATOM 10285 C CA . LEU D 1 79 ? 9.483 1.556 37.684 1.000 11.926 79 LEU DDD CA 1
ATOM 10286 C C . LEU D 1 79 ? 10.992 1.643 37.927 1.000 11.441 79 LEU DDD C 1
ATOM 10287 O O . LEU D 1 79 ? 11.745 1.672 36.943 1.000 11.635 79 LEU DDD O 1
ATOM 10303 N N . ALA D 1 80 ? 11.406 1.680 39.194 1.000 11.327 80 ALA DDD N 1
ATOM 10304 C CA . ALA D 1 80 ? 12.814 1.573 39.634 1.000 11.500 80 ALA DDD CA 1
ATOM 10305 C C . ALA D 1 80 ? 12.885 0.598 40.812 1.000 11.802 80 ALA DDD C 1
ATOM 10306 O O . ALA D 1 80 ? 11.994 0.632 41.724 1.000 11.792 80 ALA DDD O 1
ATOM 10313 N N . TYR D 1 81 ? 13.922 -0.241 40.805 1.000 11.650 81 TYR DDD N 1
ATOM 10314 C CA . TYR D 1 81 ? 14.268 -1.153 41.918 1.000 11.066 81 TYR DDD CA 1
ATOM 10315 C C . TYR D 1 81 ? 15.733 -0.956 42.289 1.000 11.265 81 TYR DDD C 1
ATOM 10316 O O . TYR D 1 81 ? 16.511 -0.407 41.466 1.000 10.936 81 TYR DDD O 1
ATOM 10334 N N . MET D 1 82 ? 16.094 -1.444 43.475 1.000 11.644 82 MET DDD N 1
ATOM 10335 C CA . MET D 1 82 ? 17.491 -1.465 43.971 1.000 12.363 82 MET DDD CA 1
ATOM 10336 C C . MET D 1 82 ? 17.777 -2.837 44.585 1.000 12.802 82 MET DDD C 1
ATOM 10337 O O . MET D 1 82 ? 16.830 -3.557 44.867 1.000 13.180 82 MET DDD O 1
ATOM 10351 N N . ALA D 1 83 ? 19.054 -3.201 44.694 1.000 13.875 83 ALA DDD N 1
ATOM 10352 C CA . ALA D 1 83 ? 19.522 -4.411 45.388 1.000 14.150 83 ALA DDD CA 1
ATOM 10353 C C . ALA D 1 83 ? 20.877 -4.131 46.042 1.000 14.569 83 ALA DDD C 1
ATOM 10354 O O . ALA D 1 83 ? 21.748 -3.569 45.347 1.000 14.630 83 ALA DDD O 1
ATOM 10361 N N . LYS D 1 84 ? 21.017 -4.444 47.339 1.000 14.224 84 LYS DDD N 1
ATOM 10362 C CA . LYS D 1 84 ? 22.273 -4.272 48.108 1.000 14.961 84 LYS DDD CA 1
ATOM 10363 C C . LYS D 1 84 ? 23.258 -5.317 47.590 1.000 15.860 84 LYS DDD C 1
ATOM 10364 O O . LYS D 1 84 ? 22.880 -6.489 47.568 1.000 14.871 84 LYS DDD O 1
ATOM 10376 N N . ALA D 1 85 ? 24.460 -4.890 47.194 1.000 17.205 85 ALA DDD N 1
ATOM 10377 C CA . ALA D 1 85 ? 25.618 -5.765 46.888 1.000 18.757 85 ALA DDD CA 1
ATOM 10378 C C . ALA D 1 85 ? 26.327 -6.146 48.188 1.000 19.292 85 ALA DDD C 1
ATOM 10379 O O . ALA D 1 85 ? 26.536 -5.282 49.029 1.000 17.434 85 ALA DDD O 1
ATOM 10386 N N . PRO D 1 86 ? 26.717 -7.430 48.378 1.000 20.674 86 PRO DDD N 1
ATOM 10387 C CA . PRO D 1 86 ? 27.500 -7.846 49.543 1.000 21.421 86 PRO DDD CA 1
ATOM 10388 C C . PRO D 1 86 ? 28.800 -7.047 49.723 1.000 21.417 86 PRO DDD C 1
ATOM 10389 O O . PRO D 1 86 ? 29.129 -6.739 50.840 1.000 22.184 86 PRO DDD O 1
ATOM 10400 N N . GLY D 1 87 ? 29.496 -6.728 48.635 1.000 21.350 87 GLY DDD N 1
ATOM 10401 C CA . GLY D 1 87 ? 30.664 -5.831 48.669 1.000 21.133 87 GLY DDD CA 1
ATOM 10402 C C . GLY D 1 87 ? 30.513 -4.735 47.634 1.000 21.754 87 GLY DDD C 1
ATOM 10403 O O . GLY D 1 87 ? 29.575 -3.915 47.737 1.000 21.338 87 GLY DDD O 1
ATOM 10407 N N . ASP D 1 88 ? 31.391 -4.776 46.641 1.000 21.366 88 ASP DDD N 1
ATOM 10408 C CA . ASP D 1 88 ? 31.563 -3.760 45.582 1.000 21.288 88 ASP DDD CA 1
ATOM 10409 C C . ASP D 1 88 ? 30.479 -3.966 44.512 1.000 20.175 88 ASP DDD C 1
ATOM 10410 O O . ASP D 1 88 ? 30.311 -5.134 44.058 1.000 20.269 88 ASP DDD O 1
ATOM 10419 N N . ALA D 1 89 ? 29.775 -2.901 44.109 1.000 17.403 89 ALA DDD N 1
ATOM 10420 C CA . ALA D 1 89 ? 28.694 -2.993 43.105 1.000 17.805 89 ALA DDD CA 1
ATOM 10421 C C . ALA D 1 89 ? 29.239 -3.718 41.864 1.000 18.113 89 ALA DDD C 1
ATOM 10422 O O . ALA D 1 89 ? 28.581 -4.677 41.440 1.000 18.482 89 ALA DDD O 1
ATOM 10429 N N . SER D 1 90 ? 30.459 -3.381 41.412 1.000 17.873 90 SER DDD N 1
ATOM 10430 C CA . SER D 1 90 ? 31.110 -3.937 40.184 1.000 18.323 90 SER DDD CA 1
ATOM 10431 C C . SER D 1 90 ? 31.268 -5.460 40.262 1.000 18.034 90 SER DDD C 1
ATOM 10432 O O . SER D 1 90 ? 31.349 -6.080 39.201 1.000 17.592 90 SER DDD O 1
ATOM 10440 N N . ASP D 1 91 ? 31.268 -6.032 41.465 1.000 18.430 91 ASP DDD N 1
ATOM 10441 C CA . ASP D 1 91 ? 31.464 -7.484 41.716 1.000 17.813 91 ASP DDD CA 1
ATOM 10442 C C . ASP D 1 91 ? 30.096 -8.162 41.829 1.000 17.350 91 ASP DDD C 1
ATOM 10443 O O . ASP D 1 91 ? 30.085 -9.379 41.981 1.000 17.476 91 ASP DDD O 1
ATOM 10452 N N . PHE D 1 92 ? 28.987 -7.420 41.738 1.000 16.509 92 PHE DDD N 1
ATOM 10453 C CA . PHE D 1 92 ? 27.640 -7.928 42.115 1.000 15.747 92 PHE DDD CA 1
ATOM 10454 C C . PHE D 1 92 ? 26.852 -8.337 40.868 1.000 15.890 92 PHE DDD C 1
ATOM 10455 O O . PHE D 1 92 ? 26.826 -7.535 39.922 1.000 17.558 92 PHE DDD O 1
ATOM 10472 N N . ASP D 1 93 ? 26.208 -9.512 40.871 1.000 15.597 93 ASP DDD N 1
ATOM 10473 C CA . ASP D 1 93 ? 25.477 -10.018 39.681 1.000 16.253 93 ASP DDD CA 1
ATOM 10474 C C . ASP D 1 93 ? 23.959 -9.901 39.872 1.000 16.654 93 ASP DDD C 1
ATOM 10475 O O . ASP D 1 93 ? 23.230 -10.319 38.949 1.000 15.759 93 ASP DDD O 1
ATOM 10484 N N . GLY D 1 94 ? 23.492 -9.347 41.000 1.000 16.442 94 GLY DDD N 1
ATOM 10485 C CA . GLY D 1 94 ? 22.069 -9.037 41.252 1.000 16.110 94 GLY DDD CA 1
ATOM 10486 C C . GLY D 1 94 ? 21.190 -10.278 41.331 1.000 16.667 94 GLY DDD C 1
ATOM 10487 O O . GLY D 1 94 ? 19.957 -10.132 41.162 1.000 17.254 94 GLY DDD O 1
ATOM 10491 N N . ASP D 1 95 ? 21.781 -11.449 41.604 1.000 15.788 95 ASP DDD N 1
ATOM 10492 C CA . ASP D 1 95 ? 21.094 -12.769 41.647 1.000 15.763 95 ASP DDD CA 1
ATOM 10493 C C . ASP D 1 95 ? 20.317 -12.951 42.966 1.000 15.935 95 ASP DDD C 1
ATOM 10494 O O . ASP D 1 95 ? 20.644 -12.288 43.950 1.000 16.519 95 ASP DDD O 1
ATOM 10503 N N . GLY D 1 96 ? 19.334 -13.850 42.985 1.000 15.973 96 GLY DDD N 1
ATOM 10504 C CA . GLY D 1 96 ? 18.556 -14.175 44.194 1.000 16.701 96 GLY DDD CA 1
ATOM 10505 C C . GLY D 1 96 ? 17.527 -13.099 44.528 1.000 17.286 96 GLY DDD C 1
ATOM 10506 O O . GLY D 1 96 ? 17.356 -12.152 43.715 1.000 15.799 96 GLY DDD O 1
ATOM 10510 N N . GLN D 1 97 ? 16.893 -13.224 45.703 1.000 17.823 97 GLN DDD N 1
ATOM 10511 C CA . GLN D 1 97 ? 15.811 -12.327 46.198 1.000 18.395 97 GLN DDD CA 1
ATOM 10512 C C . GLN D 1 97 ? 16.437 -11.097 46.871 1.000 16.126 97 GLN DDD C 1
ATOM 10513 O O . GLN D 1 97 ? 16.483 -11.043 48.101 1.000 14.516 97 GLN DDD O 1
ATOM 10527 N N . VAL D 1 98 ? 16.832 -10.119 46.060 1.000 15.000 98 VAL DDD N 1
ATOM 10528 C CA . VAL D 1 98 ? 17.638 -8.939 46.501 1.000 14.859 98 VAL DDD CA 1
ATOM 10529 C C . VAL D 1 98 ? 17.048 -7.625 45.980 1.000 13.092 98 VAL DDD C 1
ATOM 10530 O O . VAL D 1 98 ? 17.554 -6.573 46.356 1.000 12.040 98 VAL DDD O 1
ATOM 10543 N N . TRP D 1 99 ? 16.032 -7.681 45.131 1.000 12.514 99 TRP DDD N 1
ATOM 10544 C CA . TRP D 1 99 ? 15.420 -6.478 44.520 1.000 12.103 99 TRP DDD CA 1
ATOM 10545 C C . TRP D 1 99 ? 14.199 -6.013 45.325 1.000 12.190 99 TRP DDD C 1
ATOM 10546 O O . TRP D 1 99 ? 13.288 -6.840 45.593 1.000 11.383 99 TRP DDD O 1
ATOM 10567 N N . PHE D 1 100 ? 14.177 -4.722 45.660 1.000 12.558 100 PHE DDD N 1
ATOM 10568 C CA . PHE D 1 100 ? 13.018 -4.027 46.283 1.000 13.824 100 PHE DDD CA 1
ATOM 10569 C C . PHE D 1 100 ? 12.630 -2.850 45.389 1.000 14.009 100 PHE DDD C 1
ATOM 10570 O O . PHE D 1 100 ? 13.528 -2.134 44.922 1.000 15.688 100 PHE DDD O 1
ATOM 10587 N N . LYS D 1 101 ? 11.341 -2.692 45.094 1.000 13.160 101 LYS DDD N 1
ATOM 10588 C CA . LYS D 1 101 ? 10.838 -1.585 44.247 1.000 12.531 101 LYS DDD CA 1
ATOM 10589 C C . LYS D 1 101 ? 10.896 -0.247 45.012 1.000 12.466 101 LYS DDD C 1
ATOM 10590 O O . LYS D 1 101 ? 10.346 -0.180 46.117 1.000 13.408 101 LYS DDD O 1
ATOM 10609 N N . ILE D 1 102 ? 11.497 0.802 44.445 1.000 12.003 102 ILE DDD N 1
ATOM 10610 C CA . ILE D 1 102 ? 11.578 2.143 45.093 1.000 11.473 102 ILE DDD CA 1
ATOM 10611 C C . ILE D 1 102 ? 10.596 3.106 44.432 1.000 12.163 102 ILE DDD C 1
ATOM 10612 O O . ILE D 1 102 ? 10.388 4.181 44.986 1.000 11.629 102 ILE DDD O 1
ATOM 10628 N N . TYR D 1 103 ? 9.988 2.730 43.302 1.000 13.042 103 TYR DDD N 1
ATOM 10629 C CA . TYR D 1 103 ? 9.155 3.654 42.490 1.000 13.316 103 TYR DDD CA 1
ATOM 10630 C C . TYR D 1 103 ? 8.339 2.896 41.450 1.000 14.226 103 TYR DDD C 1
ATOM 10631 O O . TYR D 1 103 ? 8.823 1.907 40.820 1.000 13.890 103 TYR DDD O 1
ATOM 10649 N N . GLU D 1 104 ? 7.122 3.402 41.255 1.000 15.755 104 GLU DDD N 1
ATOM 10650 C CA . GLU D 1 104 ? 6.258 3.064 40.114 1.000 15.726 104 GLU DDD CA 1
ATOM 10651 C C . GLU D 1 104 ? 5.349 4.267 39.825 1.000 16.367 104 GLU DDD C 1
ATOM 10652 O O . GLU D 1 104 ? 5.114 5.070 40.751 1.000 15.046 104 GLU DDD O 1
ATOM 10664 N N . ASP D 1 105 ? 4.902 4.327 38.563 1.000 16.847 105 ASP DDD N 1
ATOM 10665 C CA . ASP D 1 105 ? 4.078 5.328 37.837 1.000 17.928 105 ASP DDD CA 1
ATOM 10666 C C . ASP D 1 105 ? 2.735 4.674 37.563 1.000 17.915 105 ASP DDD C 1
ATOM 10667 O O . ASP D 1 105 ? 2.714 3.433 37.494 1.000 19.351 105 ASP DDD O 1
ATOM 10676 N N . GLY D 1 106 ? 1.723 5.452 37.209 1.000 17.882 106 GLY DDD N 1
ATOM 10677 C CA . GLY D 1 106 ? 0.417 4.917 36.780 1.000 17.369 106 GLY DDD CA 1
ATOM 10678 C C . GLY D 1 106 ? -0.224 5.809 35.725 1.000 17.337 106 GLY DDD C 1
ATOM 10679 O O . GLY D 1 106 ? 0.064 7.008 35.664 1.000 16.360 106 GLY DDD O 1
ATOM 10683 N N . PRO D 1 107 ? -1.131 5.258 34.887 1.000 16.951 107 PRO DDD N 1
ATOM 10684 C CA . PRO D 1 107 ? -1.702 6.023 33.787 1.000 17.015 107 PRO DDD CA 1
ATOM 10685 C C . PRO D 1 107 ? -2.830 6.954 34.248 1.000 17.348 107 PRO DDD C 1
ATOM 10686 O O . PRO D 1 107 ? -3.308 6.806 35.354 1.000 18.196 107 PRO DDD O 1
ATOM 10697 N N . THR D 1 108 ? -3.213 7.897 33.390 1.000 17.788 108 THR DDD N 1
ATOM 10698 C CA . THR D 1 108 ? -4.395 8.782 33.550 1.000 17.648 108 THR DDD CA 1
ATOM 10699 C C . THR D 1 108 ? -5.436 8.407 32.490 1.000 18.281 108 THR DDD C 1
ATOM 10700 O O . THR D 1 108 ? -5.078 8.309 31.303 1.000 18.094 108 THR DDD O 1
ATOM 10711 N N . VAL D 1 109 ? -6.689 8.236 32.890 1.000 20.121 109 VAL DDD N 1
ATOM 10712 C CA . VAL D 1 109 ? -7.819 7.981 31.951 1.000 21.167 109 VAL DDD CA 1
ATOM 10713 C C . VAL D 1 109 ? -8.259 9.324 31.391 1.000 22.030 109 VAL DDD C 1
ATOM 10714 O O . VAL D 1 109 ? -8.713 10.162 32.178 1.000 22.616 109 VAL DDD O 1
ATOM 10727 N N . THR D 1 110 ? -8.145 9.480 30.079 1.000 24.256 110 THR DDD N 1
ATOM 10728 C CA . THR D 1 110 ? -8.586 10.669 29.318 1.000 23.742 110 THR DDD CA 1
ATOM 10729 C C . THR D 1 110 ? -9.647 10.238 28.297 1.000 25.779 110 THR DDD C 1
ATOM 10730 O O . THR D 1 110 ? -9.893 9.003 28.160 1.000 20.419 110 THR DDD O 1
ATOM 10741 N N . ASP D 1 111 ? -10.221 11.242 27.610 1.000 28.749 111 ASP DDD N 1
ATOM 10742 C CA . ASP D 1 111 ? -11.139 11.111 26.446 1.000 29.559 111 ASP DDD CA 1
ATOM 10743 C C . ASP D 1 111 ? -10.491 10.205 25.370 1.000 28.673 111 ASP DDD C 1
ATOM 10744 O O . ASP D 1 111 ? -11.203 9.362 24.816 1.000 30.928 111 ASP DDD O 1
ATOM 10750 N N . ASP D 1 112 ? -9.192 10.351 25.087 1.000 27.077 112 ASP DDD N 1
ATOM 10751 C CA . ASP D 1 112 ? -8.489 9.650 23.973 1.000 26.409 112 ASP DDD CA 1
ATOM 10752 C C . ASP D 1 112 ? -7.872 8.305 24.449 1.000 25.924 112 ASP DDD C 1
ATOM 10753 O O . ASP D 1 112 ? -7.165 7.672 23.644 1.000 25.167 112 ASP DDD O 1
ATOM 10759 N N . GLY D 1 113 ? -8.152 7.844 25.686 1.000 23.613 113 GLY DDD N 1
ATOM 10760 C CA . GLY D 1 113 ? -7.569 6.626 26.296 1.000 21.756 113 GLY DDD CA 1
ATOM 10761 C C . GLY D 1 113 ? -6.577 6.944 27.416 1.000 21.069 113 GLY DDD C 1
ATOM 10762 O O . GLY D 1 113 ? -6.707 8.042 28.064 1.000 22.232 113 GLY DDD O 1
ATOM 10766 N N . LEU D 1 114 ? -5.615 6.047 27.657 1.000 18.368 114 LEU DDD N 1
ATOM 10767 C CA . LEU D 1 114 ? -4.639 6.177 28.776 1.000 17.218 114 LEU DDD CA 1
ATOM 10768 C C . LEU D 1 114 ? -3.503 7.116 28.361 1.000 17.735 114 LEU DDD C 1
ATOM 10769 O O . LEU D 1 114 ? -2.952 6.925 27.255 1.000 20.328 114 LEU DDD O 1
ATOM 10785 N N . THR D 1 115 ? -3.169 8.101 29.196 1.000 16.368 115 THR DDD N 1
ATOM 10786 C CA . THR D 1 115 ? -1.913 8.881 29.089 1.000 16.497 115 THR DDD CA 1
ATOM 10787 C C . THR D 1 115 ? -1.034 8.475 30.275 1.000 16.270 115 THR DDD C 1
ATOM 10788 O O . THR D 1 115 ? -1.610 7.938 31.247 1.000 15.541 115 THR DDD O 1
ATOM 10799 N N . TRP D 1 116 ? 0.280 8.734 30.188 1.000 15.359 116 TRP DDD N 1
ATOM 10800 C CA . TRP D 1 116 ? 1.332 8.233 31.119 1.000 15.941 116 TRP DDD CA 1
ATOM 10801 C C . TRP D 1 116 ? 2.296 9.359 31.502 1.000 15.841 116 TRP DDD C 1
ATOM 10802 O O . TRP D 1 116 ? 2.683 10.139 30.636 1.000 16.924 116 TRP DDD O 1
ATOM 10823 N N . PRO D 1 117 ? 2.706 9.480 32.792 1.000 15.359 117 PRO DDD N 1
ATOM 10824 C CA . PRO D 1 117 ? 3.668 10.493 33.211 1.000 15.172 117 PRO DDD CA 1
ATOM 10825 C C . PRO D 1 117 ? 4.990 10.358 32.452 1.000 15.022 117 PRO DDD C 1
ATOM 10826 O O . PRO D 1 117 ? 5.677 11.306 32.437 1.000 15.579 117 PRO DDD O 1
ATOM 10837 N N . SER D 1 118 ? 5.286 9.212 31.832 1.000 15.642 118 SER DDD N 1
ATOM 10838 C CA . SER D 1 118 ? 6.564 8.963 31.112 1.000 15.618 118 SER DDD CA 1
ATOM 10839 C C . SER D 1 118 ? 6.481 9.402 29.653 1.000 15.678 118 SER DDD C 1
ATOM 10840 O O . SER D 1 118 ? 7.534 9.479 29.053 1.000 15.055 118 SER DDD O 1
ATOM 10848 N N . ASP D 1 119 ? 5.279 9.638 29.105 1.000 16.396 119 ASP DDD N 1
ATOM 10849 C CA . ASP D 1 119 ? 5.061 9.888 27.650 1.000 15.906 119 ASP DDD CA 1
ATOM 10850 C C . ASP D 1 119 ? 6.046 10.953 27.171 1.000 16.137 119 ASP DDD C 1
ATOM 10851 O O . ASP D 1 119 ? 5.882 12.097 27.589 1.000 17.407 119 ASP DDD O 1
ATOM 10860 N N . GLY D 1 120 ? 7.008 10.584 26.321 1.000 16.223 120 GLY DDD N 1
ATOM 10861 C CA . GLY D 1 120 ? 7.953 11.507 25.657 1.000 16.077 120 GLY DDD CA 1
ATOM 10862 C C . GLY D 1 120 ? 9.136 11.888 26.541 1.000 15.282 120 GLY DDD C 1
ATOM 10863 O O . GLY D 1 120 ? 9.955 12.703 26.102 1.000 14.601 120 GLY DDD O 1
ATOM 10867 N N . ALA D 1 121 ? 9.250 11.339 27.746 1.000 14.745 121 ALA DDD N 1
ATOM 10868 C CA . ALA D 1 121 ? 10.263 11.785 28.734 1.000 15.429 121 ALA DDD CA 1
ATOM 10869 C C . ALA D 1 121 ? 11.685 11.707 28.140 1.000 16.817 121 ALA DDD C 1
ATOM 10870 O O . ALA D 1 121 ? 11.986 10.705 27.452 1.000 17.105 121 ALA DDD O 1
ATOM 10877 N N . THR D 1 122 ? 12.530 12.726 28.382 1.000 17.700 122 THR DDD N 1
ATOM 10878 C CA . THR D 1 122 ? 13.955 12.796 27.922 1.000 18.808 122 THR DDD CA 1
ATOM 10879 C C . THR D 1 122 ? 14.888 12.420 29.086 1.000 19.461 122 THR DDD C 1
ATOM 10880 O O . THR D 1 122 ? 16.098 12.155 28.866 1.000 18.355 122 THR DDD O 1
ATOM 10891 N N . ASN D 1 123 ? 14.336 12.445 30.292 1.000 20.391 123 ASN DDD N 1
ATOM 10892 C CA . ASN D 1 123 ? 15.053 12.090 31.533 1.000 23.060 123 ASN DDD CA 1
ATOM 10893 C C . ASN D 1 123 ? 14.018 11.703 32.581 1.000 21.660 123 ASN DDD C 1
ATOM 10894 O O . ASN D 1 123 ? 12.818 12.076 32.461 1.000 21.493 123 ASN DDD O 1
ATOM 10905 N N . VAL D 1 124 ? 14.507 11.003 33.587 1.000 19.333 124 VAL DDD N 1
ATOM 10906 C CA . VAL D 1 124 ? 13.679 10.230 34.535 1.000 19.380 124 VAL DDD CA 1
ATOM 10907 C C . VAL D 1 124 ? 14.358 10.384 35.896 1.000 18.225 124 VAL DDD C 1
ATOM 10908 O O . VAL D 1 124 ? 15.581 10.408 35.884 1.000 16.827 124 VAL DDD O 1
ATOM 10921 N N . ASN D 1 125 ? 13.617 10.541 37.005 1.000 18.619 125 ASN DDD N 1
ATOM 10922 C CA . ASN D 1 125 ? 14.233 10.763 38.351 1.000 19.233 125 ASN DDD CA 1
ATOM 10923 C C . ASN D 1 125 ? 13.577 9.885 39.421 1.000 18.065 125 ASN DDD C 1
ATOM 10924 O O . ASN D 1 125 ? 12.362 9.685 39.384 1.000 16.946 125 ASN DDD O 1
ATOM 10934 N N . PHE D 1 126 ? 14.381 9.449 40.386 1.000 17.779 126 PHE DDD N 1
ATOM 10935 C CA . PHE D 1 126 ? 13.948 8.639 41.545 1.000 17.990 126 PHE DDD CA 1
ATOM 10936 C C . PHE D 1 126 ? 14.544 9.265 42.794 1.000 18.412 126 PHE DDD C 1
ATOM 10937 O O . PHE D 1 126 ? 15.349 10.182 42.684 1.000 17.679 126 PHE DDD O 1
ATOM 10954 N N . THR D 1 127 ? 14.094 8.830 43.956 1.000 20.115 127 THR DDD N 1
ATOM 10955 C CA . THR D 1 127 ? 14.666 9.280 45.246 1.000 21.056 127 THR DDD CA 1
ATOM 10956 C C . THR D 1 127 ? 15.169 8.038 45.956 1.000 19.738 127 THR DDD C 1
ATOM 10957 O O . THR D 1 127 ? 14.336 7.166 46.173 1.000 19.594 127 THR DDD O 1
ATOM 10968 N N . ILE D 1 128 ? 16.477 7.960 46.219 1.000 19.103 128 ILE DDD N 1
ATOM 10969 C CA . ILE D 1 128 ? 17.071 6.962 47.159 1.000 19.324 128 ILE DDD CA 1
ATOM 10970 C C . ILE D 1 128 ? 16.371 7.158 48.504 1.000 18.478 128 ILE DDD C 1
ATOM 10971 O O . ILE D 1 128 ? 16.430 8.245 49.061 1.000 1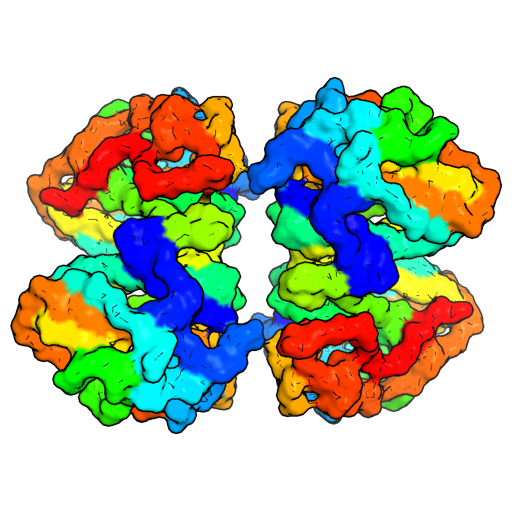7.782 128 ILE DDD O 1
ATOM 10987 N N . PRO D 1 129 ? 15.644 6.157 49.057 1.000 18.155 129 PRO DDD N 1
ATOM 10988 C CA . PRO D 1 129 ? 14.942 6.349 50.329 1.000 17.511 129 PRO DDD CA 1
AT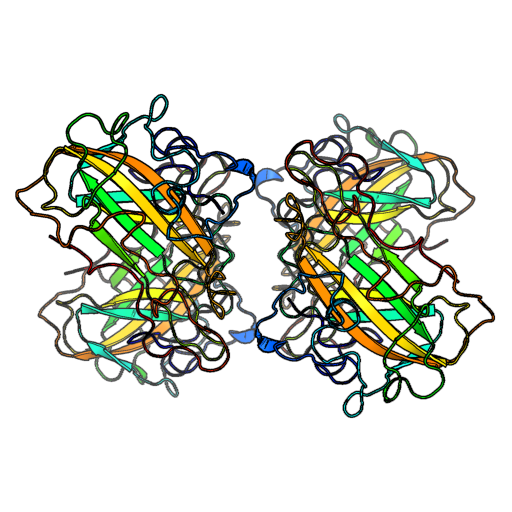OM 10989 C C . PRO D 1 129 ? 15.929 6.818 51.408 1.000 16.453 129 PRO DDD C 1
ATOM 10990 O O . PRO D 1 129 ? 17.088 6.447 51.331 1.000 15.236 129 PRO DDD O 1
ATOM 11001 N N . SER D 1 130 ? 15.453 7.614 52.363 1.000 15.895 130 SER DDD N 1
ATOM 11002 C CA . SER D 1 130 ? 16.292 8.330 53.359 1.000 17.585 130 SER DDD CA 1
ATOM 11003 C C . SER D 1 130 ? 16.707 7.390 54.500 1.000 17.369 130 SER DDD C 1
ATOM 11004 O O . SER D 1 130 ? 17.688 7.698 55.175 1.000 19.770 130 SER DDD O 1
ATOM 11012 N N . SER D 1 131 ? 16.022 6.263 54.694 1.000 18.336 131 SER DDD N 1
ATOM 11013 C CA . SER D 1 131 ? 16.352 5.258 55.742 1.000 17.256 131 SER DDD CA 1
ATOM 11014 C C . SER D 1 131 ? 17.163 4.086 55.157 1.000 17.590 131 SER DDD C 1
ATOM 11015 O O . SER D 1 131 ? 17.631 3.229 55.955 1.000 18.961 131 SER DDD O 1
ATOM 11023 N N . LEU D 1 132 ? 17.344 4.015 53.832 1.000 17.538 132 LEU DDD N 1
ATOM 11024 C CA . LEU D 1 132 ? 18.188 2.967 53.187 1.000 18.245 132 LEU DDD CA 1
ATOM 11025 C C . LEU D 1 132 ? 19.573 3.003 53.846 1.000 18.659 132 LEU DDD C 1
ATOM 11026 O O . LEU D 1 132 ? 20.117 4.090 54.039 1.000 18.910 132 LEU DDD O 1
ATOM 11042 N N . PRO D 1 133 ? 20.159 1.856 54.281 1.000 18.439 133 PRO DDD N 1
ATOM 11043 C CA . PRO D 1 133 ? 21.499 1.836 54.881 1.000 17.985 133 PRO DDD CA 1
ATOM 11044 C C . PRO D 1 133 ? 22.675 1.985 53.902 1.000 18.146 133 PRO DDD C 1
ATOM 11045 O O . PRO D 1 133 ? 22.536 1.692 52.723 1.000 18.037 133 PRO DDD O 1
ATOM 11056 N N . ASP D 1 134 ? 23.827 2.402 54.424 1.000 18.152 134 ASP DDD N 1
ATOM 11057 C CA . ASP D 1 134 ? 25.080 2.519 53.641 1.000 16.676 134 ASP DDD CA 1
ATOM 11058 C C . ASP D 1 134 ? 25.291 1.181 52.937 1.000 15.946 134 ASP DDD C 1
ATOM 11059 O O . ASP D 1 134 ? 25.073 0.127 53.583 1.000 14.404 134 ASP DDD O 1
ATOM 11068 N N . GLY D 1 135 ? 25.677 1.244 51.662 1.000 14.516 135 GLY DDD N 1
ATOM 11069 C CA . GLY D 1 135 ? 25.959 0.062 50.836 1.000 14.769 135 GLY DDD CA 1
ATOM 11070 C C . GLY D 1 135 ? 26.305 0.429 49.402 1.000 14.587 135 GLY DDD C 1
ATOM 11071 O O . GLY D 1 135 ? 26.067 1.587 48.998 1.000 15.493 135 GLY DDD O 1
ATOM 11075 N N . ASP D 1 136 ? 26.898 -0.512 48.668 1.000 14.804 136 ASP DDD N 1
ATOM 11076 C CA . ASP D 1 136 ? 26.866 -0.533 47.185 1.000 14.873 136 ASP DDD CA 1
ATOM 11077 C C . ASP D 1 136 ? 25.554 -1.210 46.799 1.000 15.026 136 ASP DDD C 1
ATOM 11078 O O . ASP D 1 136 ? 25.147 -2.170 47.510 1.000 14.775 136 ASP DDD O 1
ATOM 11087 N N . TYR D 1 137 ? 24.882 -0.630 45.800 1.000 14.196 137 TYR DDD N 1
ATOM 11088 C CA . TYR D 1 137 ? 23.546 -1.039 45.305 1.000 14.266 137 TYR DDD CA 1
ATOM 11089 C C . TYR D 1 137 ? 23.547 -0.975 43.784 1.000 13.469 137 TYR DDD C 1
ATOM 11090 O O . TYR D 1 137 ? 24.184 -0.076 43.236 1.000 12.462 137 TYR DDD O 1
ATOM 11108 N N . LEU D 1 138 ? 22.828 -1.897 43.155 1.000 13.437 138 LEU DDD N 1
ATOM 11109 C CA . LEU D 1 138 ? 22.344 -1.722 41.761 1.000 13.674 138 LEU DDD CA 1
ATOM 11110 C C . LEU D 1 138 ? 21.035 -0.924 41.804 1.000 12.940 138 LEU DDD C 1
ATOM 11111 O O . LEU D 1 138 ? 20.259 -1.113 42.798 1.000 12.889 138 LEU DDD O 1
ATOM 11127 N N . LEU D 1 139 ? 20.870 -0.027 40.815 1.000 12.239 139 LEU DDD N 1
ATOM 11128 C CA . LEU D 1 139 ? 19.657 0.778 40.512 1.000 11.564 139 LEU DDD CA 1
ATOM 11129 C C . LEU D 1 139 ? 19.160 0.359 39.126 1.000 11.272 139 LEU DDD C 1
ATOM 11130 O O . LEU D 1 139 ? 19.802 0.729 38.109 1.000 12.614 139 LEU DDD O 1
ATOM 11146 N N . ARG D 1 140 ? 18.068 -0.402 39.101 1.000 10.058 140 ARG DDD N 1
ATOM 11147 C CA . ARG D 1 140 ? 17.403 -0.921 37.890 1.000 9.420 140 ARG DDD CA 1
ATOM 11148 C C . ARG D 1 140 ? 16.221 -0.005 37.576 1.000 9.493 140 ARG DDD C 1
ATOM 11149 O O . ARG D 1 140 ? 15.215 -0.000 38.355 1.000 8.960 140 ARG DDD O 1
ATOM 11170 N N . VAL D 1 141 ? 16.350 0.740 36.481 1.000 9.420 141 VAL DDD N 1
ATOM 11171 C CA . VAL D 1 141 ? 15.274 1.603 35.945 1.000 9.767 141 VAL DDD CA 1
ATOM 11172 C C . VAL D 1 141 ? 14.593 0.787 34.862 1.000 9.943 141 VAL DDD C 1
ATOM 11173 O O . VAL D 1 141 ? 15.307 0.075 34.177 1.000 9.818 141 VAL DDD O 1
ATOM 11186 N N . GLU D 1 142 ? 13.262 0.844 34.776 1.000 10.177 142 GLU DDD N 1
ATOM 11187 C CA . GLU D 1 142 ? 12.502 0.071 33.771 1.000 10.068 142 GLU DDD CA 1
ATOM 11188 C C . GLU D 1 142 ? 11.267 0.859 33.331 1.000 10.444 142 GLU DDD C 1
ATOM 11189 O O . GLU D 1 142 ? 10.560 1.375 34.184 1.000 10.668 142 GLU DDD O 1
ATOM 11201 N N . HIS D 1 143 ? 11.053 0.952 32.019 1.000 10.864 143 HIS DDD N 1
ATOM 11202 C CA . HIS D 1 143 ? 9.777 1.366 31.379 1.000 10.826 143 HIS DDD CA 1
ATOM 11203 C C . HIS D 1 143 ? 9.219 0.162 30.640 1.000 11.240 143 HIS DDD C 1
ATOM 11204 O O . HIS D 1 143 ? 9.975 -0.422 29.827 1.000 11.714 143 HIS DDD O 1
ATOM 11219 N N . ILE D 1 144 ? 7.966 -0.197 30.942 1.000 11.494 144 ILE DDD N 1
ATOM 11220 C CA . ILE D 1 144 ? 7.225 -1.327 30.307 1.000 11.617 144 ILE DDD CA 1
ATOM 11221 C C . ILE D 1 144 ? 6.333 -0.731 29.212 1.000 11.954 144 ILE DDD C 1
ATOM 11222 O O . ILE D 1 144 ? 5.362 0.005 29.542 1.000 13.222 144 ILE DDD O 1
ATOM 11238 N N . ALA D 1 145 ? 6.642 -1.037 27.960 1.000 11.794 145 ALA DDD N 1
ATOM 11239 C CA . ALA D 1 145 ? 5.883 -0.575 26.784 1.000 11.773 145 ALA DDD CA 1
ATOM 11240 C C . ALA D 1 145 ? 4.721 -1.550 26.573 1.000 11.776 145 ALA DDD C 1
ATOM 11241 O O . ALA D 1 145 ? 5.005 -2.783 26.541 1.000 11.982 145 ALA DDD O 1
ATOM 11248 N N . LEU D 1 146 ? 3.490 -1.029 26.495 1.000 11.507 146 LEU DDD N 1
ATOM 11249 C CA . LEU D 1 146 ? 2.206 -1.800 26.618 1.000 11.494 146 LEU DDD CA 1
ATOM 11250 C C . LEU D 1 146 ? 1.366 -1.735 25.324 1.000 11.440 146 LEU DDD C 1
ATOM 11251 O O . LEU D 1 146 ? 0.386 -2.473 25.249 1.000 10.320 146 LEU DDD O 1
ATOM 11267 N N . HIS D 1 147 ? 1.800 -0.959 24.326 1.000 12.286 147 HIS DDD N 1
ATOM 11268 C CA . HIS D 1 147 ? 1.145 -0.796 22.997 1.000 14.002 147 HIS DDD CA 1
ATOM 11269 C C . HIS D 1 147 ? 0.791 -2.146 22.359 1.000 14.195 147 HIS DDD C 1
ATOM 11270 O O . HIS D 1 147 ? -0.259 -2.196 21.721 1.000 16.032 147 HIS DDD O 1
ATOM 11285 N N . GLY D 1 148 ? 1.655 -3.160 22.462 1.000 14.093 148 GLY DDD N 1
ATOM 11286 C CA . GLY D 1 148 ? 1.420 -4.517 21.934 1.000 14.372 148 GLY DDD CA 1
ATOM 11287 C C . GLY D 1 148 ? 1.295 -5.563 23.043 1.000 15.003 148 GLY DDD C 1
ATOM 11288 O O . GLY D 1 148 ? 1.540 -6.755 22.781 1.000 15.327 148 GLY DDD O 1
ATOM 11292 N N . ALA D 1 149 ? 0.916 -5.149 24.254 1.000 14.567 149 ALA DDD N 1
ATOM 11293 C CA . ALA D 1 149 ? 0.888 -6.011 25.453 1.000 14.247 149 ALA DDD CA 1
ATOM 11294 C C . ALA D 1 149 ? -0.396 -6.863 25.485 1.000 14.667 149 ALA DDD C 1
ATOM 11295 O O . ALA D 1 149 ? -0.533 -7.629 26.453 1.000 13.265 149 ALA DDD O 1
ATOM 11302 N N . GLY D 1 150 ? -1.280 -6.722 24.481 1.000 14.925 150 GLY DDD N 1
ATOM 11303 C CA . GLY D 1 150 ? -2.582 -7.412 24.378 1.000 15.759 150 GLY DDD CA 1
ATOM 11304 C C . GLY D 1 150 ? -2.428 -8.920 24.346 1.000 16.980 150 GLY DDD C 1
ATOM 11305 O O . GLY D 1 150 ? -3.363 -9.633 24.733 1.000 18.052 150 GLY DDD O 1
ATOM 11309 N N . THR D 1 151 ? -1.292 -9.407 23.877 1.000 17.681 151 THR DDD N 1
ATOM 11310 C CA . THR D 1 151 ? -1.008 -10.854 23.716 1.000 18.988 151 THR DDD CA 1
ATOM 11311 C C . THR D 1 151 ? 0.194 -11.216 24.590 1.000 19.779 151 THR DDD C 1
ATOM 11312 O O . THR D 1 151 ? 1.097 -10.365 24.791 1.000 18.560 151 THR DDD O 1
ATOM 11323 N N . GLU D 1 152 ? 0.199 -12.459 25.069 1.000 21.943 152 GLU DDD N 1
ATOM 11324 C CA . GLU D 1 152 ? 1.213 -12.959 26.022 1.000 22.210 152 GLU DDD CA 1
ATOM 11325 C C . GLU D 1 152 ? 2.591 -12.847 25.348 1.000 21.709 152 GLU DDD C 1
ATOM 11326 O O . GLU D 1 152 ? 2.738 -13.274 24.188 1.000 21.010 152 GLU DDD O 1
ATOM 11338 N N . GLY D 1 153 ? 3.560 -12.237 26.025 1.000 21.394 153 GLY DDD N 1
ATOM 11339 C CA . GLY D 1 153 ? 4.910 -12.045 25.466 1.000 20.961 153 GLY DDD CA 1
ATOM 11340 C C . GLY D 1 153 ? 4.898 -10.925 24.448 1.000 20.145 153 GLY DDD C 1
ATOM 11341 O O . GLY D 1 153 ? 5.794 -10.908 23.596 1.000 22.915 153 GLY DDD O 1
ATOM 11345 N N . GLY D 1 154 ? 3.914 -10.025 24.546 1.000 18.031 154 GLY DDD N 1
ATOM 11346 C CA . GLY D 1 154 ? 3.779 -8.833 23.694 1.000 17.273 154 GLY DDD CA 1
ATOM 11347 C C . GLY D 1 154 ? 4.254 -7.553 24.372 1.000 16.890 154 GLY DDD C 1
ATOM 11348 O O . GLY D 1 154 ? 4.611 -6.626 23.652 1.000 16.501 154 GLY DDD O 1
ATOM 11352 N N . ALA D 1 155 ? 4.251 -7.481 25.707 1.000 16.741 155 ALA DDD N 1
ATOM 11353 C CA . ALA D 1 155 ? 4.819 -6.341 26.465 1.000 16.517 155 ALA DDD CA 1
ATOM 11354 C C . ALA D 1 155 ? 6.331 -6.268 26.185 1.000 16.143 155 ALA DDD C 1
ATOM 11355 O O . ALA D 1 155 ? 6.936 -7.325 25.953 1.000 14.660 155 ALA DDD O 1
ATOM 11362 N N . GLN D 1 156 ? 6.892 -5.052 26.166 1.000 15.357 156 GLN DDD N 1
ATOM 11363 C CA . GLN D 1 156 ? 8.334 -4.779 25.925 1.000 14.517 156 GLN DDD CA 1
ATOM 11364 C C . GLN D 1 156 ? 8.922 -4.204 27.213 1.000 13.865 156 GLN DDD C 1
ATOM 11365 O O . GLN D 1 156 ? 8.175 -3.533 27.931 1.000 14.845 156 GLN DDD O 1
ATOM 11379 N N . PHE D 1 157 ? 10.200 -4.458 27.480 1.000 12.437 157 PHE DDD N 1
ATOM 11380 C CA . PHE D 1 157 ? 10.892 -4.008 28.703 1.000 12.214 157 PHE DDD CA 1
ATOM 11381 C C . PHE D 1 157 ? 12.164 -3.286 28.265 1.000 11.799 157 PHE DDD C 1
ATOM 11382 O O . PHE D 1 157 ? 12.971 -3.869 27.515 1.000 11.384 157 PHE DDD O 1
ATOM 11399 N N . TYR D 1 158 ? 12.285 -2.031 28.699 1.000 11.536 158 TYR DDD N 1
ATOM 11400 C CA . TYR D 1 158 ? 13.444 -1.121 28.472 1.000 11.833 158 TYR DDD CA 1
ATOM 11401 C C . TYR D 1 158 ? 14.055 -0.815 29.847 1.000 11.698 158 TYR DDD C 1
ATOM 11402 O O . TYR D 1 158 ? 13.328 -0.324 30.708 1.000 11.694 158 TYR DDD O 1
ATOM 11420 N N . LEU D 1 159 ? 15.327 -1.168 30.049 1.000 12.360 159 LEU DDD N 1
ATOM 11421 C CA . LEU D 1 159 ? 15.968 -1.447 31.370 1.000 12.336 159 LEU DDD CA 1
ATOM 11422 C C . LEU D 1 159 ? 17.426 -1.027 31.364 1.000 11.219 159 LEU DDD C 1
ATOM 11423 O O . LEU D 1 159 ? 18.122 -1.452 30.433 1.000 10.078 159 LEU DDD O 1
ATOM 11439 N N . SER D 1 160 ? 17.907 -0.483 32.477 1.000 10.775 160 SER DDD N 1
ATOM 11440 C CA . SER D 1 160 ? 19.359 -0.424 32.758 1.000 11.239 160 SER DDD CA 1
ATOM 11441 C C . SER D 1 160 ? 19.608 -0.587 34.262 1.000 11.814 160 SER DDD C 1
ATOM 11442 O O . SER D 1 160 ? 18.671 -0.371 35.044 1.000 11.354 160 SER DDD O 1
ATOM 11450 N N . CYS D 1 161 ? 20.801 -1.063 34.613 1.000 11.839 161 CYS DDD N 1
ATOM 11451 C CA . CYS D 1 161 ? 21.298 -1.137 36.005 1.000 13.199 161 CYS DDD CA 1
ATOM 11452 C C . CYS D 1 161 ? 22.427 -0.117 36.153 1.000 13.747 161 CYS DDD C 1
ATOM 11453 O O . CYS D 1 161 ? 23.465 -0.285 35.465 1.000 13.695 161 CYS DDD O 1
ATOM 11460 N N . GLY D 1 162 ? 22.196 0.906 36.986 1.000 14.019 162 GLY DDD N 1
ATOM 11461 C CA . GLY D 1 162 ? 23.224 1.822 37.516 1.000 13.490 162 GLY DDD CA 1
ATOM 11462 C C . GLY D 1 162 ? 23.886 1.247 38.760 1.000 13.126 162 GLY DDD C 1
ATOM 11463 O O . GLY D 1 162 ? 23.314 0.305 39.334 1.000 13.324 162 GLY DDD O 1
ATOM 11467 N N . GLN D 1 163 ? 25.080 1.745 39.107 1.000 13.751 163 GLN DDD N 1
ATOM 11468 C CA . GLN D 1 163 ? 25.875 1.372 40.312 1.000 13.950 163 GLN DDD CA 1
ATOM 11469 C C . GLN D 1 163 ? 26.046 2.644 41.157 1.000 13.822 163 GLN DDD C 1
ATOM 11470 O O . GLN D 1 163 ? 26.546 3.663 40.626 1.000 13.983 163 GLN DDD O 1
ATOM 11484 N N . VAL D 1 164 ? 25.600 2.608 42.414 1.000 13.940 164 VAL DDD N 1
ATOM 11485 C CA . VAL D 1 164 ? 25.735 3.743 43.367 1.000 13.443 164 VAL DDD CA 1
ATOM 11486 C C . VAL D 1 164 ? 26.293 3.206 44.675 1.000 14.171 164 VAL DDD C 1
ATOM 11487 O O . VAL D 1 164 ? 25.947 2.064 45.051 1.000 14.436 164 VAL DDD O 1
ATOM 11500 N N . SER D 1 165 ? 27.124 4.011 45.333 1.000 14.052 165 SER DDD N 1
ATOM 11501 C CA . SER D 1 165 ? 27.613 3.764 46.710 1.000 14.290 165 SER DDD CA 1
ATOM 11502 C C . SER D 1 165 ? 26.904 4.757 47.634 1.000 15.181 165 SER DDD C 1
ATOM 11503 O O . SER D 1 165 ? 27.078 5.971 47.461 1.000 16.959 165 SER DDD O 1
ATOM 11511 N N . VAL D 1 166 ? 26.045 4.252 48.519 1.000 16.717 166 VAL DDD N 1
ATOM 11512 C CA . VAL D 1 166 ? 25.125 5.073 49.357 1.000 16.996 166 VAL DDD CA 1
ATOM 11513 C C . VAL D 1 166 ? 25.826 5.296 50.700 1.000 17.894 166 VAL DDD C 1
ATOM 11514 O O . VAL D 1 166 ? 26.291 4.305 51.293 1.000 18.307 166 VAL DDD O 1
ATOM 11527 N N . THR D 1 167 ? 25.916 6.545 51.146 1.000 19.358 167 THR DDD N 1
ATOM 11528 C CA . THR D 1 167 ? 26.330 6.920 52.526 1.000 21.433 167 THR DDD CA 1
ATOM 11529 C C . THR D 1 167 ? 25.259 7.815 53.182 1.000 24.090 167 THR DDD C 1
ATOM 11530 O O . THR D 1 167 ? 24.258 8.180 52.509 1.000 23.344 167 THR DDD O 1
ATOM 11541 N N . GLY D 1 168 ? 25.463 8.169 54.460 1.000 25.331 168 GLY DDD N 1
ATOM 11542 C CA . GLY D 1 168 ? 24.466 8.914 55.248 1.000 26.077 168 GLY DDD CA 1
ATOM 11543 C C . GLY D 1 168 ? 23.124 8.197 55.208 1.000 25.231 168 GLY DDD C 1
ATOM 11544 O O . GLY D 1 168 ? 22.080 8.865 55.041 1.000 24.442 168 GLY DDD O 1
ATOM 11548 N N . GLY D 1 169 ? 23.160 6.865 55.294 1.000 25.125 169 GLY DDD N 1
ATOM 11549 C CA . GLY D 1 169 ? 21.960 6.013 55.297 1.000 24.478 169 GLY DDD CA 1
ATOM 11550 C C . GLY D 1 169 ? 21.369 5.892 56.688 1.000 24.134 169 GLY DDD C 1
ATOM 11551 O O . GLY D 1 169 ? 22.018 6.310 57.670 1.000 23.542 169 GLY DDD O 1
ATOM 11555 N N . GLY D 1 170 ? 20.172 5.326 56.765 1.000 24.680 170 GLY DDD N 1
ATOM 11556 C CA . GLY D 1 170 ? 19.487 5.029 58.030 1.000 24.479 170 GLY DDD CA 1
ATOM 11557 C C . GLY D 1 170 ? 19.572 3.554 58.334 1.000 23.929 170 GLY DDD C 1
ATOM 11558 O O . GLY D 1 170 ? 20.611 2.941 58.047 1.000 24.301 170 GLY DDD O 1
ATOM 11562 N N . ASN D 1 171 ? 18.462 3.007 58.797 1.000 25.154 171 ASN DDD N 1
ATOM 11563 C CA . ASN D 1 171 ? 18.361 1.690 59.455 1.000 25.575 171 ASN DDD CA 1
ATOM 11564 C C . ASN D 1 171 ? 17.413 0.771 58.714 1.000 23.623 171 ASN DDD C 1
ATOM 11565 O O . ASN D 1 171 ? 17.129 -0.283 59.273 1.000 24.991 171 ASN DDD O 1
ATOM 11576 N N . GLY D 1 172 ? 16.883 1.193 57.564 1.000 20.704 172 GLY DDD N 1
ATOM 11577 C CA . GLY D 1 172 ? 15.715 0.558 56.917 1.000 19.159 172 GLY DDD CA 1
ATOM 11578 C C . GLY D 1 172 ? 15.912 -0.915 56.605 1.000 17.741 172 GLY DDD C 1
ATOM 11579 O O . GLY D 1 172 ? 17.064 -1.331 56.409 1.000 17.445 172 GLY DDD O 1
ATOM 11583 N N . ASP D 1 173 ? 14.820 -1.677 56.535 1.000 17.268 173 ASP DDD N 1
ATOM 11584 C CA . ASP D 1 173 ? 14.824 -3.100 56.096 1.000 18.485 173 ASP DDD CA 1
ATOM 11585 C C . ASP D 1 173 ? 13.991 -3.181 54.818 1.000 17.898 173 ASP DDD C 1
ATOM 11586 O O . ASP D 1 173 ? 12.798 -3.478 54.882 1.000 17.659 173 ASP DDD O 1
ATOM 11595 N N . PRO D 1 174 ? 14.583 -2.931 53.621 1.000 16.448 174 PRO DDD N 1
ATOM 11596 C CA . PRO D 1 174 ? 13.837 -2.977 52.364 1.000 15.727 174 PRO DDD CA 1
ATOM 11597 C C . PRO D 1 174 ? 13.128 -4.323 52.249 1.000 15.249 174 PRO DDD C 1
ATOM 11598 O O . PRO D 1 174 ? 13.781 -5.328 52.395 1.000 14.226 174 PRO DDD O 1
ATOM 11609 N N . ALA D 1 175 ? 11.821 -4.283 52.017 1.000 15.810 175 ALA DDD N 1
ATOM 11610 C CA . ALA D 1 175 ? 10.951 -5.458 51.795 1.000 16.565 175 ALA DDD CA 1
ATOM 11611 C C . ALA D 1 175 ? 9.749 -5.005 50.972 1.000 17.067 175 ALA DDD C 1
ATOM 11612 O O . ALA D 1 175 ? 9.406 -3.821 50.952 1.000 17.936 175 ALA DDD O 1
ATOM 11619 N N . PRO D 1 176 ? 9.081 -5.921 50.249 1.000 16.802 176 PRO DDD N 1
ATOM 11620 C CA . PRO D 1 176 ? 9.586 -7.284 50.041 1.000 17.495 176 PRO DDD CA 1
ATOM 11621 C C . PRO D 1 176 ? 10.697 -7.391 48.987 1.000 18.146 176 PRO DDD C 1
ATOM 11622 O O . PRO D 1 176 ? 10.819 -6.486 48.141 1.000 18.154 176 PRO DDD O 1
ATOM 11633 N N . LEU D 1 177 ? 11.439 -8.508 49.020 1.000 17.523 177 LEU DDD N 1
ATOM 11634 C CA . LEU D 1 177 ? 12.588 -8.761 48.109 1.000 17.268 177 LEU DDD CA 1
ATOM 11635 C C . LEU D 1 177 ? 12.172 -9.771 47.037 1.000 16.743 177 LEU DDD C 1
ATOM 11636 O O . LEU D 1 177 ? 11.567 -10.798 47.404 1.000 17.583 177 LEU DDD O 1
ATOM 11652 N N . VAL D 1 178 ? 12.447 -9.459 45.764 1.000 15.563 178 VAL DDD N 1
ATOM 11653 C CA . VAL D 1 178 ? 12.118 -10.343 44.607 1.000 15.030 178 VAL DDD CA 1
ATOM 11654 C C . VAL D 1 178 ? 13.372 -10.554 43.744 1.000 15.508 178 VAL DDD C 1
ATOM 11655 O O . VAL D 1 178 ? 14.413 -9.903 43.998 1.000 14.849 178 VAL DDD O 1
ATOM 11668 N N . ALA D 1 179 ? 13.263 -11.457 42.761 1.000 15.631 179 ALA DDD N 1
ATOM 11669 C CA . ALA D 1 179 ? 14.344 -11.862 41.829 1.000 15.474 179 ALA DDD CA 1
ATOM 11670 C C . ALA D 1 179 ? 13.960 -11.461 40.407 1.000 14.356 179 ALA DDD C 1
ATOM 11671 O O . ALA D 1 179 ? 12.770 -11.519 40.099 1.000 14.574 179 ALA DDD O 1
ATOM 11678 N N . PHE D 1 180 ? 14.946 -11.136 39.575 1.000 13.806 180 PHE DDD N 1
ATOM 11679 C CA . PHE D 1 180 ? 14.818 -10.960 38.100 1.000 13.561 180 PHE DDD CA 1
ATOM 11680 C C . PHE D 1 180 ? 15.770 -11.939 37.427 1.000 12.962 180 PHE DDD C 1
ATOM 11681 O O . PHE D 1 180 ? 16.971 -11.795 37.596 1.000 13.600 180 PHE DDD O 1
ATOM 11698 N N . PRO D 1 181 ? 15.295 -12.960 36.670 1.000 12.932 181 PRO DDD N 1
ATOM 11699 C CA . PRO D 1 181 ? 13.867 -13.248 36.505 1.000 12.972 181 PRO DDD CA 1
ATOM 11700 C C . PRO D 1 181 ? 13.208 -13.771 37.792 1.000 12.594 181 PRO DDD C 1
ATOM 11701 O O . PRO D 1 181 ? 13.949 -14.119 38.721 1.000 12.053 181 PRO DDD O 1
ATOM 11712 N N . GLY D 1 182 ? 11.865 -13.771 37.824 1.000 12.807 182 GLY DDD N 1
ATOM 11713 C CA . GLY D 1 182 ? 11.054 -14.392 38.895 1.000 13.659 182 GLY DDD CA 1
ATOM 11714 C C . GLY D 1 182 ? 9.882 -13.524 39.360 1.000 14.239 182 GLY DDD C 1
ATOM 11715 O O . GLY D 1 182 ? 8.773 -14.078 39.578 1.000 13.120 182 GLY DDD O 1
ATOM 11719 N N . ALA D 1 183 ? 10.093 -12.209 39.499 1.000 14.824 183 ALA DDD N 1
ATOM 11720 C CA . ALA D 1 183 ? 9.106 -11.249 40.057 1.000 15.180 183 ALA DDD CA 1
ATOM 11721 C C . ALA D 1 183 ? 7.944 -11.080 39.066 1.000 14.402 183 ALA DDD C 1
ATOM 11722 O O . ALA D 1 183 ? 6.837 -10.763 39.495 1.000 13.552 183 ALA DDD O 1
ATOM 11729 N N . TYR D 1 184 ? 8.202 -11.255 37.775 1.000 14.588 184 TYR DDD N 1
ATOM 11730 C CA . TYR D 1 184 ? 7.204 -11.048 36.701 1.000 14.813 184 TYR DDD CA 1
ATOM 11731 C C . TYR D 1 184 ? 6.796 -12.411 36.129 1.000 15.078 184 TYR DDD C 1
ATOM 11732 O O . TYR D 1 184 ? 7.688 -13.239 35.817 1.000 14.367 184 TYR DDD O 1
ATOM 11750 N N . ASP D 1 185 ? 5.484 -12.636 36.010 1.000 16.326 185 ASP DDD N 1
ATOM 11751 C CA . ASP D 1 185 ? 4.874 -13.722 35.193 1.000 17.294 185 ASP DDD CA 1
ATOM 11752 C C . ASP D 1 185 ? 4.278 -13.067 33.943 1.000 17.419 185 ASP DDD C 1
ATOM 11753 O O . ASP D 1 185 ? 3.687 -11.996 34.052 1.000 17.808 185 ASP DDD O 1
ATOM 11762 N N . PRO D 1 186 ? 4.378 -13.661 32.729 1.000 16.996 186 PRO DDD N 1
ATOM 11763 C CA . PRO D 1 186 ? 3.846 -13.033 31.523 1.000 17.340 186 PRO DDD CA 1
ATOM 11764 C C . PRO D 1 186 ? 2.317 -12.901 31.485 1.000 19.187 186 PRO DDD C 1
ATOM 11765 O O . PRO D 1 186 ? 1.839 -12.224 30.606 1.000 18.440 186 PRO DDD O 1
ATOM 11776 N N . THR D 1 187 ? 1.605 -13.539 32.418 1.000 19.297 187 THR DDD N 1
ATOM 11777 C CA . THR D 1 187 ? 0.130 -13.403 32.581 1.000 20.055 187 THR DDD CA 1
ATOM 11778 C C . THR D 1 187 ? -0.205 -12.349 33.649 1.000 19.490 187 THR DDD C 1
ATOM 11779 O O . THR D 1 187 ? -1.381 -12.045 33.793 1.000 21.057 187 THR DDD O 1
ATOM 11790 N N . ASP D 1 188 ? 0.781 -11.746 34.318 1.000 19.782 188 ASP DDD N 1
ATOM 11791 C CA . ASP D 1 188 ? 0.549 -10.629 35.275 1.000 19.923 188 ASP DDD CA 1
ATOM 11792 C C . ASP D 1 188 ? -0.382 -9.618 3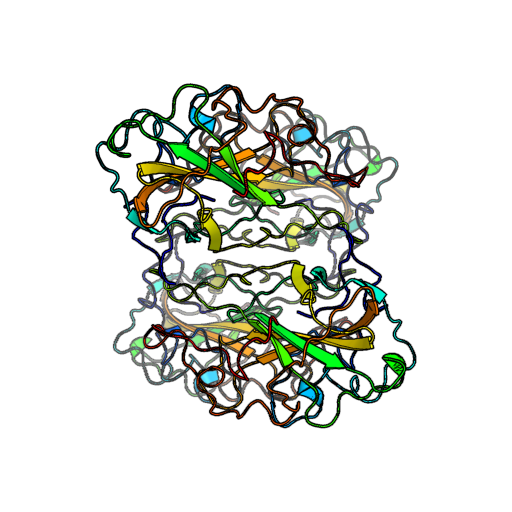4.616 1.000 17.695 188 ASP DDD C 1
ATOM 11793 O O . ASP D 1 188 ? -0.309 -9.359 33.420 1.000 17.533 188 ASP DDD O 1
ATOM 11802 N N . PRO D 1 189 ? -1.347 -9.086 35.375 1.000 17.483 189 PRO DDD N 1
ATOM 11803 C CA . PRO D 1 189 ? -2.316 -8.137 34.827 1.000 18.077 189 PRO DDD CA 1
ATOM 11804 C C . PRO D 1 189 ? -1.762 -6.722 34.568 1.000 17.667 189 PRO DDD C 1
ATOM 11805 O O . PRO D 1 189 ? -2.442 -5.956 33.963 1.000 17.173 189 PRO DDD O 1
ATOM 11816 N N . GLY D 1 190 ? -0.552 -6.414 35.042 1.000 17.495 190 GLY DDD N 1
ATOM 11817 C CA . GLY D 1 190 ? 0.187 -5.194 34.664 1.000 17.195 190 GLY DDD CA 1
ATOM 11818 C C . GLY D 1 190 ? 1.055 -5.389 33.427 1.000 16.547 190 GLY DDD C 1
ATOM 11819 O O . GLY D 1 190 ? 1.695 -4.399 33.012 1.000 14.115 190 GLY DDD O 1
ATOM 11823 N N . ILE D 1 191 ? 1.077 -6.615 32.876 1.000 16.205 191 ILE DDD N 1
ATOM 11824 C CA . ILE D 1 191 ? 2.015 -7.071 31.813 1.000 17.057 191 ILE DDD CA 1
ATOM 11825 C C . ILE D 1 191 ? 1.202 -7.525 30.600 1.000 18.032 191 ILE DDD C 1
ATOM 11826 O O . ILE D 1 191 ? 1.460 -6.986 29.499 1.000 20.462 191 ILE DDD O 1
ATOM 11842 N N . LEU D 1 192 ? 0.276 -8.471 30.784 1.000 17.976 192 LEU DDD N 1
ATOM 11843 C CA . LEU D 1 192 ? -0.718 -8.885 29.753 1.000 16.952 192 LEU DDD CA 1
ATOM 11844 C C . LEU D 1 192 ? -1.999 -8.053 29.943 1.000 16.164 192 LEU DDD C 1
ATOM 11845 O O . LEU D 1 192 ? -2.678 -8.190 30.961 1.000 15.975 192 LEU DDD O 1
ATOM 11861 N N . ILE D 1 193 ? -2.319 -7.192 28.986 1.000 15.386 193 ILE DDD N 1
ATOM 11862 C CA . ILE D 1 193 ? -3.354 -6.133 29.154 1.000 15.209 193 ILE DDD CA 1
ATOM 11863 C C . ILE D 1 193 ? -3.587 -5.467 27.794 1.000 15.437 193 ILE DDD C 1
ATOM 11864 O O . ILE D 1 193 ? -2.589 -5.064 27.136 1.000 14.475 193 ILE DDD O 1
ATOM 11880 N N . ASN D 1 194 ? -4.852 -5.329 27.403 1.000 14.600 194 ASN DDD N 1
ATOM 11881 C CA . ASN D 1 194 ? -5.239 -4.516 26.222 1.000 15.680 194 ASN DDD CA 1
ATOM 11882 C C . ASN D 1 194 ? -5.455 -3.068 26.676 1.000 15.760 194 ASN DDD C 1
ATOM 11883 O O . ASN D 1 194 ? -6.446 -2.856 27.371 1.000 16.669 194 ASN DDD O 1
ATOM 11894 N N . ILE D 1 195 ? -4.596 -2.109 26.309 1.000 15.032 195 ILE DDD N 1
ATOM 11895 C CA . ILE D 1 195 ? -4.669 -0.725 26.879 1.000 15.902 195 ILE DDD CA 1
ATOM 11896 C C . ILE D 1 195 ? -5.676 0.138 26.094 1.000 17.380 195 ILE DDD C 1
ATOM 11897 O O . ILE D 1 195 ? -5.939 1.266 26.580 1.000 16.757 195 ILE DDD O 1
ATOM 11913 N N . TYR D 1 196 ? -6.215 -0.370 24.969 1.000 18.526 196 TYR DDD N 1
ATOM 11914 C CA . TYR D 1 196 ? -7.200 0.295 24.063 1.000 22.883 196 TYR DDD CA 1
ATOM 11915 C C . TYR D 1 196 ? -8.644 -0.195 24.322 1.000 27.305 196 TYR DDD C 1
ATOM 11916 O O . TYR D 1 196 ? -9.493 0.685 24.530 1.000 27.136 196 TYR DDD O 1
ATOM 11934 N N . TRP D 1 197 ? -8.844 -1.536 24.377 1.000 34.500 197 TRP DDD N 1
ATOM 11935 C CA . TRP D 1 197 ? -10.076 -2.385 24.208 1.000 37.605 197 TRP DDD CA 1
ATOM 11936 C C . TRP D 1 197 ? -11.260 -1.784 24.952 1.000 34.438 197 TRP DDD C 1
ATOM 11937 O O . TRP D 1 197 ? -12.009 -1.031 24.320 1.000 37.849 197 TRP DDD O 1
ATOM 11958 N N . PRO D 1 198 ? -11.538 -2.171 26.231 1.000 28.299 198 PRO DDD N 1
ATOM 11959 C CA . PRO D 1 198 ? -12.044 -1.251 27.229 1.000 25.471 198 PRO DDD CA 1
ATOM 11960 C C . PRO D 1 198 ? -10.776 -0.640 27.820 1.000 22.072 198 PRO DDD C 1
ATOM 11961 O O . PRO D 1 198 ? -9.851 -1.371 28.130 1.000 19.763 198 PRO DDD O 1
ATOM 11972 N N . VAL D 1 199 ? -10.784 0.680 27.922 1.000 19.549 199 VAL DDD N 1
ATOM 11973 C CA . VAL D 1 199 ? -9.711 1.494 28.546 1.000 19.681 199 VAL DDD CA 1
ATOM 11974 C C . VAL D 1 199 ? -9.593 1.097 30.029 1.000 20.384 199 VAL DDD C 1
ATOM 11975 O O . VAL D 1 199 ? -10.513 1.334 30.825 1.000 19.326 199 VAL DDD O 1
ATOM 11988 N N . PRO D 1 200 ? -8.465 0.470 30.468 1.000 20.042 200 PRO DDD N 1
ATOM 11989 C CA . PRO D 1 200 ? -8.298 0.078 31.872 1.000 18.549 200 PRO DDD CA 1
ATOM 11990 C C . PRO D 1 200 ? -8.697 1.200 32.839 1.000 17.342 200 PRO DDD C 1
ATOM 11991 O O . PRO D 1 200 ? -8.269 2.318 32.677 1.000 17.404 200 PRO DDD O 1
ATOM 12002 N N . THR D 1 201 ? -9.535 0.875 33.810 1.000 16.786 201 THR DDD N 1
ATOM 12003 C CA . THR D 1 201 ? -10.001 1.831 34.830 1.000 17.581 201 THR DDD CA 1
ATOM 12004 C C . THR D 1 201 ? -9.029 1.789 36.015 1.000 18.069 201 THR DDD C 1
ATOM 12005 O O . THR D 1 201 ? -9.036 2.764 36.782 1.000 18.215 201 THR DDD O 1
ATOM 12016 N N . ASN D 1 202 ? -8.253 0.713 36.193 1.000 18.083 202 ASN DDD N 1
ATOM 12017 C CA . ASN D 1 202 ? -7.451 0.530 37.442 1.000 17.893 202 ASN DDD CA 1
ATOM 12018 C C . ASN D 1 202 ? -6.129 -0.207 37.183 1.000 17.667 202 ASN DDD C 1
ATOM 12019 O O . ASN D 1 202 ? -5.860 -1.201 37.920 1.000 17.681 202 ASN DDD O 1
ATOM 12030 N N . TYR D 1 203 ? -5.297 0.278 36.250 1.000 16.193 203 TYR DDD N 1
ATOM 12031 C CA . TYR D 1 203 ? -3.998 -0.359 35.905 1.000 16.287 203 TYR DDD CA 1
ATOM 12032 C C . TYR D 1 203 ? -3.094 -0.457 37.136 1.000 17.755 203 TYR DDD C 1
ATOM 12033 O O . TYR D 1 203 ? -2.893 0.530 37.846 1.000 18.231 203 TYR DDD O 1
ATOM 12051 N N . THR D 1 204 ? -2.535 -1.650 37.324 1.000 20.141 204 THR DDD N 1
ATOM 12052 C CA . THR D 1 204 ? -1.657 -2.055 38.449 1.000 21.740 204 THR DDD CA 1
ATOM 12053 C C . THR D 1 204 ? -0.289 -2.403 37.869 1.000 21.426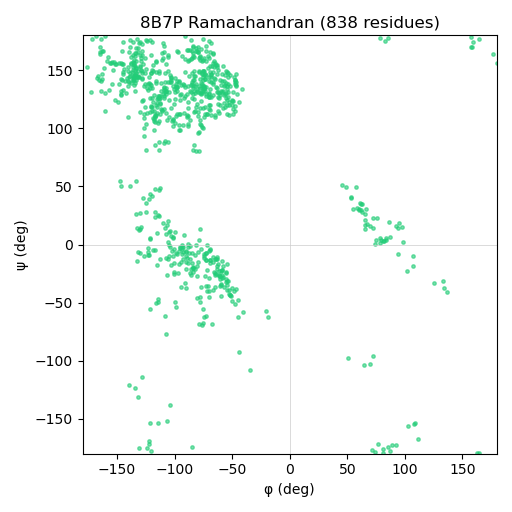 204 THR DDD C 1
ATOM 12054 O O . THR D 1 204 ? -0.166 -3.426 37.196 1.000 22.572 204 THR DDD O 1
ATOM 12065 N N . PRO D 1 205 ? 0.780 -1.600 38.088 1.000 20.659 205 PRO DDD N 1
ATOM 12066 C CA . PRO D 1 205 ? 2.129 -2.033 37.713 1.000 19.708 205 PRO DDD CA 1
ATOM 12067 C C . PRO D 1 205 ? 2.464 -3.374 38.366 1.000 18.417 205 PRO DDD C 1
ATOM 12068 O O . PRO D 1 205 ? 2.167 -3.602 39.540 1.000 18.841 205 PRO DDD O 1
ATOM 12079 N N . PRO D 1 206 ? 3.117 -4.291 37.628 1.000 18.058 206 PRO DDD N 1
ATOM 12080 C CA . PRO D 1 206 ? 3.514 -5.581 38.173 1.000 17.343 206 PRO DDD CA 1
ATOM 12081 C C . PRO D 1 206 ? 4.693 -5.484 39.153 1.000 17.414 206 PRO DDD C 1
ATOM 12082 O O . PRO D 1 206 ? 5.353 -4.457 39.250 1.000 17.198 206 PRO DDD O 1
ATOM 12093 N N . GLY D 1 207 ? 4.975 -6.601 39.814 1.000 17.347 207 GLY DDD N 1
ATOM 12094 C CA . GLY D 1 207 ? 6.050 -6.721 40.806 1.000 16.816 207 GLY DDD CA 1
ATOM 12095 C C . GLY D 1 207 ? 5.494 -6.265 42.138 1.000 16.482 207 GLY DDD C 1
ATOM 12096 O O . GLY D 1 207 ? 4.311 -5.962 42.228 1.000 16.557 207 GLY DDD O 1
ATOM 12100 N N . PRO D 1 208 ? 6.341 -6.180 43.182 1.000 16.625 208 PRO DDD N 1
ATOM 12101 C CA . PRO D 1 208 ? 5.868 -5.934 44.541 1.000 16.108 208 PRO DDD CA 1
ATOM 12102 C C . PRO D 1 208 ? 5.639 -4.461 44.924 1.000 16.204 208 PRO DDD C 1
ATOM 12103 O O . PRO D 1 208 ? 6.006 -3.574 44.173 1.000 15.401 208 PRO DDD O 1
ATOM 12114 N N . LYS D 1 209 ? 5.024 -4.255 46.094 1.000 15.912 209 LYS DDD N 1
ATOM 12115 C CA . LYS D 1 209 ? 4.786 -2.941 46.748 1.000 16.250 209 LYS DDD CA 1
ATOM 12116 C C . LYS D 1 209 ? 6.090 -2.133 46.732 1.000 16.060 209 LYS DDD C 1
ATOM 12117 O O . LYS D 1 209 ? 7.166 -2.723 46.959 1.000 15.873 209 LYS DDD O 1
ATOM 12123 N N . VAL D 1 210 ? 5.985 -0.831 46.477 1.000 15.244 210 VAL DDD N 1
ATOM 12124 C CA . VAL D 1 210 ? 7.072 0.164 46.688 1.000 14.834 210 VAL DDD CA 1
ATOM 12125 C C . VAL D 1 210 ? 7.544 0.074 48.146 1.000 14.191 210 VAL DDD C 1
ATOM 12126 O O . VAL D 1 210 ? 6.689 0.087 49.032 1.000 14.299 210 VAL DDD O 1
ATOM 12139 N N . TRP D 1 211 ? 8.845 -0.021 48.405 1.000 13.650 211 TRP DDD N 1
ATOM 12140 C CA . TRP D 1 211 ? 9.412 0.214 49.762 1.000 13.678 211 TRP DDD CA 1
ATOM 12141 C C . TRP D 1 211 ? 10.009 1.629 49.815 1.000 14.616 211 TRP DDD C 1
ATOM 12142 O O . TRP D 1 211 ? 10.891 1.917 48.989 1.000 14.651 211 TRP DDD O 1
ATOM 12163 N N . SER D 1 212 ? 9.528 2.491 50.720 1.000 14.884 212 SER DDD N 1
ATOM 12164 C CA . SER D 1 212 ? 10.012 3.891 50.861 1.000 14.882 212 SER DDD CA 1
ATOM 12165 C C . SER D 1 212 ? 10.596 4.118 52.253 1.000 14.894 212 SER DDD C 1
ATOM 12166 O O . SER D 1 212 ? 11.175 5.192 52.471 1.000 14.943 212 SER DDD O 1
ATOM 12174 N N . GLY D 1 213 ? 10.506 3.121 53.136 1.000 15.124 213 GLY DDD N 1
ATOM 12175 C CA . GLY D 1 213 ? 10.973 3.216 54.533 1.000 14.893 213 GLY DDD CA 1
ATOM 12176 C C . GLY D 1 213 ? 10.101 2.376 55.426 1.000 15.371 213 GLY DDD C 1
ATOM 12177 O O . GLY D 1 213 ? 10.497 2.059 56.521 1.000 16.908 213 GLY DDD O 1
#